Protein 2KHC (pdb70)

Radius of gyration: 19.24 Å; Cα contacts (8 Å, |Δi|>4): 254; chains: 1; bounding box: 59×30×37 Å

Sequence (118 aa):
AAGLPQFGSASALSTSPLASVALSAAAAAAAGKQIEGPEGCNLFIYHLPQEFTDTDLASTFLPFGNVISAKVFIDKQTSLSKCFGFVSFDNPDSAQVAIKAMNGFQVGTKRLKVQLKKAAGLPQFGSASALSTSPLASVALSAAAAAAAGKQIEGPEGCNLFIYHLPQEFTDTDLASTFLPFGNVISAKVFIDKQTSLSKCFGFVSFDNPDSAQVAIKAMNGFQVGTKRLKVQLKKAAGLPQFGSASALSTSPLASVALSAAAAAAAGKQIEGPEGCNLFIYHLPQEFTDTDLASTFLPFGNVISAKVFIDKQTSLSKCFGFVSFDNPDSAQVAIKAMNGFQVGTKRLKVQLKKAAGLPQFGSASALSTSPLASVALSAAAAAAAGKQIEGPEGCNLFIYHLPQEFTDTDLASTFLPFGNVISAKVFIDKQTSLSKCFGFVSFDNPDSAQVAIKAMNGFQVGTKRLKVQLKKAAGLPQFGSASALSTSPLASVALSAAAAAAAGKQIEGPEGCNLFIYHLPQEFTDTDLASTFLPFGNVISAKVFIDKQTSLSKCFGFVSFDNPDSAQVAIKAMNGFQVGTKRLKVQLKKAAGLPQFGSASALSTSPLASVALSAAAAAAAGKQIEGPEGCNLFIYHLPQEFTDTDLASTFLPFGNVISAKVFIDKQTSLSKCFGFVSFDNPDSAQVAIKAMNGFQVGTKRLKVQLKKAAGLPQFGSASALSTSPLASVALSAAAAAAAGKQIEGPEGCNLFIYHLPQEFTDTDLASTFLPFGNVISAKVFIDKQTSLSKCFGFVSFDNPDSAQVAIKAMNGFQVGTKRLKVQLKKAAGLPQFGSASALSTSPLASVALSAAAAAAAGKQIEGPEGCNLFIYHLPQEFTDTDLASTFLPFGNVISAKVFIDKQTSLSKCFGFVSFDNPDSAQVAIKAMNGFQVGTKRLKVQLKKAAGLPQFGSASALSTSPLASVALSAAAAAAAGKQIEGPEGCNLFIYHLPQEFTDTDLASTFLPFGNVISAKVFIDKQTSLSKCFGFVSFDNPDSAQVAIKAMNGFQVGTKRLKVQLKKAAGLPQFGSASALSTSPLASVALSAAAAAAAGKQIEGPEGCNLFIYHLPQEFTDTDLASTFLPFGNVISAKVFIDKQTSLSKCFGFVSFDNPDSAQVAIKAMNGFQVGTKRLKVQLKK

Solvent-accessible surface area: 8626 Å² total; per-residue (Å²): 153,113,61,171,109,174,178,82,100,110,101,105,180,114,127,76,139,168,62,119,124,104,182,105,109,104,99,101,111,89,53,31,51,104,128,134,20,98,146,24,4,24,2,76,0,98,57,0,16,88,144,1,56,2,59,69,0,0,60,77,5,77,98,0,25,66,14,6,1,43,88,25,114,81,32,160,138,103,97,76,67,104,6,26,0,82,7,25,0,3,56,85,84,49,0,25,82,10,0,107,83,65,48,7,31,132,57,86,126,71,154,2,90,31,95,58,90,136

InterPro domains:
  IPR000504 RNA recognition motif domain [PF00076] (358-424)
  IPR000504 RNA recognition motif domain [PF00076] (444-500)
  IPR000504 RNA recognition motif domain [PF00076] (726-796)
  IPR000504 RNA recognition motif domain [PS50102] (355-436)
  IPR000504 RNA recognition motif domain [PS50102] (442-523)
  IPR000504 RNA recognition motif domain [PS50102] (724-802)
  IPR000504 RNA recognition motif domain [SM00360] (356-432)
  IPR000504 RNA recognition motif domain [SM00360] (443-519)
  IPR000504 RNA recognition motif domain [SM00360] (725-798)
  IPR012677 Nucleotide-binding alpha-beta plait domain superfamily [G3DSA:3.30.70.330] (343-438)
  IPR012677 Nucleotide-binding alpha-beta plait domain superfamily [G3DSA:3.30.70.330] (439-532)
  IPR012677 Nucleotide-binding alpha-beta plait domain superfamily [G3DSA:3.30.70.330] (684-801)
  IPR034196 CELF1/2, RNA recognition motif 1 [cd12631] (354-435)
  IPR035979 RNA-binding domain superfamily [SSF54928] (349-432)
  IPR035979 RNA-binding domain superfamily [SSF54928] (440-805)

Organism: Drosophila melanogaster (NCBI:txid7227)

Structure (mmCIF, N/CA/C/O backbone):
data_2KHC
#
_entry.id   2KHC
#
loop_
_atom_site.group_PDB
_atom_site.id
_atom_site.type_symbol
_atom_site.label_atom_id
_atom_site.label_alt_id
_atom_site.label_comp_id
_atom_site.label_asym_id
_atom_site.label_entity_id
_atom_site.label_seq_id
_atom_site.pdbx_PDB_ins_code
_atom_site.Cartn_x
_atom_site.Cartn_y
_atom_site.Cartn_z
_atom_site.occupancy
_atom_site.B_iso_or_equiv
_atom_site.auth_seq_id
_atom_site.auth_comp_id
_atom_site.auth_asym_id
_atom_site.auth_atom_id
_atom_site.pdbx_PDB_model_num
ATOM 1 N N . ALA A 1 1 ? -38.699 -3.697 7.726 1.00 0.00 480 ALA A N 1
ATOM 2 C CA . ALA A 1 1 ? -38.181 -3.912 6.380 1.00 0.00 480 ALA A CA 1
ATOM 3 C C . ALA A 1 1 ? -37.959 -5.396 6.108 1.00 0.00 480 ALA A C 1
ATOM 4 O O . ALA A 1 1 ? -37.920 -6.208 7.033 1.00 0.00 480 ALA A O 1
ATOM 10 N N . ALA A 1 2 ? -37.814 -5.743 4.834 1.00 0.00 481 ALA A N 1
ATOM 11 C CA . ALA A 1 2 ? -37.596 -7.130 4.440 1.00 0.00 481 ALA A CA 1
ATOM 12 C C . ALA A 1 2 ? -36.326 -7.688 5.072 1.00 0.00 481 ALA A C 1
ATOM 13 O O . ALA A 1 2 ? -36.228 -8.885 5.340 1.00 0.00 481 ALA A O 1
ATOM 20 N N . GLY A 1 3 ? -35.354 -6.812 5.307 1.00 0.00 482 GLY A N 1
ATOM 21 C CA . GLY A 1 3 ? -34.102 -7.238 5.905 1.00 0.00 482 GLY A CA 1
ATOM 22 C C . GLY A 1 3 ? -33.045 -7.561 4.868 1.00 0.00 482 GLY A C 1
ATOM 23 O O . GLY A 1 3 ? -32.168 -8.393 5.104 1.00 0.00 482 GLY A O 1
ATOM 27 N N . LEU A 1 4 ? -33.127 -6.903 3.717 1.00 0.00 483 LEU A N 1
ATOM 28 C CA . LEU A 1 4 ? -32.171 -7.124 2.638 1.00 0.00 483 LEU A CA 1
ATOM 29 C C . LEU A 1 4 ? -31.474 -5.821 2.252 1.00 0.00 483 LEU A C 1
ATOM 30 O O . LEU A 1 4 ? -32.019 -5.017 1.496 1.00 0.00 483 LEU A O 1
ATOM 46 N N . PRO A 1 5 ? -30.259 -5.586 2.780 1.00 0.00 484 PRO A N 1
ATOM 47 C CA . PRO A 1 5 ? -29.491 -4.384 2.512 1.00 0.00 484 PRO A CA 1
ATOM 48 C C . PRO A 1 5 ? -28.436 -4.585 1.438 1.00 0.00 484 PRO A C 1
ATOM 49 O O . PRO A 1 5 ? -28.015 -5.709 1.167 1.00 0.00 484 PRO A O 1
ATOM 60 N N . GLN A 1 6 ? -27.999 -3.484 0.841 1.00 0.00 485 GLN A N 1
ATOM 61 C CA . GLN A 1 6 ? -26.978 -3.541 -0.189 1.00 0.00 485 GLN A CA 1
ATOM 62 C C . GLN A 1 6 ? -25.630 -3.077 0.353 1.00 0.00 485 GLN A C 1
ATOM 63 O O . GLN A 1 6 ? -25.501 -1.959 0.852 1.00 0.00 485 GLN A O 1
ATOM 77 N N . PHE A 1 7 ? -24.627 -3.944 0.251 1.00 0.00 486 PHE A N 1
ATOM 78 C CA . PHE A 1 7 ? -23.287 -3.623 0.731 1.00 0.00 486 PHE A CA 1
ATOM 79 C C . PHE A 1 7 ? -22.271 -3.704 -0.403 1.00 0.00 486 PHE A C 1
ATOM 80 O O . PHE A 1 7 ? -22.628 -3.955 -1.554 1.00 0.00 486 PHE A O 1
ATOM 97 N N . GLY A 1 8 ? -21.002 -3.488 -0.070 1.00 0.00 487 GLY A N 1
ATOM 98 C CA . GLY A 1 8 ? -19.953 -3.541 -1.072 1.00 0.00 487 GLY A CA 1
ATOM 99 C C . GLY A 1 8 ? -19.382 -2.172 -1.386 1.00 0.00 487 GLY A C 1
ATOM 100 O O . GLY A 1 8 ? -18.218 -2.050 -1.767 1.00 0.00 487 GLY A O 1
ATOM 104 N N . SER A 1 9 ? -20.202 -1.139 -1.224 1.00 0.00 488 SER A N 1
ATOM 105 C CA . SER A 1 9 ? -19.773 0.228 -1.493 1.00 0.00 488 SER A CA 1
ATOM 106 C C . SER A 1 9 ? -20.020 1.123 -0.283 1.00 0.00 488 SER A C 1
ATOM 107 O O . SER A 1 9 ? -21.016 0.969 0.423 1.00 0.00 488 SER A O 1
ATOM 115 N N . ALA A 1 10 ? -19.105 2.059 -0.048 1.00 0.00 489 ALA A N 1
ATOM 116 C CA . ALA A 1 10 ? -19.224 2.978 1.077 1.00 0.00 489 ALA A CA 1
ATOM 117 C C . ALA A 1 10 ? -20.228 4.086 0.777 1.00 0.00 489 ALA A C 1
ATOM 118 O O . ALA A 1 10 ? -20.080 4.825 -0.196 1.00 0.00 489 ALA A O 1
ATOM 125 N N . SER A 1 11 ? -21.249 4.195 1.621 1.00 0.00 490 SER A N 1
ATOM 126 C CA . SER A 1 11 ? -22.278 5.214 1.447 1.00 0.00 490 SER A CA 1
ATOM 127 C C . SER A 1 11 ? -21.934 6.475 2.234 1.00 0.00 490 SER A C 1
ATOM 128 O O . SER A 1 11 ? -21.066 6.456 3.107 1.00 0.00 490 SER A O 1
ATOM 136 N N . ALA A 1 12 ? -22.619 7.568 1.919 1.00 0.00 491 ALA A N 1
ATOM 137 C CA . ALA A 1 12 ? -22.386 8.838 2.596 1.00 0.00 491 ALA A CA 1
ATOM 138 C C . ALA A 1 12 ? -23.059 8.862 3.964 1.00 0.00 491 ALA A C 1
ATOM 139 O O . ALA A 1 12 ? -24.165 8.349 4.132 1.00 0.00 491 ALA A O 1
ATOM 146 N N . LEU A 1 13 ? -22.384 9.462 4.939 1.00 0.00 492 LEU A N 1
ATOM 147 C CA . LEU A 1 13 ? -22.916 9.553 6.294 1.00 0.00 492 LEU A CA 1
ATOM 148 C C . LEU A 1 13 ? -23.377 10.973 6.603 1.00 0.00 492 LEU A C 1
ATOM 149 O O . LEU A 1 13 ? -22.560 11.875 6.790 1.00 0.00 492 LEU A O 1
ATOM 165 N N . SER A 1 14 ? -24.691 11.165 6.656 1.00 0.00 493 SER A N 1
ATOM 166 C CA . SER A 1 14 ? -25.261 12.477 6.943 1.00 0.00 493 SER A CA 1
ATOM 167 C C . SER A 1 14 ? -25.271 12.749 8.444 1.00 0.00 493 SER A C 1
ATOM 168 O O . SER A 1 14 ? -25.090 11.837 9.251 1.00 0.00 493 SER A O 1
ATOM 176 N N . THR A 1 15 ? -25.486 14.008 8.811 1.00 0.00 494 THR A N 1
ATOM 177 C CA . THR A 1 15 ? -25.521 14.400 10.216 1.00 0.00 494 THR A CA 1
ATOM 178 C C . THR A 1 15 ? -26.947 14.349 10.756 1.00 0.00 494 THR A C 1
ATOM 179 O O . THR A 1 15 ? -27.912 14.384 9.993 1.00 0.00 494 THR A O 1
ATOM 190 N N . SER A 1 16 ? -27.072 14.265 12.077 1.00 0.00 495 SER A N 1
ATOM 191 C CA . SER A 1 16 ? -28.381 14.208 12.718 1.00 0.00 495 SER A CA 1
ATOM 192 C C . SER A 1 16 ? -28.450 15.164 13.907 1.00 0.00 495 SER A C 1
ATOM 193 O O . SER A 1 16 ? -27.430 15.483 14.518 1.00 0.00 495 SER A O 1
ATOM 201 N N . PRO A 1 17 ? -29.662 15.635 14.251 1.00 0.00 496 PRO A N 1
ATOM 202 C CA . PRO A 1 17 ? -29.863 16.559 15.373 1.00 0.00 496 PRO A CA 1
ATOM 203 C C . PRO A 1 17 ? -29.329 16.003 16.690 1.00 0.00 496 PRO A C 1
ATOM 204 O O . PRO A 1 17 ? -29.078 16.753 17.634 1.00 0.00 496 PRO A O 1
ATOM 215 N N . LEU A 1 18 ? -29.160 14.684 16.751 1.00 0.00 497 LEU A N 1
ATOM 216 C CA . LEU A 1 18 ? -28.658 14.026 17.955 1.00 0.00 497 LEU A CA 1
ATOM 217 C C . LEU A 1 18 ? -27.424 14.741 18.502 1.00 0.00 497 LEU A C 1
ATOM 218 O O . LEU A 1 18 ? -27.233 14.829 19.715 1.00 0.00 497 LEU A O 1
ATOM 234 N N . ALA A 1 19 ? -26.592 15.250 17.599 1.00 0.00 498 ALA A N 1
ATOM 235 C CA . ALA A 1 19 ? -25.378 15.957 17.992 1.00 0.00 498 ALA A CA 1
ATOM 236 C C . ALA A 1 19 ? -24.475 15.070 18.842 1.00 0.00 498 ALA A C 1
ATOM 237 O O . ALA A 1 19 ? -24.848 13.955 19.207 1.00 0.00 498 ALA A O 1
ATOM 244 N N . SER A 1 20 ? -23.284 15.573 19.154 1.00 0.00 499 SER A N 1
ATOM 245 C CA . SER A 1 20 ? -22.326 14.827 19.962 1.00 0.00 499 SER A CA 1
ATOM 246 C C . SER A 1 20 ? -21.972 13.499 19.298 1.00 0.00 499 SER A C 1
ATOM 247 O O . SER A 1 20 ? -22.576 12.467 19.592 1.00 0.00 499 SER A O 1
ATOM 255 N N . VAL A 1 21 ? -20.991 13.534 18.402 1.00 0.00 500 VAL A N 1
ATOM 256 C CA . VAL A 1 21 ? -20.557 12.334 17.697 1.00 0.00 500 VAL A CA 1
ATOM 257 C C . VAL A 1 21 ? -19.106 11.999 18.023 1.00 0.00 500 VAL A C 1
ATOM 258 O O . VAL A 1 21 ? -18.238 12.872 18.007 1.00 0.00 500 VAL A O 1
ATOM 271 N N . ALA A 1 22 ? -18.849 10.729 18.317 1.00 0.00 501 ALA A N 1
ATOM 272 C CA . ALA A 1 22 ? -17.502 10.278 18.646 1.00 0.00 501 ALA A CA 1
ATOM 273 C C . ALA A 1 22 ? -16.628 10.203 17.399 1.00 0.00 501 ALA A C 1
ATOM 274 O O . ALA A 1 22 ? -16.967 9.521 16.432 1.00 0.00 501 ALA A O 1
ATOM 281 N N . LEU A 1 23 ? -15.503 10.909 17.428 1.00 0.00 502 LEU A N 1
ATOM 282 C CA . LEU A 1 23 ? -14.580 10.922 16.298 1.00 0.00 502 LEU A CA 1
ATOM 283 C C . LEU A 1 23 ? -13.397 9.992 16.551 1.00 0.00 502 LEU A C 1
ATOM 284 O O . LEU A 1 23 ? -12.773 10.039 17.610 1.00 0.00 502 LEU A O 1
ATOM 300 N N . SER A 1 24 ? -13.095 9.148 15.570 1.00 0.00 503 SER A N 1
ATOM 301 C CA . SER A 1 24 ? -11.987 8.207 15.685 1.00 0.00 503 SER A CA 1
ATOM 302 C C . SER A 1 24 ? -11.126 8.224 14.427 1.00 0.00 503 SER A C 1
ATOM 303 O O . SER A 1 24 ? -11.628 8.430 13.322 1.00 0.00 503 SER A O 1
ATOM 311 N N . ALA A 1 25 ? -9.827 8.005 14.601 1.00 0.00 504 ALA A N 1
ATOM 312 C CA . ALA A 1 25 ? -8.896 7.994 13.479 1.00 0.00 504 ALA A CA 1
ATOM 313 C C . ALA A 1 25 ? -8.782 6.600 12.874 1.00 0.00 504 ALA A C 1
ATOM 314 O O . ALA A 1 25 ? -8.685 5.606 13.594 1.00 0.00 504 ALA A O 1
ATOM 321 N N . ALA A 1 26 ? -8.794 6.533 11.546 1.00 0.00 505 ALA A N 1
ATOM 322 C CA . ALA A 1 26 ? -8.691 5.260 10.843 1.00 0.00 505 ALA A CA 1
ATOM 323 C C . ALA A 1 26 ? -7.507 5.258 9.883 1.00 0.00 505 ALA A C 1
ATOM 324 O O . ALA A 1 26 ? -7.181 6.281 9.281 1.00 0.00 505 ALA A O 1
ATOM 331 N N . ALA A 1 27 ? -6.866 4.102 9.744 1.00 0.00 506 ALA A N 1
ATOM 332 C CA . ALA A 1 27 ? -5.718 3.966 8.856 1.00 0.00 506 ALA A CA 1
ATOM 333 C C . ALA A 1 27 ? -6.087 3.191 7.595 1.00 0.00 506 ALA A C 1
ATOM 334 O O . ALA A 1 27 ? -6.010 1.963 7.565 1.00 0.00 506 ALA A O 1
ATOM 341 N N . ALA A 1 28 ? -6.488 3.917 6.557 1.00 0.00 507 ALA A N 1
ATOM 342 C CA . ALA A 1 28 ? -6.870 3.297 5.293 1.00 0.00 507 ALA A CA 1
ATOM 343 C C . ALA A 1 28 ? -5.710 2.507 4.697 1.00 0.00 507 ALA A C 1
ATOM 344 O O . ALA A 1 28 ? -4.544 2.838 4.914 1.00 0.00 507 ALA A O 1
ATOM 351 N N . ALA A 1 29 ? -6.037 1.462 3.944 1.00 0.00 508 ALA A N 1
ATOM 352 C CA . ALA A 1 29 ? -5.023 0.625 3.315 1.00 0.00 508 ALA A CA 1
ATOM 353 C C . ALA A 1 29 ? -5.074 0.750 1.796 1.00 0.00 508 ALA A C 1
ATOM 354 O O . ALA A 1 29 ? -5.756 -0.023 1.123 1.00 0.00 508 ALA A O 1
ATOM 361 N N . ALA A 1 30 ? -4.350 1.728 1.263 1.00 0.00 509 ALA A N 1
ATOM 362 C CA . ALA A 1 30 ? -4.313 1.954 -0.176 1.00 0.00 509 ALA A CA 1
ATOM 363 C C . ALA A 1 30 ? -2.978 1.515 -0.766 1.00 0.00 509 ALA A C 1
ATOM 364 O O . ALA A 1 30 ? -1.917 1.817 -0.220 1.00 0.00 509 ALA A O 1
ATOM 371 N N . ALA A 1 31 ? -3.038 0.802 -1.886 1.00 0.00 510 ALA A N 1
ATOM 372 C CA . ALA A 1 31 ? -1.833 0.322 -2.550 1.00 0.00 510 ALA A CA 1
ATOM 373 C C . ALA A 1 31 ? -1.443 1.238 -3.706 1.00 0.00 510 ALA A C 1
ATOM 374 O O . ALA A 1 31 ? -2.222 1.437 -4.639 1.00 0.00 510 ALA A O 1
ATOM 381 N N . GLY A 1 32 ? -0.239 1.803 -3.627 1.00 0.00 511 GLY A N 1
ATOM 382 C CA . GLY A 1 32 ? 0.246 2.704 -4.657 1.00 0.00 511 GLY A CA 1
ATOM 383 C C . GLY A 1 32 ? -0.178 2.351 -6.080 1.00 0.00 511 GLY A C 1
ATOM 384 O O . GLY A 1 32 ? -0.319 3.246 -6.913 1.00 0.00 511 GLY A O 1
ATOM 388 N N . LYS A 1 33 ? -0.358 1.062 -6.387 1.00 0.00 512 LYS A N 1
ATOM 389 C CA . LYS A 1 33 ? -0.731 0.672 -7.752 1.00 0.00 512 LYS A CA 1
ATOM 390 C C . LYS A 1 33 ? -1.711 -0.510 -7.818 1.00 0.00 512 LYS A C 1
ATOM 391 O O . LYS A 1 33 ? -2.367 -0.865 -6.839 1.00 0.00 512 LYS A O 1
ATOM 410 N N . GLN A 1 34 ? -1.804 -1.076 -9.027 1.00 0.00 513 GLN A N 1
ATOM 411 C CA . GLN A 1 34 ? -2.694 -2.192 -9.354 1.00 0.00 513 GLN A CA 1
ATOM 412 C C . GLN A 1 34 ? -2.742 -3.287 -8.281 1.00 0.00 513 GLN A C 1
ATOM 413 O O . GLN A 1 34 ? -1.891 -3.358 -7.396 1.00 0.00 513 GLN A O 1
ATOM 427 N N . ILE A 1 35 ? -3.772 -4.139 -8.395 1.00 0.00 514 ILE A N 1
ATOM 428 C CA . ILE A 1 35 ? -3.999 -5.257 -7.476 1.00 0.00 514 ILE A CA 1
ATOM 429 C C . ILE A 1 35 ? -2.851 -6.268 -7.523 1.00 0.00 514 ILE A C 1
ATOM 430 O O . ILE A 1 35 ? -1.964 -6.178 -8.373 1.00 0.00 514 ILE A O 1
ATOM 446 N N . GLU A 1 36 ? -2.857 -7.208 -6.576 1.00 0.00 515 GLU A N 1
ATOM 447 C CA . GLU A 1 36 ? -1.802 -8.217 -6.467 1.00 0.00 515 GLU A CA 1
ATOM 448 C C . GLU A 1 36 ? -1.743 -9.178 -7.653 1.00 0.00 515 GLU A C 1
ATOM 449 O O . GLU A 1 36 ? -2.726 -9.390 -8.364 1.00 0.00 515 GLU A O 1
ATOM 461 N N . GLY A 1 37 ? -0.555 -9.760 -7.834 1.00 0.00 516 GLY A N 1
ATOM 462 C CA . GLY A 1 37 ? -0.308 -10.713 -8.905 1.00 0.00 516 GLY A CA 1
ATOM 463 C C . GLY A 1 37 ? 0.655 -11.811 -8.468 1.00 0.00 516 GLY A C 1
ATOM 464 O O . GLY A 1 37 ? 0.954 -11.932 -7.280 1.00 0.00 516 GLY A O 1
ATOM 468 N N . PRO A 1 38 ? 1.169 -12.627 -9.409 1.00 0.00 517 PRO A N 1
ATOM 469 C CA . PRO A 1 38 ? 2.116 -13.712 -9.092 1.00 0.00 517 PRO A CA 1
ATOM 470 C C . PRO A 1 38 ? 3.421 -13.190 -8.484 1.00 0.00 517 PRO A C 1
ATOM 471 O O . PRO A 1 38 ? 4.151 -12.431 -9.117 1.00 0.00 517 PRO A O 1
ATOM 482 N N . GLU A 1 39 ? 3.695 -13.601 -7.249 1.00 0.00 518 GLU A N 1
ATOM 483 C CA . GLU A 1 39 ? 4.897 -13.177 -6.525 1.00 0.00 518 GLU A CA 1
ATOM 484 C C . GLU A 1 39 ? 6.175 -13.803 -7.085 1.00 0.00 518 GLU A C 1
ATOM 485 O O . GLU A 1 39 ? 6.129 -14.709 -7.917 1.00 0.00 518 GLU A O 1
ATOM 497 N N . GLY A 1 40 ? 7.319 -13.301 -6.609 1.00 0.00 519 GLY A N 1
ATOM 498 C CA . GLY A 1 40 ? 8.612 -13.803 -7.052 1.00 0.00 519 GLY A CA 1
ATOM 499 C C . GLY A 1 40 ? 9.553 -12.697 -7.515 1.00 0.00 519 GLY A C 1
ATOM 500 O O . GLY A 1 40 ? 10.729 -12.940 -7.776 1.00 0.00 519 GLY A O 1
ATOM 504 N N . CYS A 1 41 ? 9.018 -11.492 -7.650 1.00 0.00 520 CYS A N 1
ATOM 505 C CA . CYS A 1 41 ? 9.746 -10.330 -8.106 1.00 0.00 520 CYS A CA 1
ATOM 506 C C . CYS A 1 41 ? 9.622 -9.239 -7.055 1.00 0.00 520 CYS A C 1
ATOM 507 O O . CYS A 1 41 ? 9.386 -8.074 -7.389 1.00 0.00 520 CYS A O 1
ATOM 515 N N . ASN A 1 42 ? 9.524 -9.584 -5.771 1.00 0.00 521 ASN A N 1
ATOM 516 C CA . ASN A 1 42 ? 9.182 -8.553 -4.797 1.00 0.00 521 ASN A CA 1
ATOM 517 C C . ASN A 1 42 ? 10.395 -7.990 -4.117 1.00 0.00 521 ASN A C 1
ATOM 518 O O . ASN A 1 42 ? 11.469 -8.579 -4.128 1.00 0.00 521 ASN A O 1
ATOM 529 N N . LEU A 1 43 ? 10.225 -6.778 -3.620 1.00 0.00 522 LEU A N 1
ATOM 530 C CA . LEU A 1 43 ? 11.299 -6.038 -3.029 1.00 0.00 522 LEU A CA 1
ATOM 531 C C . LEU A 1 43 ? 10.843 -5.347 -1.746 1.00 0.00 522 LEU A C 1
ATOM 532 O O . LEU A 1 43 ? 9.745 -4.798 -1.673 1.00 0.00 522 LEU A O 1
ATOM 548 N N . PHE A 1 44 ? 11.714 -5.359 -0.755 1.00 0.00 523 PHE A N 1
ATOM 549 C CA . PHE A 1 44 ? 11.460 -4.720 0.520 1.00 0.00 523 PHE A CA 1
ATOM 550 C C . PHE A 1 44 ? 12.556 -3.716 0.718 1.00 0.00 523 PHE A C 1
ATOM 551 O O . PHE A 1 44 ? 13.736 -4.081 0.738 1.00 0.00 523 PHE A O 1
ATOM 568 N N . ILE A 1 45 ? 12.207 -2.452 0.807 1.00 0.00 524 ILE A N 1
ATOM 569 C CA . ILE A 1 45 ? 13.228 -1.437 0.941 1.00 0.00 524 ILE A CA 1
ATOM 570 C C . ILE A 1 45 ? 13.045 -0.665 2.201 1.00 0.00 524 ILE A C 1
ATOM 571 O O . ILE A 1 45 ? 11.914 -0.437 2.597 1.00 0.00 524 ILE A O 1
ATOM 587 N N . TYR A 1 46 ? 14.105 -0.186 2.814 1.00 0.00 525 TYR A N 1
ATOM 588 C CA . TYR A 1 46 ? 13.893 0.639 3.993 1.00 0.00 525 TYR A CA 1
ATOM 589 C C . TYR A 1 46 ? 14.926 1.737 4.145 1.00 0.00 525 TYR A C 1
ATOM 590 O O . TYR A 1 46 ? 16.014 1.518 4.662 1.00 0.00 525 TYR A O 1
ATOM 608 N N . HIS A 1 47 ? 14.635 2.947 3.697 1.00 0.00 526 HIS A N 1
ATOM 609 C CA . HIS A 1 47 ? 15.533 4.032 4.023 1.00 0.00 526 HIS A CA 1
ATOM 610 C C . HIS A 1 47 ? 14.909 5.304 4.617 1.00 0.00 526 HIS A C 1
ATOM 611 O O . HIS A 1 47 ? 15.445 5.992 5.483 1.00 0.00 526 HIS A O 1
ATOM 626 N N . LEU A 1 48 ? 13.736 5.667 4.090 1.00 0.00 527 LEU A N 1
ATOM 627 C CA . LEU A 1 48 ? 13.169 6.981 4.431 1.00 0.00 527 LEU A CA 1
ATOM 628 C C . LEU A 1 48 ? 11.879 7.063 5.196 1.00 0.00 527 LEU A C 1
ATOM 629 O O . LEU A 1 48 ? 11.049 6.179 5.154 1.00 0.00 527 LEU A O 1
ATOM 645 N N . PRO A 1 49 ? 11.704 8.238 5.847 1.00 0.00 528 PRO A N 1
ATOM 646 C CA . PRO A 1 49 ? 10.516 8.607 6.609 1.00 0.00 528 PRO A CA 1
ATOM 647 C C . PRO A 1 49 ? 9.208 8.296 5.903 1.00 0.00 528 PRO A C 1
ATOM 648 O O . PRO A 1 49 ? 9.170 7.872 4.749 1.00 0.00 528 PRO A O 1
ATOM 659 N N . GLN A 1 50 ? 8.145 8.530 6.646 1.00 0.00 529 GLN A N 1
ATOM 660 C CA . GLN A 1 50 ? 6.776 8.311 6.198 1.00 0.00 529 GLN A CA 1
ATOM 661 C C . GLN A 1 50 ? 6.482 8.923 4.828 1.00 0.00 529 GLN A C 1
ATOM 662 O O . GLN A 1 50 ? 5.536 8.514 4.156 1.00 0.00 529 GLN A O 1
ATOM 676 N N . GLU A 1 51 ? 7.261 9.920 4.427 1.00 0.00 530 GLU A N 1
ATOM 677 C CA . GLU A 1 51 ? 7.032 10.587 3.156 1.00 0.00 530 GLU A CA 1
ATOM 678 C C . GLU A 1 51 ? 7.334 9.663 1.987 1.00 0.00 530 GLU A C 1
ATOM 679 O O . GLU A 1 51 ? 6.990 9.963 0.844 1.00 0.00 530 GLU A O 1
ATOM 691 N N . PHE A 1 52 ? 7.979 8.540 2.272 1.00 0.00 531 PHE A N 1
ATOM 692 C CA . PHE A 1 52 ? 8.319 7.591 1.233 1.00 0.00 531 PHE A CA 1
ATOM 693 C C . PHE A 1 52 ? 7.071 6.849 0.749 1.00 0.00 531 PHE A C 1
ATOM 694 O O . PHE A 1 52 ? 6.455 6.101 1.508 1.00 0.00 531 PHE A O 1
ATOM 711 N N . THR A 1 53 ? 6.700 7.057 -0.516 1.00 0.00 532 THR A N 1
ATOM 712 C CA . THR A 1 53 ? 5.523 6.395 -1.080 1.00 0.00 532 THR A CA 1
ATOM 713 C C . THR A 1 53 ? 5.923 5.238 -1.968 1.00 0.00 532 THR A C 1
ATOM 714 O O . THR A 1 53 ? 6.978 5.244 -2.602 1.00 0.00 532 THR A O 1
ATOM 725 N N . ASP A 1 54 ? 5.054 4.247 -1.997 1.00 0.00 533 ASP A N 1
ATOM 726 C CA . ASP A 1 54 ? 5.259 3.056 -2.788 1.00 0.00 533 ASP A CA 1
ATOM 727 C C . ASP A 1 54 ? 5.105 3.320 -4.279 1.00 0.00 533 ASP A C 1
ATOM 728 O O . ASP A 1 54 ? 5.652 2.592 -5.110 1.00 0.00 533 ASP A O 1
ATOM 737 N N . THR A 1 55 ? 4.314 4.325 -4.622 1.00 0.00 534 THR A N 1
ATOM 738 C CA . THR A 1 55 ? 4.058 4.623 -6.024 1.00 0.00 534 THR A CA 1
ATOM 739 C C . THR A 1 55 ? 5.307 5.078 -6.772 1.00 0.00 534 THR A C 1
ATOM 740 O O . THR A 1 55 ? 5.430 4.819 -7.970 1.00 0.00 534 THR A O 1
ATOM 751 N N . ASP A 1 56 ? 6.237 5.737 -6.100 1.00 0.00 535 ASP A N 1
ATOM 752 C CA . ASP A 1 56 ? 7.461 6.191 -6.764 1.00 0.00 535 ASP A CA 1
ATOM 753 C C . ASP A 1 56 ? 8.318 5.008 -7.201 1.00 0.00 535 ASP A C 1
ATOM 754 O O . ASP A 1 56 ? 8.801 4.956 -8.339 1.00 0.00 535 ASP A O 1
ATOM 763 N N . LEU A 1 57 ? 8.503 4.059 -6.299 1.00 0.00 536 LEU A N 1
ATOM 764 C CA . LEU A 1 57 ? 9.309 2.879 -6.592 1.00 0.00 536 LEU A CA 1
ATOM 765 C C . LEU A 1 57 ? 8.685 2.041 -7.721 1.00 0.00 536 LEU A C 1
ATOM 766 O O . LEU A 1 57 ? 9.365 1.679 -8.686 1.00 0.00 536 LEU A O 1
ATOM 782 N N . ALA A 1 58 ? 7.385 1.758 -7.606 1.00 0.00 537 ALA A N 1
ATOM 783 C CA . ALA A 1 58 ? 6.669 0.990 -8.623 1.00 0.00 537 ALA A CA 1
ATOM 784 C C . ALA A 1 58 ? 6.854 1.605 -10.009 1.00 0.00 537 ALA A C 1
ATOM 785 O O . ALA A 1 58 ? 7.201 0.916 -10.963 1.00 0.00 537 ALA A O 1
ATOM 792 N N . SER A 1 59 ? 6.626 2.897 -10.121 1.00 0.00 538 SER A N 1
ATOM 793 C CA . SER A 1 59 ? 6.757 3.610 -11.385 1.00 0.00 538 SER A CA 1
ATOM 794 C C . SER A 1 59 ? 8.151 3.450 -12.001 1.00 0.00 538 SER A C 1
ATOM 795 O O . SER A 1 59 ? 8.283 3.233 -13.205 1.00 0.00 538 SER A O 1
ATOM 803 N N . THR A 1 60 ? 9.184 3.593 -11.177 1.00 0.00 539 THR A N 1
ATOM 804 C CA . THR A 1 60 ? 10.567 3.502 -11.649 1.00 0.00 539 THR A CA 1
ATOM 805 C C . THR A 1 60 ? 10.882 2.127 -12.279 1.00 0.00 539 THR A C 1
ATOM 806 O O . THR A 1 60 ? 11.288 2.040 -13.438 1.00 0.00 539 THR A O 1
ATOM 817 N N . PHE A 1 61 ? 10.666 1.072 -11.507 1.00 0.00 540 PHE A N 1
ATOM 818 C CA . PHE A 1 61 ? 10.883 -0.321 -11.937 1.00 0.00 540 PHE A CA 1
ATOM 819 C C . PHE A 1 61 ? 9.801 -0.862 -12.881 1.00 0.00 540 PHE A C 1
ATOM 820 O O . PHE A 1 61 ? 9.789 -2.055 -13.174 1.00 0.00 540 PHE A O 1
ATOM 837 N N . LEU A 1 62 ? 8.784 -0.054 -13.174 1.00 0.00 541 LEU A N 1
ATOM 838 C CA . LEU A 1 62 ? 7.563 -0.503 -13.854 1.00 0.00 541 LEU A CA 1
ATOM 839 C C . LEU A 1 62 ? 7.758 -1.577 -14.920 1.00 0.00 541 LEU A C 1
ATOM 840 O O . LEU A 1 62 ? 6.880 -2.439 -14.987 1.00 0.00 541 LEU A O 1
ATOM 856 N N . PRO A 1 63 ? 8.855 -1.686 -15.713 1.00 0.00 542 PRO A N 1
ATOM 857 C CA . PRO A 1 63 ? 8.961 -2.856 -16.603 1.00 0.00 542 PRO A CA 1
ATOM 858 C C . PRO A 1 63 ? 8.396 -4.070 -15.822 1.00 0.00 542 PRO A C 1
ATOM 859 O O . PRO A 1 63 ? 7.736 -4.953 -16.368 1.00 0.00 542 PRO A O 1
ATOM 870 N N . PHE A 1 64 ? 8.594 -3.965 -14.494 1.00 0.00 543 PHE A N 1
ATOM 871 C CA . PHE A 1 64 ? 8.080 -4.854 -13.443 1.00 0.00 543 PHE A CA 1
ATOM 872 C C . PHE A 1 64 ? 6.547 -5.071 -13.537 1.00 0.00 543 PHE A C 1
ATOM 873 O O . PHE A 1 64 ? 5.808 -4.699 -12.636 1.00 0.00 543 PHE A O 1
ATOM 890 N N . GLY A 1 65 ? 6.080 -5.586 -14.673 1.00 0.00 544 GLY A N 1
ATOM 891 C CA . GLY A 1 65 ? 4.664 -5.764 -14.967 1.00 0.00 544 GLY A CA 1
ATOM 892 C C . GLY A 1 65 ? 3.715 -5.644 -13.791 1.00 0.00 544 GLY A C 1
ATOM 893 O O . GLY A 1 65 ? 3.656 -4.578 -13.186 1.00 0.00 544 GLY A O 1
ATOM 897 N N . ASN A 1 66 ? 2.865 -6.632 -13.537 1.00 0.00 545 ASN A N 1
ATOM 898 C CA . ASN A 1 66 ? 1.837 -6.461 -12.504 1.00 0.00 545 ASN A CA 1
ATOM 899 C C . ASN A 1 66 ? 2.410 -5.751 -11.288 1.00 0.00 545 ASN A C 1
ATOM 900 O O . ASN A 1 66 ? 3.252 -6.289 -10.574 1.00 0.00 545 ASN A O 1
ATOM 911 N N . VAL A 1 67 ? 2.000 -4.497 -11.114 1.00 0.00 546 VAL A N 1
ATOM 912 C CA . VAL A 1 67 ? 2.530 -3.666 -10.045 1.00 0.00 546 VAL A CA 1
ATOM 913 C C . VAL A 1 67 ? 1.595 -3.498 -8.845 1.00 0.00 546 VAL A C 1
ATOM 914 O O . VAL A 1 67 ? 0.550 -2.856 -8.935 1.00 0.00 546 VAL A O 1
ATOM 927 N N . ILE A 1 68 ? 2.007 -4.056 -7.709 1.00 0.00 547 ILE A N 1
ATOM 928 C CA . ILE A 1 68 ? 1.238 -3.941 -6.463 1.00 0.00 547 ILE A CA 1
ATOM 929 C C . ILE A 1 68 ? 2.074 -3.211 -5.428 1.00 0.00 547 ILE A C 1
ATOM 930 O O . ILE A 1 68 ? 3.014 -3.797 -4.912 1.00 0.00 547 ILE A O 1
ATOM 946 N N . SER A 1 69 ? 1.802 -1.950 -5.128 1.00 0.00 548 SER A N 1
ATOM 947 C CA . SER A 1 69 ? 2.653 -1.246 -4.163 1.00 0.00 548 SER A CA 1
ATOM 948 C C . SER A 1 69 ? 1.935 -0.834 -2.875 1.00 0.00 548 SER A C 1
ATOM 949 O O . SER A 1 69 ? 0.770 -0.440 -2.882 1.00 0.00 548 SER A O 1
ATOM 957 N N . ALA A 1 70 ? 2.683 -0.927 -1.768 1.00 0.00 549 ALA A N 1
ATOM 958 C CA . ALA A 1 70 ? 2.206 -0.570 -0.429 1.00 0.00 549 ALA A CA 1
ATOM 959 C C . ALA A 1 70 ? 3.289 0.239 0.301 1.00 0.00 549 ALA A C 1
ATOM 960 O O . ALA A 1 70 ? 4.457 0.207 -0.107 1.00 0.00 549 ALA A O 1
ATOM 967 N N . LYS A 1 71 ? 2.957 0.953 1.381 1.00 0.00 550 LYS A N 1
ATOM 968 C CA . LYS A 1 71 ? 3.983 1.751 2.093 1.00 0.00 550 LYS A CA 1
ATOM 969 C C . LYS A 1 71 ? 3.938 1.611 3.626 1.00 0.00 550 LYS A C 1
ATOM 970 O O . LYS A 1 71 ? 2.881 1.388 4.215 1.00 0.00 550 LYS A O 1
ATOM 989 N N . VAL A 1 72 ? 5.121 1.751 4.254 1.00 0.00 551 VAL A N 1
ATOM 990 C CA . VAL A 1 72 ? 5.280 1.654 5.716 1.00 0.00 551 VAL A CA 1
ATOM 991 C C . VAL A 1 72 ? 6.036 2.871 6.301 1.00 0.00 551 VAL A C 1
ATOM 992 O O . VAL A 1 72 ? 7.276 2.949 6.263 1.00 0.00 551 VAL A O 1
ATOM 1005 N N . PHE A 1 73 ? 5.244 3.804 6.847 1.00 0.00 552 PHE A N 1
ATOM 1006 C CA . PHE A 1 73 ? 5.749 5.043 7.456 1.00 0.00 552 PHE A CA 1
ATOM 1007 C C . PHE A 1 73 ? 6.101 4.859 8.934 1.00 0.00 552 PHE A C 1
ATOM 1008 O O . PHE A 1 73 ? 5.327 4.282 9.698 1.00 0.00 552 PHE A O 1
ATOM 1025 N N . ILE A 1 74 ? 7.275 5.360 9.332 1.00 0.00 553 ILE A N 1
ATOM 1026 C CA . ILE A 1 74 ? 7.724 5.254 10.721 1.00 0.00 553 ILE A CA 1
ATOM 1027 C C . ILE A 1 74 ? 8.178 6.599 11.307 1.00 0.00 553 ILE A C 1
ATOM 1028 O O . ILE A 1 74 ? 9.070 7.259 10.773 1.00 0.00 553 ILE A O 1
ATOM 1044 N N . ASP A 1 75 ? 7.573 6.965 12.430 1.00 0.00 554 ASP A N 1
ATOM 1045 C CA . ASP A 1 75 ? 7.892 8.190 13.166 1.00 0.00 554 ASP A CA 1
ATOM 1046 C C . ASP A 1 75 ? 7.483 7.979 14.618 1.00 0.00 554 ASP A C 1
ATOM 1047 O O . ASP A 1 75 ? 6.349 7.568 14.867 1.00 0.00 554 ASP A O 1
ATOM 1056 N N . LYS A 1 76 ? 8.377 8.210 15.591 1.00 0.00 555 LYS A N 1
ATOM 1057 C CA . LYS A 1 76 ? 7.986 7.965 16.977 1.00 0.00 555 LYS A CA 1
ATOM 1058 C C . LYS A 1 76 ? 6.686 8.678 17.272 1.00 0.00 555 LYS A C 1
ATOM 1059 O O . LYS A 1 76 ? 5.636 8.036 17.334 1.00 0.00 555 LYS A O 1
ATOM 1078 N N . GLN A 1 77 ? 6.713 10.001 17.350 1.00 0.00 556 GLN A N 1
ATOM 1079 C CA . GLN A 1 77 ? 5.463 10.714 17.513 1.00 0.00 556 GLN A CA 1
ATOM 1080 C C . GLN A 1 77 ? 5.075 11.399 16.210 1.00 0.00 556 GLN A C 1
ATOM 1081 O O . GLN A 1 77 ? 4.210 10.931 15.470 1.00 0.00 556 GLN A O 1
ATOM 1095 N N . THR A 1 78 ? 5.777 12.493 15.926 1.00 0.00 557 THR A N 1
ATOM 1096 C CA . THR A 1 78 ? 5.592 13.254 14.706 1.00 0.00 557 THR A CA 1
ATOM 1097 C C . THR A 1 78 ? 6.921 13.690 14.093 1.00 0.00 557 THR A C 1
ATOM 1098 O O . THR A 1 78 ? 6.991 14.058 12.920 1.00 0.00 557 THR A O 1
ATOM 1109 N N . SER A 1 79 ? 7.933 13.806 14.962 1.00 0.00 558 SER A N 1
ATOM 1110 C CA . SER A 1 79 ? 9.214 14.387 14.574 1.00 0.00 558 SER A CA 1
ATOM 1111 C C . SER A 1 79 ? 10.314 13.436 14.135 1.00 0.00 558 SER A C 1
ATOM 1112 O O . SER A 1 79 ? 11.442 13.887 13.926 1.00 0.00 558 SER A O 1
ATOM 1120 N N . LEU A 1 80 ? 10.049 12.158 13.994 1.00 0.00 559 LEU A N 1
ATOM 1121 C CA . LEU A 1 80 ? 11.114 11.262 13.583 1.00 0.00 559 LEU A CA 1
ATOM 1122 C C . LEU A 1 80 ? 10.919 10.811 12.149 1.00 0.00 559 LEU A C 1
ATOM 1123 O O . LEU A 1 80 ? 9.891 10.224 11.809 1.00 0.00 559 LEU A O 1
ATOM 1139 N N . SER A 1 81 ? 11.904 11.101 11.294 1.00 0.00 560 SER A N 1
ATOM 1140 C CA . SER A 1 81 ? 11.789 10.722 9.897 1.00 0.00 560 SER A CA 1
ATOM 1141 C C . SER A 1 81 ? 12.772 9.621 9.501 1.00 0.00 560 SER A C 1
ATOM 1142 O O . SER A 1 81 ? 13.877 9.884 9.025 1.00 0.00 560 SER A O 1
ATOM 1150 N N . LYS A 1 82 ? 12.305 8.392 9.640 1.00 0.00 561 LYS A N 1
ATOM 1151 C CA . LYS A 1 82 ? 13.038 7.195 9.248 1.00 0.00 561 LYS A CA 1
ATOM 1152 C C . LYS A 1 82 ? 12.009 6.192 8.761 1.00 0.00 561 LYS A C 1
ATOM 1153 O O . LYS A 1 82 ? 11.043 5.956 9.484 1.00 0.00 561 LYS A O 1
ATOM 1172 N N . CYS A 1 83 ? 12.143 5.584 7.583 1.00 0.00 562 CYS A N 1
ATOM 1173 C CA . CYS A 1 83 ? 11.067 4.624 7.220 1.00 0.00 562 CYS A CA 1
ATOM 1174 C C . CYS A 1 83 ? 11.332 3.766 5.992 1.00 0.00 562 CYS A C 1
ATOM 1175 O O . CYS A 1 83 ? 12.346 3.908 5.292 1.00 0.00 562 CYS A O 1
ATOM 1183 N N . PHE A 1 84 ? 10.405 2.835 5.749 1.00 0.00 563 PHE A N 1
ATOM 1184 C CA . PHE A 1 84 ? 10.556 1.940 4.648 1.00 0.00 563 PHE A CA 1
ATOM 1185 C C . PHE A 1 84 ? 9.273 1.770 3.868 1.00 0.00 563 PHE A C 1
ATOM 1186 O O . PHE A 1 84 ? 8.170 2.047 4.340 1.00 0.00 563 PHE A O 1
ATOM 1203 N N . GLY A 1 85 ? 9.440 1.282 2.680 1.00 0.00 564 GLY A N 1
ATOM 1204 C CA . GLY A 1 85 ? 8.335 1.007 1.803 1.00 0.00 564 GLY A CA 1
ATOM 1205 C C . GLY A 1 85 ? 8.351 -0.440 1.345 1.00 0.00 564 GLY A C 1
ATOM 1206 O O . GLY A 1 85 ? 9.409 -1.079 1.294 1.00 0.00 564 GLY A O 1
ATOM 1210 N N . PHE A 1 86 ? 7.185 -0.943 0.975 1.00 0.00 565 PHE A N 1
ATOM 1211 C CA . PHE A 1 86 ? 7.068 -2.302 0.483 1.00 0.00 565 PHE A CA 1
ATOM 1212 C C . PHE A 1 86 ? 6.619 -2.268 -0.951 1.00 0.00 565 PHE A C 1
ATOM 1213 O O . PHE A 1 86 ? 5.761 -1.460 -1.327 1.00 0.00 565 PHE A O 1
ATOM 1230 N N . VAL A 1 87 ? 7.135 -3.173 -1.742 1.00 0.00 566 VAL A N 1
ATOM 1231 C CA . VAL A 1 87 ? 6.720 -3.260 -3.114 1.00 0.00 566 VAL A CA 1
ATOM 1232 C C . VAL A 1 87 ? 6.607 -4.708 -3.525 1.00 0.00 566 VAL A C 1
ATOM 1233 O O . VAL A 1 87 ? 7.335 -5.572 -3.017 1.00 0.00 566 VAL A O 1
ATOM 1246 N N . SER A 1 88 ? 5.695 -4.979 -4.419 1.00 0.00 567 SER A N 1
ATOM 1247 C CA . SER A 1 88 ? 5.450 -6.333 -4.870 1.00 0.00 567 SER A CA 1
ATOM 1248 C C . SER A 1 88 ? 5.362 -6.433 -6.391 1.00 0.00 567 SER A C 1
ATOM 1249 O O . SER A 1 88 ? 4.389 -5.979 -6.999 1.00 0.00 567 SER A O 1
ATOM 1257 N N . PHE A 1 89 ? 6.380 -7.038 -6.999 1.00 0.00 568 PHE A N 1
ATOM 1258 C CA . PHE A 1 89 ? 6.418 -7.217 -8.441 1.00 0.00 568 PHE A CA 1
ATOM 1259 C C . PHE A 1 89 ? 6.015 -8.634 -8.843 1.00 0.00 568 PHE A C 1
ATOM 1260 O O . PHE A 1 89 ? 6.572 -9.648 -8.366 1.00 0.00 568 PHE A O 1
ATOM 1277 N N . ASP A 1 90 ? 5.066 -8.656 -9.771 1.00 0.00 569 ASP A N 1
ATOM 1278 C CA . ASP A 1 90 ? 4.555 -9.869 -10.357 1.00 0.00 569 ASP A CA 1
ATOM 1279 C C . ASP A 1 90 ? 4.734 -9.810 -11.883 1.00 0.00 569 ASP A C 1
ATOM 1280 O O . ASP A 1 90 ? 3.837 -9.378 -12.640 1.00 0.00 569 ASP A O 1
ATOM 1289 N N . ASN A 1 91 ? 5.906 -10.245 -12.316 1.00 0.00 570 ASN A N 1
ATOM 1290 C CA . ASN A 1 91 ? 6.252 -10.285 -13.724 1.00 0.00 570 ASN A CA 1
ATOM 1291 C C . ASN A 1 91 ? 7.407 -11.254 -13.944 1.00 0.00 570 ASN A C 1
ATOM 1292 O O . ASN A 1 91 ? 7.923 -11.835 -12.991 1.00 0.00 570 ASN A O 1
ATOM 1303 N N . PRO A 1 92 ? 7.896 -11.373 -15.186 1.00 0.00 571 PRO A N 1
ATOM 1304 C CA . PRO A 1 92 ? 9.064 -12.190 -15.485 1.00 0.00 571 PRO A CA 1
ATOM 1305 C C . PRO A 1 92 ? 10.265 -11.646 -14.713 1.00 0.00 571 PRO A C 1
ATOM 1306 O O . PRO A 1 92 ? 10.146 -10.652 -13.996 1.00 0.00 571 PRO A O 1
ATOM 1317 N N . ASP A 1 93 ? 11.411 -12.287 -14.853 1.00 0.00 572 ASP A N 1
ATOM 1318 C CA . ASP A 1 93 ? 12.623 -11.862 -14.166 1.00 0.00 572 ASP A CA 1
ATOM 1319 C C . ASP A 1 93 ? 12.866 -10.365 -14.364 1.00 0.00 572 ASP A C 1
ATOM 1320 O O . ASP A 1 93 ? 13.583 -9.740 -13.583 1.00 0.00 572 ASP A O 1
ATOM 1329 N N . SER A 1 94 ? 12.276 -9.789 -15.412 1.00 0.00 573 SER A N 1
ATOM 1330 C CA . SER A 1 94 ? 12.450 -8.367 -15.691 1.00 0.00 573 SER A CA 1
ATOM 1331 C C . SER A 1 94 ? 12.179 -7.532 -14.437 1.00 0.00 573 SER A C 1
ATOM 1332 O O . SER A 1 94 ? 12.964 -6.640 -14.107 1.00 0.00 573 SER A O 1
ATOM 1340 N N . ALA A 1 95 ? 11.113 -7.837 -13.698 1.00 0.00 574 ALA A N 1
ATOM 1341 C CA . ALA A 1 95 ? 10.823 -7.126 -12.470 1.00 0.00 574 ALA A CA 1
ATOM 1342 C C . ALA A 1 95 ? 11.952 -7.372 -11.481 1.00 0.00 574 ALA A C 1
ATOM 1343 O O . ALA A 1 95 ? 12.380 -6.469 -10.749 1.00 0.00 574 ALA A O 1
ATOM 1350 N N . GLN A 1 96 ? 12.455 -8.607 -11.482 1.00 0.00 575 GLN A N 1
ATOM 1351 C CA . GLN A 1 96 ? 13.549 -8.966 -10.599 1.00 0.00 575 GLN A CA 1
ATOM 1352 C C . GLN A 1 96 ? 14.746 -8.060 -10.866 1.00 0.00 575 GLN A C 1
ATOM 1353 O O . GLN A 1 96 ? 15.368 -7.528 -9.941 1.00 0.00 575 GLN A O 1
ATOM 1367 N N . VAL A 1 97 ? 15.044 -7.875 -12.147 1.00 0.00 576 VAL A N 1
ATOM 1368 C CA . VAL A 1 97 ? 16.142 -7.020 -12.567 1.00 0.00 576 VAL A CA 1
ATOM 1369 C C . VAL A 1 97 ? 15.928 -5.601 -12.059 1.00 0.00 576 VAL A C 1
ATOM 1370 O O . VAL A 1 97 ? 16.886 -4.898 -11.729 1.00 0.00 576 VAL A O 1
ATOM 1383 N N . ALA A 1 98 ? 14.674 -5.191 -11.982 1.00 0.00 577 ALA A N 1
ATOM 1384 C CA . ALA A 1 98 ? 14.323 -3.867 -11.502 1.00 0.00 577 ALA A CA 1
ATOM 1385 C C . ALA A 1 98 ? 14.726 -3.690 -10.039 1.00 0.00 577 ALA A C 1
ATOM 1386 O O . ALA A 1 98 ? 15.145 -2.611 -9.620 1.00 0.00 577 ALA A O 1
ATOM 1393 N N . ILE A 1 99 ? 14.556 -4.757 -9.267 1.00 0.00 578 ILE A N 1
ATOM 1394 C CA . ILE A 1 99 ? 14.856 -4.744 -7.832 1.00 0.00 578 ILE A CA 1
ATOM 1395 C C . ILE A 1 99 ? 16.350 -4.756 -7.494 1.00 0.00 578 ILE A C 1
ATOM 1396 O O . ILE A 1 99 ? 16.795 -4.002 -6.629 1.00 0.00 578 ILE A O 1
ATOM 1412 N N . LYS A 1 100 ? 17.108 -5.644 -8.121 1.00 0.00 579 LYS A N 1
ATOM 1413 C CA . LYS A 1 100 ? 18.530 -5.769 -7.807 1.00 0.00 579 LYS A CA 1
ATOM 1414 C C . LYS A 1 100 ? 19.326 -4.596 -8.343 1.00 0.00 579 LYS A C 1
ATOM 1415 O O . LYS A 1 100 ? 20.216 -4.069 -7.675 1.00 0.00 579 LYS A O 1
ATOM 1434 N N . ALA A 1 101 ? 19.023 -4.225 -9.567 1.00 0.00 580 ALA A N 1
ATOM 1435 C CA . ALA A 1 101 ? 19.716 -3.157 -10.237 1.00 0.00 580 ALA A CA 1
ATOM 1436 C C . ALA A 1 101 ? 19.322 -1.768 -9.753 1.00 0.00 580 ALA A C 1
ATOM 1437 O O . ALA A 1 101 ? 20.024 -0.801 -10.048 1.00 0.00 580 ALA A O 1
ATOM 1444 N N . MET A 1 102 ? 18.173 -1.630 -9.085 1.00 0.00 581 MET A N 1
ATOM 1445 C CA . MET A 1 102 ? 17.739 -0.292 -8.696 1.00 0.00 581 MET A CA 1
ATOM 1446 C C . MET A 1 102 ? 17.292 -0.091 -7.243 1.00 0.00 581 MET A C 1
ATOM 1447 O O . MET A 1 102 ? 16.338 -0.701 -6.760 1.00 0.00 581 MET A O 1
ATOM 1461 N N . ASN A 1 103 ? 17.940 0.901 -6.628 1.00 0.00 582 ASN A N 1
ATOM 1462 C CA . ASN A 1 103 ? 17.618 1.405 -5.299 1.00 0.00 582 ASN A CA 1
ATOM 1463 C C . ASN A 1 103 ? 16.222 1.998 -5.409 1.00 0.00 582 ASN A C 1
ATOM 1464 O O . ASN A 1 103 ? 15.740 2.162 -6.527 1.00 0.00 582 ASN A O 1
ATOM 1475 N N . GLY A 1 104 ? 15.510 2.249 -4.320 1.00 0.00 583 GLY A N 1
ATOM 1476 C CA . GLY A 1 104 ? 14.153 2.718 -4.523 1.00 0.00 583 GLY A CA 1
ATOM 1477 C C . GLY A 1 104 ? 13.838 4.079 -3.970 1.00 0.00 583 GLY A C 1
ATOM 1478 O O . GLY A 1 104 ? 12.904 4.707 -4.473 1.00 0.00 583 GLY A O 1
ATOM 1482 N N . PHE A 1 105 ? 14.596 4.617 -3.024 1.00 0.00 584 PHE A N 1
ATOM 1483 C CA . PHE A 1 105 ? 14.265 5.986 -2.620 1.00 0.00 584 PHE A CA 1
ATOM 1484 C C . PHE A 1 105 ? 15.447 6.942 -2.502 1.00 0.00 584 PHE A C 1
ATOM 1485 O O . PHE A 1 105 ? 16.254 6.867 -1.575 1.00 0.00 584 PHE A O 1
ATOM 1502 N N . GLN A 1 106 ? 15.457 7.898 -3.415 1.00 0.00 585 GLN A N 1
ATOM 1503 C CA . GLN A 1 106 ? 16.415 8.983 -3.453 1.00 0.00 585 GLN A CA 1
ATOM 1504 C C . GLN A 1 106 ? 15.806 10.246 -2.880 1.00 0.00 585 GLN A C 1
ATOM 1505 O O . GLN A 1 106 ? 14.766 10.718 -3.340 1.00 0.00 585 GLN A O 1
ATOM 1519 N N . VAL A 1 107 ? 16.491 10.814 -1.947 1.00 0.00 586 VAL A N 1
ATOM 1520 C CA . VAL A 1 107 ? 16.102 12.067 -1.348 1.00 0.00 586 VAL A CA 1
ATOM 1521 C C . VAL A 1 107 ? 17.299 12.990 -1.508 1.00 0.00 586 VAL A C 1
ATOM 1522 O O . VAL A 1 107 ? 18.416 12.469 -1.687 1.00 0.00 586 VAL A O 1
ATOM 1535 N N . GLY A 1 108 ? 17.131 14.309 -1.501 1.00 0.00 587 GLY A N 1
ATOM 1536 C CA . GLY A 1 108 ? 18.304 15.146 -1.745 1.00 0.00 587 GLY A CA 1
ATOM 1537 C C . GLY A 1 108 ? 19.552 14.626 -1.045 1.00 0.00 587 GLY A C 1
ATOM 1538 O O . GLY A 1 108 ? 20.618 14.608 -1.663 1.00 0.00 587 GLY A O 1
ATOM 1542 N N . THR A 1 109 ? 19.414 14.000 0.127 1.00 0.00 588 THR A N 1
ATOM 1543 C CA . THR A 1 109 ? 20.555 13.277 0.675 1.00 0.00 588 THR A CA 1
ATOM 1544 C C . THR A 1 109 ? 20.037 12.078 1.453 1.00 0.00 588 THR A C 1
ATOM 1545 O O . THR A 1 109 ? 19.953 12.105 2.681 1.00 0.00 588 THR A O 1
ATOM 1556 N N . LYS A 1 110 ? 19.727 11.022 0.732 1.00 0.00 589 LYS A N 1
ATOM 1557 C CA . LYS A 1 110 ? 19.258 9.796 1.317 1.00 0.00 589 LYS A CA 1
ATOM 1558 C C . LYS A 1 110 ? 19.276 8.723 0.251 1.00 0.00 589 LYS A C 1
ATOM 1559 O O . LYS A 1 110 ? 18.948 9.041 -0.903 1.00 0.00 589 LYS A O 1
ATOM 1578 N N . ARG A 1 111 ? 19.514 7.486 0.573 1.00 0.00 590 ARG A N 1
ATOM 1579 C CA . ARG A 1 111 ? 19.403 6.465 -0.444 1.00 0.00 590 ARG A CA 1
ATOM 1580 C C . ARG A 1 111 ? 18.773 5.237 0.162 1.00 0.00 590 ARG A C 1
ATOM 1581 O O . ARG A 1 111 ? 19.190 4.799 1.221 1.00 0.00 590 ARG A O 1
ATOM 1602 N N . LEU A 1 112 ? 17.722 4.728 -0.469 1.00 0.00 591 LEU A N 1
ATOM 1603 C CA . LEU A 1 112 ? 16.986 3.610 0.093 1.00 0.00 591 LEU A CA 1
ATOM 1604 C C . LEU A 1 112 ? 17.653 2.260 -0.095 1.00 0.00 591 LEU A C 1
ATOM 1605 O O . LEU A 1 112 ? 18.257 1.995 -1.134 1.00 0.00 591 LEU A O 1
ATOM 1621 N N . LYS A 1 113 ? 17.539 1.387 0.933 1.00 0.00 592 LYS A N 1
ATOM 1622 C CA . LYS A 1 113 ? 18.150 0.069 0.826 1.00 0.00 592 LYS A CA 1
ATOM 1623 C C . LYS A 1 113 ? 17.217 -0.895 0.111 1.00 0.00 592 LYS A C 1
ATOM 1624 O O . LYS A 1 113 ? 16.165 -1.240 0.663 1.00 0.00 592 LYS A O 1
ATOM 1643 N N . VAL A 1 114 ? 17.572 -1.321 -1.101 1.00 0.00 593 VAL A N 1
ATOM 1644 C CA . VAL A 1 114 ? 16.736 -2.226 -1.838 1.00 0.00 593 VAL A CA 1
ATOM 1645 C C . VAL A 1 114 ? 17.181 -3.671 -1.642 1.00 0.00 593 VAL A C 1
ATOM 1646 O O . VAL A 1 114 ? 18.194 -4.112 -2.185 1.00 0.00 593 VAL A O 1
ATOM 1659 N N . GLN A 1 115 ? 16.394 -4.395 -0.865 1.00 0.00 594 GLN A N 1
ATOM 1660 C CA . GLN A 1 115 ? 16.640 -5.792 -0.569 1.00 0.00 594 GLN A CA 1
ATOM 1661 C C . GLN A 1 115 ? 15.747 -6.641 -1.471 1.00 0.00 594 GLN A C 1
ATOM 1662 O O . GLN A 1 115 ? 14.524 -6.531 -1.423 1.00 0.00 594 GLN A O 1
ATOM 1676 N N . LEU A 1 116 ? 16.358 -7.428 -2.338 1.00 0.00 595 LEU A N 1
ATOM 1677 C CA . LEU A 1 116 ? 15.616 -8.229 -3.310 1.00 0.00 595 LEU A CA 1
ATOM 1678 C C . LEU A 1 116 ? 15.174 -9.602 -2.777 1.00 0.00 595 LEU A C 1
ATOM 1679 O O . LEU A 1 116 ? 15.901 -10.251 -2.025 1.00 0.00 595 LEU A O 1
ATOM 1695 N N . LYS A 1 117 ? 13.969 -10.041 -3.196 1.00 0.00 596 LYS A N 1
ATOM 1696 C CA . LYS A 1 117 ? 13.422 -11.330 -2.790 1.00 0.00 596 LYS A CA 1
ATOM 1697 C C . LYS A 1 117 ? 12.507 -11.904 -3.884 1.00 0.00 596 LYS A C 1
ATOM 1698 O O . LYS A 1 117 ? 11.425 -11.367 -4.178 1.00 0.00 596 LYS A O 1
ATOM 1717 N N . LYS A 1 118 ? 12.965 -12.998 -4.485 1.00 0.00 597 LYS A N 1
ATOM 1718 C CA . LYS A 1 118 ? 12.222 -13.663 -5.546 1.00 0.00 597 LYS A CA 1
ATOM 1719 C C . LYS A 1 118 ? 11.764 -15.051 -5.103 1.00 0.00 597 LYS A C 1
ATOM 1738 N N . ALA A 1 1 ? -19.096 7.781 -1.784 1.00 0.00 480 ALA A N 2
ATOM 1739 C CA . ALA A 1 1 ? -17.682 7.913 -2.116 1.00 0.00 480 ALA A CA 2
ATOM 1740 C C . ALA A 1 1 ? -17.353 7.188 -3.416 1.00 0.00 480 ALA A C 2
ATOM 1741 O O . ALA A 1 1 ? -17.118 5.979 -3.421 1.00 0.00 480 ALA A O 2
ATOM 1747 N N . ALA A 1 2 ? -17.338 7.932 -4.516 1.00 0.00 481 ALA A N 2
ATOM 1748 C CA . ALA A 1 2 ? -17.037 7.361 -5.822 1.00 0.00 481 ALA A CA 2
ATOM 1749 C C . ALA A 1 2 ? -15.536 7.368 -6.092 1.00 0.00 481 ALA A C 2
ATOM 1750 O O . ALA A 1 2 ? -15.019 6.506 -6.801 1.00 0.00 481 ALA A O 2
ATOM 1757 N N . GLY A 1 3 ? -14.842 8.348 -5.521 1.00 0.00 482 GLY A N 2
ATOM 1758 C CA . GLY A 1 3 ? -13.407 8.451 -5.711 1.00 0.00 482 GLY A CA 2
ATOM 1759 C C . GLY A 1 3 ? -13.011 9.677 -6.512 1.00 0.00 482 GLY A C 2
ATOM 1760 O O . GLY A 1 3 ? -11.926 9.724 -7.091 1.00 0.00 482 GLY A O 2
ATOM 1764 N N . LEU A 1 4 ? -13.894 10.671 -6.547 1.00 0.00 483 LEU A N 2
ATOM 1765 C CA . LEU A 1 4 ? -13.630 11.903 -7.284 1.00 0.00 483 LEU A CA 2
ATOM 1766 C C . LEU A 1 4 ? -14.011 13.125 -6.452 1.00 0.00 483 LEU A C 2
ATOM 1767 O O . LEU A 1 4 ? -15.190 13.463 -6.338 1.00 0.00 483 LEU A O 2
ATOM 1783 N N . PRO A 1 5 ? -13.020 13.802 -5.844 1.00 0.00 484 PRO A N 2
ATOM 1784 C CA . PRO A 1 5 ? -13.246 14.971 -5.013 1.00 0.00 484 PRO A CA 2
ATOM 1785 C C . PRO A 1 5 ? -13.012 16.276 -5.753 1.00 0.00 484 PRO A C 2
ATOM 1786 O O . PRO A 1 5 ? -12.310 16.315 -6.763 1.00 0.00 484 PRO A O 2
ATOM 1797 N N . GLN A 1 6 ? -13.591 17.349 -5.231 1.00 0.00 485 GLN A N 2
ATOM 1798 C CA . GLN A 1 6 ? -13.428 18.660 -5.832 1.00 0.00 485 GLN A CA 2
ATOM 1799 C C . GLN A 1 6 ? -12.458 19.516 -5.022 1.00 0.00 485 GLN A C 2
ATOM 1800 O O . GLN A 1 6 ? -12.029 19.126 -3.936 1.00 0.00 485 GLN A O 2
ATOM 1814 N N . PHE A 1 7 ? -12.118 20.683 -5.558 1.00 0.00 486 PHE A N 2
ATOM 1815 C CA . PHE A 1 7 ? -11.200 21.594 -4.885 1.00 0.00 486 PHE A CA 2
ATOM 1816 C C . PHE A 1 7 ? -11.948 22.501 -3.913 1.00 0.00 486 PHE A C 2
ATOM 1817 O O . PHE A 1 7 ? -13.092 22.881 -4.160 1.00 0.00 486 PHE A O 2
ATOM 1834 N N . GLY A 1 8 ? -11.293 22.844 -2.810 1.00 0.00 487 GLY A N 2
ATOM 1835 C CA . GLY A 1 8 ? -11.911 23.703 -1.818 1.00 0.00 487 GLY A CA 2
ATOM 1836 C C . GLY A 1 8 ? -11.694 23.205 -0.402 1.00 0.00 487 GLY A C 2
ATOM 1837 O O . GLY A 1 8 ? -11.618 23.997 0.537 1.00 0.00 487 GLY A O 2
ATOM 1841 N N . SER A 1 9 ? -11.592 21.889 -0.248 1.00 0.00 488 SER A N 2
ATOM 1842 C CA . SER A 1 9 ? -11.382 21.285 1.062 1.00 0.00 488 SER A CA 2
ATOM 1843 C C . SER A 1 9 ? -10.149 20.387 1.057 1.00 0.00 488 SER A C 2
ATOM 1844 O O . SER A 1 9 ? -9.729 19.899 0.007 1.00 0.00 488 SER A O 2
ATOM 1852 N N . ALA A 1 10 ? -9.574 20.175 2.236 1.00 0.00 489 ALA A N 2
ATOM 1853 C CA . ALA A 1 10 ? -8.389 19.336 2.366 1.00 0.00 489 ALA A CA 2
ATOM 1854 C C . ALA A 1 10 ? -8.761 17.923 2.803 1.00 0.00 489 ALA A C 2
ATOM 1855 O O . ALA A 1 10 ? -9.905 17.659 3.173 1.00 0.00 489 ALA A O 2
ATOM 1862 N N . SER A 1 11 ? -7.789 17.018 2.756 1.00 0.00 490 SER A N 2
ATOM 1863 C CA . SER A 1 11 ? -8.015 15.632 3.148 1.00 0.00 490 SER A CA 2
ATOM 1864 C C . SER A 1 11 ? -8.371 15.536 4.627 1.00 0.00 490 SER A C 2
ATOM 1865 O O . SER A 1 11 ? -7.522 15.741 5.495 1.00 0.00 490 SER A O 2
ATOM 1873 N N . ALA A 1 12 ? -9.632 15.222 4.908 1.00 0.00 491 ALA A N 2
ATOM 1874 C CA . ALA A 1 12 ? -10.101 15.098 6.283 1.00 0.00 491 ALA A CA 2
ATOM 1875 C C . ALA A 1 12 ? -9.883 13.685 6.812 1.00 0.00 491 ALA A C 2
ATOM 1876 O O . ALA A 1 12 ? -9.968 12.712 6.064 1.00 0.00 491 ALA A O 2
ATOM 1883 N N . LEU A 1 13 ? -9.603 13.580 8.107 1.00 0.00 492 LEU A N 2
ATOM 1884 C CA . LEU A 1 13 ? -9.373 12.286 8.737 1.00 0.00 492 LEU A CA 2
ATOM 1885 C C . LEU A 1 13 ? -10.544 11.903 9.638 1.00 0.00 492 LEU A C 2
ATOM 1886 O O . LEU A 1 13 ? -10.973 12.689 10.481 1.00 0.00 492 LEU A O 2
ATOM 1902 N N . SER A 1 14 ? -11.056 10.691 9.452 1.00 0.00 493 SER A N 2
ATOM 1903 C CA . SER A 1 14 ? -12.178 10.204 10.246 1.00 0.00 493 SER A CA 2
ATOM 1904 C C . SER A 1 14 ? -11.694 9.288 11.366 1.00 0.00 493 SER A C 2
ATOM 1905 O O . SER A 1 14 ? -10.982 8.314 11.120 1.00 0.00 493 SER A O 2
ATOM 1913 N N . THR A 1 15 ? -12.084 9.607 12.595 1.00 0.00 494 THR A N 2
ATOM 1914 C CA . THR A 1 15 ? -11.691 8.812 13.753 1.00 0.00 494 THR A CA 2
ATOM 1915 C C . THR A 1 15 ? -12.557 7.562 13.875 1.00 0.00 494 THR A C 2
ATOM 1916 O O . THR A 1 15 ? -13.768 7.610 13.654 1.00 0.00 494 THR A O 2
ATOM 1927 N N . SER A 1 16 ? -11.931 6.445 14.226 1.00 0.00 495 SER A N 2
ATOM 1928 C CA . SER A 1 16 ? -12.645 5.182 14.378 1.00 0.00 495 SER A CA 2
ATOM 1929 C C . SER A 1 16 ? -12.618 4.713 15.831 1.00 0.00 495 SER A C 2
ATOM 1930 O O . SER A 1 16 ? -11.633 4.919 16.540 1.00 0.00 495 SER A O 2
ATOM 1938 N N . PRO A 1 17 ? -13.705 4.072 16.297 1.00 0.00 496 PRO A N 2
ATOM 1939 C CA . PRO A 1 17 ? -13.797 3.574 17.673 1.00 0.00 496 PRO A CA 2
ATOM 1940 C C . PRO A 1 17 ? -12.617 2.682 18.046 1.00 0.00 496 PRO A C 2
ATOM 1941 O O . PRO A 1 17 ? -11.904 2.185 17.175 1.00 0.00 496 PRO A O 2
ATOM 1952 N N . LEU A 1 18 ? -12.420 2.483 19.345 1.00 0.00 497 LEU A N 2
ATOM 1953 C CA . LEU A 1 18 ? -11.326 1.651 19.833 1.00 0.00 497 LEU A CA 2
ATOM 1954 C C . LEU A 1 18 ? -11.793 0.214 20.049 1.00 0.00 497 LEU A C 2
ATOM 1955 O O . LEU A 1 18 ? -12.453 -0.092 21.041 1.00 0.00 497 LEU A O 2
ATOM 1971 N N . ALA A 1 19 ? -11.444 -0.662 19.112 1.00 0.00 498 ALA A N 2
ATOM 1972 C CA . ALA A 1 19 ? -11.827 -2.067 19.200 1.00 0.00 498 ALA A CA 2
ATO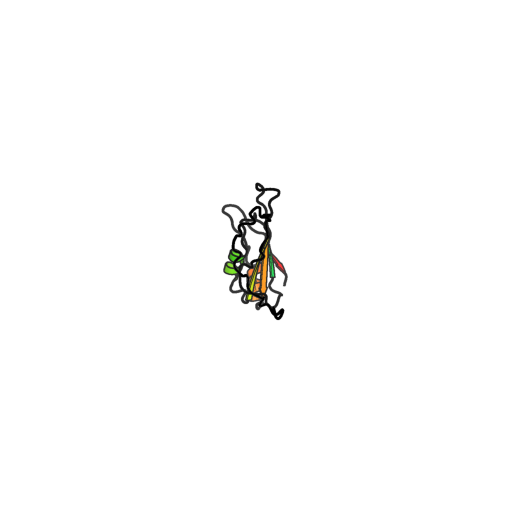M 1973 C C . ALA A 1 19 ? -10.769 -2.880 19.940 1.00 0.00 498 ALA A C 2
ATOM 1974 O O . ALA A 1 19 ? -9.572 -2.624 19.808 1.00 0.00 498 ALA A O 2
ATOM 1981 N N . SER A 1 20 ? -11.220 -3.861 20.715 1.00 0.00 499 SER A N 2
ATOM 1982 C CA . SER A 1 20 ? -10.312 -4.713 21.475 1.00 0.00 499 SER A CA 2
ATOM 1983 C C . SER A 1 20 ? -10.341 -6.144 20.947 1.00 0.00 499 SER A C 2
ATOM 1984 O O . SER A 1 20 ? -9.329 -6.666 20.483 1.00 0.00 499 SER A O 2
ATOM 1992 N N . VAL A 1 21 ? -11.511 -6.771 21.020 1.00 0.00 500 VAL A N 2
ATOM 1993 C CA . VAL A 1 21 ? -11.675 -8.141 20.549 1.00 0.00 500 VAL A CA 2
ATOM 1994 C C . VAL A 1 21 ? -12.761 -8.229 19.483 1.00 0.00 500 VAL A C 2
ATOM 1995 O O . VAL A 1 21 ? -13.951 -8.132 19.785 1.00 0.00 500 VAL A O 2
ATOM 2008 N N . ALA A 1 22 ? -12.344 -8.413 18.234 1.00 0.00 501 ALA A N 2
ATOM 2009 C CA . ALA A 1 22 ? -13.282 -8.512 17.123 1.00 0.00 501 ALA A CA 2
ATOM 2010 C C . ALA A 1 22 ? -14.096 -9.800 17.204 1.00 0.00 501 ALA A C 2
ATOM 2011 O O . ALA A 1 22 ? -13.540 -10.889 17.343 1.00 0.00 501 ALA A O 2
ATOM 2018 N N . LEU A 1 23 ? -15.415 -9.665 17.116 1.00 0.00 502 LEU A N 2
ATOM 2019 C CA . LEU A 1 23 ? -16.306 -10.818 17.178 1.00 0.00 502 LEU A CA 2
ATOM 2020 C C . LEU A 1 23 ? -16.943 -11.087 15.818 1.00 0.00 502 LEU A C 2
ATOM 2021 O O . LEU A 1 23 ? -17.963 -10.494 15.471 1.00 0.00 502 LEU A O 2
ATOM 2037 N N . SER A 1 24 ? -16.332 -11.986 15.053 1.00 0.00 503 SER A N 2
ATOM 2038 C CA . SER A 1 24 ? -16.838 -12.335 13.730 1.00 0.00 503 SER A CA 2
ATOM 2039 C C . SER A 1 24 ? -16.921 -11.104 12.833 1.00 0.00 503 SER A C 2
ATOM 2040 O O . SER A 1 24 ? -17.778 -11.022 11.953 1.00 0.00 503 SER A O 2
ATOM 2048 N N . ALA A 1 25 ? -16.027 -10.147 13.063 1.00 0.00 504 ALA A N 2
ATOM 2049 C CA . ALA A 1 25 ? -16.001 -8.922 12.274 1.00 0.00 504 ALA A CA 2
ATOM 2050 C C . ALA A 1 25 ? -15.011 -9.030 11.120 1.00 0.00 504 ALA A C 2
ATOM 2051 O O . ALA A 1 25 ? -13.958 -9.656 11.248 1.00 0.00 504 ALA A O 2
ATOM 2058 N N . ALA A 1 26 ? -15.354 -8.419 9.991 1.00 0.00 505 ALA A N 2
ATOM 2059 C CA . ALA A 1 26 ? -14.497 -8.447 8.813 1.00 0.00 505 ALA A CA 2
ATOM 2060 C C . ALA A 1 26 ? -14.147 -7.036 8.353 1.00 0.00 505 ALA A C 2
ATOM 2061 O O . ALA A 1 26 ? -15.029 -6.231 8.058 1.00 0.00 505 ALA A O 2
ATOM 2068 N N . ALA A 1 27 ? -12.852 -6.744 8.292 1.00 0.00 506 ALA A N 2
ATOM 2069 C CA . ALA A 1 27 ? -12.383 -5.430 7.866 1.00 0.00 506 ALA A CA 2
ATOM 2070 C C . ALA A 1 27 ? -11.835 -5.480 6.444 1.00 0.00 506 ALA A C 2
ATOM 2071 O O . ALA A 1 27 ? -11.064 -6.373 6.095 1.00 0.00 506 ALA A O 2
ATOM 2078 N N . ALA A 1 28 ? -12.240 -4.514 5.625 1.00 0.00 507 ALA A N 2
ATOM 2079 C CA . ALA A 1 28 ? -11.791 -4.448 4.240 1.00 0.00 507 ALA A CA 2
ATOM 2080 C C . ALA A 1 28 ? -10.449 -3.732 4.128 1.00 0.00 507 ALA A C 2
ATOM 2081 O O . ALA A 1 28 ? -10.228 -2.703 4.767 1.00 0.00 507 ALA A O 2
ATOM 2088 N N . ALA A 1 29 ? -9.556 -4.284 3.313 1.00 0.00 508 ALA A N 2
ATOM 2089 C CA . ALA A 1 29 ? -8.235 -3.699 3.115 1.00 0.00 508 ALA A CA 2
ATOM 2090 C C . ALA A 1 29 ? -8.114 -3.079 1.728 1.00 0.00 508 ALA A C 2
ATOM 2091 O O . ALA A 1 29 ? -8.941 -3.329 0.851 1.00 0.00 508 ALA A O 2
ATOM 2098 N N . ALA A 1 30 ? -7.080 -2.267 1.534 1.00 0.00 509 ALA A N 2
ATOM 2099 C CA . ALA A 1 30 ? -6.855 -1.611 0.252 1.00 0.00 509 ALA A CA 2
ATOM 2100 C C . ALA A 1 30 ? -5.413 -1.787 -0.215 1.00 0.00 509 ALA A C 2
ATOM 2101 O O . ALA A 1 30 ? -4.472 -1.549 0.542 1.00 0.00 509 ALA A O 2
ATOM 2108 N N . ALA A 1 31 ? -5.250 -2.201 -1.467 1.00 0.00 510 ALA A N 2
ATOM 2109 C CA . ALA A 1 31 ? -3.926 -2.406 -2.042 1.00 0.00 510 ALA A CA 2
ATOM 2110 C C . ALA A 1 31 ? -3.724 -1.520 -3.267 1.00 0.00 510 ALA A C 2
ATOM 2111 O O . ALA A 1 31 ? -4.577 -1.469 -4.153 1.00 0.00 510 ALA A O 2
ATOM 2118 N N . GLY A 1 32 ? -2.595 -0.816 -3.309 1.00 0.00 511 GLY A N 2
ATOM 2119 C CA . GLY A 1 32 ? -2.305 0.064 -4.422 1.00 0.00 511 GLY A CA 2
ATOM 2120 C C . GLY A 1 32 ? -2.567 -0.562 -5.780 1.00 0.00 511 GLY A C 2
ATOM 2121 O O . GLY A 1 32 ? -2.997 0.123 -6.707 1.00 0.00 511 GLY A O 2
ATOM 2125 N N . LYS A 1 33 ? -2.290 -1.856 -5.907 1.00 0.00 512 LYS A N 2
ATOM 2126 C CA . LYS A 1 33 ? -2.476 -2.551 -7.176 1.00 0.00 512 LYS A CA 2
ATOM 2127 C C . LYS A 1 33 ? -3.056 -3.948 -6.992 1.00 0.00 512 LYS A C 2
ATOM 2128 O O . LYS A 1 33 ? -3.623 -4.275 -5.949 1.00 0.00 512 LYS A O 2
ATOM 2147 N N . GLN A 1 34 ? -2.938 -4.749 -8.048 1.00 0.00 513 GLN A N 2
ATOM 2148 C CA . GLN A 1 34 ? -3.467 -6.100 -8.080 1.00 0.00 513 GLN A CA 2
ATOM 2149 C C . GLN A 1 34 ? -3.232 -6.866 -6.770 1.00 0.00 513 GLN A C 2
ATOM 2150 O O . GLN A 1 34 ? -2.452 -6.447 -5.920 1.00 0.00 513 GLN A O 2
ATOM 2164 N N . ILE A 1 35 ? -3.942 -7.986 -6.621 1.00 0.00 514 ILE A N 2
ATOM 2165 C CA . ILE A 1 35 ? -3.853 -8.824 -5.426 1.00 0.00 514 ILE A CA 2
ATOM 2166 C C . ILE A 1 35 ? -2.493 -9.523 -5.310 1.00 0.00 514 ILE A C 2
ATOM 2167 O O . ILE A 1 35 ? -1.703 -9.533 -6.253 1.00 0.00 514 ILE A O 2
ATOM 2183 N N . GLU A 1 36 ? -2.231 -10.098 -4.134 1.00 0.00 515 GLU A N 2
ATOM 2184 C CA . GLU A 1 36 ? -0.972 -10.794 -3.862 1.00 0.00 515 GLU A CA 2
ATOM 2185 C C . GLU A 1 36 ? -0.739 -11.965 -4.815 1.00 0.00 515 GLU A C 2
ATOM 2186 O O . GLU A 1 36 ? -1.680 -12.535 -5.368 1.00 0.00 515 GLU A O 2
ATOM 2198 N N . GLY A 1 37 ? 0.534 -12.319 -4.982 1.00 0.00 516 GLY A N 2
ATOM 2199 C CA . GLY A 1 37 ? 0.913 -13.425 -5.846 1.00 0.00 516 GLY A CA 2
ATOM 2200 C C . GLY A 1 37 ? 2.111 -14.186 -5.297 1.00 0.00 516 GLY A C 2
ATOM 2201 O O . GLY A 1 37 ? 2.510 -13.965 -4.153 1.00 0.00 516 GLY A O 2
ATOM 2205 N N . PRO A 1 38 ? 2.722 -15.084 -6.091 1.00 0.00 517 PRO A N 2
ATOM 2206 C CA . PRO A 1 38 ? 3.895 -15.858 -5.659 1.00 0.00 517 PRO A CA 2
ATOM 2207 C C . PRO A 1 38 ? 4.997 -14.965 -5.093 1.00 0.00 517 PRO A C 2
ATOM 2208 O O . PRO A 1 38 ? 5.585 -14.154 -5.806 1.00 0.00 517 PRO A O 2
ATOM 2219 N N . GLU A 1 39 ? 5.255 -15.115 -3.801 1.00 0.00 518 GLU A N 2
ATOM 2220 C CA . GLU A 1 39 ? 6.267 -14.319 -3.109 1.00 0.00 518 GLU A CA 2
ATOM 2221 C C . GLU A 1 39 ? 7.685 -14.667 -3.548 1.00 0.00 518 GLU A C 2
ATOM 2222 O O . GLU A 1 39 ? 7.913 -15.653 -4.248 1.00 0.00 518 GLU A O 2
ATOM 2234 N N . GLY A 1 40 ? 8.636 -13.836 -3.121 1.00 0.00 519 GLY A N 2
ATOM 2235 C CA . GLY A 1 40 ? 10.031 -14.045 -3.463 1.00 0.00 519 GLY A CA 2
ATOM 2236 C C . GLY A 1 40 ? 10.681 -12.804 -4.057 1.00 0.00 519 GLY A C 2
ATOM 2237 O O . GLY A 1 40 ? 11.893 -12.761 -4.251 1.00 0.00 519 GLY A O 2
ATOM 2241 N N . CYS A 1 41 ? 9.866 -11.806 -4.370 1.00 0.00 520 CYS A N 2
ATOM 2242 C CA . CYS A 1 41 ? 10.297 -10.571 -4.957 1.00 0.00 520 CYS A CA 2
ATOM 2243 C C . CYS A 1 41 ? 9.822 -9.456 -4.053 1.00 0.00 520 CYS A C 2
ATOM 2244 O O . CYS A 1 41 ? 9.302 -8.452 -4.531 1.00 0.00 520 CYS A O 2
ATOM 2252 N N . ASN A 1 42 ? 9.751 -9.680 -2.739 1.00 0.00 521 ASN A N 2
ATOM 2253 C CA . ASN A 1 42 ? 9.094 -8.697 -1.889 1.00 0.00 521 ASN A CA 2
ATOM 2254 C C . ASN A 1 42 ? 10.088 -7.742 -1.290 1.00 0.00 521 ASN A C 2
ATOM 2255 O O . ASN A 1 42 ? 11.184 -8.098 -0.868 1.00 0.00 521 ASN A O 2
ATOM 2266 N N . LEU A 1 43 ? 9.695 -6.493 -1.389 1.00 0.00 522 LEU A N 2
ATOM 2267 C CA . LEU A 1 43 ? 10.486 -5.360 -1.004 1.00 0.00 522 LEU A CA 2
ATOM 2268 C C . LEU A 1 43 ? 9.838 -4.521 0.077 1.00 0.00 522 LEU A C 2
ATOM 2269 O O . LEU A 1 43 ? 8.624 -4.286 0.076 1.00 0.00 522 LEU A O 2
ATOM 2285 N N . PHE A 1 44 ? 10.686 -4.011 0.945 1.00 0.00 523 PHE A N 2
ATOM 2286 C CA . PHE A 1 44 ? 10.278 -3.124 1.996 1.00 0.00 523 PHE A CA 2
ATOM 2287 C C . PHE A 1 44 ? 11.125 -1.905 1.814 1.00 0.00 523 PHE A C 2
ATOM 2288 O O . PHE A 1 44 ? 12.359 -1.981 1.862 1.00 0.00 523 PHE A O 2
ATOM 2305 N N . ILE A 1 45 ? 10.498 -0.795 1.530 1.00 0.00 524 ILE A N 2
ATOM 2306 C CA . ILE A 1 45 ? 11.252 0.405 1.275 1.00 0.00 524 ILE A CA 2
ATOM 2307 C C . ILE A 1 45 ? 10.859 1.463 2.241 1.00 0.00 524 ILE A C 2
ATOM 2308 O O . ILE A 1 45 ? 9.695 1.518 2.598 1.00 0.00 524 ILE A O 2
ATOM 2324 N N . TYR A 1 46 ? 11.737 2.364 2.628 1.00 0.00 525 TYR A N 2
ATOM 2325 C CA . TYR A 1 46 ? 11.248 3.415 3.487 1.00 0.00 525 TYR A CA 2
ATOM 2326 C C . TYR A 1 46 ? 11.896 4.762 3.227 1.00 0.00 525 TYR A C 2
ATOM 2327 O O . TYR A 1 46 ? 12.933 5.112 3.776 1.00 0.00 525 TYR A O 2
ATOM 2345 N N . HIS A 1 47 ? 11.241 5.569 2.412 1.00 0.00 526 HIS A N 2
ATOM 2346 C CA . HIS A 1 47 ? 11.605 6.955 2.296 1.00 0.00 526 HIS A CA 2
ATOM 2347 C C . HIS A 1 47 ? 10.405 7.896 2.449 1.00 0.00 526 HIS A C 2
ATOM 2348 O O . HIS A 1 47 ? 10.439 9.027 2.965 1.00 0.00 526 HIS A O 2
ATOM 2363 N N . LEU A 1 48 ? 9.303 7.383 1.881 1.00 0.00 527 LEU A N 2
ATOM 2364 C CA . LEU A 1 48 ? 8.085 8.171 1.676 1.00 0.00 527 LEU A CA 2
ATOM 2365 C C . LEU A 1 48 ? 7.222 8.571 2.836 1.00 0.00 527 LEU A C 2
ATOM 2366 O O . LEU A 1 48 ? 6.985 7.836 3.763 1.00 0.00 527 LEU A O 2
ATOM 2382 N N . PRO A 1 49 ? 6.694 9.804 2.707 1.00 0.00 528 PRO A N 2
ATOM 2383 C CA . PRO A 1 49 ? 5.795 10.419 3.667 1.00 0.00 528 PRO A CA 2
ATOM 2384 C C . PRO A 1 49 ? 4.379 9.891 3.545 1.00 0.00 528 PRO A C 2
ATOM 2385 O O . PRO A 1 49 ? 4.060 9.108 2.650 1.00 0.00 528 PRO A O 2
ATOM 2396 N N . GLN A 1 50 ? 3.545 10.324 4.463 1.00 0.00 529 GLN A N 2
ATOM 2397 C CA . GLN A 1 50 ? 2.152 9.912 4.509 1.00 0.00 529 GLN A CA 2
ATOM 2398 C C . GLN A 1 50 ? 1.412 10.139 3.185 1.00 0.00 529 GLN A C 2
ATOM 2399 O O . GLN A 1 50 ? 0.377 9.520 2.938 1.00 0.00 529 GLN A O 2
ATOM 2413 N N . GLU A 1 51 ? 1.910 11.052 2.355 1.00 0.00 530 GLU A N 2
ATOM 2414 C CA . GLU A 1 51 ? 1.245 11.374 1.093 1.00 0.00 530 GLU A CA 2
ATOM 2415 C C . GLU A 1 51 ? 1.652 10.449 -0.052 1.00 0.00 530 GLU A C 2
ATOM 2416 O O . GLU A 1 51 ? 1.226 10.653 -1.188 1.00 0.00 530 GLU A O 2
ATOM 2428 N N . PHE A 1 52 ? 2.473 9.445 0.227 1.00 0.00 531 PHE A N 2
ATOM 2429 C CA . PHE A 1 52 ? 2.906 8.531 -0.824 1.00 0.00 531 PHE A CA 2
ATOM 2430 C C . PHE A 1 52 ? 2.027 7.281 -0.889 1.00 0.00 531 PHE A C 2
ATOM 2431 O O . PHE A 1 52 ? 1.713 6.678 0.137 1.00 0.00 531 PHE A O 2
ATOM 2448 N N . THR A 1 53 ? 1.645 6.896 -2.106 1.00 0.00 532 THR A N 2
ATOM 2449 C CA . THR A 1 53 ? 0.815 5.711 -2.315 1.00 0.00 532 THR A CA 2
ATOM 2450 C C . THR A 1 53 ? 1.652 4.560 -2.839 1.00 0.00 532 THR A C 2
ATOM 2451 O O . THR A 1 53 ? 2.656 4.758 -3.520 1.00 0.00 532 THR A O 2
ATOM 2462 N N . ASP A 1 54 ? 1.223 3.357 -2.512 1.00 0.00 533 ASP A N 2
ATOM 2463 C CA . ASP A 1 54 ? 1.912 2.153 -2.927 1.00 0.00 533 ASP A CA 2
ATOM 2464 C C . ASP A 1 54 ? 1.800 1.943 -4.429 1.00 0.00 533 ASP A C 2
ATOM 2465 O O . ASP A 1 54 ? 2.662 1.316 -5.053 1.00 0.00 533 ASP A O 2
ATOM 2474 N N . THR A 1 55 ? 0.733 2.473 -5.005 1.00 0.00 534 THR A N 2
ATOM 2475 C CA . THR A 1 55 ? 0.508 2.346 -6.431 1.00 0.00 534 THR A CA 2
ATOM 2476 C C . THR A 1 55 ? 1.697 2.883 -7.220 1.00 0.00 534 THR A C 2
ATOM 2477 O O . THR A 1 55 ? 1.972 2.406 -8.321 1.00 0.00 534 THR A O 2
ATOM 2488 N N . ASP A 1 56 ? 2.407 3.863 -6.677 1.00 0.00 535 ASP A N 2
ATOM 2489 C CA . ASP A 1 56 ? 3.567 4.433 -7.370 1.00 0.00 535 ASP A CA 2
ATOM 2490 C C . ASP A 1 56 ? 4.701 3.421 -7.520 1.00 0.00 535 ASP A C 2
ATOM 2491 O O . ASP A 1 56 ? 5.265 3.272 -8.614 1.00 0.00 535 ASP A O 2
ATOM 2500 N N . LEU A 1 57 ? 5.048 2.721 -6.440 1.00 0.00 536 LEU A N 2
ATOM 2501 C CA . LEU A 1 57 ? 6.128 1.746 -6.519 1.00 0.00 536 LEU A CA 2
ATOM 2502 C C . LEU A 1 57 ? 5.745 0.587 -7.411 1.00 0.00 536 LEU A C 2
ATOM 2503 O O . LEU A 1 57 ? 6.566 0.127 -8.195 1.00 0.00 536 LEU A O 2
ATOM 2519 N N . ALA A 1 58 ? 4.515 0.101 -7.313 1.00 0.00 537 ALA A N 2
ATOM 2520 C CA . ALA A 1 58 ? 4.112 -1.022 -8.152 1.00 0.00 537 ALA A CA 2
ATOM 2521 C C . ALA A 1 58 ? 4.199 -0.677 -9.647 1.00 0.00 537 ALA A C 2
ATOM 2522 O O . ALA A 1 58 ? 4.645 -1.484 -10.465 1.00 0.00 537 ALA A O 2
ATOM 2529 N N . SER A 1 59 ? 3.769 0.520 -10.005 1.00 0.00 538 SER A N 2
ATOM 2530 C CA . SER A 1 59 ? 3.771 0.982 -11.391 1.00 0.00 538 SER A CA 2
ATOM 2531 C C . SER A 1 59 ? 5.176 1.066 -11.986 1.00 0.00 538 SER A C 2
ATOM 2532 O O . SER A 1 59 ? 5.441 0.478 -13.035 1.00 0.00 538 SER A O 2
ATOM 2540 N N . THR A 1 60 ? 6.073 1.796 -11.330 1.00 0.00 539 THR A N 2
ATOM 2541 C CA . THR A 1 60 ? 7.445 1.939 -11.838 1.00 0.00 539 THR A CA 2
ATOM 2542 C C . THR A 1 60 ? 8.113 0.557 -11.973 1.00 0.00 539 THR A C 2
ATOM 2543 O O . THR A 1 60 ? 8.885 0.277 -12.891 1.00 0.00 539 THR A O 2
ATOM 2554 N N . PHE A 1 61 ? 7.787 -0.251 -10.998 1.00 0.00 540 PHE A N 2
ATOM 2555 C CA . PHE A 1 61 ? 8.245 -1.618 -10.778 1.00 0.00 540 PHE A CA 2
ATOM 2556 C C . PHE A 1 61 ? 7.625 -2.681 -11.714 1.00 0.00 540 PHE A C 2
ATOM 2557 O O . PHE A 1 61 ? 7.969 -3.854 -11.619 1.00 0.00 540 PHE A O 2
ATOM 2574 N N . LEU A 1 62 ? 6.594 -2.312 -12.464 1.00 0.00 541 LEU A N 2
ATOM 2575 C CA . LEU A 1 62 ? 5.775 -3.273 -13.219 1.00 0.00 541 LEU A CA 2
ATOM 2576 C C . LEU A 1 62 ? 6.522 -4.422 -13.915 1.00 0.00 541 LEU A C 2
ATOM 2577 O O . LEU A 1 62 ? 5.969 -5.522 -13.907 1.00 0.00 541 LEU A O 2
ATOM 2593 N N . PRO A 1 63 ? 7.755 -4.308 -14.465 1.00 0.00 542 PRO A N 2
ATOM 2594 C CA . PRO A 1 63 ? 8.412 -5.509 -15.026 1.00 0.00 542 PRO A CA 2
ATOM 2595 C C . PRO A 1 63 ? 8.089 -6.697 -14.095 1.00 0.00 542 PRO A C 2
ATOM 2596 O O . PRO A 1 63 ? 7.749 -7.801 -14.520 1.00 0.00 542 PRO A O 2
ATOM 2607 N N . PHE A 1 64 ? 8.104 -6.340 -12.813 1.00 0.00 543 PHE A N 2
ATOM 2608 C CA . PHE A 1 64 ? 7.730 -7.150 -11.656 1.00 0.00 543 PHE A CA 2
ATOM 2609 C C . PHE A 1 64 ? 6.324 -7.776 -11.784 1.00 0.00 543 PHE A C 2
ATOM 2610 O O . PHE A 1 64 ? 5.428 -7.446 -11.023 1.00 0.00 543 PHE A O 2
ATOM 2627 N N . GLY A 1 65 ? 6.109 -8.592 -12.808 1.00 0.00 544 GLY A N 2
ATOM 2628 C CA . GLY A 1 65 ? 4.810 -9.169 -13.108 1.00 0.00 544 GLY A CA 2
ATOM 2629 C C . GLY A 1 65 ? 3.766 -9.028 -12.013 1.00 0.00 544 GLY A C 2
ATOM 2630 O O . GLY A 1 65 ? 3.423 -7.899 -11.663 1.00 0.00 544 GLY A O 2
ATOM 2634 N N . ASN A 1 66 ? 3.153 -10.107 -11.554 1.00 0.00 545 ASN A N 2
ATOM 2635 C CA . ASN A 1 66 ? 2.053 -9.973 -10.595 1.00 0.00 545 ASN A CA 2
ATOM 2636 C C . ASN A 1 66 ? 2.381 -8.916 -9.550 1.00 0.00 545 ASN A C 2
ATOM 2637 O O . ASN A 1 66 ? 3.353 -9.035 -8.805 1.00 0.00 545 ASN A O 2
ATOM 2648 N N . VAL A 1 67 ? 1.599 -7.835 -9.565 1.00 0.00 546 VAL A N 2
ATOM 2649 C CA . VAL A 1 67 ? 1.846 -6.702 -8.684 1.00 0.00 546 VAL A CA 2
ATOM 2650 C C . VAL A 1 67 ? 0.838 -6.515 -7.572 1.00 0.00 546 VAL A C 2
ATOM 2651 O O . VAL A 1 67 ? -0.315 -6.160 -7.814 1.00 0.00 546 VAL A O 2
ATOM 2664 N N . ILE A 1 68 ? 1.302 -6.665 -6.340 1.00 0.00 547 ILE A N 2
ATOM 2665 C CA . ILE A 1 68 ? 0.439 -6.403 -5.196 1.00 0.00 547 ILE A CA 2
ATOM 2666 C C . ILE A 1 68 ? 1.050 -5.282 -4.381 1.00 0.00 547 ILE A C 2
ATOM 2667 O O . ILE A 1 68 ? 2.191 -5.404 -3.964 1.00 0.00 547 ILE A O 2
ATOM 2683 N N . SER A 1 69 ? 0.345 -4.184 -4.165 1.00 0.00 548 SER A N 2
ATOM 2684 C CA . SER A 1 69 ? 0.945 -3.088 -3.399 1.00 0.00 548 SER A CA 2
ATOM 2685 C C . SER A 1 69 ? 0.124 -2.635 -2.187 1.00 0.00 548 SER A C 2
ATOM 2686 O O . SER A 1 69 ? -1.107 -2.611 -2.206 1.00 0.00 548 SER A O 2
ATOM 2694 N N . ALA A 1 70 ? 0.863 -2.246 -1.144 1.00 0.00 549 ALA A N 2
ATOM 2695 C CA . ALA A 1 70 ? 0.318 -1.742 0.117 1.00 0.00 549 ALA A CA 2
ATOM 2696 C C . ALA A 1 70 ? 1.155 -0.534 0.556 1.00 0.00 549 ALA A C 2
ATOM 2697 O O . ALA A 1 70 ? 2.293 -0.383 0.093 1.00 0.00 549 ALA A O 2
ATOM 2704 N N . LYS A 1 71 ? 0.651 0.334 1.437 1.00 0.00 550 LYS A N 2
ATOM 2705 C CA . LYS A 1 71 ? 1.446 1.514 1.851 1.00 0.00 550 LYS A CA 2
ATOM 2706 C C . LYS A 1 71 ? 1.458 1.768 3.369 1.00 0.00 550 LYS A C 2
ATOM 2707 O O . LYS A 1 71 ? 0.502 1.457 4.079 1.00 0.00 550 LYS A O 2
ATOM 2726 N N . VAL A 1 72 ? 2.575 2.352 3.838 1.00 0.00 551 VAL A N 2
ATOM 2727 C CA . VAL A 1 72 ? 2.795 2.687 5.257 1.00 0.00 551 VAL A CA 2
ATOM 2728 C C . VAL A 1 72 ? 3.077 4.191 5.438 1.00 0.00 551 VAL A C 2
ATOM 2729 O O . VAL A 1 72 ? 4.218 4.671 5.261 1.00 0.00 551 VAL A O 2
ATOM 2742 N N . PHE A 1 73 ? 1.996 4.910 5.784 1.00 0.00 552 PHE A N 2
ATOM 2743 C CA . PHE A 1 73 ? 2.011 6.361 5.985 1.00 0.00 552 PHE A CA 2
ATOM 2744 C C . PHE A 1 73 ? 1.673 6.755 7.430 1.00 0.00 552 PHE A C 2
ATOM 2745 O O . PHE A 1 73 ? 0.616 6.391 7.948 1.00 0.00 552 PHE A O 2
ATOM 2762 N N . ILE A 1 74 ? 2.570 7.509 8.070 1.00 0.00 553 ILE A N 2
ATOM 2763 C CA . ILE A 1 74 ? 2.356 7.961 9.455 1.00 0.00 553 ILE A CA 2
ATOM 2764 C C . ILE A 1 74 ? 2.573 9.474 9.625 1.00 0.00 553 ILE A C 2
ATOM 2765 O O . ILE A 1 74 ? 3.512 10.022 9.060 1.00 0.00 553 ILE A O 2
ATOM 2781 N N . ASP A 1 75 ? 1.726 10.121 10.448 1.00 0.00 554 ASP A N 2
ATOM 2782 C CA . ASP A 1 75 ? 1.840 11.555 10.761 1.00 0.00 554 ASP A CA 2
ATOM 2783 C C . ASP A 1 75 ? 1.165 11.869 12.108 1.00 0.00 554 ASP A C 2
ATOM 2784 O O . ASP A 1 75 ? -0.007 12.250 12.118 1.00 0.00 554 ASP A O 2
ATOM 2793 N N . LYS A 1 76 ? 1.868 11.746 13.245 1.00 0.00 555 LYS A N 2
ATOM 2794 C CA . LYS A 1 76 ? 1.221 12.075 14.525 1.00 0.00 555 LYS A CA 2
ATOM 2795 C C . LYS A 1 76 ? 1.645 13.444 15.073 1.00 0.00 555 LYS A C 2
ATOM 2796 O O . LYS A 1 76 ? 0.873 14.403 15.038 1.00 0.00 555 LYS A O 2
ATOM 2815 N N . GLN A 1 77 ? 2.890 13.532 15.543 1.00 0.00 556 GLN A N 2
ATOM 2816 C CA . GLN A 1 77 ? 3.445 14.788 16.061 1.00 0.00 556 GLN A CA 2
ATOM 2817 C C . GLN A 1 77 ? 4.413 15.393 15.055 1.00 0.00 556 GLN A C 2
ATOM 2818 O O . GLN A 1 77 ? 4.156 16.429 14.442 1.00 0.00 556 GLN A O 2
ATOM 2832 N N . THR A 1 78 ? 5.519 14.675 14.882 1.00 0.00 557 THR A N 2
ATOM 2833 C CA . THR A 1 78 ? 6.571 15.028 13.941 1.00 0.00 557 THR A CA 2
ATOM 2834 C C . THR A 1 78 ? 6.723 13.870 12.961 1.00 0.00 557 THR A C 2
ATOM 2835 O O . THR A 1 78 ? 7.538 13.902 12.039 1.00 0.00 557 THR A O 2
ATOM 2846 N N . SER A 1 79 ? 5.882 12.859 13.182 1.00 0.00 558 SER A N 2
ATOM 2847 C CA . SER A 1 79 ? 5.813 11.663 12.367 1.00 0.00 558 SER A CA 2
ATOM 2848 C C . SER A 1 79 ? 5.197 11.975 11.008 1.00 0.00 558 SER A C 2
ATOM 2849 O O . SER A 1 79 ? 4.800 11.069 10.289 1.00 0.00 558 SER A O 2
ATOM 2857 N N . LEU A 1 80 ? 5.058 13.266 10.700 1.00 0.00 559 LEU A N 2
ATOM 2858 C CA . LEU A 1 80 ? 4.411 13.707 9.476 1.00 0.00 559 LEU A CA 2
ATOM 2859 C C . LEU A 1 80 ? 5.159 13.188 8.255 1.00 0.00 559 LEU A C 2
ATOM 2860 O O . LEU A 1 80 ? 5.697 12.087 8.316 1.00 0.00 559 LEU A O 2
ATOM 2876 N N . SER A 1 81 ? 5.095 13.874 7.109 1.00 0.00 560 SER A N 2
ATOM 2877 C CA . SER A 1 81 ? 5.685 13.293 5.906 1.00 0.00 560 SER A CA 2
ATOM 2878 C C . SER A 1 81 ? 7.114 12.775 6.108 1.00 0.00 560 SER A C 2
ATOM 2879 O O . SER A 1 81 ? 8.098 13.396 5.706 1.00 0.00 560 SER A O 2
ATOM 2887 N N . LYS A 1 82 ? 7.162 11.550 6.620 1.00 0.00 561 LYS A N 2
ATOM 2888 C CA . LYS A 1 82 ? 8.370 10.750 6.792 1.00 0.00 561 LYS A CA 2
ATOM 2889 C C . LYS A 1 82 ? 7.926 9.293 6.759 1.00 0.00 561 LYS A C 2
ATOM 2890 O O . LYS A 1 82 ? 7.280 8.883 7.725 1.00 0.00 561 LYS A O 2
ATOM 2909 N N . CYS A 1 83 ? 8.181 8.473 5.741 1.00 0.00 562 CYS A N 2
ATOM 2910 C CA . CYS A 1 83 ? 7.630 7.096 5.894 1.00 0.00 562 CYS A CA 2
ATOM 2911 C C . CYS A 1 83 ? 8.080 6.047 4.881 1.00 0.00 562 CYS A C 2
ATOM 2912 O O . CYS A 1 83 ? 9.052 6.228 4.136 1.00 0.00 562 CYS A O 2
ATOM 2920 N N . PHE A 1 84 ? 7.383 4.900 4.891 1.00 0.00 563 PHE A N 2
ATOM 2921 C CA . PHE A 1 84 ? 7.760 3.820 4.025 1.00 0.00 563 PHE A CA 2
ATOM 2922 C C . PHE A 1 84 ? 6.577 3.187 3.340 1.00 0.00 563 PHE A C 2
ATOM 2923 O O . PHE A 1 84 ? 5.437 3.273 3.794 1.00 0.00 563 PHE A O 2
ATOM 2940 N N . GLY A 1 85 ? 6.876 2.510 2.273 1.00 0.00 564 GLY A N 2
ATOM 2941 C CA . GLY A 1 85 ? 5.880 1.780 1.528 1.00 0.00 564 GLY A CA 2
ATOM 2942 C C . GLY A 1 85 ? 6.239 0.306 1.454 1.00 0.00 564 GLY A C 2
ATOM 2943 O O . GLY A 1 85 ? 7.415 -0.069 1.539 1.00 0.00 564 GLY A O 2
ATOM 2947 N N . PHE A 1 86 ? 5.229 -0.524 1.243 1.00 0.00 565 PHE A N 2
ATOM 2948 C CA . PHE A 1 86 ? 5.435 -1.952 1.101 1.00 0.00 565 PHE A CA 2
ATOM 2949 C C . PHE A 1 86 ? 5.042 -2.337 -0.300 1.00 0.00 565 PHE A C 2
ATOM 2950 O O . PHE A 1 86 ? 3.953 -1.989 -0.762 1.00 0.00 565 PHE A O 2
ATOM 2967 N N . VAL A 1 87 ? 5.886 -3.082 -0.967 1.00 0.00 566 VAL A N 2
ATOM 2968 C CA . VAL A 1 87 ? 5.561 -3.530 -2.300 1.00 0.00 566 VAL A CA 2
ATOM 2969 C C . VAL A 1 87 ? 5.864 -5.000 -2.413 1.00 0.00 566 VAL A C 2
ATOM 2970 O O . VAL A 1 87 ? 7.005 -5.413 -2.291 1.00 0.00 566 VAL A O 2
ATOM 2983 N N . SER A 1 88 ? 4.845 -5.786 -2.635 1.00 0.00 567 SER A N 2
ATOM 2984 C CA . SER A 1 88 ? 4.996 -7.225 -2.749 1.00 0.00 567 SER A CA 2
ATOM 2985 C C . SER A 1 88 ? 4.996 -7.630 -4.216 1.00 0.00 567 SER A C 2
ATOM 2986 O O . SER A 1 88 ? 3.986 -7.530 -4.922 1.00 0.00 567 SER A O 2
ATOM 2994 N N . PHE A 1 89 ? 6.174 -8.050 -4.659 1.00 0.00 568 PHE A N 2
ATOM 2995 C CA . PHE A 1 89 ? 6.405 -8.446 -6.026 1.00 0.00 568 PHE A CA 2
ATOM 2996 C C . PHE A 1 89 ? 6.433 -9.973 -6.208 1.00 0.00 568 PHE A C 2
ATOM 2997 O O . PHE A 1 89 ? 7.221 -10.705 -5.575 1.00 0.00 568 PHE A O 2
ATOM 3014 N N . ASP A 1 90 ? 5.556 -10.414 -7.117 1.00 0.00 569 ASP A N 2
ATOM 3015 C CA . ASP A 1 90 ? 5.431 -11.814 -7.489 1.00 0.00 569 ASP A CA 2
ATOM 3016 C C . ASP A 1 90 ? 5.632 -11.975 -9.010 1.00 0.00 569 ASP A C 2
ATOM 3017 O O . ASP A 1 90 ? 4.677 -11.946 -9.810 1.00 0.00 569 ASP A O 2
ATOM 3026 N N . ASN A 1 91 ? 6.885 -12.148 -9.393 1.00 0.00 570 ASN A N 2
ATOM 3027 C CA . ASN A 1 91 ? 7.252 -12.328 -10.787 1.00 0.00 570 ASN A CA 2
ATOM 3028 C C . ASN A 1 91 ? 8.601 -13.033 -10.865 1.00 0.00 570 ASN A C 2
ATOM 3029 O O . ASN A 1 91 ? 9.336 -13.054 -9.882 1.00 0.00 570 ASN A O 2
ATOM 3040 N N . PRO A 1 92 ? 8.979 -13.580 -12.030 1.00 0.00 571 PRO A N 2
ATOM 3041 C CA . PRO A 1 92 ? 10.284 -14.221 -12.206 1.00 0.00 571 PRO A CA 2
ATOM 3042 C C . PRO A 1 92 ? 11.404 -13.384 -11.572 1.00 0.00 571 PRO A C 2
ATOM 3043 O O . PRO A 1 92 ? 11.160 -12.293 -11.059 1.00 0.00 571 PRO A O 2
ATOM 3054 N N . ASP A 1 93 ? 12.629 -13.887 -11.604 1.00 0.00 572 ASP A N 2
ATOM 3055 C CA . ASP A 1 93 ? 13.759 -13.174 -11.024 1.00 0.00 572 ASP A CA 2
ATOM 3056 C C . ASP A 1 93 ? 13.805 -11.737 -11.534 1.00 0.00 572 ASP A C 2
ATOM 3057 O O . ASP A 1 93 ? 14.348 -10.853 -10.872 1.00 0.00 572 ASP A O 2
ATOM 3066 N N . SER A 1 94 ? 13.213 -11.499 -12.702 1.00 0.00 573 SER A N 2
ATOM 3067 C CA . SER A 1 94 ? 13.176 -10.158 -13.270 1.00 0.00 573 SER A CA 2
ATOM 3068 C C . SER A 1 94 ? 12.622 -9.171 -12.244 1.00 0.00 573 SER A C 2
ATOM 3069 O O . SER A 1 94 ? 13.073 -8.022 -12.156 1.00 0.00 573 SER A O 2
ATOM 3077 N N . ALA A 1 95 ? 11.670 -9.627 -11.434 1.00 0.00 574 ALA A N 2
ATOM 3078 C CA . ALA A 1 95 ? 11.095 -8.792 -10.397 1.00 0.00 574 ALA A CA 2
ATOM 3079 C C . ALA A 1 95 ? 12.163 -8.476 -9.371 1.00 0.00 574 ALA A C 2
ATOM 3080 O O . ALA A 1 95 ? 12.308 -7.330 -8.928 1.00 0.00 574 ALA A O 2
ATOM 3087 N N . GLN A 1 96 ? 12.938 -9.496 -9.010 1.00 0.00 575 GLN A N 2
ATOM 3088 C CA . GLN A 1 96 ? 14.011 -9.300 -8.055 1.00 0.00 575 GLN A CA 2
ATOM 3089 C C . GLN A 1 96 ? 14.906 -8.166 -8.541 1.00 0.00 575 GLN A C 2
ATOM 3090 O O . GLN A 1 96 ? 15.285 -7.272 -7.781 1.00 0.00 575 GLN A O 2
ATOM 3104 N N . VAL A 1 97 ? 15.203 -8.210 -9.837 1.00 0.00 576 VAL A N 2
ATOM 3105 C CA . VAL A 1 97 ? 16.019 -7.199 -10.484 1.00 0.00 576 VAL A CA 2
ATOM 3106 C C . VAL A 1 97 ? 15.428 -5.813 -10.264 1.00 0.00 576 VAL A C 2
ATOM 3107 O O . VAL A 1 97 ? 16.163 -4.851 -10.033 1.00 0.00 576 VAL A O 2
ATOM 3120 N N . ALA A 1 98 ? 14.103 -5.708 -10.322 1.00 0.00 577 ALA A N 2
ATOM 3121 C CA . ALA A 1 98 ? 13.440 -4.435 -10.115 1.00 0.00 577 ALA A CA 2
ATOM 3122 C C . ALA A 1 98 ? 13.660 -3.923 -8.694 1.00 0.00 577 ALA A C 2
ATOM 3123 O O . ALA A 1 98 ? 13.697 -2.720 -8.460 1.00 0.00 577 ALA A O 2
ATOM 3130 N N . ILE A 1 99 ? 13.770 -4.843 -7.742 1.00 0.00 578 ILE A N 2
ATOM 3131 C CA . ILE A 1 99 ? 13.945 -4.468 -6.338 1.00 0.00 578 ILE A CA 2
ATOM 3132 C C . ILE A 1 99 ? 15.338 -3.948 -5.994 1.00 0.00 578 ILE A C 2
ATOM 3133 O O . ILE A 1 99 ? 15.470 -2.931 -5.313 1.00 0.00 578 ILE A O 2
ATOM 3149 N N . LYS A 1 100 ? 16.371 -4.658 -6.415 1.00 0.00 579 LYS A N 2
ATOM 3150 C CA . LYS A 1 100 ? 17.734 -4.262 -6.084 1.00 0.00 579 LYS A CA 2
ATOM 3151 C C . LYS A 1 100 ? 18.159 -3.034 -6.866 1.00 0.00 579 LYS A C 2
ATOM 3152 O O . LYS A 1 100 ? 18.744 -2.100 -6.318 1.00 0.00 579 LYS A O 2
ATOM 3171 N N . ALA A 1 101 ? 17.891 -3.064 -8.156 1.00 0.00 580 ALA A N 2
ATOM 3172 C CA . ALA A 1 101 ? 18.265 -1.991 -9.045 1.00 0.00 580 ALA A CA 2
ATOM 3173 C C . ALA A 1 101 ? 17.383 -0.749 -8.934 1.00 0.00 580 ALA A C 2
ATOM 3174 O O . ALA A 1 101 ? 17.770 0.316 -9.417 1.00 0.00 580 ALA A O 2
ATOM 3181 N N . MET A 1 102 ? 16.179 -0.872 -8.372 1.00 0.00 581 MET A N 2
ATOM 3182 C CA . MET A 1 102 ? 15.282 0.285 -8.323 1.00 0.00 581 MET A CA 2
ATOM 3183 C C . MET A 1 102 ? 14.899 0.785 -6.930 1.00 0.00 581 MET A C 2
ATOM 3184 O O . MET A 1 102 ? 14.276 0.084 -6.133 1.00 0.00 581 MET A O 2
ATOM 3198 N N . ASN A 1 103 ? 15.181 2.070 -6.734 1.00 0.00 582 ASN A N 2
ATOM 3199 C CA . ASN A 1 103 ? 14.794 2.820 -5.554 1.00 0.00 582 ASN A CA 2
ATOM 3200 C C . ASN A 1 103 ? 13.331 3.176 -5.775 1.00 0.00 582 ASN A C 2
ATOM 3201 O O . ASN A 1 103 ? 12.865 3.073 -6.907 1.00 0.00 582 ASN A O 2
ATOM 3212 N N . GLY A 1 104 ? 12.563 3.515 -4.751 1.00 0.00 583 GLY A N 2
ATOM 3213 C CA . GLY A 1 104 ? 11.159 3.748 -5.023 1.00 0.00 583 GLY A CA 2
ATOM 3214 C C . GLY A 1 104 ? 10.629 5.120 -4.674 1.00 0.00 583 GLY A C 2
ATOM 3215 O O . GLY A 1 104 ? 9.467 5.395 -4.980 1.00 0.00 583 GLY A O 2
ATOM 3219 N N . PHE A 1 105 ? 11.432 6.028 -4.112 1.00 0.00 584 PHE A N 2
ATOM 3220 C CA . PHE A 1 105 ? 10.869 7.375 -3.879 1.00 0.00 584 PHE A CA 2
ATOM 3221 C C . PHE A 1 105 ? 11.753 8.513 -4.396 1.00 0.00 584 PHE A C 2
ATOM 3222 O O . PHE A 1 105 ? 12.809 8.815 -3.842 1.00 0.00 584 PHE A O 2
ATOM 3239 N N . GLN A 1 106 ? 11.251 9.163 -5.449 1.00 0.00 585 GLN A N 2
ATOM 3240 C CA . GLN A 1 106 ? 11.891 10.311 -6.080 1.00 0.00 585 GLN A CA 2
ATOM 3241 C C . GLN A 1 106 ? 11.267 11.660 -5.670 1.00 0.00 585 GLN A C 2
ATOM 3242 O O . GLN A 1 106 ? 10.172 12.002 -6.116 1.00 0.00 585 GLN A O 2
ATOM 3256 N N . VAL A 1 107 ? 11.999 12.444 -4.903 1.00 0.00 586 VAL A N 2
ATOM 3257 C CA . VAL A 1 107 ? 11.576 13.798 -4.506 1.00 0.00 586 VAL A CA 2
ATOM 3258 C C . VAL A 1 107 ? 12.696 14.749 -4.900 1.00 0.00 586 VAL A C 2
ATOM 3259 O O . VAL A 1 107 ? 13.845 14.275 -4.995 1.00 0.00 586 VAL A O 2
ATOM 3272 N N . GLY A 1 108 ? 12.443 16.048 -5.135 1.00 0.00 587 GLY A N 2
ATOM 3273 C CA . GLY A 1 108 ? 13.562 16.889 -5.558 1.00 0.00 587 GLY A CA 2
ATOM 3274 C C . GLY A 1 108 ? 14.826 16.606 -4.766 1.00 0.00 587 GLY A C 2
ATOM 3275 O O . GLY A 1 108 ? 15.900 16.505 -5.359 1.00 0.00 587 GLY A O 2
ATOM 3279 N N . THR A 1 109 ? 14.692 16.257 -3.487 1.00 0.00 588 THR A N 2
ATOM 3280 C CA . THR A 1 109 ? 15.843 15.737 -2.768 1.00 0.00 588 THR A CA 2
ATOM 3281 C C . THR A 1 109 ? 15.342 14.740 -1.739 1.00 0.00 588 THR A C 2
ATOM 3282 O O . THR A 1 109 ? 15.211 15.063 -0.557 1.00 0.00 588 THR A O 2
ATOM 3293 N N . LYS A 1 110 ? 15.095 13.529 -2.183 1.00 0.00 589 LYS A N 2
ATOM 3294 C CA . LYS A 1 110 ? 14.645 12.474 -1.307 1.00 0.00 589 LYS A CA 2
ATOM 3295 C C . LYS A 1 110 ? 14.747 11.140 -2.014 1.00 0.00 589 LYS A C 2
ATOM 3296 O O . LYS A 1 110 ? 14.001 10.941 -2.987 1.00 0.00 589 LYS A O 2
ATOM 3315 N N . ARG A 1 111 ? 15.575 10.219 -1.582 1.00 0.00 590 ARG A N 2
ATOM 3316 C CA . ARG A 1 111 ? 15.602 8.943 -2.257 1.00 0.00 590 ARG A CA 2
ATOM 3317 C C . ARG A 1 111 ? 15.206 7.831 -1.311 1.00 0.00 590 ARG A C 2
ATOM 3318 O O . ARG A 1 111 ? 15.607 7.810 -0.150 1.00 0.00 590 ARG A O 2
ATOM 3339 N N . LEU A 1 112 ? 14.364 6.939 -1.808 1.00 0.00 591 LEU A N 2
ATOM 3340 C CA . LEU A 1 112 ? 13.832 5.857 -1.003 1.00 0.00 591 LEU A CA 2
ATOM 3341 C C . LEU A 1 112 ? 14.796 4.730 -0.843 1.00 0.00 591 LEU A C 2
ATOM 3342 O O . LEU A 1 112 ? 15.435 4.307 -1.808 1.00 0.00 591 LEU A O 2
ATOM 3358 N N . LYS A 1 113 ? 14.907 4.219 0.384 1.00 0.00 592 LYS A N 2
ATOM 3359 C CA . LYS A 1 113 ? 15.832 3.110 0.567 1.00 0.00 592 LYS A CA 2
ATOM 3360 C C . LYS A 1 113 ? 15.138 1.788 0.256 1.00 0.00 592 LYS A C 2
ATOM 3361 O O . LYS A 1 113 ? 14.261 1.352 1.013 1.00 0.00 592 LYS A O 2
ATOM 3380 N N . VAL A 1 114 ? 15.496 1.181 -0.878 1.00 0.00 593 VAL A N 2
ATOM 3381 C CA . VAL A 1 114 ? 14.901 -0.049 -1.318 1.00 0.00 593 VAL A CA 2
ATOM 3382 C C . VAL A 1 114 ? 15.648 -1.260 -0.762 1.00 0.00 593 VAL A C 2
ATOM 3383 O O . VAL A 1 114 ? 16.765 -1.570 -1.176 1.00 0.00 593 VAL A O 2
ATOM 3396 N N . GLN A 1 115 ? 15.010 -1.932 0.186 1.00 0.00 594 GLN A N 2
ATOM 3397 C CA . GLN A 1 115 ? 15.573 -3.109 0.826 1.00 0.00 594 GLN A CA 2
ATOM 3398 C C . GLN A 1 115 ? 14.904 -4.360 0.256 1.00 0.00 594 GLN A C 2
ATOM 3399 O O . GLN A 1 115 ? 13.748 -4.650 0.567 1.00 0.00 594 GLN A O 2
ATOM 3413 N N . LEU A 1 116 ? 15.615 -5.060 -0.620 1.00 0.00 595 LEU A N 2
ATOM 3414 C CA . LEU A 1 116 ? 15.077 -6.240 -1.300 1.00 0.00 595 LEU A CA 2
ATOM 3415 C C . LEU A 1 116 ? 15.176 -7.537 -0.483 1.00 0.00 595 LEU A C 2
ATOM 3416 O O . LEU A 1 116 ? 16.134 -7.751 0.258 1.00 0.00 595 LEU A O 2
ATOM 3432 N N . LYS A 1 117 ? 14.163 -8.405 -0.649 1.00 0.00 596 LYS A N 2
ATOM 3433 C CA . LYS A 1 117 ? 14.105 -9.690 0.040 1.00 0.00 596 LYS A CA 2
ATOM 3434 C C . LYS A 1 117 ? 13.357 -10.741 -0.808 1.00 0.00 596 LYS A C 2
ATOM 3435 O O . LYS A 1 117 ? 12.172 -10.591 -1.153 1.00 0.00 596 LYS A O 2
ATOM 3454 N N . LYS A 1 118 ? 14.084 -11.803 -1.149 1.00 0.00 597 LYS A N 2
ATOM 3455 C CA . LYS A 1 118 ? 13.540 -12.886 -1.957 1.00 0.00 597 LYS A CA 2
ATOM 3456 C C . LYS A 1 118 ? 13.281 -14.133 -1.107 1.00 0.00 597 LYS A C 2
ATOM 3475 N N . ALA A 1 1 ? -46.710 29.755 24.894 1.00 0.00 480 ALA A N 3
ATOM 3476 C CA . ALA A 1 1 ? -45.314 29.353 25.012 1.00 0.00 480 ALA A CA 3
ATOM 3477 C C . ALA A 1 1 ? -44.623 30.100 26.148 1.00 0.00 480 ALA A C 3
ATOM 3478 O O . ALA A 1 1 ? -44.330 31.290 26.033 1.00 0.00 480 ALA A O 3
ATOM 3484 N N . ALA A 1 2 ? -44.367 29.394 27.244 1.00 0.00 481 ALA A N 3
ATOM 3485 C CA . ALA A 1 2 ? -43.710 29.992 28.401 1.00 0.00 481 ALA A CA 3
ATOM 3486 C C . ALA A 1 2 ? -42.535 29.140 28.867 1.00 0.00 481 ALA A C 3
ATOM 3487 O O . ALA A 1 2 ? -42.235 29.077 30.059 1.00 0.00 481 ALA A O 3
ATOM 3494 N N . GLY A 1 3 ? -41.871 28.486 27.919 1.00 0.00 482 GLY A N 3
ATOM 3495 C CA . GLY A 1 3 ? -40.736 27.646 28.253 1.00 0.00 482 GLY A CA 3
ATOM 3496 C C . GLY A 1 3 ? -40.978 26.184 27.931 1.00 0.00 482 GLY A C 3
ATOM 3497 O O . GLY A 1 3 ? -40.485 25.299 28.629 1.00 0.00 482 GLY A O 3
ATOM 3501 N N . LEU A 1 4 ? -41.741 25.932 26.872 1.00 0.00 483 LEU A N 3
ATOM 3502 C CA . LEU A 1 4 ? -42.048 24.567 26.461 1.00 0.00 483 LEU A CA 3
ATOM 3503 C C . LEU A 1 4 ? -41.795 24.381 24.965 1.00 0.00 483 LEU A C 3
ATOM 3504 O O . LEU A 1 4 ? -42.106 25.263 24.164 1.00 0.00 483 LEU A O 3
ATOM 3520 N N . PRO A 1 5 ? -41.217 23.233 24.564 1.00 0.00 484 PRO A N 3
ATOM 3521 C CA . PRO A 1 5 ? -40.911 22.942 23.174 1.00 0.00 484 PRO A CA 3
ATOM 3522 C C . PRO A 1 5 ? -41.956 22.064 22.510 1.00 0.00 484 PRO A C 3
ATOM 3523 O O . PRO A 1 5 ? -42.703 21.350 23.179 1.00 0.00 484 PRO A O 3
ATOM 3534 N N . GLN A 1 6 ? -41.989 22.105 21.185 1.00 0.00 485 GLN A N 3
ATOM 3535 C CA . GLN A 1 6 ? -42.927 21.294 20.430 1.00 0.00 485 GLN A CA 3
ATOM 3536 C C . GLN A 1 6 ? -42.222 20.103 19.787 1.00 0.00 485 GLN A C 3
ATOM 3537 O O . GLN A 1 6 ? -41.278 20.270 19.015 1.00 0.00 485 GLN A O 3
ATOM 3551 N N . PHE A 1 7 ? -42.688 18.901 20.110 1.00 0.00 486 PHE A N 3
ATOM 3552 C CA . PHE A 1 7 ? -42.103 17.682 19.565 1.00 0.00 486 PHE A CA 3
ATOM 3553 C C . PHE A 1 7 ? -42.378 17.569 18.069 1.00 0.00 486 PHE A C 3
ATOM 3554 O O . PHE A 1 7 ? -43.377 18.087 17.571 1.00 0.00 486 PHE A O 3
ATOM 3571 N N . GLY A 1 8 ? -41.485 16.888 17.358 1.00 0.00 487 GLY A N 3
ATOM 3572 C CA . GLY A 1 8 ? -41.650 16.718 15.926 1.00 0.00 487 GLY A CA 3
ATOM 3573 C C . GLY A 1 8 ? -40.390 17.054 15.153 1.00 0.00 487 GLY A C 3
ATOM 3574 O O . GLY A 1 8 ? -40.128 16.476 14.098 1.00 0.00 487 GLY A O 3
ATOM 3578 N N . SER A 1 9 ? -39.607 17.990 15.680 1.00 0.00 488 SER A N 3
ATOM 3579 C CA . SER A 1 9 ? -38.366 18.401 15.032 1.00 0.00 488 SER A CA 3
ATOM 3580 C C . SER A 1 9 ? -37.166 17.702 15.662 1.00 0.00 488 SER A C 3
ATOM 3581 O O . SER A 1 9 ? -37.032 17.657 16.885 1.00 0.00 488 SER A O 3
ATOM 3589 N N . ALA A 1 10 ? -36.295 17.158 14.819 1.00 0.00 489 ALA A N 3
ATOM 3590 C CA . ALA A 1 10 ? -35.106 16.460 15.293 1.00 0.00 489 ALA A CA 3
ATOM 3591 C C . ALA A 1 10 ? -34.069 17.444 15.826 1.00 0.00 489 ALA A C 3
ATOM 3592 O O . ALA A 1 10 ? -33.784 18.462 15.196 1.00 0.00 489 ALA A O 3
ATOM 3599 N N . SER A 1 11 ? -33.507 17.131 16.988 1.00 0.00 490 SER A N 3
ATOM 3600 C CA . SER A 1 11 ? -32.501 17.987 17.606 1.00 0.00 490 SER A CA 3
ATOM 3601 C C . SER A 1 11 ? -31.094 17.503 17.270 1.00 0.00 490 SER A C 3
ATOM 3602 O O . SER A 1 11 ? -30.916 16.601 16.450 1.00 0.00 490 SER A O 3
ATOM 3610 N N . ALA A 1 12 ? -30.097 18.108 17.907 1.00 0.00 491 ALA A N 3
ATOM 3611 C CA . ALA A 1 12 ? -28.706 17.738 17.676 1.00 0.00 491 ALA A CA 3
ATOM 3612 C C . ALA A 1 12 ? -28.395 16.368 18.269 1.00 0.00 491 ALA A C 3
ATOM 3613 O O . ALA A 1 12 ? -28.666 16.114 19.443 1.00 0.00 491 ALA A O 3
ATOM 3620 N N . LEU A 1 13 ? -27.826 15.489 17.451 1.00 0.00 492 LEU A N 3
ATOM 3621 C CA . LEU A 1 13 ? -27.478 14.146 17.896 1.00 0.00 492 LEU A CA 3
ATOM 3622 C C . LEU A 1 13 ? -25.966 13.939 17.867 1.00 0.00 492 LEU A C 3
ATOM 3623 O O . LEU A 1 13 ? -25.298 14.304 16.900 1.00 0.00 492 LEU A O 3
ATOM 3639 N N . SER A 1 14 ? -25.434 13.352 18.934 1.00 0.00 493 SER A N 3
ATOM 3640 C CA . SER A 1 14 ? -24.001 13.097 19.030 1.00 0.00 493 SER A CA 3
ATOM 3641 C C . SER A 1 14 ? -23.599 11.913 18.157 1.00 0.00 493 SER A C 3
ATOM 3642 O O . SER A 1 14 ? -24.068 10.792 18.358 1.00 0.00 493 SER A O 3
ATOM 3650 N N . THR A 1 15 ? -22.727 12.169 17.187 1.00 0.00 494 THR A N 3
ATOM 3651 C CA . THR A 1 15 ? -22.261 11.124 16.282 1.00 0.00 494 THR A CA 3
ATOM 3652 C C . THR A 1 15 ? -20.852 10.674 16.652 1.00 0.00 494 THR A C 3
ATOM 3653 O O . THR A 1 15 ? -20.103 11.408 17.297 1.00 0.00 494 THR A O 3
ATOM 3664 N N . SER A 1 16 ? -20.496 9.462 16.238 1.00 0.00 495 SER A N 3
ATOM 3665 C CA . SER A 1 16 ? -19.175 8.913 16.525 1.00 0.00 495 SER A CA 3
ATOM 3666 C C . SER A 1 16 ? -18.265 9.016 15.302 1.00 0.00 495 SER A C 3
ATOM 3667 O O . SER A 1 16 ? -18.726 8.905 14.166 1.00 0.00 495 SER A O 3
ATOM 3675 N N . PRO A 1 17 ? -16.956 9.233 15.520 1.00 0.00 496 PRO A N 3
ATOM 3676 C CA . PRO A 1 17 ? -15.985 9.351 14.427 1.00 0.00 496 PRO A CA 3
ATOM 3677 C C . PRO A 1 17 ? -15.863 8.064 13.618 1.00 0.00 496 PRO A C 3
ATOM 3678 O O . PRO A 1 17 ? -16.054 8.064 12.402 1.00 0.00 496 PRO A O 3
ATOM 3689 N N . LEU A 1 18 ? -15.545 6.968 14.301 1.00 0.00 497 LEU A N 3
ATOM 3690 C CA . LEU A 1 18 ? -15.399 5.673 13.645 1.00 0.00 497 LEU A CA 3
ATOM 3691 C C . LEU A 1 18 ? -15.033 4.590 14.656 1.00 0.00 497 LEU A C 3
ATOM 3692 O O . LEU A 1 18 ? -15.011 4.836 15.863 1.00 0.00 497 LEU A O 3
ATOM 3708 N N . ALA A 1 19 ? -14.744 3.393 14.156 1.00 0.00 498 ALA A N 3
ATOM 3709 C CA . ALA A 1 19 ? -14.379 2.274 15.014 1.00 0.00 498 ALA A CA 3
ATOM 3710 C C . ALA A 1 19 ? -13.277 1.432 14.379 1.00 0.00 498 ALA A C 3
ATOM 3711 O O . ALA A 1 19 ? -13.406 0.981 13.241 1.00 0.00 498 ALA A O 3
ATOM 3718 N N . SER A 1 20 ? -12.195 1.226 15.122 1.00 0.00 499 SER A N 3
ATOM 3719 C CA . SER A 1 20 ? -11.070 0.439 14.631 1.00 0.00 499 SER A CA 3
ATOM 3720 C C . SER A 1 20 ? -11.489 -1.005 14.367 1.00 0.00 499 SER A C 3
ATOM 3721 O O . SER A 1 20 ? -11.931 -1.709 15.274 1.00 0.00 499 SER A O 3
ATOM 3729 N N . VAL A 1 21 ? -11.346 -1.438 13.119 1.00 0.00 500 VAL A N 3
ATOM 3730 C CA . VAL A 1 21 ? -11.708 -2.797 12.735 1.00 0.00 500 VAL A CA 3
ATOM 3731 C C . VAL A 1 21 ? -10.654 -3.408 11.817 1.00 0.00 500 VAL A C 3
ATOM 3732 O O . VAL A 1 21 ? -10.187 -2.765 10.877 1.00 0.00 500 VAL A O 3
ATOM 3745 N N . ALA A 1 22 ? -10.284 -4.653 12.097 1.00 0.00 501 ALA A N 3
ATOM 3746 C CA . ALA A 1 22 ? -9.285 -5.352 11.296 1.00 0.00 501 ALA A CA 3
ATOM 3747 C C . ALA A 1 22 ? -9.914 -5.974 10.054 1.00 0.00 501 ALA A C 3
ATOM 3748 O O . ALA A 1 22 ? -11.120 -6.217 10.012 1.00 0.00 501 ALA A O 3
ATOM 3755 N N . LEU A 1 23 ? -9.088 -6.232 9.046 1.00 0.00 502 LEU A N 3
ATOM 3756 C CA . LEU A 1 23 ? -9.564 -6.826 7.802 1.00 0.00 502 LEU A CA 3
ATOM 3757 C C . LEU A 1 23 ? -9.536 -8.349 7.883 1.00 0.00 502 LEU A C 3
ATOM 3758 O O . LEU A 1 23 ? -8.698 -8.930 8.573 1.00 0.00 502 LEU A O 3
ATOM 3774 N N . SER A 1 24 ? -10.459 -8.991 7.171 1.00 0.00 503 SER A N 3
ATOM 3775 C CA . SER A 1 24 ? -10.540 -10.447 7.161 1.00 0.00 503 SER A CA 3
ATOM 3776 C C . SER A 1 24 ? -10.359 -10.992 5.749 1.00 0.00 503 SER A C 3
ATOM 3777 O O . SER A 1 24 ? -9.599 -11.937 5.531 1.00 0.00 503 SER A O 3
ATOM 3785 N N . ALA A 1 25 ? -11.059 -10.392 4.793 1.00 0.00 504 ALA A N 3
ATOM 3786 C CA . ALA A 1 25 ? -10.975 -10.816 3.402 1.00 0.00 504 ALA A CA 3
ATOM 3787 C C . ALA A 1 25 ? -9.763 -10.198 2.712 1.00 0.00 504 ALA A C 3
ATOM 3788 O O . ALA A 1 25 ? -9.544 -8.989 2.788 1.00 0.00 504 ALA A O 3
ATOM 3795 N N . ALA A 1 26 ? -8.981 -11.035 2.038 1.00 0.00 505 ALA A N 3
ATOM 3796 C CA . ALA A 1 26 ? -7.792 -10.570 1.335 1.00 0.00 505 ALA A CA 3
ATOM 3797 C C . ALA A 1 26 ? -8.138 -10.093 -0.072 1.00 0.00 505 ALA A C 3
ATOM 3798 O O . ALA A 1 26 ? -8.524 -10.888 -0.930 1.00 0.00 505 ALA A O 3
ATOM 3805 N N . ALA A 1 27 ? -7.996 -8.793 -0.302 1.00 0.00 506 ALA A N 3
ATOM 3806 C CA . ALA A 1 27 ? -8.293 -8.210 -1.605 1.00 0.00 506 ALA A CA 3
ATOM 3807 C C . ALA A 1 27 ? -7.175 -8.494 -2.601 1.00 0.00 506 ALA A C 3
ATOM 3808 O O . ALA A 1 27 ? -5.994 -8.365 -2.278 1.00 0.00 506 ALA A O 3
ATOM 3815 N N . ALA A 1 28 ? -7.555 -8.883 -3.814 1.00 0.00 507 ALA A N 3
ATOM 3816 C CA . ALA A 1 28 ? -6.583 -9.186 -4.858 1.00 0.00 507 ALA A CA 3
ATOM 3817 C C . ALA A 1 28 ? -5.816 -7.936 -5.274 1.00 0.00 507 ALA A C 3
ATOM 3818 O O . ALA A 1 28 ? -6.304 -7.129 -6.065 1.00 0.00 507 ALA A O 3
ATOM 3825 N N . ALA A 1 29 ? -4.610 -7.781 -4.734 1.00 0.00 508 ALA A N 3
ATOM 3826 C CA . ALA A 1 29 ? -3.775 -6.629 -5.049 1.00 0.00 508 ALA A CA 3
ATOM 3827 C C . ALA A 1 29 ? -3.464 -6.567 -6.540 1.00 0.00 508 ALA A C 3
ATOM 3828 O O . ALA A 1 29 ? -3.607 -7.559 -7.255 1.00 0.00 508 ALA A O 3
ATOM 3835 N N . ALA A 1 30 ? -3.037 -5.397 -7.002 1.00 0.00 509 ALA A N 3
ATOM 3836 C CA . ALA A 1 30 ? -2.704 -5.206 -8.409 1.00 0.00 509 ALA A CA 3
ATOM 3837 C C . ALA A 1 30 ? -1.196 -5.260 -8.629 1.00 0.00 509 ALA A C 3
ATOM 3838 O O . ALA A 1 30 ? -0.435 -4.578 -7.943 1.00 0.00 509 ALA A O 3
ATOM 3845 N N . ALA A 1 31 ? -0.771 -6.075 -9.588 1.00 0.00 510 ALA A N 3
ATOM 3846 C CA . ALA A 1 31 ? 0.646 -6.219 -9.897 1.00 0.00 510 ALA A CA 3
ATOM 3847 C C . ALA A 1 31 ? 1.184 -4.975 -10.596 1.00 0.00 510 ALA A C 3
ATOM 3848 O O . ALA A 1 31 ? 1.106 -4.857 -11.818 1.00 0.00 510 ALA A O 3
ATOM 3855 N N . GLY A 1 32 ? 1.721 -4.046 -9.804 1.00 0.00 511 GLY A N 3
ATOM 3856 C CA . GLY A 1 32 ? 2.264 -2.809 -10.334 1.00 0.00 511 GLY A CA 3
ATOM 3857 C C . GLY A 1 32 ? 2.883 -2.918 -11.720 1.00 0.00 511 GLY A C 3
ATOM 3858 O O . GLY A 1 32 ? 2.781 -1.979 -12.509 1.00 0.00 511 GLY A O 3
ATOM 3862 N N . LYS A 1 33 ? 3.549 -4.035 -12.020 1.00 0.00 512 LYS A N 3
ATOM 3863 C CA . LYS A 1 33 ? 4.197 -4.178 -13.322 1.00 0.00 512 LYS A CA 3
ATOM 3864 C C . LYS A 1 33 ? 4.131 -5.602 -13.893 1.00 0.00 512 LYS A C 3
ATOM 3865 O O . LYS A 1 33 ? 3.316 -6.421 -13.470 1.00 0.00 512 LYS A O 3
ATOM 3884 N N . GLN A 1 34 ? 4.969 -5.846 -14.909 1.00 0.00 513 GLN A N 3
ATOM 3885 C CA . GLN A 1 34 ? 5.022 -7.119 -15.636 1.00 0.00 513 GLN A CA 3
ATOM 3886 C C . GLN A 1 34 ? 4.946 -8.373 -14.752 1.00 0.00 513 GLN A C 3
ATOM 3887 O O . GLN A 1 34 ? 4.715 -8.298 -13.548 1.00 0.00 513 GLN A O 3
ATOM 3901 N N . ILE A 1 35 ? 5.111 -9.534 -15.407 1.00 0.00 514 ILE A N 3
ATOM 3902 C CA . ILE A 1 35 ? 5.035 -10.847 -14.761 1.00 0.00 514 ILE A CA 3
ATOM 3903 C C . ILE A 1 35 ? 6.213 -11.142 -13.827 1.00 0.00 514 ILE A C 3
ATOM 3904 O O . ILE A 1 35 ? 7.082 -10.298 -13.615 1.00 0.00 514 ILE A O 3
ATOM 3920 N N . GLU A 1 36 ? 6.205 -12.355 -13.253 1.00 0.00 515 GLU A N 3
ATOM 3921 C CA . GLU A 1 36 ? 7.241 -12.787 -12.307 1.00 0.00 515 GLU A CA 3
ATOM 3922 C C . GLU A 1 36 ? 8.385 -13.554 -12.975 1.00 0.00 515 GLU A C 3
ATOM 3923 O O . GLU A 1 36 ? 8.229 -14.137 -14.047 1.00 0.00 515 GLU A O 3
ATOM 3935 N N . GLY A 1 37 ? 9.536 -13.549 -12.299 1.00 0.00 516 GLY A N 3
ATOM 3936 C CA . GLY A 1 37 ? 10.724 -14.241 -12.780 1.00 0.00 516 GLY A CA 3
ATOM 3937 C C . GLY A 1 37 ? 11.541 -14.829 -11.633 1.00 0.00 516 GLY A C 3
ATOM 3938 O O . GLY A 1 37 ? 11.065 -14.876 -10.498 1.00 0.00 516 GLY A O 3
ATOM 3942 N N . PRO A 1 38 ? 12.782 -15.284 -11.894 1.00 0.00 517 PRO A N 3
ATOM 3943 C CA . PRO A 1 38 ? 13.661 -15.862 -10.858 1.00 0.00 517 PRO A CA 3
ATOM 3944 C C . PRO A 1 38 ? 13.981 -14.872 -9.733 1.00 0.00 517 PRO A C 3
ATOM 3945 O O . PRO A 1 38 ? 14.499 -13.785 -9.971 1.00 0.00 517 PRO A O 3
ATOM 3956 N N . GLU A 1 39 ? 13.655 -15.273 -8.511 1.00 0.00 518 GLU A N 3
ATOM 3957 C CA . GLU A 1 39 ? 13.869 -14.457 -7.310 1.00 0.00 518 GLU A CA 3
ATOM 3958 C C . GLU A 1 39 ? 15.342 -14.156 -7.030 1.00 0.00 518 GLU A C 3
ATOM 3959 O O . GLU A 1 39 ? 16.239 -14.714 -7.663 1.00 0.00 518 GLU A O 3
ATOM 3971 N N . GLY A 1 40 ? 15.569 -13.262 -6.061 1.00 0.00 519 GLY A N 3
ATOM 3972 C CA . GLY A 1 40 ? 16.919 -12.876 -5.678 1.00 0.00 519 GLY A CA 3
ATOM 3973 C C . GLY A 1 40 ? 17.125 -11.365 -5.631 1.00 0.00 519 GLY A C 3
ATOM 3974 O O . GLY A 1 40 ? 17.868 -10.866 -4.801 1.00 0.00 519 GLY A O 3
ATOM 3978 N N . CYS A 1 41 ? 16.439 -10.647 -6.499 1.00 0.00 520 CYS A N 3
ATOM 3979 C CA . CYS A 1 41 ? 16.485 -9.196 -6.586 1.00 0.00 520 CYS A CA 3
ATOM 3980 C C . CYS A 1 41 ? 15.386 -8.626 -5.724 1.00 0.00 520 CYS A C 3
ATOM 3981 O O . CYS A 1 41 ? 14.663 -7.719 -6.176 1.00 0.00 520 CYS A O 3
ATOM 3989 N N . ASN A 1 42 ? 15.061 -9.271 -4.604 1.00 0.00 521 ASN A N 3
ATOM 3990 C CA . ASN A 1 42 ? 13.866 -8.867 -3.885 1.00 0.00 521 ASN A CA 3
ATOM 3991 C C . ASN A 1 42 ? 14.189 -7.922 -2.767 1.00 0.00 521 ASN A C 3
ATOM 3992 O O . ASN A 1 42 ? 15.094 -8.123 -1.960 1.00 0.00 521 ASN A O 3
ATOM 4003 N N . LEU A 1 43 ? 13.468 -6.828 -2.817 1.00 0.00 522 LEU A N 3
ATOM 4004 C CA . LEU A 1 43 ? 13.623 -5.720 -1.930 1.00 0.00 522 LEU A CA 3
ATOM 4005 C C . LEU A 1 43 ? 12.342 -5.418 -1.182 1.00 0.00 522 LEU A C 3
ATOM 4006 O O . LEU A 1 43 ? 11.229 -5.651 -1.671 1.00 0.00 522 LEU A O 3
ATOM 4022 N N . PHE A 1 44 ? 12.526 -4.848 -0.016 1.00 0.00 523 PHE A N 3
ATOM 4023 C CA . PHE A 1 44 ? 11.451 -4.433 0.836 1.00 0.00 523 PHE A CA 3
ATOM 4024 C C . PHE A 1 44 ? 11.799 -3.043 1.292 1.00 0.00 523 PHE A C 3
ATOM 4025 O O . PHE A 1 44 ? 12.883 -2.817 1.846 1.00 0.00 523 PHE A O 3
ATOM 4042 N N . ILE A 1 45 ? 10.935 -2.091 1.015 1.00 0.00 524 ILE A N 3
ATOM 4043 C CA . ILE A 1 45 ? 11.242 -0.725 1.377 1.00 0.00 524 ILE A CA 3
ATOM 4044 C C . ILE A 1 45 ? 10.163 -0.117 2.240 1.00 0.00 524 ILE A C 3
ATOM 4045 O O . ILE A 1 45 ? 8.991 -0.335 1.967 1.00 0.00 524 ILE A O 3
ATOM 4061 N N . TYR A 1 46 ? 10.503 0.687 3.244 1.00 0.00 525 TYR A N 3
ATOM 4062 C CA . TYR A 1 46 ? 9.430 1.307 4.010 1.00 0.00 525 TYR A CA 3
ATOM 4063 C C . TYR A 1 46 ? 9.539 2.819 4.018 1.00 0.00 525 TYR A C 3
ATOM 4064 O O . TYR A 1 46 ? 10.128 3.394 4.948 1.00 0.00 525 TYR A O 3
ATOM 4082 N N . HIS A 1 47 ? 8.930 3.524 3.064 1.00 0.00 526 HIS A N 3
ATOM 4083 C CA . HIS A 1 47 ? 8.795 4.953 3.254 1.00 0.00 526 HIS A CA 3
ATOM 4084 C C . HIS A 1 47 ? 7.420 5.522 2.941 1.00 0.00 526 HIS A C 3
ATOM 4085 O O . HIS A 1 47 ? 6.865 6.440 3.567 1.00 0.00 526 HIS A O 3
ATOM 4100 N N . LEU A 1 48 ? 6.885 4.947 1.868 1.00 0.00 527 LEU A N 3
ATOM 4101 C CA . LEU A 1 48 ? 5.666 5.456 1.233 1.00 0.00 527 LEU A CA 3
ATOM 4102 C C . LEU A 1 48 ? 4.364 5.263 1.920 1.00 0.00 527 LEU A C 3
ATOM 4103 O O . LEU A 1 48 ? 4.079 4.212 2.421 1.00 0.00 527 LEU A O 3
ATOM 4119 N N . PRO A 1 49 ? 3.510 6.309 1.838 1.00 0.00 528 PRO A N 3
ATOM 4120 C CA . PRO A 1 49 ? 2.166 6.285 2.370 1.00 0.00 528 PRO A CA 3
ATOM 4121 C C . PRO A 1 49 ? 1.263 5.464 1.464 1.00 0.00 528 PRO A C 3
ATOM 4122 O O . PRO A 1 49 ? 1.676 5.014 0.396 1.00 0.00 528 PRO A O 3
ATOM 4133 N N . GLN A 1 50 ? 0.045 5.263 1.905 1.00 0.00 529 GLN A N 3
ATOM 4134 C CA . GLN A 1 50 ? -0.933 4.475 1.151 1.00 0.00 529 GLN A CA 3
ATOM 4135 C C . GLN A 1 50 ? -1.057 4.894 -0.318 1.00 0.00 529 GLN A C 3
ATOM 4136 O O . GLN A 1 50 ? -1.552 4.121 -1.139 1.00 0.00 529 GLN A O 3
ATOM 4150 N N . GLU A 1 51 ? -0.678 6.124 -0.643 1.00 0.00 530 GLU A N 3
ATOM 4151 C CA . GLU A 1 51 ? -0.836 6.620 -2.003 1.00 0.00 530 GLU A CA 3
ATOM 4152 C C . GLU A 1 51 ? 0.331 6.263 -2.923 1.00 0.00 530 GLU A C 3
ATOM 4153 O O . GLU A 1 51 ? 0.421 6.787 -4.034 1.00 0.00 530 GLU A O 3
ATOM 4165 N N . PHE A 1 52 ? 1.220 5.382 -2.484 1.00 0.00 531 PHE A N 3
ATOM 4166 C CA . PHE A 1 52 ? 2.355 5.002 -3.318 1.00 0.00 531 PHE A CA 3
ATOM 4167 C C . PHE A 1 52 ? 2.043 3.756 -4.146 1.00 0.00 531 PHE A C 3
ATOM 4168 O O . PHE A 1 52 ? 1.408 2.819 -3.661 1.00 0.00 531 PHE A O 3
ATOM 4185 N N . THR A 1 53 ? 2.498 3.752 -5.398 1.00 0.00 532 THR A N 3
ATOM 4186 C CA . THR A 1 53 ? 2.274 2.620 -6.296 1.00 0.00 532 THR A CA 3
ATOM 4187 C C . THR A 1 53 ? 3.561 1.857 -6.541 1.00 0.00 532 THR A C 3
ATOM 4188 O O . THR A 1 53 ? 4.657 2.413 -6.502 1.00 0.00 532 THR A O 3
ATOM 4199 N N . ASP A 1 54 ? 3.401 0.573 -6.800 1.00 0.00 533 ASP A N 3
ATOM 4200 C CA . ASP A 1 54 ? 4.523 -0.315 -7.062 1.00 0.00 533 ASP A CA 3
ATOM 4201 C C . ASP A 1 54 ? 5.248 0.084 -8.335 1.00 0.00 533 ASP A C 3
ATOM 4202 O O . ASP A 1 54 ? 6.438 -0.191 -8.509 1.00 0.00 533 ASP A O 3
ATOM 4211 N N . THR A 1 55 ? 4.516 0.707 -9.238 1.00 0.00 534 THR A N 3
ATOM 4212 C CA . THR A 1 55 ? 5.073 1.114 -10.511 1.00 0.00 534 THR A CA 3
ATOM 4213 C C . THR A 1 55 ? 6.267 2.053 -10.362 1.00 0.00 534 THR A C 3
ATOM 4214 O O . THR A 1 55 ? 7.144 2.058 -11.225 1.00 0.00 534 THR A O 3
ATOM 4225 N N . ASP A 1 56 ? 6.326 2.857 -9.310 1.00 0.00 535 ASP A N 3
ATOM 4226 C CA . ASP A 1 56 ? 7.448 3.794 -9.143 1.00 0.00 535 ASP A CA 3
ATOM 4227 C C . ASP A 1 56 ? 8.796 3.106 -8.868 1.00 0.00 535 ASP A C 3
ATOM 4228 O O . ASP A 1 56 ? 9.804 3.430 -9.518 1.00 0.00 535 ASP A O 3
ATOM 4237 N N . LEU A 1 57 ? 8.845 2.163 -7.931 1.00 0.00 536 LEU A N 3
ATOM 4238 C CA . LEU A 1 57 ? 10.117 1.492 -7.635 1.00 0.00 536 LEU A CA 3
ATOM 4239 C C . LEU A 1 57 ? 10.488 0.523 -8.747 1.00 0.00 536 LEU A C 3
ATOM 4240 O O . LEU A 1 57 ? 11.667 0.366 -9.091 1.00 0.00 536 LEU A O 3
ATOM 4256 N N . ALA A 1 58 ? 9.476 -0.122 -9.313 1.00 0.00 537 ALA A N 3
ATOM 4257 C CA . ALA A 1 58 ? 9.699 -1.075 -10.378 1.00 0.00 537 ALA A CA 3
ATOM 4258 C C . ALA A 1 58 ? 10.305 -0.399 -11.598 1.00 0.00 537 ALA A C 3
ATOM 4259 O O . ALA A 1 58 ? 11.165 -0.969 -12.275 1.00 0.00 537 ALA A O 3
ATOM 4266 N N . SER A 1 59 ? 9.891 0.818 -11.870 1.00 0.00 538 SER A N 3
ATOM 4267 C CA . SER A 1 59 ? 10.393 1.574 -13.004 1.00 0.00 538 SER A CA 3
ATOM 4268 C C . SER A 1 59 ? 11.802 2.103 -12.767 1.00 0.00 538 SER A C 3
ATOM 4269 O O . SER A 1 59 ? 12.602 2.166 -13.701 1.00 0.00 538 SER A O 3
ATOM 4277 N N . THR A 1 60 ? 12.108 2.518 -11.537 1.00 0.00 539 THR A N 3
ATOM 4278 C CA . THR A 1 60 ? 13.433 3.071 -11.265 1.00 0.00 539 THR A CA 3
ATOM 4279 C C . THR A 1 60 ? 14.540 1.997 -11.359 1.00 0.00 539 THR A C 3
ATOM 4280 O O . THR A 1 60 ? 15.459 2.130 -12.166 1.00 0.00 539 THR A O 3
ATOM 4291 N N . PHE A 1 61 ? 14.431 0.922 -10.577 1.00 0.00 540 PHE A N 3
ATOM 4292 C CA . PHE A 1 61 ? 15.411 -0.185 -10.636 1.00 0.00 540 PHE A CA 3
ATOM 4293 C C . PHE A 1 61 ? 15.200 -1.113 -11.836 1.00 0.00 540 PHE A C 3
ATOM 4294 O O . PHE A 1 61 ? 15.917 -2.097 -11.995 1.00 0.00 540 PHE A O 3
ATOM 4311 N N . LEU A 1 62 ? 14.118 -0.885 -12.572 1.00 0.00 541 LEU A N 3
ATOM 4312 C CA . LEU A 1 62 ? 13.643 -1.767 -13.642 1.00 0.00 541 LEU A CA 3
ATOM 4313 C C . LEU A 1 62 ? 14.729 -2.370 -14.507 1.00 0.00 541 LEU A C 3
ATOM 4314 O O . LEU A 1 62 ? 14.591 -3.526 -14.906 1.00 0.00 541 LEU A O 3
ATOM 4330 N N . PRO A 1 63 ? 15.825 -1.695 -14.810 1.00 0.00 542 PRO A N 3
ATOM 4331 C CA . PRO A 1 63 ? 16.857 -2.333 -15.606 1.00 0.00 542 PRO A CA 3
ATOM 4332 C C . PRO A 1 63 ? 17.277 -3.706 -15.027 1.00 0.00 542 PRO A C 3
ATOM 4333 O O . PRO A 1 63 ? 17.959 -4.469 -15.710 1.00 0.00 542 PRO A O 3
ATOM 4344 N N . PHE A 1 64 ? 16.954 -3.996 -13.737 1.00 0.00 543 PHE A N 3
ATOM 4345 C CA . PHE A 1 64 ? 17.430 -5.253 -13.130 1.00 0.00 543 PHE A CA 3
ATOM 4346 C C . PHE A 1 64 ? 16.877 -6.588 -13.676 1.00 0.00 543 PHE A C 3
ATOM 4347 O O . PHE A 1 64 ? 17.642 -7.332 -14.268 1.00 0.00 543 PHE A O 3
ATOM 4364 N N . GLY A 1 65 ? 15.579 -6.861 -13.545 1.00 0.00 544 GLY A N 3
ATOM 4365 C CA . GLY A 1 65 ? 14.965 -8.069 -14.083 1.00 0.00 544 GLY A CA 3
ATOM 4366 C C . GLY A 1 65 ? 13.701 -7.832 -14.847 1.00 0.00 544 GLY A C 3
ATOM 4367 O O . GLY A 1 65 ? 13.382 -6.725 -15.279 1.00 0.00 544 GLY A O 3
ATOM 4371 N N . ASN A 1 66 ? 12.883 -8.882 -14.750 1.00 0.00 545 ASN A N 3
ATOM 4372 C CA . ASN A 1 66 ? 11.515 -8.839 -15.155 1.00 0.00 545 ASN A CA 3
ATOM 4373 C C . ASN A 1 66 ? 10.891 -8.332 -13.862 1.00 0.00 545 ASN A C 3
ATOM 4374 O O . ASN A 1 66 ? 11.217 -8.850 -12.776 1.00 0.00 545 ASN A O 3
ATOM 4385 N N . VAL A 1 67 ? 10.152 -7.246 -13.933 1.00 0.00 546 VAL A N 3
ATOM 4386 C CA . VAL A 1 67 ? 9.665 -6.605 -12.712 1.00 0.00 546 VAL A CA 3
ATOM 4387 C C . VAL A 1 67 ? 8.217 -6.896 -12.334 1.00 0.00 546 VAL A C 3
ATOM 4388 O O . VAL A 1 67 ? 7.278 -6.614 -13.078 1.00 0.00 546 VAL A O 3
ATOM 4401 N N . ILE A 1 68 ? 8.073 -7.394 -11.112 1.00 0.00 547 ILE A N 3
ATOM 4402 C CA . ILE A 1 68 ? 6.785 -7.661 -10.509 1.00 0.00 547 ILE A CA 3
ATOM 4403 C C . ILE A 1 68 ? 6.662 -6.823 -9.241 1.00 0.00 547 ILE A C 3
ATOM 4404 O O . ILE A 1 68 ? 7.039 -7.284 -8.153 1.00 0.00 547 ILE A O 3
ATOM 4420 N N . SER A 1 69 ? 6.209 -5.584 -9.357 1.00 0.00 548 SER A N 3
ATOM 4421 C CA . SER A 1 69 ? 6.126 -4.722 -8.181 1.00 0.00 548 SER A CA 3
ATOM 4422 C C . SER A 1 69 ? 4.709 -4.646 -7.609 1.00 0.00 548 SER A C 3
ATOM 4423 O O . SER A 1 69 ? 3.735 -4.420 -8.326 1.00 0.00 548 SER A O 3
ATOM 4431 N N . ALA A 1 70 ? 4.632 -4.828 -6.288 1.00 0.00 549 ALA A N 3
ATOM 4432 C CA . ALA A 1 70 ? 3.381 -4.780 -5.537 1.00 0.00 549 ALA A CA 3
ATOM 4433 C C . ALA A 1 70 ? 3.450 -3.651 -4.503 1.00 0.00 549 ALA A C 3
ATOM 4434 O O . ALA A 1 70 ? 4.531 -3.090 -4.273 1.00 0.00 549 ALA A O 3
ATOM 4441 N N . LYS A 1 71 ? 2.339 -3.309 -3.853 1.00 0.00 550 LYS A N 3
ATOM 4442 C CA . LYS A 1 71 ? 2.367 -2.222 -2.856 1.00 0.00 550 LYS A CA 3
ATOM 4443 C C . LYS A 1 71 ? 1.645 -2.571 -1.546 1.00 0.00 550 LYS A C 3
ATOM 4444 O O . LYS A 1 71 ? 0.646 -3.290 -1.536 1.00 0.00 550 LYS A O 3
ATOM 4463 N N . VAL A 1 72 ? 2.177 -2.025 -0.443 1.00 0.00 551 VAL A N 3
ATOM 4464 C CA . VAL A 1 72 ? 1.633 -2.223 0.909 1.00 0.00 551 VAL A CA 3
ATOM 4465 C C . VAL A 1 72 ? 1.289 -0.869 1.565 1.00 0.00 551 VAL A C 3
ATOM 4466 O O . VAL A 1 72 ? 2.170 -0.108 2.011 1.00 0.00 551 VAL A O 3
ATOM 4479 N N . PHE A 1 73 ? -0.019 -0.591 1.583 1.00 0.00 552 PHE A N 3
ATOM 4480 C CA . PHE A 1 73 ? -0.566 0.652 2.124 1.00 0.00 552 PHE A CA 3
ATOM 4481 C C . PHE A 1 73 ? -1.165 0.490 3.525 1.00 0.00 552 PHE A C 3
ATOM 4482 O O . PHE A 1 73 ? -1.747 -0.540 3.867 1.00 0.00 552 PHE A O 3
ATOM 4499 N N . ILE A 1 74 ? -1.014 1.552 4.309 1.00 0.00 553 ILE A N 3
ATOM 4500 C CA . ILE A 1 74 ? -1.515 1.639 5.682 1.00 0.00 553 ILE A CA 3
ATOM 4501 C C . ILE A 1 74 ? -2.603 2.714 5.759 1.00 0.00 553 ILE A C 3
ATOM 4502 O O . ILE A 1 74 ? -2.838 3.421 4.780 1.00 0.00 553 ILE A O 3
ATOM 4518 N N . ASP A 1 75 ? -3.288 2.835 6.900 1.00 0.00 554 ASP A N 3
ATOM 4519 C CA . ASP A 1 75 ? -4.356 3.824 7.021 1.00 0.00 554 ASP A CA 3
ATOM 4520 C C . ASP A 1 75 ? -3.820 5.148 7.560 1.00 0.00 554 ASP A C 3
ATOM 4521 O O . ASP A 1 75 ? -3.790 5.395 8.766 1.00 0.00 554 ASP A O 3
ATOM 4530 N N . LYS A 1 76 ? -3.401 5.987 6.620 1.00 0.00 555 LYS A N 3
ATOM 4531 C CA . LYS A 1 76 ? -2.852 7.312 6.893 1.00 0.00 555 LYS A CA 3
ATOM 4532 C C . LYS A 1 76 ? -3.891 8.408 6.692 1.00 0.00 555 LYS A C 3
ATOM 4533 O O . LYS A 1 76 ? -3.566 9.593 6.755 1.00 0.00 555 LYS A O 3
ATOM 4552 N N . GLN A 1 77 ? -5.119 8.009 6.382 1.00 0.00 556 GLN A N 3
ATOM 4553 C CA . GLN A 1 77 ? -6.188 8.962 6.091 1.00 0.00 556 GLN A CA 3
ATOM 4554 C C . GLN A 1 77 ? -6.089 10.163 7.002 1.00 0.00 556 GLN A C 3
ATOM 4555 O O . GLN A 1 77 ? -5.774 11.270 6.564 1.00 0.00 556 GLN A O 3
ATOM 4569 N N . THR A 1 78 ? -6.311 9.929 8.273 1.00 0.00 557 THR A N 3
ATOM 4570 C CA . THR A 1 78 ? -6.198 10.968 9.257 1.00 0.00 557 THR A CA 3
ATOM 4571 C C . THR A 1 78 ? -5.294 10.507 10.383 1.00 0.00 557 THR A C 3
ATOM 4572 O O . THR A 1 78 ? -5.157 11.206 11.388 1.00 0.00 557 THR A O 3
ATOM 4583 N N . SER A 1 79 ? -4.716 9.297 10.264 1.00 0.00 558 SER A N 3
ATOM 4584 C CA . SER A 1 79 ? -3.908 8.810 11.361 1.00 0.00 558 SER A CA 3
ATOM 4585 C C . SER A 1 79 ? -2.406 9.086 11.227 1.00 0.00 558 SER A C 3
ATOM 4586 O O . SER A 1 79 ? -1.846 9.855 12.009 1.00 0.00 558 SER A O 3
ATOM 4594 N N . LEU A 1 80 ? -1.757 8.477 10.242 1.00 0.00 559 LEU A N 3
ATOM 4595 C CA . LEU A 1 80 ? -0.321 8.690 10.030 1.00 0.00 559 LEU A CA 3
ATOM 4596 C C . LEU A 1 80 ? 0.070 8.392 8.591 1.00 0.00 559 LEU A C 3
ATOM 4597 O O . LEU A 1 80 ? -0.283 7.327 8.087 1.00 0.00 559 LEU A O 3
ATOM 4613 N N . SER A 1 81 ? 0.830 9.264 7.926 1.00 0.00 560 SER A N 3
ATOM 4614 C CA . SER A 1 81 ? 1.234 8.934 6.562 1.00 0.00 560 SER A CA 3
ATOM 4615 C C . SER A 1 81 ? 2.631 8.328 6.550 1.00 0.00 560 SER A C 3
ATOM 4616 O O . SER A 1 81 ? 3.634 9.018 6.370 1.00 0.00 560 SER A O 3
ATOM 4624 N N . LYS A 1 82 ? 2.655 7.010 6.697 1.00 0.00 561 LYS A N 3
ATOM 4625 C CA . LYS A 1 82 ? 3.880 6.223 6.664 1.00 0.00 561 LYS A CA 3
ATOM 4626 C C . LYS A 1 82 ? 3.582 4.855 6.073 1.00 0.00 561 LYS A C 3
ATOM 4627 O O . LYS A 1 82 ? 2.846 4.088 6.696 1.00 0.00 561 LYS A O 3
ATOM 4646 N N . CYS A 1 83 ? 4.126 4.501 4.914 1.00 0.00 562 CYS A N 3
ATOM 4647 C CA . CYS A 1 83 ? 3.813 3.147 4.387 1.00 0.00 562 CYS A CA 3
ATOM 4648 C C . CYS A 1 83 ? 4.986 2.496 3.634 1.00 0.00 562 CYS A C 3
ATOM 4649 O O . CYS A 1 83 ? 6.074 3.080 3.522 1.00 0.00 562 CYS A O 3
ATOM 4657 N N . PHE A 1 84 ? 4.799 1.259 3.159 1.00 0.00 563 PHE A N 3
ATOM 4658 C CA . PHE A 1 84 ? 5.889 0.573 2.509 1.00 0.00 563 PHE A CA 3
ATOM 4659 C C . PHE A 1 84 ? 5.463 -0.115 1.235 1.00 0.00 563 PHE A C 3
ATOM 4660 O O . PHE A 1 84 ? 4.304 -0.479 1.055 1.00 0.00 563 PHE A O 3
ATOM 4677 N N . GLY A 1 85 ? 6.423 -0.315 0.375 1.00 0.00 564 GLY A N 3
ATOM 4678 C CA . GLY A 1 85 ? 6.187 -1.010 -0.873 1.00 0.00 564 GLY A CA 3
ATOM 4679 C C . GLY A 1 85 ? 7.011 -2.289 -0.967 1.00 0.00 564 GLY A C 3
ATOM 4680 O O . GLY A 1 85 ? 8.063 -2.419 -0.328 1.00 0.00 564 GLY A O 3
ATOM 4684 N N . PHE A 1 86 ? 6.555 -3.211 -1.809 1.00 0.00 565 PHE A N 3
ATOM 4685 C CA . PHE A 1 86 ? 7.264 -4.462 -2.037 1.00 0.00 565 PHE A CA 3
ATOM 4686 C C . PHE A 1 86 ? 7.726 -4.475 -3.470 1.00 0.00 565 PHE A C 3
ATOM 4687 O O . PHE A 1 86 ? 6.990 -4.047 -4.370 1.00 0.00 565 PHE A O 3
ATOM 4704 N N . VAL A 1 87 ? 8.914 -4.974 -3.709 1.00 0.00 566 VAL A N 3
ATOM 4705 C CA . VAL A 1 87 ? 9.421 -5.026 -5.061 1.00 0.00 566 VAL A CA 3
ATOM 4706 C C . VAL A 1 87 ? 10.109 -6.346 -5.338 1.00 0.00 566 VAL A C 3
ATOM 4707 O O . VAL A 1 87 ? 11.154 -6.624 -4.774 1.00 0.00 566 VAL A O 3
ATOM 4720 N N . SER A 1 88 ? 9.546 -7.157 -6.205 1.00 0.00 567 SER A N 3
ATOM 4721 C CA . SER A 1 88 ? 10.154 -8.439 -6.531 1.00 0.00 567 SER A CA 3
ATOM 4722 C C . SER A 1 88 ? 10.753 -8.398 -7.930 1.00 0.00 567 SER A C 3
ATOM 4723 O O . SER A 1 88 ? 10.027 -8.382 -8.918 1.00 0.00 567 SER A O 3
ATOM 4731 N N . PHE A 1 89 ? 12.076 -8.360 -8.023 1.00 0.00 568 PHE A N 3
ATOM 4732 C CA . PHE A 1 89 ? 12.737 -8.303 -9.301 1.00 0.00 568 PHE A CA 3
ATOM 4733 C C . PHE A 1 89 ? 13.590 -9.536 -9.535 1.00 0.00 568 PHE A C 3
ATOM 4734 O O . PHE A 1 89 ? 14.210 -10.107 -8.616 1.00 0.00 568 PHE A O 3
ATOM 4751 N N . ASP A 1 90 ? 13.495 -10.009 -10.767 1.00 0.00 569 ASP A N 3
ATOM 4752 C CA . ASP A 1 90 ? 14.136 -11.252 -11.132 1.00 0.00 569 ASP A CA 3
ATOM 4753 C C . ASP A 1 90 ? 15.137 -11.177 -12.293 1.00 0.00 569 ASP A C 3
ATOM 4754 O O . ASP A 1 90 ? 14.730 -11.316 -13.463 1.00 0.00 569 ASP A O 3
ATOM 4763 N N . ASN A 1 91 ? 16.414 -10.963 -11.984 1.00 0.00 570 ASN A N 3
ATOM 4764 C CA . ASN A 1 91 ? 17.479 -10.932 -12.981 1.00 0.00 570 ASN A CA 3
ATOM 4765 C C . ASN A 1 91 ? 18.823 -11.198 -12.289 1.00 0.00 570 ASN A C 3
ATOM 4766 O O . ASN A 1 91 ? 18.843 -11.526 -11.103 1.00 0.00 570 ASN A O 3
ATOM 4777 N N . PRO A 1 92 ? 19.973 -11.030 -12.981 1.00 0.00 571 PRO A N 3
ATOM 4778 C CA . PRO A 1 92 ? 21.279 -11.226 -12.355 1.00 0.00 571 PRO A CA 3
ATOM 4779 C C . PRO A 1 92 ? 21.543 -10.177 -11.276 1.00 0.00 571 PRO A C 3
ATOM 4780 O O . PRO A 1 92 ? 20.716 -9.297 -11.035 1.00 0.00 571 PRO A O 3
ATOM 4791 N N . ASP A 1 93 ? 22.690 -10.290 -10.618 1.00 0.00 572 ASP A N 3
ATOM 4792 C CA . ASP A 1 93 ? 23.078 -9.381 -9.548 1.00 0.00 572 ASP A CA 3
ATOM 4793 C C . ASP A 1 93 ? 22.931 -7.923 -9.967 1.00 0.00 572 ASP A C 3
ATOM 4794 O O . ASP A 1 93 ? 22.814 -7.044 -9.117 1.00 0.00 572 ASP A O 3
ATOM 4803 N N . SER A 1 94 ? 22.931 -7.659 -11.272 1.00 0.00 573 SER A N 3
ATOM 4804 C CA . SER A 1 94 ? 22.789 -6.290 -11.753 1.00 0.00 573 SER A CA 3
ATOM 4805 C C . SER A 1 94 ? 21.580 -5.644 -11.080 1.00 0.00 573 SER A C 3
ATOM 4806 O O . SER A 1 94 ? 21.594 -4.449 -10.768 1.00 0.00 573 SER A O 3
ATOM 4814 N N . ALA A 1 95 ? 20.558 -6.449 -10.799 1.00 0.00 574 ALA A N 3
ATOM 4815 C CA . ALA A 1 95 ? 19.384 -5.985 -10.113 1.00 0.00 574 ALA A CA 3
ATOM 4816 C C . ALA A 1 95 ? 19.764 -5.537 -8.726 1.00 0.00 574 ALA A C 3
ATOM 4817 O O . ALA A 1 95 ? 19.302 -4.506 -8.241 1.00 0.00 574 ALA A O 3
ATOM 4824 N N . GLN A 1 96 ? 20.626 -6.321 -8.092 1.00 0.00 575 GLN A N 3
ATOM 4825 C CA . GLN A 1 96 ? 21.082 -6.004 -6.756 1.00 0.00 575 GLN A CA 3
ATOM 4826 C C . GLN A 1 96 ? 21.592 -4.579 -6.708 1.00 0.00 575 GLN A C 3
ATOM 4827 O O . GLN A 1 96 ? 21.180 -3.792 -5.863 1.00 0.00 575 GLN A O 3
ATOM 4841 N N . VAL A 1 97 ? 22.480 -4.254 -7.631 1.00 0.00 576 VAL A N 3
ATOM 4842 C CA . VAL A 1 97 ? 23.050 -2.917 -7.706 1.00 0.00 576 VAL A CA 3
ATOM 4843 C C . VAL A 1 97 ? 21.968 -1.858 -7.883 1.00 0.00 576 VAL A C 3
ATOM 4844 O O . VAL A 1 97 ? 22.020 -0.800 -7.252 1.00 0.00 576 VAL A O 3
ATOM 4857 N N . ALA A 1 98 ? 20.991 -2.134 -8.732 1.00 0.00 577 ALA A N 3
ATOM 4858 C CA . ALA A 1 98 ? 19.904 -1.196 -8.984 1.00 0.00 577 ALA A CA 3
ATOM 4859 C C . ALA A 1 98 ? 19.191 -0.765 -7.702 1.00 0.00 577 ALA A C 3
ATOM 4860 O O . ALA A 1 98 ? 18.905 0.415 -7.502 1.00 0.00 577 ALA A O 3
ATOM 4867 N N . ILE A 1 99 ? 18.858 -1.740 -6.874 1.00 0.00 578 ILE A N 3
ATOM 4868 C CA . ILE A 1 99 ? 18.115 -1.503 -5.638 1.00 0.00 578 ILE A CA 3
ATOM 4869 C C . ILE A 1 99 ? 18.913 -0.883 -4.483 1.00 0.00 578 ILE A C 3
ATOM 4870 O O . ILE A 1 99 ? 18.466 0.095 -3.884 1.00 0.00 578 ILE A O 3
ATOM 4886 N N . LYS A 1 100 ? 20.049 -1.468 -4.130 1.00 0.00 579 LYS A N 3
ATOM 4887 C CA . LYS A 1 100 ? 20.829 -0.973 -3.001 1.00 0.00 579 LYS A CA 3
ATOM 4888 C C . LYS A 1 100 ? 21.427 0.387 -3.289 1.00 0.00 579 LYS A C 3
ATOM 4889 O O . LYS A 1 100 ? 21.701 1.163 -2.373 1.00 0.00 579 LYS A O 3
ATOM 4908 N N . ALA A 1 101 ? 21.650 0.666 -4.557 1.00 0.00 580 ALA A N 3
ATOM 4909 C CA . ALA A 1 101 ? 22.236 1.917 -4.954 1.00 0.00 580 ALA A CA 3
ATOM 4910 C C . ALA A 1 101 ? 21.252 3.074 -4.860 1.00 0.00 580 ALA A C 3
ATOM 4911 O O . ALA A 1 101 ? 21.665 4.233 -4.827 1.00 0.00 580 ALA A O 3
ATOM 4918 N N . MET A 1 102 ? 19.949 2.780 -4.867 1.00 0.00 581 MET A N 3
ATOM 4919 C CA . MET A 1 102 ? 18.970 3.860 -4.836 1.00 0.00 581 MET A CA 3
ATOM 4920 C C . MET A 1 102 ? 17.815 3.693 -3.840 1.00 0.00 581 MET A C 3
ATOM 4921 O O . MET A 1 102 ? 17.114 2.683 -3.824 1.00 0.00 581 MET A O 3
ATOM 4935 N N . ASN A 1 103 ? 17.575 4.776 -3.100 1.00 0.00 582 ASN A N 3
ATOM 4936 C CA . ASN A 1 103 ? 16.448 4.897 -2.188 1.00 0.00 582 ASN A CA 3
ATOM 4937 C C . ASN A 1 103 ? 15.208 4.853 -3.066 1.00 0.00 582 ASN A C 3
ATOM 4938 O O . ASN A 1 103 ? 15.339 5.010 -4.279 1.00 0.00 582 ASN A O 3
ATOM 4949 N N . GLY A 1 104 ? 14.025 4.573 -2.538 1.00 0.00 583 GLY A N 3
ATOM 4950 C CA . GLY A 1 104 ? 12.907 4.449 -3.450 1.00 0.00 583 GLY A CA 3
ATOM 4951 C C . GLY A 1 104 ? 11.760 5.406 -3.227 1.00 0.00 583 GLY A C 3
ATOM 4952 O O . GLY A 1 104 ? 10.833 5.411 -4.041 1.00 0.00 583 GLY A O 3
ATOM 4956 N N . PHE A 1 105 ? 11.802 6.277 -2.216 1.00 0.00 584 PHE A N 3
ATOM 4957 C CA . PHE A 1 105 ? 10.697 7.245 -2.116 1.00 0.00 584 PHE A CA 3
ATOM 4958 C C . PHE A 1 105 ? 11.166 8.692 -1.961 1.00 0.00 584 PHE A C 3
ATOM 4959 O O . PHE A 1 105 ? 11.684 9.094 -0.923 1.00 0.00 584 PHE A O 3
ATOM 4976 N N . GLN A 1 106 ? 10.925 9.465 -3.022 1.00 0.00 585 GLN A N 3
ATOM 4977 C CA . GLN A 1 106 ? 11.249 10.885 -3.079 1.00 0.00 585 GLN A CA 3
ATOM 4978 C C . GLN A 1 106 ? 10.037 11.805 -2.840 1.00 0.00 585 GLN A C 3
ATOM 4979 O O . GLN A 1 106 ? 9.183 11.957 -3.714 1.00 0.00 585 GLN A O 3
ATOM 4993 N N . VAL A 1 107 ? 10.021 12.472 -1.702 1.00 0.00 586 VAL A N 3
ATOM 4994 C CA . VAL A 1 107 ? 8.986 13.463 -1.364 1.00 0.00 586 VAL A CA 3
ATOM 4995 C C . VAL A 1 107 ? 9.712 14.748 -0.997 1.00 0.00 586 VAL A C 3
ATOM 4996 O O . VAL A 1 107 ? 10.887 14.647 -0.593 1.00 0.00 586 VAL A O 3
ATOM 5009 N N . GLY A 1 108 ? 9.101 15.937 -1.110 1.00 0.00 587 GLY A N 3
ATOM 5010 C CA . GLY A 1 108 ? 9.882 17.130 -0.785 1.00 0.00 587 GLY A CA 3
ATOM 5011 C C . GLY A 1 108 ? 10.725 16.941 0.463 1.00 0.00 587 GLY A C 3
ATOM 5012 O O . GLY A 1 108 ? 11.894 17.331 0.466 1.00 0.00 587 GLY A O 3
ATOM 5016 N N . THR A 1 109 ? 10.239 16.166 1.432 1.00 0.00 588 THR A N 3
ATOM 5017 C CA . THR A 1 109 ? 11.108 15.759 2.524 1.00 0.00 588 THR A CA 3
ATOM 5018 C C . THR A 1 109 ? 10.669 14.380 2.982 1.00 0.00 588 THR A C 3
ATOM 5019 O O . THR A 1 109 ? 9.946 14.244 3.968 1.00 0.00 588 THR A O 3
ATOM 5030 N N . LYS A 1 110 ? 11.121 13.366 2.278 1.00 0.00 589 LYS A N 3
ATOM 5031 C CA . LYS A 1 110 ? 10.793 12.005 2.623 1.00 0.00 589 LYS A CA 3
ATOM 5032 C C . LYS A 1 110 ? 11.684 11.041 1.867 1.00 0.00 589 LYS A C 3
ATOM 5033 O O . LYS A 1 110 ? 11.552 10.978 0.633 1.00 0.00 589 LYS A O 3
ATOM 5052 N N . ARG A 1 111 ? 12.527 10.270 2.514 1.00 0.00 590 ARG A N 3
ATOM 5053 C CA . ARG A 1 111 ? 13.313 9.317 1.768 1.00 0.00 590 ARG A CA 3
ATOM 5054 C C . ARG A 1 111 ? 13.020 7.914 2.255 1.00 0.00 590 ARG A C 3
ATOM 5055 O O . ARG A 1 111 ? 12.901 7.669 3.454 1.00 0.00 590 ARG A O 3
ATOM 5076 N N . LEU A 1 112 ? 12.845 7.009 1.309 1.00 0.00 591 LEU A N 3
ATOM 5077 C CA . LEU A 1 112 ? 12.478 5.641 1.624 1.00 0.00 591 LEU A CA 3
ATOM 5078 C C . LEU A 1 112 ? 13.631 4.800 2.061 1.00 0.00 591 LEU A C 3
ATOM 5079 O O . LEU A 1 112 ? 14.718 4.870 1.485 1.00 0.00 591 LEU A O 3
ATOM 5095 N N . LYS A 1 113 ? 13.394 3.964 3.077 1.00 0.00 592 LYS A N 3
ATOM 5096 C CA . LYS A 1 113 ? 14.488 3.105 3.501 1.00 0.00 592 LYS A CA 3
ATOM 5097 C C . LYS A 1 113 ? 14.504 1.824 2.673 1.00 0.00 592 LYS A C 3
ATOM 5098 O O . LYS A 1 113 ? 13.628 0.963 2.833 1.00 0.00 592 LYS A O 3
ATOM 5117 N N . VAL A 1 114 ? 15.474 1.721 1.765 1.00 0.00 593 VAL A N 3
ATOM 5118 C CA . VAL A 1 114 ? 15.596 0.583 0.885 1.00 0.00 593 VAL A CA 3
ATOM 5119 C C . VAL A 1 114 ? 16.452 -0.531 1.490 1.00 0.00 593 VAL A C 3
ATOM 5120 O O . VAL A 1 114 ? 17.665 -0.393 1.648 1.00 0.00 593 VAL A O 3
ATOM 5133 N N . GLN A 1 115 ? 15.796 -1.643 1.804 1.00 0.00 594 GLN A N 3
ATOM 5134 C CA . GLN A 1 115 ? 16.453 -2.819 2.372 1.00 0.00 594 GLN A CA 3
ATOM 5135 C C . GLN A 1 115 ? 16.491 -3.915 1.307 1.00 0.00 594 GLN A C 3
ATOM 5136 O O . GLN A 1 115 ? 15.461 -4.512 0.996 1.00 0.00 594 GLN A O 3
ATOM 5150 N N . LEU A 1 116 ? 17.654 -4.132 0.700 1.00 0.00 595 LEU A N 3
ATOM 5151 C CA . LEU A 1 116 ? 17.782 -5.099 -0.398 1.00 0.00 595 LEU A CA 3
ATOM 5152 C C . LEU A 1 116 ? 18.245 -6.496 0.027 1.00 0.00 595 LEU A C 3
ATOM 5153 O O . LEU A 1 116 ? 18.996 -6.659 0.990 1.00 0.00 595 LEU A O 3
ATOM 5169 N N . LYS A 1 117 ? 17.789 -7.502 -0.737 1.00 0.00 596 LYS A N 3
ATOM 5170 C CA . LYS A 1 117 ? 18.135 -8.896 -0.506 1.00 0.00 596 LYS A CA 3
ATOM 5171 C C . LYS A 1 117 ? 18.300 -9.645 -1.846 1.00 0.00 596 LYS A C 3
ATOM 5172 O O . LYS A 1 117 ? 17.334 -9.908 -2.595 1.00 0.00 596 LYS A O 3
ATOM 5191 N N . LYS A 1 118 ? 19.573 -9.951 -2.121 1.00 0.00 597 LYS A N 3
ATOM 5192 C CA . LYS A 1 118 ? 19.994 -10.642 -3.330 1.00 0.00 597 LYS A CA 3
ATOM 5193 C C . LYS A 1 118 ? 19.826 -12.154 -3.180 1.00 0.00 597 LYS A C 3
ATOM 5212 N N . ALA A 1 1 ? -23.136 -13.781 8.387 1.00 0.00 480 ALA A N 4
ATOM 5213 C CA . ALA A 1 1 ? -21.695 -14.002 8.362 1.00 0.00 480 ALA A CA 4
ATOM 5214 C C . ALA A 1 1 ? -21.279 -15.026 9.412 1.00 0.00 480 ALA A C 4
ATOM 5215 O O . ALA A 1 1 ? -21.284 -14.739 10.609 1.00 0.00 480 ALA A O 4
ATOM 5221 N N . ALA A 1 2 ? -20.919 -16.221 8.956 1.00 0.00 481 ALA A N 4
ATOM 5222 C CA . ALA A 1 2 ? -20.501 -17.289 9.856 1.00 0.00 481 ALA A CA 4
ATOM 5223 C C . ALA A 1 2 ? -18.981 -17.367 9.947 1.00 0.00 481 ALA A C 4
ATOM 5224 O O . ALA A 1 2 ? -18.406 -18.455 9.969 1.00 0.00 481 ALA A O 4
ATOM 5231 N N . GLY A 1 3 ? -18.335 -16.206 9.998 1.00 0.00 482 GLY A N 4
ATOM 5232 C CA . GLY A 1 3 ? -16.887 -16.168 10.086 1.00 0.00 482 GLY A CA 4
ATOM 5233 C C . GLY A 1 3 ? -16.230 -15.801 8.769 1.00 0.00 482 GLY A C 4
ATOM 5234 O O . GLY A 1 3 ? -15.067 -15.398 8.741 1.00 0.00 482 GLY A O 4
ATOM 5238 N N . LEU A 1 4 ? -16.973 -15.941 7.674 1.00 0.00 483 LEU A N 4
ATOM 5239 C CA . LEU A 1 4 ? -16.452 -15.621 6.350 1.00 0.00 483 LEU A CA 4
ATOM 5240 C C . LEU A 1 4 ? -17.174 -14.413 5.756 1.00 0.00 483 LEU A C 4
ATOM 5241 O O . LEU A 1 4 ? -18.254 -14.546 5.182 1.00 0.00 483 LEU A O 4
ATOM 5257 N N . PRO A 1 5 ? -16.590 -13.209 5.899 1.00 0.00 484 PRO A N 4
ATOM 5258 C CA . PRO A 1 5 ? -17.171 -11.976 5.398 1.00 0.00 484 PRO A CA 4
ATOM 5259 C C . PRO A 1 5 ? -16.583 -11.548 4.064 1.00 0.00 484 PRO A C 4
ATOM 5260 O O . PRO A 1 5 ? -15.478 -11.950 3.702 1.00 0.00 484 PRO A O 4
ATOM 5271 N N . GLN A 1 6 ? -17.321 -10.713 3.345 1.00 0.00 485 GLN A N 4
ATOM 5272 C CA . GLN A 1 6 ? -16.859 -10.214 2.063 1.00 0.00 485 GLN A CA 4
ATOM 5273 C C . GLN A 1 6 ? -16.387 -8.768 2.178 1.00 0.00 485 GLN A C 4
ATOM 5274 O O . GLN A 1 6 ? -16.977 -7.968 2.904 1.00 0.00 485 GLN A O 4
ATOM 5288 N N . PHE A 1 7 ? -15.321 -8.440 1.455 1.00 0.00 486 PHE A N 4
ATOM 5289 C CA . PHE A 1 7 ? -14.769 -7.090 1.476 1.00 0.00 486 PHE A CA 4
ATOM 5290 C C . PHE A 1 7 ? -14.931 -6.417 0.116 1.00 0.00 486 PHE A C 4
ATOM 5291 O O . PHE A 1 7 ? -15.370 -7.042 -0.849 1.00 0.00 486 PHE A O 4
ATOM 5308 N N . GLY A 1 8 ? -14.574 -5.138 0.049 1.00 0.00 487 GLY A N 4
ATOM 5309 C CA . GLY A 1 8 ? -14.688 -4.401 -1.196 1.00 0.00 487 GLY A CA 4
ATOM 5310 C C . GLY A 1 8 ? -15.745 -3.317 -1.134 1.00 0.00 487 GLY A C 4
ATOM 5311 O O . GLY A 1 8 ? -16.360 -2.981 -2.147 1.00 0.00 487 GLY A O 4
ATOM 5315 N N . SER A 1 9 ? -15.959 -2.769 0.058 1.00 0.00 488 SER A N 4
ATOM 5316 C CA . SER A 1 9 ? -16.951 -1.717 0.248 1.00 0.00 488 SER A CA 4
ATOM 5317 C C . SER A 1 9 ? -16.396 -0.363 -0.184 1.00 0.00 488 SER A C 4
ATOM 5318 O O . SER A 1 9 ? -15.685 0.298 0.572 1.00 0.00 488 SER A O 4
ATOM 5326 N N . ALA A 1 10 ? -16.728 0.044 -1.405 1.00 0.00 489 ALA A N 4
ATOM 5327 C CA . ALA A 1 10 ? -16.265 1.318 -1.939 1.00 0.00 489 ALA A CA 4
ATOM 5328 C C . ALA A 1 10 ? -17.126 2.470 -1.432 1.00 0.00 489 ALA A C 4
ATOM 5329 O O . ALA A 1 10 ? -18.300 2.287 -1.111 1.00 0.00 489 ALA A O 4
ATOM 5336 N N . SER A 1 11 ? -16.535 3.658 -1.363 1.00 0.00 490 SER A N 4
ATOM 5337 C CA . SER A 1 11 ? -17.249 4.842 -0.896 1.00 0.00 490 SER A CA 4
ATOM 5338 C C . SER A 1 11 ? -17.797 5.644 -2.070 1.00 0.00 490 SER A C 4
ATOM 5339 O O . SER A 1 11 ? -17.095 5.886 -3.053 1.00 0.00 490 SER A O 4
ATOM 5347 N N . ALA A 1 12 ? -19.056 6.056 -1.962 1.00 0.00 491 ALA A N 4
ATOM 5348 C CA . ALA A 1 12 ? -19.700 6.832 -3.016 1.00 0.00 491 ALA A CA 4
ATOM 5349 C C . ALA A 1 12 ? -19.449 8.325 -2.829 1.00 0.00 491 ALA A C 4
ATOM 5350 O O . ALA A 1 12 ? -19.520 8.841 -1.713 1.00 0.00 491 ALA A O 4
ATOM 5357 N N . LEU A 1 13 ? -19.156 9.013 -3.927 1.00 0.00 492 LEU A N 4
ATOM 5358 C CA . LEU A 1 13 ? -18.895 10.447 -3.886 1.00 0.00 492 LEU A CA 4
ATOM 5359 C C . LEU A 1 13 ? -19.989 11.219 -4.616 1.00 0.00 492 LEU A C 4
ATOM 5360 O O . LEU A 1 13 ? -20.193 11.041 -5.816 1.00 0.00 492 LEU A O 4
ATOM 5376 N N . SER A 1 14 ? -20.689 12.079 -3.883 1.00 0.00 493 SER A N 4
ATOM 5377 C CA . SER A 1 14 ? -21.762 12.880 -4.460 1.00 0.00 493 SER A CA 4
ATOM 5378 C C . SER A 1 14 ? -21.236 14.228 -4.941 1.00 0.00 493 SER A C 4
ATOM 5379 O O . SER A 1 14 ? -20.147 14.653 -4.558 1.00 0.00 493 SER A O 4
ATOM 5387 N N . THR A 1 15 ? -22.018 14.896 -5.784 1.00 0.00 494 THR A N 4
ATOM 5388 C CA . THR A 1 15 ? -21.631 16.197 -6.318 1.00 0.00 494 THR A CA 4
ATOM 5389 C C . THR A 1 15 ? -21.858 17.297 -5.287 1.00 0.00 494 THR A C 4
ATOM 5390 O O . THR A 1 15 ? -22.926 17.383 -4.680 1.00 0.00 494 THR A O 4
ATOM 5401 N N . SER A 1 16 ? -20.847 18.138 -5.093 1.00 0.00 495 SER A N 4
ATOM 5402 C CA . SER A 1 16 ? -20.937 19.234 -4.135 1.00 0.00 495 SER A CA 4
ATOM 5403 C C . SER A 1 16 ? -20.539 20.559 -4.786 1.00 0.00 495 SER A C 4
ATOM 5404 O O . SER A 1 16 ? -19.575 20.617 -5.550 1.00 0.00 495 SER A O 4
ATOM 5412 N N . PRO A 1 17 ? -21.274 21.646 -4.490 1.00 0.00 496 PRO A N 4
ATOM 5413 C CA . PRO A 1 17 ? -20.985 22.969 -5.054 1.00 0.00 496 PRO A CA 4
ATOM 5414 C C . PRO A 1 17 ? -19.540 23.395 -4.818 1.00 0.00 496 PRO A C 4
ATOM 5415 O O . PRO A 1 17 ? -18.762 22.670 -4.199 1.00 0.00 496 PRO A O 4
ATOM 5426 N N . LEU A 1 18 ? -19.189 24.577 -5.314 1.00 0.00 497 LEU A N 4
ATOM 5427 C CA . LEU A 1 18 ? -17.838 25.101 -5.156 1.00 0.00 497 LEU A CA 4
ATOM 5428 C C . LEU A 1 18 ? -17.760 26.054 -3.968 1.00 0.00 497 LEU A C 4
ATOM 5429 O O . LEU A 1 18 ? -16.729 26.149 -3.302 1.00 0.00 497 LEU A O 4
ATOM 5445 N N . ALA A 1 19 ? -18.857 26.757 -3.709 1.00 0.00 498 ALA A N 4
ATOM 5446 C CA . ALA A 1 19 ? -18.915 27.702 -2.601 1.00 0.00 498 ALA A CA 4
ATOM 5447 C C . ALA A 1 19 ? -18.844 26.980 -1.260 1.00 0.00 498 ALA A C 4
ATOM 5448 O O . ALA A 1 19 ? -19.792 26.309 -0.854 1.00 0.00 498 ALA A O 4
ATOM 5455 N N . SER A 1 20 ? -17.713 27.123 -0.576 1.00 0.00 499 SER A N 4
ATOM 5456 C CA . SER A 1 20 ? -17.518 26.484 0.720 1.00 0.00 499 SER A CA 4
ATOM 5457 C C . SER A 1 20 ? -17.625 24.967 0.600 1.00 0.00 499 SER A C 4
ATOM 5458 O O . SER A 1 20 ? -18.722 24.419 0.492 1.00 0.00 499 SER A O 4
ATOM 5466 N N . VAL A 1 21 ? -16.478 24.295 0.619 1.00 0.00 500 VAL A N 4
ATOM 5467 C CA . VAL A 1 21 ? -16.444 22.842 0.513 1.00 0.00 500 VAL A CA 4
ATOM 5468 C C . VAL A 1 21 ? -16.119 22.201 1.858 1.00 0.00 500 VAL A C 4
ATOM 5469 O O . VAL A 1 21 ? -15.093 22.501 2.469 1.00 0.00 500 VAL A O 4
ATOM 5482 N N . ALA A 1 22 ? -17.000 21.316 2.315 1.00 0.00 501 ALA A N 4
ATOM 5483 C CA . ALA A 1 22 ? -16.807 20.633 3.587 1.00 0.00 501 ALA A CA 4
ATOM 5484 C C . ALA A 1 22 ? -15.929 19.398 3.420 1.00 0.00 501 ALA A C 4
ATOM 5485 O O . ALA A 1 22 ? -16.019 18.691 2.416 1.00 0.00 501 ALA A O 4
ATOM 5492 N N . LEU A 1 23 ? -15.079 19.143 4.410 1.00 0.00 502 LEU A N 4
ATOM 5493 C CA . LEU A 1 23 ? -14.184 17.993 4.372 1.00 0.00 502 LEU A CA 4
ATOM 5494 C C . LEU A 1 23 ? -14.650 16.908 5.339 1.00 0.00 502 LEU A C 4
ATOM 5495 O O . LEU A 1 23 ? -15.059 17.199 6.462 1.00 0.00 502 LEU A O 4
ATOM 5511 N N . SER A 1 24 ? -14.583 15.658 4.893 1.00 0.00 503 SER A N 4
ATOM 5512 C CA . SER A 1 24 ? -14.998 14.529 5.718 1.00 0.00 503 SER A CA 4
ATOM 5513 C C . SER A 1 24 ? -14.083 13.329 5.496 1.00 0.00 503 SER A C 4
ATOM 5514 O O . SER A 1 24 ? -13.582 12.732 6.447 1.00 0.00 503 SER A O 4
ATOM 5522 N N . ALA A 1 25 ? -13.870 12.982 4.230 1.00 0.00 504 ALA A N 4
ATOM 5523 C CA . ALA A 1 25 ? -13.015 11.854 3.881 1.00 0.00 504 ALA A CA 4
ATOM 5524 C C . ALA A 1 25 ? -11.589 12.315 3.597 1.00 0.00 504 ALA A C 4
ATOM 5525 O O . ALA A 1 25 ? -11.370 13.249 2.826 1.00 0.00 504 ALA A O 4
ATOM 5532 N N . ALA A 1 26 ? -10.623 11.652 4.223 1.00 0.00 505 ALA A N 4
ATOM 5533 C CA . ALA A 1 26 ? -9.218 11.993 4.037 1.00 0.00 505 ALA A CA 4
ATOM 5534 C C . ALA A 1 26 ? -8.435 10.811 3.478 1.00 0.00 505 ALA A C 4
ATOM 5535 O O . ALA A 1 26 ? -8.562 9.685 3.961 1.00 0.00 505 ALA A O 4
ATOM 5542 N N . ALA A 1 27 ? -7.624 11.072 2.458 1.00 0.00 506 ALA A N 4
ATOM 5543 C CA . ALA A 1 27 ? -6.820 10.029 1.833 1.00 0.00 506 ALA A CA 4
ATOM 5544 C C . ALA A 1 27 ? -5.888 9.375 2.847 1.00 0.00 506 ALA A C 4
ATOM 5545 O O . ALA A 1 27 ? -4.790 9.867 3.105 1.00 0.00 506 ALA A O 4
ATOM 5552 N N . ALA A 1 28 ? -6.334 8.263 3.421 1.00 0.00 507 ALA A N 4
ATOM 5553 C CA . ALA A 1 28 ? -5.542 7.542 4.408 1.00 0.00 507 ALA A CA 4
ATOM 5554 C C . ALA A 1 28 ? -4.650 6.498 3.744 1.00 0.00 507 ALA A C 4
ATOM 5555 O O . ALA A 1 28 ? -4.950 6.013 2.653 1.00 0.00 507 ALA A O 4
ATOM 5562 N N . ALA A 1 29 ? -3.552 6.157 4.411 1.00 0.00 508 ALA A N 4
ATOM 5563 C CA . ALA A 1 29 ? -2.614 5.170 3.890 1.00 0.00 508 ALA A CA 4
ATOM 5564 C C . ALA A 1 29 ? -3.293 3.814 3.712 1.00 0.00 508 ALA A C 4
ATOM 5565 O O . ALA A 1 29 ? -3.856 3.266 4.659 1.00 0.00 508 ALA A O 4
ATOM 5572 N N . ALA A 1 30 ? -3.241 3.277 2.495 1.00 0.00 509 ALA A N 4
ATOM 5573 C CA . ALA A 1 30 ? -3.861 1.987 2.211 1.00 0.00 509 ALA A CA 4
ATOM 5574 C C . ALA A 1 30 ? -2.872 0.839 2.388 1.00 0.00 509 ALA A C 4
ATOM 5575 O O . ALA A 1 30 ? -2.288 0.348 1.423 1.00 0.00 509 ALA A O 4
ATOM 5582 N N . ALA A 1 31 ? -2.711 0.400 3.628 1.00 0.00 510 ALA A N 4
ATOM 5583 C CA . ALA A 1 31 ? -1.817 -0.705 3.961 1.00 0.00 510 ALA A CA 4
ATOM 5584 C C . ALA A 1 31 ? -2.049 -1.906 3.050 1.00 0.00 510 ALA A C 4
ATOM 5585 O O . ALA A 1 31 ? -2.890 -1.858 2.155 1.00 0.00 510 ALA A O 4
ATOM 5592 N N . GLY A 1 32 ? -1.293 -2.982 3.299 1.00 0.00 511 GLY A N 4
ATOM 5593 C CA . GLY A 1 32 ? -1.397 -4.218 2.511 1.00 0.00 511 GLY A CA 4
ATOM 5594 C C . GLY A 1 32 ? -2.592 -4.261 1.571 1.00 0.00 511 GLY A C 4
ATOM 5595 O O . GLY A 1 32 ? -3.611 -4.891 1.852 1.00 0.00 511 GLY A O 4
ATOM 5599 N N . LYS A 1 33 ? -2.449 -3.529 0.467 1.00 0.00 512 LYS A N 4
ATOM 5600 C CA . LYS A 1 33 ? -3.487 -3.382 -0.549 1.00 0.00 512 LYS A CA 4
ATOM 5601 C C . LYS A 1 33 ? -3.932 -4.732 -1.136 1.00 0.00 512 LYS A C 4
ATOM 5602 O O . LYS A 1 33 ? -3.749 -5.780 -0.516 1.00 0.00 512 LYS A O 4
ATOM 5621 N N . GLN A 1 34 ? -4.591 -4.678 -2.296 1.00 0.00 513 GLN A N 4
ATOM 5622 C CA . GLN A 1 34 ? -5.164 -5.860 -2.951 1.00 0.00 513 GLN A CA 4
ATOM 5623 C C . GLN A 1 34 ? -4.286 -7.113 -2.853 1.00 0.00 513 GLN A C 4
ATOM 5624 O O . GLN A 1 34 ? -3.075 -7.042 -2.650 1.00 0.00 513 GLN A O 4
ATOM 5638 N N . ILE A 1 35 ? -4.957 -8.265 -2.980 1.00 0.00 514 ILE A N 4
ATOM 5639 C CA . ILE A 1 35 ? -4.335 -9.583 -2.897 1.00 0.00 514 ILE A CA 4
ATOM 5640 C C . ILE A 1 35 ? -3.091 -9.709 -3.769 1.00 0.00 514 ILE A C 4
ATOM 5641 O O . ILE A 1 35 ? -2.625 -8.733 -4.357 1.00 0.00 514 ILE A O 4
ATOM 5657 N N . GLU A 1 36 ? -2.540 -10.924 -3.820 1.00 0.00 515 GLU A N 4
ATOM 5658 C CA . GLU A 1 36 ? -1.328 -11.183 -4.587 1.00 0.00 515 GLU A CA 4
ATOM 5659 C C . GLU A 1 36 ? -1.578 -11.997 -5.855 1.00 0.00 515 GLU A C 4
ATOM 5660 O O . GLU A 1 36 ? -2.602 -12.661 -6.007 1.00 0.00 515 GLU A O 4
ATOM 5672 N N . GLY A 1 37 ? -0.597 -11.931 -6.752 1.00 0.00 516 GLY A N 4
ATOM 5673 C CA . GLY A 1 37 ? -0.642 -12.645 -8.015 1.00 0.00 516 GLY A CA 4
ATOM 5674 C C . GLY A 1 37 ? 0.742 -13.129 -8.413 1.00 0.00 516 GLY A C 4
ATOM 5675 O O . GLY A 1 37 ? 1.663 -13.089 -7.598 1.00 0.00 516 GLY A O 4
ATOM 5679 N N . PRO A 1 38 ? 0.938 -13.591 -9.659 1.00 0.00 517 PRO A N 4
ATOM 5680 C CA . PRO A 1 38 ? 2.249 -14.063 -10.123 1.00 0.00 517 PRO A CA 4
ATOM 5681 C C . PRO A 1 38 ? 3.379 -13.123 -9.696 1.00 0.00 517 PRO A C 4
ATOM 5682 O O . PRO A 1 38 ? 3.360 -11.933 -10.008 1.00 0.00 517 PRO A O 4
ATOM 5693 N N . GLU A 1 39 ? 4.345 -13.663 -8.959 1.00 0.00 518 GLU A N 4
ATOM 5694 C CA . GLU A 1 39 ? 5.471 -12.873 -8.462 1.00 0.00 518 GLU A CA 4
ATOM 5695 C C . GLU A 1 39 ? 6.563 -12.699 -9.508 1.00 0.00 518 GLU A C 4
ATOM 5696 O O . GLU A 1 39 ? 6.559 -13.355 -10.550 1.00 0.00 518 GLU A O 4
ATOM 5708 N N . GLY A 1 40 ? 7.508 -11.810 -9.207 1.00 0.00 519 GLY A N 4
ATOM 5709 C CA . GLY A 1 40 ? 8.613 -11.555 -10.112 1.00 0.00 519 GLY A CA 4
ATOM 5710 C C . GLY A 1 40 ? 8.796 -10.080 -10.436 1.00 0.00 519 GLY A C 4
ATOM 5711 O O . GLY A 1 40 ? 9.612 -9.725 -11.282 1.00 0.00 519 GLY A O 4
ATOM 5715 N N . CYS A 1 41 ? 8.005 -9.223 -9.797 1.00 0.00 520 CYS A N 4
ATOM 5716 C CA . CYS A 1 41 ? 8.022 -7.807 -10.014 1.00 0.00 520 CYS A CA 4
ATOM 5717 C C . CYS A 1 41 ? 8.269 -7.131 -8.688 1.00 0.00 520 CYS A C 4
ATOM 5718 O O . CYS A 1 41 ? 7.585 -6.166 -8.358 1.00 0.00 520 CYS A O 4
ATOM 5726 N N . ASN A 1 42 ? 9.040 -7.742 -7.787 1.00 0.00 521 ASN A N 4
ATOM 5727 C CA . ASN A 1 42 ? 9.086 -7.215 -6.432 1.00 0.00 521 ASN A CA 4
ATOM 5728 C C . ASN A 1 42 ? 10.285 -6.354 -6.167 1.00 0.00 521 ASN A C 4
ATOM 5729 O O . ASN A 1 42 ? 11.309 -6.446 -6.826 1.00 0.00 521 ASN A O 4
ATOM 5740 N N . LEU A 1 43 ? 10.084 -5.460 -5.225 1.00 0.00 522 LEU A N 4
ATOM 5741 C CA . LEU A 1 43 ? 11.048 -4.479 -4.836 1.00 0.00 522 LEU A CA 4
ATOM 5742 C C . LEU A 1 43 ? 11.167 -4.426 -3.318 1.00 0.00 522 LEU A C 4
ATOM 5743 O O . LEU A 1 43 ? 10.169 -4.461 -2.592 1.00 0.00 522 LEU A O 4
ATOM 5759 N N . PHE A 1 44 ? 12.399 -4.308 -2.861 1.00 0.00 523 PHE A N 4
ATOM 5760 C CA . PHE A 1 44 ? 12.700 -4.209 -1.454 1.00 0.00 523 PHE A CA 4
ATOM 5761 C C . PHE A 1 44 ? 13.434 -2.919 -1.276 1.00 0.00 523 PHE A C 4
ATOM 5762 O O . PHE A 1 44 ? 14.486 -2.710 -1.887 1.00 0.00 523 PHE A O 4
ATOM 5779 N N . ILE A 1 45 ? 12.877 -2.020 -0.508 1.00 0.00 524 ILE A N 4
ATOM 5780 C CA . ILE A 1 45 ? 13.513 -0.737 -0.350 1.00 0.00 524 ILE A CA 4
ATOM 5781 C C . ILE A 1 45 ? 13.838 -0.486 1.076 1.00 0.00 524 ILE A C 4
ATOM 5782 O O . ILE A 1 45 ? 13.108 -0.949 1.938 1.00 0.00 524 ILE A O 4
ATOM 5798 N N . TYR A 1 46 ? 14.840 0.306 1.369 1.00 0.00 525 TYR A N 4
ATOM 5799 C CA . TYR A 1 46 ? 15.046 0.617 2.766 1.00 0.00 525 TYR A CA 4
ATOM 5800 C C . TYR A 1 46 ? 15.564 2.020 2.985 1.00 0.00 525 TYR A C 4
ATOM 5801 O O . TYR A 1 46 ? 16.764 2.276 2.999 1.00 0.00 525 TYR A O 4
ATOM 5819 N N . HIS A 1 47 ? 14.664 2.947 3.217 1.00 0.00 526 HIS A N 4
ATOM 5820 C CA . HIS A 1 47 ? 15.064 4.243 3.689 1.00 0.00 526 HIS A CA 4
ATOM 5821 C C . HIS A 1 47 ? 14.264 4.727 4.891 1.00 0.00 526 HIS A C 4
ATOM 5822 O O . HIS A 1 47 ? 14.715 5.413 5.818 1.00 0.00 526 HIS A O 4
ATOM 5837 N N . LEU A 1 48 ? 12.982 4.366 4.813 1.00 0.00 527 LEU A N 4
ATOM 5838 C CA . LEU A 1 48 ? 11.959 4.877 5.729 1.00 0.00 527 LEU A CA 4
ATOM 5839 C C . LEU A 1 48 ? 11.974 4.425 7.152 1.00 0.00 527 LEU A C 4
ATOM 5840 O O . LEU A 1 48 ? 12.456 3.377 7.480 1.00 0.00 527 LEU A O 4
ATOM 5856 N N . PRO A 1 49 ? 11.384 5.279 8.012 1.00 0.00 528 PRO A N 4
ATOM 5857 C CA . PRO A 1 49 ? 11.255 5.038 9.431 1.00 0.00 528 PRO A CA 4
ATOM 5858 C C . PRO A 1 49 ? 10.003 4.236 9.738 1.00 0.00 528 PRO A C 4
ATOM 5859 O O . PRO A 1 49 ? 9.190 3.959 8.856 1.00 0.00 528 PRO A O 4
ATOM 5870 N N . GLN A 1 50 ? 9.870 3.858 10.986 1.00 0.00 529 GLN A N 4
ATOM 5871 C CA . GLN A 1 50 ? 8.735 3.067 11.446 1.00 0.00 529 GLN A CA 4
ATOM 5872 C C . GLN A 1 50 ? 7.378 3.663 11.048 1.00 0.00 529 GLN A C 4
ATOM 5873 O O . GLN A 1 50 ? 6.370 2.957 11.045 1.00 0.00 529 GLN A O 4
ATOM 5887 N N . GLU A 1 51 ? 7.335 4.965 10.776 1.00 0.00 530 GLU A N 4
ATOM 5888 C CA . GLU A 1 51 ? 6.075 5.632 10.454 1.00 0.00 530 GLU A CA 4
ATOM 5889 C C . GLU A 1 51 ? 5.690 5.546 8.977 1.00 0.00 530 GLU A C 4
ATOM 5890 O O . GLU A 1 51 ? 4.582 5.933 8.609 1.00 0.00 530 GLU A O 4
ATOM 5902 N N . PHE A 1 52 ? 6.585 5.058 8.125 1.00 0.00 531 PHE A N 4
ATOM 5903 C CA . PHE A 1 52 ? 6.268 4.969 6.702 1.00 0.00 531 PHE A CA 4
ATOM 5904 C C . PHE A 1 52 ? 5.402 3.748 6.398 1.00 0.00 531 PHE A C 4
ATOM 5905 O O . PHE A 1 52 ? 5.745 2.624 6.763 1.00 0.00 531 PHE A O 4
ATOM 5922 N N . THR A 1 53 ? 4.282 3.979 5.715 1.00 0.00 532 THR A N 4
ATOM 5923 C CA . THR A 1 53 ? 3.368 2.901 5.347 1.00 0.00 532 THR A CA 4
ATOM 5924 C C . THR A 1 53 ? 3.772 2.286 4.022 1.00 0.00 532 THR A C 4
ATOM 5925 O O . THR A 1 53 ? 4.354 2.946 3.161 1.00 0.00 532 THR A O 4
ATOM 5936 N N . ASP A 1 54 ? 3.454 1.013 3.870 1.00 0.00 533 ASP A N 4
ATOM 5937 C CA . ASP A 1 54 ? 3.769 0.284 2.662 1.00 0.00 533 ASP A CA 4
ATOM 5938 C C . ASP A 1 54 ? 2.928 0.771 1.495 1.00 0.00 533 ASP A C 4
ATOM 5939 O O . ASP A 1 54 ? 3.318 0.637 0.335 1.00 0.00 533 ASP A O 4
ATOM 5948 N N . THR A 1 55 ? 1.756 1.296 1.807 1.00 0.00 534 THR A N 4
ATOM 5949 C CA . THR A 1 55 ? 0.832 1.760 0.786 1.00 0.00 534 THR A CA 4
ATOM 5950 C C . THR A 1 55 ? 1.432 2.801 -0.151 1.00 0.00 534 THR A C 4
ATOM 5951 O O . THR A 1 55 ? 1.030 2.871 -1.309 1.00 0.00 534 THR A O 4
ATOM 5962 N N . ASP A 1 56 ? 2.362 3.618 0.308 1.00 0.00 535 ASP A N 4
ATOM 5963 C CA . ASP A 1 56 ? 2.947 4.642 -0.565 1.00 0.00 535 ASP A CA 4
ATOM 5964 C C . ASP A 1 56 ? 3.689 4.021 -1.751 1.00 0.00 535 ASP A C 4
ATOM 5965 O O . ASP A 1 56 ? 3.486 4.422 -2.909 1.00 0.00 535 ASP A O 4
ATOM 5974 N N . LEU A 1 57 ? 4.531 3.038 -1.478 1.00 0.00 536 LEU A N 4
ATOM 5975 C CA . LEU A 1 57 ? 5.281 2.385 -2.543 1.00 0.00 536 LEU A CA 4
ATOM 5976 C C . LEU A 1 57 ? 4.351 1.544 -3.428 1.00 0.00 536 LEU A C 4
ATOM 5977 O O . LEU A 1 57 ? 4.396 1.634 -4.656 1.00 0.00 536 LEU A O 4
ATOM 5993 N N . ALA A 1 58 ? 3.503 0.737 -2.791 1.00 0.00 537 ALA A N 4
ATOM 5994 C CA . ALA A 1 58 ? 2.565 -0.125 -3.507 1.00 0.00 537 ALA A CA 4
ATOM 5995 C C . ALA A 1 58 ? 1.748 0.650 -4.533 1.00 0.00 537 ALA A C 4
ATOM 5996 O O . ALA A 1 58 ? 1.491 0.168 -5.638 1.00 0.00 537 ALA A O 4
ATOM 6003 N N . SER A 1 59 ? 1.352 1.848 -4.178 1.00 0.00 538 SER A N 4
ATOM 6004 C CA . SER A 1 59 ? 0.566 2.712 -5.038 1.00 0.00 538 SER A CA 4
ATOM 6005 C C . SER A 1 59 ? 1.392 3.220 -6.209 1.00 0.00 538 SER A C 4
ATOM 6006 O O . SER A 1 59 ? 0.945 3.193 -7.355 1.00 0.00 538 SER A O 4
ATOM 6014 N N . THR A 1 60 ? 2.597 3.698 -5.915 1.00 0.00 539 THR A N 4
ATOM 6015 C CA . THR A 1 60 ? 3.470 4.225 -6.955 1.00 0.00 539 THR A CA 4
ATOM 6016 C C . THR A 1 60 ? 3.651 3.215 -8.106 1.00 0.00 539 THR A C 4
ATOM 6017 O O . THR A 1 60 ? 3.377 3.534 -9.263 1.00 0.00 539 THR A O 4
ATOM 6028 N N . PHE A 1 61 ? 4.090 1.997 -7.782 1.00 0.00 540 PHE A N 4
ATOM 6029 C CA . PHE A 1 61 ? 4.278 0.940 -8.794 1.00 0.00 540 PHE A CA 4
ATOM 6030 C C . PHE A 1 61 ? 2.968 0.321 -9.266 1.00 0.00 540 PHE A C 4
ATOM 6031 O O . PHE A 1 61 ? 2.974 -0.503 -10.172 1.00 0.00 540 PHE A O 4
ATOM 6048 N N . LEU A 1 62 ? 1.875 0.588 -8.574 1.00 0.00 541 LEU A N 4
ATOM 6049 C CA . LEU A 1 62 ? 0.624 -0.117 -8.827 1.00 0.00 541 LEU A CA 4
ATOM 6050 C C . LEU A 1 62 ? 0.345 -0.331 -10.304 1.00 0.00 541 LEU A C 4
ATOM 6051 O O . LEU A 1 62 ? -0.181 -1.387 -10.660 1.00 0.00 541 LEU A O 4
ATOM 6067 N N . PRO A 1 63 ? 0.708 0.578 -11.207 1.00 0.00 542 PRO A N 4
ATOM 6068 C CA . PRO A 1 63 ? 0.487 0.318 -12.618 1.00 0.00 542 PRO A CA 4
ATOM 6069 C C . PRO A 1 63 ? 1.012 -1.072 -13.045 1.00 0.00 542 PRO A C 4
ATOM 6070 O O . PRO A 1 63 ? 0.507 -1.635 -14.017 1.00 0.00 542 PRO A O 4
ATOM 6081 N N . PHE A 1 64 ? 2.067 -1.615 -12.376 1.00 0.00 543 PHE A N 4
ATOM 6082 C CA . PHE A 1 64 ? 2.618 -2.911 -12.832 1.00 0.00 543 PHE A CA 4
ATOM 6083 C C . PHE A 1 64 ? 1.646 -4.101 -12.819 1.00 0.00 543 PHE A C 4
ATOM 6084 O O . PHE A 1 64 ? 1.350 -4.672 -13.866 1.00 0.00 543 PHE A O 4
ATOM 6101 N N . GLY A 1 65 ? 1.158 -4.445 -11.657 1.00 0.00 544 GLY A N 4
ATOM 6102 C CA . GLY A 1 65 ? 0.234 -5.546 -11.472 1.00 0.00 544 GLY A CA 4
ATOM 6103 C C . GLY A 1 65 ? -0.897 -5.234 -10.569 1.00 0.00 544 GLY A C 4
ATOM 6104 O O . GLY A 1 65 ? -1.415 -4.122 -10.465 1.00 0.00 544 GLY A O 4
ATOM 6108 N N . ASN A 1 66 ? -1.065 -6.271 -9.740 1.00 0.00 545 ASN A N 4
ATOM 6109 C CA . ASN A 1 66 ? -1.902 -6.256 -8.584 1.00 0.00 545 ASN A CA 4
ATOM 6110 C C . ASN A 1 66 ? -0.895 -6.015 -7.449 1.00 0.00 545 ASN A C 4
ATOM 6111 O O . ASN A 1 66 ? 0.190 -6.639 -7.425 1.00 0.00 545 ASN A O 4
ATOM 6122 N N . VAL A 1 67 ? -1.203 -5.051 -6.581 1.00 0.00 546 VAL A N 4
ATOM 6123 C CA . VAL A 1 67 ? -0.283 -4.654 -5.515 1.00 0.00 546 VAL A CA 4
ATOM 6124 C C . VAL A 1 67 ? -0.480 -5.394 -4.202 1.00 0.00 546 VAL A C 4
ATOM 6125 O O . VAL A 1 67 ? -1.563 -5.409 -3.620 1.00 0.00 546 VAL A O 4
ATOM 6138 N N . ILE A 1 68 ? 0.623 -5.956 -3.733 1.00 0.00 547 ILE A N 4
ATOM 6139 C CA . ILE A 1 68 ? 0.684 -6.666 -2.463 1.00 0.00 547 ILE A CA 4
ATOM 6140 C C . ILE A 1 68 ? 1.687 -5.963 -1.569 1.00 0.00 547 ILE A C 4
ATOM 6141 O O . ILE A 1 68 ? 2.880 -6.277 -1.624 1.00 0.00 547 ILE A O 4
ATOM 6157 N N . SER A 1 69 ? 1.264 -4.972 -0.808 1.00 0.00 548 SER A N 4
ATOM 6158 C CA . SER A 1 69 ? 2.224 -4.220 0.001 1.00 0.00 548 SER A CA 4
ATOM 6159 C C . SER A 1 69 ? 2.262 -4.625 1.474 1.00 0.00 548 SER A C 4
ATOM 6160 O O . SER A 1 69 ? 1.277 -5.068 2.060 1.00 0.00 548 SER A O 4
ATOM 6168 N N . ALA A 1 70 ? 3.450 -4.441 2.047 1.00 0.00 549 ALA A N 4
ATOM 6169 C CA . ALA A 1 70 ? 3.738 -4.735 3.444 1.00 0.00 549 ALA A CA 4
ATOM 6170 C C . ALA A 1 70 ? 4.782 -3.736 3.947 1.00 0.00 549 ALA A C 4
ATOM 6171 O O . ALA A 1 70 ? 5.476 -3.114 3.131 1.00 0.00 549 ALA A O 4
ATOM 6178 N N . LYS A 1 71 ? 4.931 -3.560 5.258 1.00 0.00 550 LYS A N 4
ATOM 6179 C CA . LYS A 1 71 ? 5.921 -2.592 5.772 1.00 0.00 550 LYS A CA 4
ATOM 6180 C C . LYS A 1 71 ? 6.798 -3.164 6.891 1.00 0.00 550 LYS A C 4
ATOM 6181 O O . LYS A 1 71 ? 6.363 -4.010 7.673 1.00 0.00 550 LYS A O 4
ATOM 6200 N N . VAL A 1 72 ? 8.046 -2.681 6.951 1.00 0.00 551 VAL A N 4
ATOM 6201 C CA . VAL A 1 72 ? 9.024 -3.113 7.959 1.00 0.00 551 VAL A CA 4
ATOM 6202 C C . VAL A 1 72 ? 9.636 -1.905 8.698 1.00 0.00 551 VAL A C 4
ATOM 6203 O O . VAL A 1 72 ? 10.481 -1.166 8.163 1.00 0.00 551 VAL A O 4
ATOM 6216 N N . PHE A 1 73 ? 9.179 -1.737 9.945 1.00 0.00 552 PHE A N 4
ATOM 6217 C CA . PHE A 1 73 ? 9.617 -0.639 10.810 1.00 0.00 552 PHE A CA 4
ATOM 6218 C C . PHE A 1 73 ? 10.895 -0.990 11.564 1.00 0.00 552 PHE A C 4
ATOM 6219 O O . PHE A 1 73 ? 10.982 -2.012 12.245 1.00 0.00 552 PHE A O 4
ATOM 6236 N N . ILE A 1 74 ? 11.882 -0.115 11.418 1.00 0.00 553 ILE A N 4
ATOM 6237 C CA . ILE A 1 74 ? 13.182 -0.274 12.055 1.00 0.00 553 ILE A CA 4
ATOM 6238 C C . ILE A 1 74 ? 13.590 0.990 12.808 1.00 0.00 553 ILE A C 4
ATOM 6239 O O . ILE A 1 74 ? 13.412 2.108 12.326 1.00 0.00 553 ILE A O 4
ATOM 6255 N N . ASP A 1 75 ? 14.148 0.786 13.985 1.00 0.00 554 ASP A N 4
ATOM 6256 C CA . ASP A 1 75 ? 14.615 1.863 14.843 1.00 0.00 554 ASP A CA 4
ATOM 6257 C C . ASP A 1 75 ? 15.675 1.313 15.778 1.00 0.00 554 ASP A C 4
ATOM 6258 O O . ASP A 1 75 ? 15.566 0.161 16.202 1.00 0.00 554 ASP A O 4
ATOM 6267 N N . LYS A 1 76 ? 16.687 2.106 16.127 1.00 0.00 555 LYS A N 4
ATOM 6268 C CA . LYS A 1 76 ? 17.703 1.604 17.046 1.00 0.00 555 LYS A CA 4
ATOM 6269 C C . LYS A 1 76 ? 16.983 0.962 18.222 1.00 0.00 555 LYS A C 4
ATOM 6270 O O . LYS A 1 76 ? 17.029 -0.258 18.383 1.00 0.00 555 LYS A O 4
ATOM 6289 N N . GLN A 1 77 ? 16.244 1.755 18.992 1.00 0.00 556 GLN A N 4
ATOM 6290 C CA . GLN A 1 77 ? 15.458 1.169 20.063 1.00 0.00 556 GLN A CA 4
ATOM 6291 C C . GLN A 1 77 ? 14.005 1.063 19.627 1.00 0.00 556 GLN A C 4
ATOM 6292 O O . GLN A 1 77 ? 13.551 -0.011 19.231 1.00 0.00 556 GLN A O 4
ATOM 6306 N N . THR A 1 78 ? 13.305 2.189 19.601 1.00 0.00 557 THR A N 4
ATOM 6307 C CA . THR A 1 78 ? 11.949 2.216 19.096 1.00 0.00 557 THR A CA 4
ATOM 6308 C C . THR A 1 78 ? 11.746 3.439 18.213 1.00 0.00 557 THR A C 4
ATOM 6309 O O . THR A 1 78 ? 11.078 3.405 17.182 1.00 0.00 557 THR A O 4
ATOM 6320 N N . SER A 1 79 ? 12.310 4.538 18.713 1.00 0.00 558 SER A N 4
ATOM 6321 C CA . SER A 1 79 ? 12.208 5.858 18.081 1.00 0.00 558 SER A CA 4
ATOM 6322 C C . SER A 1 79 ? 13.428 6.283 17.287 1.00 0.00 558 SER A C 4
ATOM 6323 O O . SER A 1 79 ? 13.549 7.449 16.913 1.00 0.00 558 SER A O 4
ATOM 6331 N N . LEU A 1 80 ? 14.372 5.396 17.130 1.00 0.00 559 LEU A N 4
ATOM 6332 C CA . LEU A 1 80 ? 15.625 5.751 16.501 1.00 0.00 559 LEU A CA 4
ATOM 6333 C C . LEU A 1 80 ? 15.718 5.515 14.982 1.00 0.00 559 LEU A C 4
ATOM 6334 O O . LEU A 1 80 ? 14.742 5.702 14.258 1.00 0.00 559 LEU A O 4
ATOM 6350 N N . SER A 1 81 ? 16.940 5.236 14.516 1.00 0.00 560 SER A N 4
ATOM 6351 C CA . SER A 1 81 ? 17.277 5.109 13.089 1.00 0.00 560 SER A CA 4
ATOM 6352 C C . SER A 1 81 ? 16.131 4.705 12.153 1.00 0.00 560 SER A C 4
ATOM 6353 O O . SER A 1 81 ? 15.081 4.205 12.559 1.00 0.00 560 SER A O 4
ATOM 6361 N N . LYS A 1 82 ? 16.392 4.989 10.871 1.00 0.00 561 LYS A N 4
ATOM 6362 C CA . LYS A 1 82 ? 15.477 4.763 9.749 1.00 0.00 561 LYS A CA 4
ATOM 6363 C C . LYS A 1 82 ? 14.999 3.322 9.628 1.00 0.00 561 LYS A C 4
ATOM 6364 O O . LYS A 1 82 ? 15.215 2.502 10.520 1.00 0.00 561 LYS A O 4
ATOM 6383 N N . CYS A 1 83 ? 14.336 3.028 8.500 1.00 0.00 562 CYS A N 4
ATOM 6384 C CA . CYS A 1 83 ? 13.815 1.660 8.261 1.00 0.00 562 CYS A CA 4
ATOM 6385 C C . CYS A 1 83 ? 13.501 1.352 6.785 1.00 0.00 562 CYS A C 4
ATOM 6386 O O . CYS A 1 83 ? 13.878 2.102 5.869 1.00 0.00 562 CYS A O 4
ATOM 6394 N N . PHE A 1 84 ? 12.826 0.219 6.543 1.00 0.00 563 PHE A N 4
ATOM 6395 C CA . PHE A 1 84 ? 12.539 -0.161 5.185 1.00 0.00 563 PHE A CA 4
ATOM 6396 C C . PHE A 1 84 ? 11.119 -0.652 4.996 1.00 0.00 563 PHE A C 4
ATOM 6397 O O . PHE A 1 84 ? 10.429 -1.060 5.931 1.00 0.00 563 PHE A O 4
ATOM 6414 N N . GLY A 1 85 ? 10.715 -0.637 3.760 1.00 0.00 564 GLY A N 4
ATOM 6415 C CA . GLY A 1 85 ? 9.410 -1.116 3.375 1.00 0.00 564 GLY A CA 4
ATOM 6416 C C . GLY A 1 85 ? 9.516 -2.195 2.313 1.00 0.00 564 GLY A C 4
ATOM 6417 O O . GLY A 1 85 ? 10.491 -2.251 1.553 1.00 0.00 564 GLY A O 4
ATOM 6421 N N . PHE A 1 86 ? 8.489 -3.023 2.235 1.00 0.00 565 PHE A N 4
ATOM 6422 C CA . PHE A 1 86 ? 8.434 -4.078 1.244 1.00 0.00 565 PHE A CA 4
ATOM 6423 C C . PHE A 1 86 ? 7.284 -3.798 0.310 1.00 0.00 565 PHE A C 4
ATOM 6424 O O . PHE A 1 86 ? 6.164 -3.547 0.761 1.00 0.00 565 PHE A O 4
ATOM 6441 N N . VAL A 1 87 ? 7.524 -3.882 -0.977 1.00 0.00 566 VAL A N 4
ATOM 6442 C CA . VAL A 1 87 ? 6.452 -3.678 -1.929 1.00 0.00 566 VAL A CA 4
ATOM 6443 C C . VAL A 1 87 ? 6.549 -4.743 -2.994 1.00 0.00 566 VAL A C 4
ATOM 6444 O O . VAL A 1 87 ? 7.502 -4.779 -3.755 1.00 0.00 566 VAL A O 4
ATOM 6457 N N . SER A 1 88 ? 5.588 -5.639 -3.006 1.00 0.00 567 SER A N 4
ATOM 6458 C CA . SER A 1 88 ? 5.584 -6.765 -3.932 1.00 0.00 567 SER A CA 4
ATOM 6459 C C . SER A 1 88 ? 4.627 -6.563 -5.106 1.00 0.00 567 SER A C 4
ATOM 6460 O O . SER A 1 88 ? 3.416 -6.494 -4.918 1.00 0.00 567 SER A O 4
ATOM 6468 N N . PHE A 1 89 ? 5.172 -6.469 -6.316 1.00 0.00 568 PHE A N 4
ATOM 6469 C CA . PHE A 1 89 ? 4.391 -6.282 -7.505 1.00 0.00 568 PHE A CA 4
ATOM 6470 C C . PHE A 1 89 ? 4.253 -7.590 -8.270 1.00 0.00 568 PHE A C 4
ATOM 6471 O O . PHE A 1 89 ? 5.250 -8.296 -8.553 1.00 0.00 568 PHE A O 4
ATOM 6488 N N . ASP A 1 90 ? 2.988 -7.911 -8.596 1.00 0.00 569 ASP A N 4
ATOM 6489 C CA . ASP A 1 90 ? 2.727 -9.137 -9.331 1.00 0.00 569 ASP A CA 4
ATOM 6490 C C . ASP A 1 90 ? 2.113 -8.840 -10.698 1.00 0.00 569 ASP A C 4
ATOM 6491 O O . ASP A 1 90 ? 0.879 -8.711 -10.829 1.00 0.00 569 ASP A O 4
ATOM 6500 N N . ASN A 1 91 ? 2.993 -8.658 -11.689 1.00 0.00 570 ASN A N 4
ATOM 6501 C CA . ASN A 1 91 ? 2.616 -8.337 -13.051 1.00 0.00 570 ASN A CA 4
ATOM 6502 C C . ASN A 1 91 ? 3.757 -8.703 -14.012 1.00 0.00 570 ASN A C 4
ATOM 6503 O O . ASN A 1 91 ? 4.744 -9.311 -13.603 1.00 0.00 570 ASN A O 4
ATOM 6514 N N . PRO A 1 92 ? 3.676 -8.261 -15.286 1.00 0.00 571 PRO A N 4
ATOM 6515 C CA . PRO A 1 92 ? 4.739 -8.452 -16.270 1.00 0.00 571 PRO A CA 4
ATOM 6516 C C . PRO A 1 92 ? 5.924 -7.517 -15.961 1.00 0.00 571 PRO A C 4
ATOM 6517 O O . PRO A 1 92 ? 5.878 -6.742 -15.007 1.00 0.00 571 PRO A O 4
ATOM 6528 N N . ASP A 1 93 ? 6.977 -7.608 -16.763 1.00 0.00 572 ASP A N 4
ATOM 6529 C CA . ASP A 1 93 ? 8.188 -6.808 -16.599 1.00 0.00 572 ASP A CA 4
ATOM 6530 C C . ASP A 1 93 ? 7.889 -5.323 -16.435 1.00 0.00 572 ASP A C 4
ATOM 6531 O O . ASP A 1 93 ? 8.732 -4.577 -15.944 1.00 0.00 572 ASP A O 4
ATOM 6540 N N . SER A 1 94 ? 6.713 -4.876 -16.865 1.00 0.00 573 SER A N 4
ATOM 6541 C CA . SER A 1 94 ? 6.368 -3.462 -16.759 1.00 0.00 573 SER A CA 4
ATOM 6542 C C . SER A 1 94 ? 6.646 -2.958 -15.343 1.00 0.00 573 SER A C 4
ATOM 6543 O O . SER A 1 94 ? 7.032 -1.798 -15.147 1.00 0.00 573 SER A O 4
ATOM 6551 N N . ALA A 1 95 ? 6.522 -3.839 -14.353 1.00 0.00 574 ALA A N 4
ATOM 6552 C CA . ALA A 1 95 ? 6.829 -3.479 -12.990 1.00 0.00 574 ALA A CA 4
ATOM 6553 C C . ALA A 1 95 ? 8.297 -3.210 -12.882 1.00 0.00 574 ALA A C 4
ATOM 6554 O O . ALA A 1 95 ? 8.714 -2.328 -12.147 1.00 0.00 574 ALA A O 4
ATOM 6561 N N . GLN A 1 96 ? 9.093 -3.970 -13.629 1.00 0.00 575 GLN A N 4
ATOM 6562 C CA . GLN A 1 96 ? 10.530 -3.766 -13.598 1.00 0.00 575 GLN A CA 4
ATOM 6563 C C . GLN A 1 96 ? 10.807 -2.289 -13.835 1.00 0.00 575 GLN A C 4
ATOM 6564 O O . GLN A 1 96 ? 11.609 -1.665 -13.136 1.00 0.00 575 GLN A O 4
ATOM 6578 N N . VAL A 1 97 ? 10.086 -1.739 -14.808 1.00 0.00 576 VAL A N 4
ATOM 6579 C CA . VAL A 1 97 ? 10.190 -0.329 -15.145 1.00 0.00 576 VAL A CA 4
ATOM 6580 C C . VAL A 1 97 ? 9.770 0.546 -13.966 1.00 0.00 576 VAL A C 4
ATOM 6581 O O . VAL A 1 97 ? 10.433 1.537 -13.656 1.00 0.00 576 VAL A O 4
ATOM 6594 N N . ALA A 1 98 ? 8.678 0.178 -13.305 1.00 0.00 577 ALA A N 4
ATOM 6595 C CA . ALA A 1 98 ? 8.175 0.930 -12.155 1.00 0.00 577 ALA A CA 4
ATOM 6596 C C . ALA A 1 98 ? 9.254 1.147 -11.079 1.00 0.00 577 ALA A C 4
ATOM 6597 O O . ALA A 1 98 ? 9.340 2.210 -10.466 1.00 0.00 577 ALA A O 4
ATOM 6604 N N . ILE A 1 99 ? 10.021 0.093 -10.830 1.00 0.00 578 ILE A N 4
ATOM 6605 C CA . ILE A 1 99 ? 11.059 0.059 -9.802 1.00 0.00 578 ILE A CA 4
ATOM 6606 C C . ILE A 1 99 ? 12.344 0.814 -10.139 1.00 0.00 578 ILE A C 4
ATOM 6607 O O . ILE A 1 99 ? 12.788 1.655 -9.357 1.00 0.00 578 ILE A O 4
ATOM 6623 N N . LYS A 1 100 ? 12.971 0.492 -11.266 1.00 0.00 579 LYS A N 4
ATOM 6624 C CA . LYS A 1 100 ? 14.232 1.144 -11.613 1.00 0.00 579 LYS A CA 4
ATOM 6625 C C . LYS A 1 100 ? 14.012 2.620 -11.871 1.00 0.00 579 LYS A C 4
ATOM 6626 O O . LYS A 1 100 ? 14.923 3.433 -11.724 1.00 0.00 579 LYS A O 4
ATOM 6645 N N . ALA A 1 101 ? 12.804 2.952 -12.285 1.00 0.00 580 ALA A N 4
ATOM 6646 C CA . ALA A 1 101 ? 12.462 4.312 -12.600 1.00 0.00 580 ALA A CA 4
ATOM 6647 C C . ALA A 1 101 ? 12.268 5.188 -11.368 1.00 0.00 580 ALA A C 4
ATOM 6648 O O . ALA A 1 101 ? 12.588 6.378 -11.409 1.00 0.00 580 ALA A O 4
ATOM 6655 N N . MET A 1 102 ? 11.683 4.647 -10.293 1.00 0.00 581 MET A N 4
ATOM 6656 C CA . MET A 1 102 ? 11.414 5.487 -9.130 1.00 0.00 581 MET A CA 4
ATOM 6657 C C . MET A 1 102 ? 11.798 4.926 -7.754 1.00 0.00 581 MET A C 4
ATOM 6658 O O . MET A 1 102 ? 11.263 3.917 -7.294 1.00 0.00 581 MET A O 4
ATOM 6672 N N . ASN A 1 103 ? 12.620 5.716 -7.061 1.00 0.00 582 ASN A N 4
ATOM 6673 C CA . ASN A 1 103 ? 12.994 5.490 -5.674 1.00 0.00 582 ASN A CA 4
ATOM 6674 C C . ASN A 1 103 ? 11.701 5.644 -4.885 1.00 0.00 582 ASN A C 4
ATOM 6675 O O . ASN A 1 103 ? 10.724 6.130 -5.447 1.00 0.00 582 ASN A O 4
ATOM 6686 N N . GLY A 1 104 ? 11.609 5.179 -3.649 1.00 0.00 583 GLY A N 4
ATOM 6687 C CA . GLY A 1 104 ? 10.314 5.266 -3.005 1.00 0.00 583 GLY A CA 4
ATOM 6688 C C . GLY A 1 104 ? 10.238 6.098 -1.740 1.00 0.00 583 GLY A C 4
ATOM 6689 O O . GLY A 1 104 ? 9.122 6.333 -1.274 1.00 0.00 583 GLY A O 4
ATOM 6693 N N . PHE A 1 105 ? 11.341 6.636 -1.195 1.00 0.00 584 PHE A N 4
ATOM 6694 C CA . PHE A 1 105 ? 11.132 7.515 -0.026 1.00 0.00 584 PHE A CA 4
ATOM 6695 C C . PHE A 1 105 ? 11.837 8.870 -0.128 1.00 0.00 584 PHE A C 4
ATOM 6696 O O . PHE A 1 105 ? 13.057 8.982 -0.008 1.00 0.00 584 PHE A O 4
ATOM 6713 N N . GLN A 1 106 ? 11.003 9.898 -0.296 1.00 0.00 585 GLN A N 4
ATOM 6714 C CA . GLN A 1 106 ? 11.412 11.296 -0.364 1.00 0.00 585 GLN A CA 4
ATOM 6715 C C . GLN A 1 106 ? 11.156 12.084 0.936 1.00 0.00 585 GLN A C 4
ATOM 6716 O O . GLN A 1 106 ? 10.010 12.376 1.278 1.00 0.00 585 GLN A O 4
ATOM 6730 N N . VAL A 1 107 ? 12.221 12.482 1.600 1.00 0.00 586 VAL A N 4
ATOM 6731 C CA . VAL A 1 107 ? 12.155 13.316 2.812 1.00 0.00 586 VAL A CA 4
ATOM 6732 C C . VAL A 1 107 ? 13.009 14.546 2.547 1.00 0.00 586 VAL A C 4
ATOM 6733 O O . VAL A 1 107 ? 13.901 14.453 1.680 1.00 0.00 586 VAL A O 4
ATOM 6746 N N . GLY A 1 108 ? 12.788 15.691 3.215 1.00 0.00 587 GLY A N 4
ATOM 6747 C CA . GLY A 1 108 ? 13.604 16.852 2.861 1.00 0.00 587 GLY A CA 4
ATOM 6748 C C . GLY A 1 108 ? 15.064 16.493 2.648 1.00 0.00 587 GLY A C 4
ATOM 6749 O O . GLY A 1 108 ? 15.662 16.958 1.677 1.00 0.00 587 GLY A O 4
ATOM 6753 N N . THR A 1 109 ? 15.580 15.515 3.389 1.00 0.00 588 THR A N 4
ATOM 6754 C CA . THR A 1 109 ? 16.885 14.976 3.041 1.00 0.00 588 THR A CA 4
ATOM 6755 C C . THR A 1 109 ? 16.902 13.506 3.422 1.00 0.00 588 THR A C 4
ATOM 6756 O O . THR A 1 109 ? 17.430 13.130 4.468 1.00 0.00 588 THR A O 4
ATOM 6767 N N . LYS A 1 110 ? 16.352 12.683 2.558 1.00 0.00 589 LYS A N 4
ATOM 6768 C CA . LYS A 1 110 ? 16.328 11.260 2.776 1.00 0.00 589 LYS A CA 4
ATOM 6769 C C . LYS A 1 110 ? 15.928 10.553 1.501 1.00 0.00 589 LYS A C 4
ATOM 6770 O O . LYS A 1 110 ? 14.750 10.663 1.127 1.00 0.00 589 LYS A O 4
ATOM 6789 N N . ARG A 1 111 ? 16.788 9.821 0.844 1.00 0.00 590 ARG A N 4
ATOM 6790 C CA . ARG A 1 111 ? 16.338 9.125 -0.336 1.00 0.00 590 ARG A CA 4
ATOM 6791 C C . ARG A 1 111 ? 16.393 7.635 -0.100 1.00 0.00 590 ARG A C 4
ATOM 6792 O O . ARG A 1 111 ? 17.382 7.112 0.408 1.00 0.00 590 ARG A O 4
ATOM 6813 N N . LEU A 1 112 ? 15.300 6.964 -0.417 1.00 0.00 591 LEU A N 4
ATOM 6814 C CA . LEU A 1 112 ? 15.194 5.547 -0.167 1.00 0.00 591 LEU A CA 4
ATOM 6815 C C . LEU A 1 112 ? 15.890 4.716 -1.188 1.00 0.00 591 LEU A C 4
ATOM 6816 O O . LEU A 1 112 ? 15.905 5.040 -2.376 1.00 0.00 591 LEU A O 4
ATOM 6832 N N . LYS A 1 113 ? 16.481 3.621 -0.715 1.00 0.00 592 LYS A N 4
ATOM 6833 C CA . LYS A 1 113 ? 17.179 2.761 -1.646 1.00 0.00 592 LYS A CA 4
ATOM 6834 C C . LYS A 1 113 ? 16.236 1.772 -2.293 1.00 0.00 592 LYS A C 4
ATOM 6835 O O . LYS A 1 113 ? 15.744 0.860 -1.614 1.00 0.00 592 LYS A O 4
ATOM 6854 N N . VAL A 1 114 ? 15.970 1.944 -3.583 1.00 0.00 593 VAL A N 4
ATOM 6855 C CA . VAL A 1 114 ? 15.091 1.057 -4.275 1.00 0.00 593 VAL A CA 4
ATOM 6856 C C . VAL A 1 114 ? 15.874 -0.078 -4.931 1.00 0.00 593 VAL A C 4
ATOM 6857 O O . VAL A 1 114 ? 16.534 0.106 -5.954 1.00 0.00 593 VAL A O 4
ATOM 6870 N N . GLN A 1 115 ? 15.780 -1.257 -4.331 1.00 0.00 594 GLN A N 4
ATOM 6871 C CA . GLN A 1 115 ? 16.448 -2.447 -4.827 1.00 0.00 594 GLN A CA 4
ATOM 6872 C C . GLN A 1 115 ? 15.449 -3.252 -5.653 1.00 0.00 594 GLN A C 4
ATOM 6873 O O . GLN A 1 115 ? 14.320 -3.491 -5.213 1.00 0.00 594 GLN A O 4
ATOM 6887 N N . LEU A 1 116 ? 15.837 -3.609 -6.865 1.00 0.00 595 LEU A N 4
ATOM 6888 C CA . LEU A 1 116 ? 14.947 -4.313 -7.784 1.00 0.00 595 LEU A CA 4
ATOM 6889 C C . LEU A 1 116 ? 15.189 -5.834 -7.839 1.00 0.00 595 LEU A C 4
ATOM 6890 O O . LEU A 1 116 ? 16.333 -6.289 -7.840 1.00 0.00 595 LEU A O 4
ATOM 6906 N N . LYS A 1 117 ? 14.090 -6.616 -7.900 1.00 0.00 596 LYS A N 4
ATOM 6907 C CA . LYS A 1 117 ? 14.159 -8.068 -7.974 1.00 0.00 596 LYS A CA 4
ATOM 6908 C C . LYS A 1 117 ? 13.003 -8.585 -8.834 1.00 0.00 596 LYS A C 4
ATOM 6909 O O . LYS A 1 117 ? 11.885 -8.849 -8.347 1.00 0.00 596 LYS A O 4
ATOM 6928 N N . LYS A 1 118 ? 13.281 -8.687 -10.129 1.00 0.00 597 LYS A N 4
ATOM 6929 C CA . LYS A 1 118 ? 12.294 -9.133 -11.098 1.00 0.00 597 LYS A CA 4
ATOM 6930 C C . LYS A 1 118 ? 12.450 -10.618 -11.463 1.00 0.00 597 LYS A C 4
ATOM 6949 N N . ALA A 1 1 ? -10.041 4.966 -6.619 1.00 0.00 480 ALA A N 5
ATOM 6950 C CA . ALA A 1 1 ? -9.837 5.429 -7.986 1.00 0.00 480 ALA A CA 5
ATOM 6951 C C . ALA A 1 1 ? -8.447 6.028 -8.161 1.00 0.00 480 ALA A C 5
ATOM 6952 O O . ALA A 1 1 ? -8.059 6.944 -7.435 1.00 0.00 480 ALA A O 5
ATOM 6958 N N . ALA A 1 2 ? -7.700 5.506 -9.128 1.00 0.00 481 ALA A N 5
ATOM 6959 C CA . ALA A 1 2 ? -6.351 5.990 -9.398 1.00 0.00 481 ALA A CA 5
ATOM 6960 C C . ALA A 1 2 ? -6.311 6.823 -10.674 1.00 0.00 481 ALA A C 5
ATOM 6961 O O . ALA A 1 2 ? -5.339 6.774 -11.428 1.00 0.00 481 ALA A O 5
ATOM 6968 N N . GLY A 1 3 ? -7.372 7.587 -10.911 1.00 0.00 482 GLY A N 5
ATOM 6969 C CA . GLY A 1 3 ? -7.436 8.420 -12.098 1.00 0.00 482 GLY A CA 5
ATOM 6970 C C . GLY A 1 3 ? -8.402 7.884 -13.138 1.00 0.00 482 GLY A C 5
ATOM 6971 O O . GLY A 1 3 ? -8.843 8.620 -14.020 1.00 0.00 482 GLY A O 5
ATOM 6975 N N . LEU A 1 4 ? -8.733 6.600 -13.037 1.00 0.00 483 LEU A N 5
ATOM 6976 C CA . LEU A 1 4 ? -9.652 5.970 -13.979 1.00 0.00 483 LEU A CA 5
ATOM 6977 C C . LEU A 1 4 ? -10.957 5.578 -13.289 1.00 0.00 483 LEU A C 5
ATOM 6978 O O . LEU A 1 4 ? -11.037 4.530 -12.647 1.00 0.00 483 LEU A O 5
ATOM 6994 N N . PRO A 1 5 ? -11.997 6.424 -13.399 1.00 0.00 484 PRO A N 5
ATOM 6995 C CA . PRO A 1 5 ? -13.289 6.182 -12.783 1.00 0.00 484 PRO A CA 5
ATOM 6996 C C . PRO A 1 5 ? -14.305 5.598 -13.750 1.00 0.00 484 PRO A C 5
ATOM 6997 O O . PRO A 1 5 ? -14.213 5.797 -14.961 1.00 0.00 484 PRO A O 5
ATOM 7008 N N . GLN A 1 6 ? -15.286 4.893 -13.204 1.00 0.00 485 GLN A N 5
ATOM 7009 C CA . GLN A 1 6 ? -16.331 4.302 -14.020 1.00 0.00 485 GLN A CA 5
ATOM 7010 C C . GLN A 1 6 ? -17.632 5.091 -13.897 1.00 0.00 485 GLN A C 5
ATOM 7011 O O . GLN A 1 6 ? -17.740 6.006 -13.081 1.00 0.00 485 GLN A O 5
ATOM 7025 N N . PHE A 1 7 ? -18.616 4.728 -14.713 1.00 0.00 486 PHE A N 5
ATOM 7026 C CA . PHE A 1 7 ? -19.911 5.400 -14.695 1.00 0.00 486 PHE A CA 5
ATOM 7027 C C . PHE A 1 7 ? -20.830 4.781 -13.646 1.00 0.00 486 PHE A C 5
ATOM 7028 O O . PHE A 1 7 ? -21.314 3.662 -13.815 1.00 0.00 486 PHE A O 5
ATOM 7045 N N . GLY A 1 8 ? -21.064 5.516 -12.564 1.00 0.00 487 GLY A N 5
ATOM 7046 C CA . GLY A 1 8 ? -21.923 5.022 -11.505 1.00 0.00 487 GLY A CA 5
ATOM 7047 C C . GLY A 1 8 ? -21.150 4.661 -10.251 1.00 0.00 487 GLY A C 5
ATOM 7048 O O . GLY A 1 8 ? -21.565 3.791 -9.487 1.00 0.00 487 GLY A O 5
ATOM 7052 N N . SER A 1 9 ? -20.023 5.333 -10.040 1.00 0.00 488 SER A N 5
ATOM 7053 C CA . SER A 1 9 ? -19.190 5.081 -8.871 1.00 0.00 488 SER A CA 5
ATOM 7054 C C . SER A 1 9 ? -19.210 6.273 -7.921 1.00 0.00 488 SER A C 5
ATOM 7055 O O . SER A 1 9 ? -19.683 7.353 -8.273 1.00 0.00 488 SER A O 5
ATOM 7063 N N . ALA A 1 10 ? -18.694 6.070 -6.713 1.00 0.00 489 ALA A N 5
ATOM 7064 C CA . ALA A 1 10 ? -18.654 7.128 -5.711 1.00 0.00 489 ALA A CA 5
ATOM 7065 C C . ALA A 1 10 ? -17.325 7.875 -5.755 1.00 0.00 489 ALA A C 5
ATOM 7066 O O . ALA A 1 10 ? -16.300 7.315 -6.143 1.00 0.00 489 ALA A O 5
ATOM 7073 N N . SER A 1 11 ? -17.351 9.143 -5.356 1.00 0.00 490 SER A N 5
ATOM 7074 C CA . SER A 1 11 ? -16.148 9.967 -5.350 1.00 0.00 490 SER A CA 5
ATOM 7075 C C . SER A 1 11 ? -15.231 9.583 -4.193 1.00 0.00 490 SER A C 5
ATOM 7076 O O . SER A 1 11 ? -15.650 8.903 -3.255 1.00 0.00 490 SER A O 5
ATOM 7084 N N . ALA A 1 12 ? -13.979 10.023 -4.265 1.00 0.00 491 ALA A N 5
ATOM 7085 C CA . ALA A 1 12 ? -13.004 9.724 -3.224 1.00 0.00 491 ALA A CA 5
ATOM 7086 C C . ALA A 1 12 ? -13.094 10.733 -2.082 1.00 0.00 491 ALA A C 5
ATOM 7087 O O . ALA A 1 12 ? -12.822 11.919 -2.266 1.00 0.00 491 ALA A O 5
ATOM 7094 N N . LEU A 1 13 ? -13.479 10.252 -0.904 1.00 0.00 492 LEU A N 5
ATOM 7095 C CA . LEU A 1 13 ? -13.606 11.111 0.267 1.00 0.00 492 LEU A CA 5
ATOM 7096 C C . LEU A 1 13 ? -12.550 10.761 1.313 1.00 0.00 492 LEU A C 5
ATOM 7097 O O . LEU A 1 13 ? -12.504 9.636 1.811 1.00 0.00 492 LEU A O 5
ATOM 7113 N N . SER A 1 14 ? -11.705 11.733 1.640 1.00 0.00 493 SER A N 5
ATOM 7114 C CA . SER A 1 14 ? -10.650 11.528 2.626 1.00 0.00 493 SER A CA 5
ATOM 7115 C C . SER A 1 14 ? -11.119 11.939 4.019 1.00 0.00 493 SER A C 5
ATOM 7116 O O . SER A 1 14 ? -11.648 13.034 4.208 1.00 0.00 493 SER A O 5
ATOM 7124 N N . THR A 1 15 ? -10.919 11.053 4.989 1.00 0.00 494 THR A N 5
ATOM 7125 C CA . THR A 1 15 ? -11.320 11.324 6.365 1.00 0.00 494 THR A CA 5
ATOM 7126 C C . THR A 1 15 ? -10.174 11.949 7.152 1.00 0.00 494 THR A C 5
ATOM 7127 O O . THR A 1 15 ? -9.018 11.894 6.734 1.00 0.00 494 THR A O 5
ATOM 7138 N N . SER A 1 16 ? -10.501 12.543 8.296 1.00 0.00 495 SER A N 5
ATOM 7139 C CA . SER A 1 16 ? -9.498 13.178 9.142 1.00 0.00 495 SER A CA 5
ATOM 7140 C C . SER A 1 16 ? -9.469 12.536 10.528 1.00 0.00 495 SER A C 5
ATOM 7141 O O .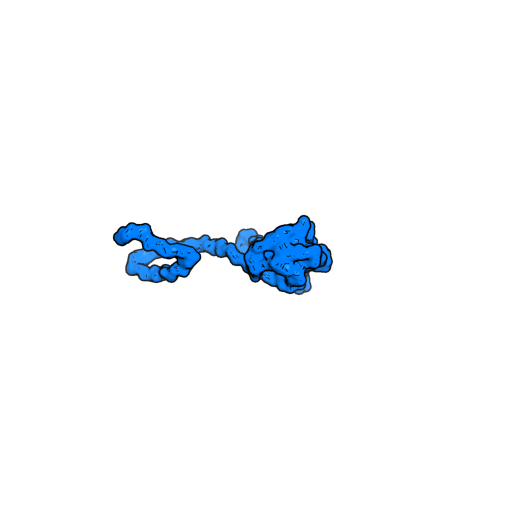 SER A 1 16 ? -10.504 12.119 11.048 1.00 0.00 495 SER A O 5
ATOM 7149 N N . PRO A 1 17 ? -8.277 12.447 11.147 1.00 0.00 496 PRO A N 5
ATOM 7150 C CA . PRO A 1 17 ? -8.123 11.852 12.478 1.00 0.00 496 PRO A CA 5
ATOM 7151 C C . PRO A 1 17 ? -9.057 12.483 13.505 1.00 0.00 496 PRO A C 5
ATOM 7152 O O . PRO A 1 17 ? -9.379 13.668 13.422 1.00 0.00 496 PRO A O 5
ATOM 7163 N N . LEU A 1 18 ? -9.491 11.683 14.474 1.00 0.00 497 LEU A N 5
ATOM 7164 C CA . LEU A 1 18 ? -10.388 12.163 15.518 1.00 0.00 497 LEU A CA 5
ATOM 7165 C C . LEU A 1 18 ? -9.605 12.569 16.763 1.00 0.00 497 LEU A C 5
ATOM 7166 O O . LEU A 1 18 ? -9.837 13.634 17.334 1.00 0.00 497 LEU A O 5
ATOM 7182 N N . ALA A 1 19 ? -8.678 11.712 17.177 1.00 0.00 498 ALA A N 5
ATOM 7183 C CA . ALA A 1 19 ? -7.860 11.981 18.354 1.00 0.00 498 ALA A CA 5
ATOM 7184 C C . ALA A 1 19 ? -8.726 12.154 19.597 1.00 0.00 498 ALA A C 5
ATOM 7185 O O . ALA A 1 19 ? -8.383 12.911 20.505 1.00 0.00 498 ALA A O 5
ATOM 7192 N N . SER A 1 20 ? -9.850 11.444 19.633 1.00 0.00 499 SER A N 5
ATOM 7193 C CA . SER A 1 20 ? -10.765 11.519 20.765 1.00 0.00 499 SER A CA 5
ATOM 7194 C C . SER A 1 20 ? -10.316 10.591 21.889 1.00 0.00 499 SER A C 5
ATOM 7195 O O . SER A 1 20 ? -10.239 10.997 23.049 1.00 0.00 499 SER A O 5
ATOM 7203 N N . VAL A 1 21 ? -10.020 9.344 21.538 1.00 0.00 500 VAL A N 5
ATOM 7204 C CA . VAL A 1 21 ? -9.578 8.359 22.517 1.00 0.00 500 VAL A CA 5
ATOM 7205 C C . VAL A 1 21 ? -8.059 8.220 22.510 1.00 0.00 500 VAL A C 5
ATOM 7206 O O . VAL A 1 21 ? -7.414 8.394 21.476 1.00 0.00 500 VAL A O 5
ATOM 7219 N N . ALA A 1 22 ? -7.494 7.904 23.671 1.00 0.00 501 ALA A N 5
ATOM 7220 C CA . ALA A 1 22 ? -6.052 7.742 23.800 1.00 0.00 501 ALA A CA 5
ATOM 7221 C C . ALA A 1 22 ? -5.541 6.633 22.886 1.00 0.00 501 ALA A C 5
ATOM 7222 O O . ALA A 1 22 ? -6.303 5.762 22.466 1.00 0.00 501 ALA A O 5
ATOM 7229 N N . LEU A 1 23 ? -4.247 6.672 22.582 1.00 0.00 502 LEU A N 5
ATOM 7230 C CA . LEU A 1 23 ? -3.635 5.670 21.718 1.00 0.00 502 LEU A CA 5
ATOM 7231 C C . LEU A 1 23 ? -3.787 4.273 22.311 1.00 0.00 502 LEU A C 5
ATOM 7232 O O . LEU A 1 23 ? -3.265 3.984 23.387 1.00 0.00 502 LEU A O 5
ATOM 7248 N N . SER A 1 24 ? -4.506 3.410 21.601 1.00 0.00 503 SER A N 5
ATOM 7249 C CA . SER A 1 24 ? -4.727 2.042 22.056 1.00 0.00 503 SER A CA 5
ATOM 7250 C C . SER A 1 24 ? -4.414 1.042 20.948 1.00 0.00 503 SER A C 5
ATOM 7251 O O . SER A 1 24 ? -3.985 1.422 19.858 1.00 0.00 503 SER A O 5
ATOM 7259 N N . ALA A 1 25 ? -4.631 -0.237 21.234 1.00 0.00 504 ALA A N 5
ATOM 7260 C CA . ALA A 1 25 ? -4.372 -1.292 20.262 1.00 0.00 504 ALA A CA 5
ATOM 7261 C C . ALA A 1 25 ? -5.419 -1.286 19.153 1.00 0.00 504 ALA A C 5
ATOM 7262 O O . ALA A 1 25 ? -6.616 -1.396 19.415 1.00 0.00 504 ALA A O 5
ATOM 7269 N N . ALA A 1 26 ? -4.960 -1.156 17.913 1.00 0.00 505 ALA A N 5
ATOM 7270 C CA . ALA A 1 26 ? -5.857 -1.136 16.763 1.00 0.00 505 ALA A CA 5
ATOM 7271 C C . ALA A 1 26 ? -5.624 -2.345 15.863 1.00 0.00 505 ALA A C 5
ATOM 7272 O O . ALA A 1 26 ? -4.528 -2.904 15.829 1.00 0.00 505 ALA A O 5
ATOM 7279 N N . ALA A 1 27 ? -6.663 -2.744 15.138 1.00 0.00 506 ALA A N 5
ATOM 7280 C CA . ALA A 1 27 ? -6.572 -3.887 14.237 1.00 0.00 506 ALA A CA 5
ATOM 7281 C C . ALA A 1 27 ? -5.547 -3.638 13.136 1.00 0.00 506 ALA A C 5
ATOM 7282 O O . ALA A 1 27 ? -5.177 -2.496 12.867 1.00 0.00 506 ALA A O 5
ATOM 7289 N N . ALA A 1 28 ? -5.093 -4.714 12.502 1.00 0.00 507 ALA A N 5
ATOM 7290 C CA . ALA A 1 28 ? -4.112 -4.613 11.430 1.00 0.00 507 ALA A CA 5
ATOM 7291 C C . ALA A 1 28 ? -4.727 -3.995 10.179 1.00 0.00 507 ALA A C 5
ATOM 7292 O O . ALA A 1 28 ? -5.946 -3.986 10.013 1.00 0.00 507 ALA A O 5
ATOM 7299 N N . ALA A 1 29 ? -3.874 -3.477 9.300 1.00 0.00 508 ALA A N 5
ATOM 7300 C CA . ALA A 1 29 ? -4.334 -2.857 8.064 1.00 0.00 508 ALA A CA 5
ATOM 7301 C C . ALA A 1 29 ? -4.442 -3.883 6.941 1.00 0.00 508 ALA A C 5
ATOM 7302 O O . ALA A 1 29 ? -3.921 -4.993 7.050 1.00 0.00 508 ALA A O 5
ATOM 7309 N N . ALA A 1 30 ? -5.122 -3.505 5.864 1.00 0.00 509 ALA A N 5
ATOM 7310 C CA . ALA A 1 30 ? -5.299 -4.392 4.722 1.00 0.00 509 ALA A CA 5
ATOM 7311 C C . ALA A 1 30 ? -4.144 -4.255 3.735 1.00 0.00 509 ALA A C 5
ATOM 7312 O O . ALA A 1 30 ? -3.343 -3.324 3.828 1.00 0.00 509 ALA A O 5
ATOM 7319 N N . ALA A 1 31 ? -4.064 -5.187 2.791 1.00 0.00 510 ALA A N 5
ATOM 7320 C CA . ALA A 1 31 ? -3.007 -5.170 1.786 1.00 0.00 510 ALA A CA 5
ATOM 7321 C C . ALA A 1 31 ? -3.365 -4.244 0.630 1.00 0.00 510 ALA A C 5
ATOM 7322 O O . ALA A 1 31 ? -4.383 -4.433 -0.038 1.00 0.00 510 ALA A O 5
ATOM 7329 N N . GLY A 1 32 ? -2.525 -3.235 0.404 1.00 0.00 511 GLY A N 5
ATOM 7330 C CA . GLY A 1 32 ? -2.760 -2.279 -0.664 1.00 0.00 511 GLY A CA 5
ATOM 7331 C C . GLY A 1 32 ? -3.295 -2.894 -1.950 1.00 0.00 511 GLY A C 5
ATOM 7332 O O . GLY A 1 32 ? -4.046 -2.246 -2.679 1.00 0.00 511 GLY A O 5
ATOM 7336 N N . LYS A 1 33 ? -2.896 -4.129 -2.254 1.00 0.00 512 LYS A N 5
ATOM 7337 C CA . LYS A 1 33 ? -3.340 -4.777 -3.487 1.00 0.00 512 LYS A CA 5
ATOM 7338 C C . LYS A 1 33 ? -3.587 -6.282 -3.319 1.00 0.00 512 LYS A C 5
ATOM 7339 O O . LYS A 1 33 ? -3.750 -6.779 -2.204 1.00 0.00 512 LYS A O 5
ATOM 7358 N N . GLN A 1 34 ? -3.665 -6.982 -4.454 1.00 0.00 513 GLN A N 5
ATOM 7359 C CA . GLN A 1 34 ? -3.953 -8.415 -4.491 1.00 0.00 513 GLN A CA 5
ATOM 7360 C C . GLN A 1 34 ? -3.227 -9.213 -3.400 1.00 0.00 513 GLN A C 5
ATOM 7361 O O . GLN A 1 34 ? -2.266 -8.744 -2.795 1.00 0.00 513 GLN A O 5
ATOM 7375 N N . ILE A 1 35 ? -3.731 -10.430 -3.161 1.00 0.00 514 ILE A N 5
ATOM 7376 C CA . ILE A 1 35 ? -3.193 -11.336 -2.153 1.00 0.00 514 ILE A CA 5
ATOM 7377 C C . ILE A 1 35 ? -1.781 -11.812 -2.490 1.00 0.00 514 ILE A C 5
ATOM 7378 O O . ILE A 1 35 ? -1.232 -11.472 -3.533 1.00 0.00 514 ILE A O 5
ATOM 7394 N N . GLU A 1 36 ? -1.201 -12.595 -1.576 1.00 0.00 515 GLU A N 5
ATOM 7395 C CA . GLU A 1 36 ? 0.158 -13.119 -1.730 1.00 0.00 515 GLU A CA 5
ATOM 7396 C C . GLU A 1 36 ? 0.293 -14.116 -2.884 1.00 0.00 515 GLU A C 5
ATOM 7397 O O . GLU A 1 36 ? -0.620 -14.889 -3.173 1.00 0.00 515 GLU A O 5
ATOM 7409 N N . GLY A 1 37 ? 1.464 -14.086 -3.524 1.00 0.00 516 GLY A N 5
ATOM 7410 C CA . GLY A 1 37 ? 1.757 -14.981 -4.635 1.00 0.00 516 GLY A CA 5
ATOM 7411 C C . GLY A 1 37 ? 3.223 -15.407 -4.652 1.00 0.00 516 GLY A C 5
ATOM 7412 O O . GLY A 1 37 ? 3.947 -15.169 -3.685 1.00 0.00 516 GLY A O 5
ATOM 7416 N N . PRO A 1 38 ? 3.692 -16.039 -5.746 1.00 0.00 517 PRO A N 5
ATOM 7417 C CA . PRO A 1 38 ? 5.091 -16.490 -5.873 1.00 0.00 517 PRO A CA 5
ATOM 7418 C C . PRO A 1 38 ? 6.102 -15.358 -5.680 1.00 0.00 517 PRO A C 5
ATOM 7419 O O . PRO A 1 38 ? 6.164 -14.420 -6.473 1.00 0.00 517 PRO A O 5
ATOM 7430 N N . GLU A 1 39 ? 6.886 -15.465 -4.613 1.00 0.00 518 GLU A N 5
ATOM 7431 C CA . GLU A 1 39 ? 7.902 -14.467 -4.271 1.00 0.00 518 GLU A CA 5
ATOM 7432 C C . GLU A 1 39 ? 9.140 -14.558 -5.159 1.00 0.00 518 GLU A C 5
ATOM 7433 O O . GLU A 1 39 ? 9.298 -15.498 -5.939 1.00 0.00 518 GLU A O 5
ATOM 7445 N N . GLY A 1 40 ? 10.021 -13.563 -5.024 1.00 0.00 519 GLY A N 5
ATOM 7446 C CA . GLY A 1 40 ? 11.246 -13.526 -5.806 1.00 0.00 519 GLY A CA 5
ATOM 7447 C C . GLY A 1 40 ? 11.477 -12.191 -6.505 1.00 0.00 519 GLY A C 5
ATOM 7448 O O . GLY A 1 40 ? 12.540 -11.955 -7.067 1.00 0.00 519 GLY A O 5
ATOM 7452 N N . CYS A 1 41 ? 10.467 -11.337 -6.491 1.00 0.00 520 CYS A N 5
ATOM 7453 C CA . CYS A 1 41 ? 10.499 -10.029 -7.114 1.00 0.00 520 CYS A CA 5
ATOM 7454 C C . CYS A 1 41 ? 10.151 -8.994 -6.055 1.00 0.00 520 CYS A C 5
ATOM 7455 O O . CYS A 1 41 ? 9.365 -8.078 -6.308 1.00 0.00 520 CYS A O 5
ATOM 7463 N N . ASN A 1 42 ? 10.501 -9.230 -4.791 1.00 0.00 521 ASN A N 5
ATOM 7464 C CA . ASN A 1 42 ? 9.977 -8.357 -3.733 1.00 0.00 521 ASN A CA 5
ATOM 7465 C C . ASN A 1 42 ? 10.967 -7.320 -3.302 1.00 0.00 521 ASN A C 5
ATOM 7466 O O . ASN A 1 42 ? 12.171 -7.512 -3.398 1.00 0.00 521 ASN A O 5
ATOM 7477 N N . LEU A 1 43 ? 10.442 -6.179 -2.888 1.00 0.00 522 LEU A N 5
ATOM 7478 C CA . LEU A 1 43 ? 11.253 -5.060 -2.506 1.00 0.00 522 LEU A CA 5
ATOM 7479 C C . LEU A 1 43 ? 10.854 -4.503 -1.149 1.00 0.00 522 LEU A C 5
ATOM 7480 O O . LEU A 1 43 ? 9.705 -4.612 -0.712 1.00 0.00 522 LEU A O 5
ATOM 7496 N N . PHE A 1 44 ? 11.817 -3.850 -0.538 1.00 0.00 523 PHE A N 5
ATOM 7497 C CA . PHE A 1 44 ? 11.645 -3.183 0.722 1.00 0.00 523 PHE A CA 5
ATOM 7498 C C . PHE A 1 44 ? 12.042 -1.756 0.477 1.00 0.00 523 PHE A C 5
ATOM 7499 O O . PHE A 1 44 ? 13.188 -1.483 0.090 1.00 0.00 523 PHE A O 5
ATOM 7516 N N . ILE A 1 45 ? 11.114 -0.835 0.638 1.00 0.00 524 ILE A N 5
ATOM 7517 C CA . ILE A 1 45 ? 11.436 0.548 0.369 1.00 0.00 524 ILE A CA 5
ATOM 7518 C C . ILE A 1 45 ? 11.261 1.352 1.606 1.00 0.00 524 ILE A C 5
ATOM 7519 O O . ILE A 1 45 ? 10.336 1.080 2.353 1.00 0.00 524 ILE A O 5
ATOM 7535 N N . TYR A 1 46 ? 12.058 2.368 1.842 1.00 0.00 525 TYR A N 5
ATOM 7536 C CA . TYR A 1 46 ? 11.795 3.154 3.025 1.00 0.00 525 TYR A CA 5
ATOM 7537 C C . TYR A 1 46 ? 12.097 4.626 2.853 1.00 0.00 525 TYR A C 5
ATOM 7538 O O . TYR A 1 46 ? 13.223 5.078 3.037 1.00 0.00 525 TYR A O 5
ATOM 7556 N N . HIS A 1 47 ? 11.092 5.422 2.528 1.00 0.00 526 HIS A N 5
ATOM 7557 C CA . HIS A 1 47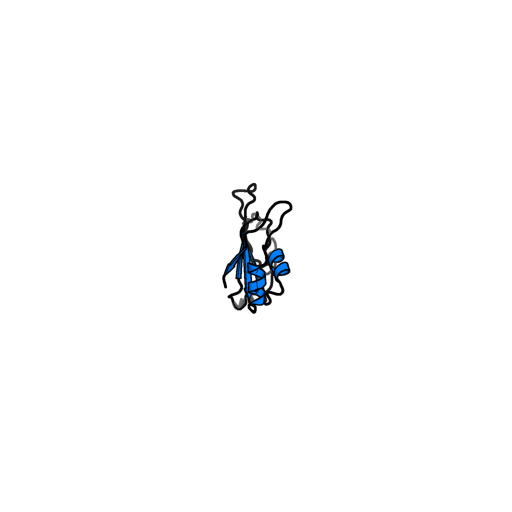 ? 11.282 6.845 2.596 1.00 0.00 526 HIS A CA 5
ATOM 7558 C C . HIS A 1 47 ? 10.193 7.591 3.363 1.00 0.00 526 HIS A C 5
ATOM 7559 O O . HIS A 1 47 ? 10.379 8.589 4.072 1.00 0.00 526 HIS A O 5
ATOM 7574 N N . LEU A 1 48 ? 8.978 7.090 3.160 1.00 0.00 527 LEU A N 5
ATOM 7575 C CA . LEU A 1 48 ? 7.788 7.794 3.630 1.00 0.00 527 LEU A CA 5
ATOM 7576 C C . LEU A 1 48 ? 7.188 7.487 4.956 1.00 0.00 527 LEU A C 5
ATOM 7577 O O . LEU A 1 48 ? 7.007 6.342 5.322 1.00 0.00 527 LEU A O 5
ATOM 7593 N N . PRO A 1 49 ? 6.737 8.576 5.622 1.00 0.00 528 PRO A N 5
ATOM 7594 C CA . PRO A 1 49 ? 6.022 8.501 6.876 1.00 0.00 528 PRO A CA 5
ATOM 7595 C C . PRO A 1 49 ? 4.771 7.648 6.739 1.00 0.00 528 PRO A C 5
ATOM 7596 O O . PRO A 1 49 ? 4.412 7.195 5.652 1.00 0.00 528 PRO A O 5
ATOM 7607 N N . GLN A 1 50 ? 4.144 7.431 7.861 1.00 0.00 529 GLN A N 5
ATOM 7608 C CA . GLN A 1 50 ? 2.929 6.615 7.957 1.00 0.00 529 GLN A CA 5
ATOM 7609 C C . GLN A 1 50 ? 1.835 6.995 6.942 1.00 0.00 529 GLN A C 5
ATOM 7610 O O . GLN A 1 50 ? 0.936 6.197 6.680 1.00 0.00 529 GLN A O 5
ATOM 7624 N N . GLU A 1 51 ? 1.872 8.217 6.415 1.00 0.00 530 GLU A N 5
ATOM 7625 C CA . GLU A 1 51 ? 0.840 8.684 5.490 1.00 0.00 530 GLU A CA 5
ATOM 7626 C C . GLU A 1 51 ? 0.981 8.111 4.089 1.00 0.00 530 GLU A C 5
ATOM 7627 O O . GLU A 1 51 ? 0.126 8.352 3.236 1.00 0.00 530 GLU A O 5
ATOM 7639 N N . PHE A 1 52 ? 2.049 7.376 3.831 1.00 0.00 531 PHE A N 5
ATOM 7640 C CA . PHE A 1 52 ? 2.251 6.818 2.508 1.00 0.00 531 PHE A CA 5
ATOM 7641 C C . PHE A 1 52 ? 1.727 5.383 2.399 1.00 0.00 531 PHE A C 5
ATOM 7642 O O . PHE A 1 52 ? 1.988 4.547 3.264 1.00 0.00 531 PHE A O 5
ATOM 7659 N N . THR A 1 53 ? 0.991 5.108 1.319 1.00 0.00 532 THR A N 5
ATOM 7660 C CA . THR A 1 53 ? 0.436 3.775 1.086 1.00 0.00 532 THR A CA 5
ATOM 7661 C C . THR A 1 53 ? 1.271 3.011 0.076 1.00 0.00 532 THR A C 5
ATOM 7662 O O . THR A 1 53 ? 1.886 3.591 -0.819 1.00 0.00 532 THR A O 5
ATOM 7673 N N . ASP A 1 54 ? 1.277 1.701 0.237 1.00 0.00 533 ASP A N 5
ATOM 7674 C CA . ASP A 1 54 ? 2.019 0.819 -0.640 1.00 0.00 533 ASP A CA 5
ATOM 7675 C C . ASP A 1 54 ? 1.393 0.735 -2.022 1.00 0.00 533 ASP A C 5
ATOM 7676 O O . ASP A 1 54 ? 2.062 0.422 -3.004 1.00 0.00 533 ASP A O 5
ATOM 7685 N N . THR A 1 55 ? 0.095 0.969 -2.089 1.00 0.00 534 THR A N 5
ATOM 7686 C CA . THR A 1 55 ? -0.611 0.868 -3.355 1.00 0.00 534 THR A CA 5
ATOM 7687 C C . THR A 1 55 ? 0.009 1.752 -4.429 1.00 0.00 534 THR A C 5
ATOM 7688 O O . THR A 1 55 ? -0.058 1.417 -5.611 1.00 0.00 534 THR A O 5
ATOM 7699 N N . ASP A 1 56 ? 0.619 2.865 -4.048 1.00 0.00 535 ASP A N 5
ATOM 7700 C CA . ASP A 1 56 ? 1.247 3.754 -5.030 1.00 0.00 535 ASP A CA 5
ATOM 7701 C C . ASP A 1 56 ? 2.470 3.107 -5.686 1.00 0.00 535 ASP A C 5
ATOM 7702 O O . ASP A 1 56 ? 2.615 3.137 -6.917 1.00 0.00 535 ASP A O 5
ATOM 7711 N N . LEU A 1 57 ? 3.349 2.515 -4.882 1.00 0.00 536 LEU A N 5
ATOM 7712 C CA . LEU A 1 57 ? 4.546 1.876 -5.429 1.00 0.00 536 LEU A CA 5
ATOM 7713 C C . LEU A 1 57 ? 4.159 0.712 -6.349 1.00 0.00 536 LEU A C 5
ATOM 7714 O O . LEU A 1 57 ? 4.662 0.595 -7.475 1.00 0.00 536 LEU A O 5
ATOM 7730 N N . ALA A 1 58 ? 3.243 -0.136 -5.869 1.00 0.00 537 ALA A N 5
ATOM 7731 C CA . ALA A 1 58 ? 2.770 -1.272 -6.650 1.00 0.00 537 ALA A CA 5
ATOM 7732 C C . ALA A 1 58 ? 2.278 -0.833 -8.027 1.00 0.00 537 ALA A C 5
ATOM 7733 O O . ALA A 1 58 ? 2.694 -1.375 -9.044 1.00 0.00 537 ALA A O 5
ATOM 7740 N N . SER A 1 59 ? 1.392 0.141 -8.062 1.00 0.00 538 SER A N 5
ATOM 7741 C CA . SER A 1 59 ? 0.830 0.648 -9.309 1.00 0.00 538 SER A CA 5
ATOM 7742 C C . SER A 1 59 ? 1.905 1.134 -10.284 1.00 0.00 538 SER A C 5
ATOM 7743 O O . SER A 1 59 ? 1.782 0.946 -11.494 1.00 0.00 538 SER A O 5
ATOM 7751 N N . THR A 1 60 ? 2.937 1.786 -9.763 1.00 0.00 539 THR A N 5
ATOM 7752 C CA . THR A 1 60 ? 4.002 2.327 -10.611 1.00 0.00 539 THR A CA 5
ATOM 7753 C C . THR A 1 60 ? 4.792 1.216 -11.343 1.00 0.00 539 THR A C 5
ATOM 7754 O O . THR A 1 60 ? 4.871 1.203 -12.571 1.00 0.00 539 THR A O 5
ATOM 7765 N N . PHE A 1 61 ? 5.342 0.287 -10.574 1.00 0.00 540 PHE A N 5
ATOM 7766 C CA . PHE A 1 61 ? 6.107 -0.865 -11.094 1.00 0.00 540 PHE A CA 5
ATOM 7767 C C . PHE A 1 61 ? 5.227 -1.968 -11.693 1.00 0.00 540 PHE A C 5
ATOM 7768 O O . PHE A 1 61 ? 5.726 -3.043 -12.018 1.00 0.00 540 PHE A O 5
ATOM 7785 N N . LEU A 1 62 ? 3.912 -1.788 -11.627 1.00 0.00 541 LEU A N 5
ATOM 7786 C CA . LEU A 1 62 ? 2.933 -2.836 -11.925 1.00 0.00 541 LEU A CA 5
ATOM 7787 C C . LEU A 1 62 ? 3.301 -3.792 -13.060 1.00 0.00 541 LEU A C 5
ATOM 7788 O O . LEU A 1 62 ? 2.949 -4.964 -12.910 1.00 0.00 541 LEU A O 5
ATOM 7804 N N . PRO A 1 63 ? 4.040 -3.458 -14.156 1.00 0.00 542 PRO A N 5
ATOM 7805 C CA . PRO A 1 63 ? 4.412 -4.530 -15.099 1.00 0.00 542 PRO A CA 5
ATOM 7806 C C . PRO A 1 63 ? 4.708 -5.789 -14.246 1.00 0.00 542 PRO A C 5
ATOM 7807 O O . PRO A 1 63 ? 4.409 -6.922 -14.619 1.00 0.00 542 PRO A O 5
ATOM 7818 N N . PHE A 1 64 ? 5.170 -5.474 -13.021 1.00 0.00 543 PHE A N 5
ATOM 7819 C CA . PHE A 1 64 ? 5.410 -6.384 -11.897 1.00 0.00 543 PHE A CA 5
ATOM 7820 C C . PHE A 1 64 ? 4.164 -7.256 -11.590 1.00 0.00 543 PHE A C 5
ATOM 7821 O O . PHE A 1 64 ? 3.569 -7.142 -10.528 1.00 0.00 543 PHE A O 5
ATOM 7838 N N . GLY A 1 65 ? 3.717 -8.036 -12.570 1.00 0.00 544 GLY A N 5
ATOM 7839 C CA . GLY A 1 65 ? 2.497 -8.827 -12.487 1.00 0.00 544 GLY A CA 5
ATOM 7840 C C . GLY A 1 65 ? 1.894 -8.983 -11.107 1.00 0.00 544 GLY A C 5
ATOM 7841 O O . GLY A 1 65 ? 1.515 -7.976 -10.511 1.00 0.00 544 GLY A O 5
ATOM 7845 N N . ASN A 1 66 ? 1.648 -10.199 -10.639 1.00 0.00 545 ASN A N 5
ATOM 7846 C CA . ASN A 1 66 ? 0.920 -10.356 -9.375 1.00 0.00 545 ASN A CA 5
ATOM 7847 C C . ASN A 1 66 ? 1.392 -9.333 -8.354 1.00 0.00 545 ASN A C 5
ATOM 7848 O O . ASN A 1 66 ? 2.568 -9.298 -7.990 1.00 0.00 545 ASN A O 5
ATOM 7859 N N . VAL A 1 67 ? 0.479 -8.447 -7.951 1.00 0.00 546 VAL A N 5
ATOM 7860 C CA . VAL A 1 67 ? 0.828 -7.368 -7.040 1.00 0.00 546 VAL A CA 5
ATOM 7861 C C . VAL A 1 67 ? 0.240 -7.522 -5.641 1.00 0.00 546 VAL A C 5
ATOM 7862 O O . VAL A 1 67 ? -0.969 -7.436 -5.440 1.00 0.00 546 VAL A O 5
ATOM 7875 N N . ILE A 1 68 ? 1.126 -7.717 -4.675 1.00 0.00 547 ILE A N 5
ATOM 7876 C CA . ILE A 1 68 ? 0.735 -7.848 -3.272 1.00 0.00 547 ILE A CA 5
ATOM 7877 C C . ILE A 1 68 ? 1.365 -6.724 -2.464 1.00 0.00 547 ILE A C 5
ATOM 7878 O O . ILE A 1 68 ? 2.573 -6.730 -2.278 1.00 0.00 547 ILE A O 5
ATOM 7894 N N . SER A 1 69 ? 0.599 -5.739 -2.016 1.00 0.00 548 SER A N 5
ATOM 7895 C CA . SER A 1 69 ? 1.208 -4.622 -1.282 1.00 0.00 548 SER A CA 5
ATOM 7896 C C . SER A 1 69 ? 0.774 -4.521 0.182 1.00 0.00 548 SER A C 5
ATOM 7897 O O . SER A 1 69 ? -0.352 -4.858 0.546 1.00 0.00 548 SER A O 5
ATOM 7905 N N . ALA A 1 70 ? 1.704 -4.019 1.003 1.00 0.00 549 ALA A N 5
ATOM 7906 C CA . ALA A 1 70 ? 1.486 -3.813 2.434 1.00 0.00 549 ALA A CA 5
ATOM 7907 C C . ALA A 1 70 ? 2.182 -2.518 2.869 1.00 0.00 549 ALA A C 5
ATOM 7908 O O . ALA A 1 70 ? 3.067 -2.031 2.154 1.00 0.00 549 ALA A O 5
ATOM 7915 N N . LYS A 1 71 ? 1.828 -1.942 4.021 1.00 0.00 550 LYS A N 5
ATOM 7916 C CA . LYS A 1 71 ? 2.474 -0.684 4.454 1.00 0.00 550 LYS A CA 5
ATOM 7917 C C . LYS A 1 71 ? 3.131 -0.763 5.844 1.00 0.00 550 LYS A C 5
ATOM 7918 O O . LYS A 1 71 ? 2.688 -1.505 6.721 1.00 0.00 550 LYS A O 5
ATOM 7937 N N . VAL A 1 72 ? 4.204 0.028 6.010 1.00 0.00 551 VAL A N 5
ATOM 7938 C CA . VAL A 1 72 ? 4.984 0.101 7.258 1.00 0.00 551 VAL A CA 5
ATOM 7939 C C . VAL A 1 72 ? 5.056 1.536 7.808 1.00 0.00 551 VAL A C 5
ATOM 7940 O O . VAL A 1 72 ? 5.889 2.362 7.383 1.00 0.00 551 VAL A O 5
ATOM 7953 N N . PHE A 1 73 ? 4.162 1.797 8.769 1.00 0.00 552 PHE A N 5
ATOM 7954 C CA . PHE A 1 73 ? 4.048 3.097 9.426 1.00 0.00 552 PHE A CA 5
ATOM 7955 C C . PHE A 1 73 ? 4.751 3.134 10.785 1.00 0.00 552 PHE A C 5
ATOM 7956 O O . PHE A 1 73 ? 4.781 2.149 11.524 1.00 0.00 552 PHE A O 5
ATOM 7973 N N . ILE A 1 74 ? 5.299 4.302 11.090 1.00 0.00 553 ILE A N 5
ATOM 7974 C CA . ILE A 1 74 ? 6.008 4.571 12.340 1.00 0.00 553 ILE A CA 5
ATOM 7975 C C . ILE A 1 74 ? 5.285 5.685 13.097 1.00 0.00 553 ILE A C 5
ATOM 7976 O O . ILE A 1 74 ? 4.340 6.273 12.569 1.00 0.00 553 ILE A O 5
ATOM 7992 N N . ASP A 1 75 ? 5.694 5.972 14.333 1.00 0.00 554 ASP A N 5
ATOM 7993 C CA . ASP A 1 75 ? 5.022 7.008 15.110 1.00 0.00 554 ASP A CA 5
ATOM 7994 C C . ASP A 1 75 ? 5.680 8.365 14.879 1.00 0.00 554 ASP A C 5
ATOM 7995 O O . ASP A 1 75 ? 6.602 8.773 15.586 1.00 0.00 554 ASP A O 5
ATOM 8004 N N . LYS A 1 76 ? 5.164 9.041 13.859 1.00 0.00 555 LYS A N 5
ATOM 8005 C CA . LYS A 1 76 ? 5.621 10.361 13.432 1.00 0.00 555 LYS A CA 5
ATOM 8006 C C . LYS A 1 76 ? 4.716 11.468 13.959 1.00 0.00 555 LYS A C 5
ATOM 8007 O O . LYS A 1 76 ? 4.878 12.632 13.593 1.00 0.00 555 LYS A O 5
ATOM 8026 N N . GLN A 1 77 ? 3.728 11.093 14.764 1.00 0.00 556 GLN A N 5
ATOM 8027 C CA . GLN A 1 77 ? 2.751 12.048 15.281 1.00 0.00 556 GLN A CA 5
ATOM 8028 C C . GLN A 1 77 ? 3.426 13.340 15.675 1.00 0.00 556 GLN A C 5
ATOM 8029 O O . GLN A 1 77 ? 3.234 14.378 15.041 1.00 0.00 556 GLN A O 5
ATOM 8043 N N . THR A 1 78 ? 4.249 13.261 16.696 1.00 0.00 557 THR A N 5
ATOM 8044 C CA . THR A 1 78 ? 4.994 14.401 17.152 1.00 0.00 557 THR A CA 5
ATOM 8045 C C . THR A 1 78 ? 6.463 14.044 17.253 1.00 0.00 557 THR A C 5
ATOM 8046 O O . THR A 1 78 ? 7.260 14.850 17.735 1.00 0.00 557 THR A O 5
ATOM 8057 N N . SER A 1 79 ? 6.835 12.812 16.864 1.00 0.00 558 SER A N 5
ATOM 8058 C CA . SER A 1 79 ? 8.221 12.430 17.022 1.00 0.00 558 SER A CA 5
ATOM 8059 C C . SER A 1 79 ? 9.093 12.641 15.778 1.00 0.00 558 SER A C 5
ATOM 8060 O O . SER A 1 79 ? 9.998 13.475 15.790 1.00 0.00 558 SER A O 5
ATOM 8068 N N . LEU A 1 80 ? 8.819 11.904 14.709 1.00 0.00 559 LEU A N 5
ATOM 8069 C CA . LEU A 1 80 ? 9.588 12.040 13.469 1.00 0.00 559 LEU A CA 5
ATOM 8070 C C . LEU A 1 80 ? 8.780 11.565 12.271 1.00 0.00 559 LEU A C 5
ATOM 8071 O O . LEU A 1 80 ? 8.199 10.484 12.335 1.00 0.00 559 LEU A O 5
ATOM 8087 N N . SER A 1 81 ? 8.765 12.302 11.159 1.00 0.00 560 SER A N 5
ATOM 8088 C CA . SER A 1 81 ? 8.028 11.802 10.005 1.00 0.00 560 SER A CA 5
ATOM 8089 C C . SER A 1 81 ? 8.977 11.167 8.995 1.00 0.00 560 SER A C 5
ATOM 8090 O O . SER A 1 81 ? 9.442 11.807 8.053 1.00 0.00 560 SER A O 5
ATOM 8098 N N . LYS A 1 82 ? 9.205 9.873 9.196 1.00 0.00 561 LYS A N 5
ATOM 8099 C CA . LYS A 1 82 ? 10.036 9.058 8.320 1.00 0.00 561 LYS A CA 5
ATOM 8100 C C . LYS A 1 82 ? 9.484 7.643 8.300 1.00 0.00 561 LYS A C 5
ATOM 8101 O O . LYS A 1 82 ? 9.422 7.020 9.360 1.00 0.00 561 LYS A O 5
ATOM 8120 N N . CYS A 1 83 ? 9.106 7.093 7.149 1.00 0.00 562 CYS A N 5
ATOM 8121 C CA . CYS A 1 83 ? 8.589 5.698 7.186 1.00 0.00 562 CYS A CA 5
ATOM 8122 C C . CYS A 1 83 ? 8.809 4.909 5.891 1.00 0.00 562 CYS A C 5
ATOM 8123 O O . CYS A 1 83 ? 9.365 5.415 4.904 1.00 0.00 562 CYS A O 5
ATOM 8131 N N . PHE A 1 84 ? 8.418 3.632 5.912 1.00 0.00 563 PHE A N 5
ATOM 8132 C CA . PHE A 1 84 ? 8.643 2.799 4.765 1.00 0.00 563 PHE A CA 5
ATOM 8133 C C . PHE A 1 84 ? 7.463 1.926 4.434 1.00 0.00 563 PHE A C 5
ATOM 8134 O O . PHE A 1 84 ? 6.593 1.658 5.260 1.00 0.00 563 PHE A O 5
ATOM 8151 N N . GLY A 1 85 ? 7.484 1.438 3.232 1.00 0.00 564 GLY A N 5
ATOM 8152 C CA . GLY A 1 85 ? 6.472 0.522 2.764 1.00 0.00 564 GLY A CA 5
ATOM 8153 C C . GLY A 1 85 ? 7.077 -0.819 2.371 1.00 0.00 564 GLY A C 5
ATOM 8154 O O . GLY A 1 85 ? 8.275 -0.918 2.070 1.00 0.00 564 GLY A O 5
ATOM 8158 N N . PHE A 1 86 ? 6.228 -1.835 2.318 1.00 0.00 565 PHE A N 5
ATOM 8159 C CA . PHE A 1 86 ? 6.647 -3.163 1.908 1.00 0.00 565 PHE A CA 5
ATOM 8160 C C . PHE A 1 86 ? 5.936 -3.492 0.634 1.00 0.00 565 PHE A C 5
ATOM 8161 O O . PHE A 1 86 ? 4.723 -3.300 0.526 1.00 0.00 565 PHE A O 5
ATOM 8178 N N . VAL A 1 87 ? 6.655 -4.023 -0.313 1.00 0.00 566 VAL A N 5
ATOM 8179 C CA . VAL A 1 87 ? 6.044 -4.401 -1.550 1.00 0.00 566 VAL A CA 5
ATOM 8180 C C . VAL A 1 87 ? 6.445 -5.813 -1.914 1.00 0.00 566 VAL A C 5
ATOM 8181 O O . VAL A 1 87 ? 7.574 -6.235 -1.639 1.00 0.00 566 VAL A O 5
ATOM 8194 N N . SER A 1 88 ? 5.538 -6.550 -2.502 1.00 0.00 567 SER A N 5
ATOM 8195 C CA . SER A 1 88 ? 5.799 -7.935 -2.861 1.00 0.00 567 SER A CA 5
ATOM 8196 C C . SER A 1 88 ? 5.391 -8.248 -4.298 1.00 0.00 567 SER A C 5
ATOM 8197 O O . SER A 1 88 ? 4.202 -8.314 -4.616 1.00 0.00 567 SER A O 5
ATOM 8205 N N . PHE A 1 89 ? 6.386 -8.440 -5.162 1.00 0.00 568 PHE A N 5
ATOM 8206 C CA . PHE A 1 89 ? 6.146 -8.752 -6.566 1.00 0.00 568 PHE A CA 5
ATOM 8207 C C . PHE A 1 89 ? 6.320 -10.235 -6.874 1.00 0.00 568 PHE A C 5
ATOM 8208 O O . PHE A 1 89 ? 7.351 -10.867 -6.557 1.00 0.00 568 PHE A O 5
ATOM 8225 N N . ASP A 1 90 ? 5.295 -10.738 -7.556 1.00 0.00 569 ASP A N 5
ATOM 8226 C CA . ASP A 1 90 ? 5.244 -12.100 -8.023 1.00 0.00 569 ASP A CA 5
ATOM 8227 C C . ASP A 1 90 ? 5.050 -12.104 -9.548 1.00 0.00 569 ASP A C 5
ATOM 8228 O O . ASP A 1 90 ? 3.917 -12.171 -10.073 1.00 0.00 569 ASP A O 5
ATOM 8237 N N . ASN A 1 91 ? 6.176 -12.030 -10.239 1.00 0.00 570 ASN A N 5
ATOM 8238 C CA . ASN A 1 91 ? 6.212 -12.046 -11.688 1.00 0.00 570 ASN A CA 5
ATOM 8239 C C . ASN A 1 91 ? 7.610 -12.431 -12.151 1.00 0.00 570 ASN A C 5
ATOM 8240 O O . ASN A 1 91 ? 8.497 -12.655 -11.331 1.00 0.00 570 ASN A O 5
ATOM 8251 N N . PRO A 1 92 ? 7.861 -12.426 -13.466 1.00 0.00 571 PRO A N 5
ATOM 8252 C CA . PRO A 1 92 ? 9.190 -12.674 -13.999 1.00 0.00 571 PRO A CA 5
ATOM 8253 C C . PRO A 1 92 ? 10.113 -11.533 -13.572 1.00 0.00 571 PRO A C 5
ATOM 8254 O O . PRO A 1 92 ? 9.672 -10.591 -12.913 1.00 0.00 571 PRO A O 5
ATOM 8265 N N . ASP A 1 93 ? 11.379 -11.607 -13.942 1.00 0.00 572 ASP A N 5
ATOM 8266 C CA . ASP A 1 93 ? 12.347 -10.577 -13.596 1.00 0.00 572 ASP A CA 5
ATOM 8267 C C . ASP A 1 93 ? 11.808 -9.191 -13.954 1.00 0.00 572 ASP A C 5
ATOM 8268 O O . ASP A 1 93 ? 12.265 -8.185 -13.415 1.00 0.00 572 ASP A O 5
ATOM 8277 N N . SER A 1 94 ? 10.839 -9.138 -14.868 1.00 0.00 573 SER A N 5
ATOM 8278 C CA . SER A 1 94 ? 10.262 -7.864 -15.282 1.00 0.00 573 SER A CA 5
ATOM 8279 C C . SER A 1 94 ? 9.859 -7.037 -14.061 1.00 0.00 573 SER A C 5
ATOM 8280 O O . SER A 1 94 ? 10.043 -5.815 -14.050 1.00 0.00 573 SER A O 5
ATOM 8288 N N . ALA A 1 95 ? 9.372 -7.686 -13.004 1.00 0.00 574 ALA A N 5
ATOM 8289 C CA . ALA A 1 95 ? 9.027 -6.985 -11.788 1.00 0.00 574 ALA A CA 5
ATOM 8290 C C . ALA A 1 95 ? 10.303 -6.446 -11.169 1.00 0.00 574 ALA A C 5
ATOM 8291 O O . ALA A 1 95 ? 10.361 -5.295 -10.719 1.00 0.00 574 ALA A O 5
ATOM 8298 N N . GLN A 1 96 ? 11.346 -7.278 -11.176 1.00 0.00 575 GLN A N 5
ATOM 8299 C CA . GLN A 1 96 ? 12.631 -6.867 -10.635 1.00 0.00 575 GLN A CA 5
ATOM 8300 C C . GLN A 1 96 ? 13.101 -5.596 -11.326 1.00 0.00 575 GLN A C 5
ATOM 8301 O O . GLN A 1 96 ? 13.535 -4.644 -10.682 1.00 0.00 575 GLN A O 5
ATOM 8315 N N . VAL A 1 97 ? 12.995 -5.589 -12.645 1.00 0.00 576 VAL A N 5
ATOM 8316 C CA . VAL A 1 97 ? 13.393 -4.437 -13.436 1.00 0.00 576 VAL A CA 5
ATOM 8317 C C . VAL A 1 97 ? 12.641 -3.184 -12.997 1.00 0.00 576 VAL A C 5
ATOM 8318 O O . VAL A 1 97 ? 13.222 -2.098 -12.929 1.00 0.00 576 VAL A O 5
ATOM 8331 N N . ALA A 1 98 ? 11.359 -3.333 -12.687 1.00 0.00 577 ALA A N 5
ATOM 8332 C CA . ALA A 1 98 ? 10.542 -2.216 -12.249 1.00 0.00 577 ALA A CA 5
ATOM 8333 C C . ALA A 1 98 ? 11.068 -1.622 -10.946 1.00 0.00 577 ALA A C 5
ATOM 8334 O O . ALA A 1 98 ? 10.972 -0.418 -10.712 1.00 0.00 577 ALA A O 5
ATOM 8341 N N . ILE A 1 99 ? 11.590 -2.490 -10.086 1.00 0.00 578 ILE A N 5
ATOM 8342 C CA . ILE A 1 99 ? 12.098 -2.072 -8.775 1.00 0.00 578 ILE A CA 5
ATOM 8343 C C . ILE A 1 99 ? 13.444 -1.337 -8.813 1.00 0.00 578 ILE A C 5
ATOM 8344 O O . ILE A 1 99 ? 13.572 -0.249 -8.256 1.00 0.00 578 ILE A O 5
ATOM 8360 N N . LYS A 1 100 ? 14.460 -1.942 -9.420 1.00 0.00 579 LYS A N 5
ATOM 8361 C CA . LYS A 1 100 ? 15.789 -1.332 -9.444 1.00 0.00 579 LYS A CA 5
ATOM 8362 C C . LYS A 1 100 ? 15.804 -0.076 -10.288 1.00 0.00 579 LYS A C 5
ATOM 8363 O O . LYS A 1 100 ? 16.501 0.890 -9.977 1.00 0.00 579 LYS A O 5
ATOM 8382 N N . ALA A 1 101 ? 15.060 -0.111 -11.371 1.00 0.00 580 ALA A N 5
ATOM 8383 C CA . ALA A 1 101 ? 15.005 1.000 -12.285 1.00 0.00 580 ALA A CA 5
ATOM 8384 C C . ALA A 1 101 ? 14.174 2.169 -11.766 1.00 0.00 580 ALA A C 5
ATOM 8385 O O . ALA A 1 101 ? 14.286 3.277 -12.290 1.00 0.00 580 ALA A O 5
ATOM 8392 N N . MET A 1 102 ? 13.296 1.930 -10.789 1.00 0.00 581 MET A N 5
ATOM 8393 C CA . MET A 1 102 ? 12.435 3.014 -10.320 1.00 0.00 581 MET A CA 5
ATOM 8394 C C . MET A 1 102 ? 12.325 3.184 -8.800 1.00 0.00 581 MET A C 5
ATOM 8395 O O . MET A 1 102 ? 11.841 2.308 -8.084 1.00 0.00 581 MET A O 5
ATOM 8409 N N . ASN A 1 103 ? 12.647 4.404 -8.368 1.00 0.00 582 ASN A N 5
ATOM 8410 C CA . ASN A 1 103 ? 12.468 4.852 -6.994 1.00 0.00 582 ASN A CA 5
ATOM 8411 C C . ASN A 1 103 ? 10.965 4.874 -6.782 1.00 0.00 582 ASN A C 5
ATOM 8412 O O . ASN A 1 103 ? 10.233 4.789 -7.764 1.00 0.00 582 ASN A O 5
ATOM 8423 N N . GLY A 1 104 ? 10.459 4.897 -5.561 1.00 0.00 583 GLY A N 5
ATOM 8424 C CA . GLY A 1 104 ? 9.017 4.805 -5.451 1.00 0.00 583 GLY A CA 5
ATOM 8425 C C . GLY A 1 104 ? 8.323 5.968 -4.787 1.00 0.00 583 GLY A C 5
ATOM 8426 O O . GLY A 1 104 ? 7.107 6.083 -4.948 1.00 0.00 583 GLY A O 5
ATOM 8430 N N . PHE A 1 105 ? 9.016 6.877 -4.098 1.00 0.00 584 PHE A N 5
ATOM 8431 C CA . PHE A 1 105 ? 8.252 8.011 -3.555 1.00 0.00 584 PHE A CA 5
ATOM 8432 C C . PHE A 1 105 ? 8.840 9.394 -3.828 1.00 0.00 584 PHE A C 5
ATOM 8433 O O . PHE A 1 105 ? 9.886 9.774 -3.302 1.00 0.00 584 PHE A O 5
ATOM 8450 N N . GLN A 1 106 ? 8.090 10.147 -4.637 1.00 0.00 585 GLN A N 5
ATOM 8451 C CA . GLN A 1 106 ? 8.409 11.518 -5.005 1.00 0.00 585 GLN A CA 5
ATOM 8452 C C . GLN A 1 106 ? 7.622 12.555 -4.176 1.00 0.00 585 GLN A C 5
ATOM 8453 O O . GLN A 1 106 ? 6.416 12.722 -4.358 1.00 0.00 585 GLN A O 5
ATOM 8467 N N . VAL A 1 107 ? 8.327 13.281 -3.328 1.00 0.00 586 VAL A N 5
ATOM 8468 C CA . VAL A 1 107 ? 7.747 14.365 -2.511 1.00 0.00 586 VAL A CA 5
ATOM 8469 C C . VAL A 1 107 ? 8.549 15.619 -2.820 1.00 0.00 586 VAL A C 5
ATOM 8470 O O . VAL A 1 107 ? 9.706 15.470 -3.265 1.00 0.00 586 VAL A O 5
ATOM 8483 N N . GLY A 1 108 ? 8.011 16.835 -2.636 1.00 0.00 587 GLY A N 5
ATOM 8484 C CA . GLY A 1 108 ? 8.812 17.995 -3.017 1.00 0.00 587 GLY A CA 5
ATOM 8485 C C . GLY A 1 108 ? 10.268 17.857 -2.611 1.00 0.00 587 GLY A C 5
ATOM 8486 O O . GLY A 1 108 ? 11.146 18.163 -3.420 1.00 0.00 587 GLY A O 5
ATOM 8490 N N . THR A 1 109 ? 10.552 17.201 -1.486 1.00 0.00 588 THR A N 5
ATOM 8491 C CA . THR A 1 109 ? 11.933 16.838 -1.217 1.00 0.00 588 THR A CA 5
ATOM 8492 C C . THR A 1 109 ? 11.931 15.546 -0.427 1.00 0.00 588 THR A C 5
ATOM 8493 O O . THR A 1 109 ? 12.088 15.553 0.793 1.00 0.00 588 THR A O 5
ATOM 8504 N N . LYS A 1 110 ? 11.788 14.442 -1.123 1.00 0.00 589 LYS A N 5
ATOM 8505 C CA . LYS A 1 110 ? 11.807 13.150 -0.493 1.00 0.00 589 LYS A CA 5
ATOM 8506 C C . LYS A 1 110 ? 11.920 12.058 -1.533 1.00 0.00 589 LYS A C 5
ATOM 8507 O O . LYS A 1 110 ? 10.941 11.849 -2.267 1.00 0.00 589 LYS A O 5
ATOM 8526 N N . ARG A 1 111 ? 13.010 11.339 -1.616 1.00 0.00 590 ARG A N 5
ATOM 8527 C CA . ARG A 1 111 ? 13.064 10.266 -2.581 1.00 0.00 590 ARG A CA 5
ATOM 8528 C C . ARG A 1 111 ? 13.133 8.948 -1.839 1.00 0.00 590 ARG A C 5
ATOM 8529 O O . ARG A 1 111 ? 13.910 8.795 -0.902 1.00 0.00 590 ARG A O 5
ATOM 8550 N N . LEU A 1 112 ? 12.267 8.022 -2.220 1.00 0.00 591 LEU A N 5
ATOM 8551 C CA . LEU A 1 112 ? 12.163 6.746 -1.528 1.00 0.00 591 LEU A CA 5
ATOM 8552 C C . LEU A 1 112 ? 13.254 5.786 -1.906 1.00 0.00 591 LEU A C 5
ATOM 8553 O O . LEU A 1 112 ? 13.597 5.656 -3.081 1.00 0.00 591 LEU A O 5
ATOM 8569 N N . LYS A 1 113 ? 13.822 5.104 -0.899 1.00 0.00 592 LYS A N 5
ATOM 8570 C CA . LYS A 1 113 ? 14.891 4.170 -1.216 1.00 0.00 592 LYS A CA 5
ATOM 8571 C C . LYS A 1 113 ? 14.334 2.811 -1.615 1.00 0.00 592 LYS A C 5
ATOM 8572 O O . LYS A 1 113 ? 13.832 2.077 -0.755 1.00 0.00 592 LYS A O 5
ATOM 8591 N N . VAL A 1 114 ? 14.412 2.472 -2.901 1.00 0.00 593 VAL A N 5
ATOM 8592 C CA . VAL A 1 114 ? 13.914 1.202 -3.374 1.00 0.00 593 VAL A CA 5
ATOM 8593 C C . VAL A 1 114 ? 15.035 0.163 -3.376 1.00 0.00 593 VAL A C 5
ATOM 8594 O O . VAL A 1 114 ? 15.919 0.180 -4.231 1.00 0.00 593 VAL A O 5
ATOM 8607 N N . GLN A 1 115 ? 14.979 -0.737 -2.404 1.00 0.00 594 GLN A N 5
ATOM 8608 C CA . GLN A 1 115 ? 15.966 -1.796 -2.265 1.00 0.00 594 GLN A CA 5
ATOM 8609 C C . GLN A 1 115 ? 15.370 -3.113 -2.769 1.00 0.00 594 GLN A C 5
ATOM 8610 O O . GLN A 1 115 ? 14.528 -3.715 -2.104 1.00 0.00 594 GLN A O 5
ATOM 8624 N N . LEU A 1 116 ? 15.766 -3.527 -3.963 1.00 0.00 595 LEU A N 5
ATOM 8625 C CA . LEU A 1 116 ? 15.219 -4.735 -4.586 1.00 0.00 595 LEU A CA 5
ATOM 8626 C C . LEU A 1 116 ? 15.868 -6.038 -4.090 1.00 0.00 595 LEU A C 5
ATOM 8627 O O . LEU A 1 116 ? 17.054 -6.074 -3.763 1.00 0.00 595 LEU A O 5
ATOM 8643 N N . LYS A 1 117 ? 15.056 -7.111 -4.055 1.00 0.00 596 LYS A N 5
ATOM 8644 C CA . LYS A 1 117 ? 15.501 -8.429 -3.625 1.00 0.00 596 LYS A CA 5
ATOM 8645 C C . LYS A 1 117 ? 14.704 -9.539 -4.338 1.00 0.00 596 LYS A C 5
ATOM 8646 O O . LYS A 1 117 ? 13.465 -9.634 -4.248 1.00 0.00 596 LYS A O 5
ATOM 8665 N N . LYS A 1 118 ? 15.450 -10.367 -5.063 1.00 0.00 597 LYS A N 5
ATOM 8666 C CA . LYS A 1 118 ? 14.872 -11.471 -5.816 1.00 0.00 597 LYS A CA 5
ATOM 8667 C C . LYS A 1 118 ? 15.336 -12.823 -5.267 1.00 0.00 597 LYS A C 5
ATOM 8686 N N . ALA A 1 1 ? -22.747 -8.626 29.387 1.00 0.00 480 ALA A N 6
ATOM 8687 C CA . ALA A 1 1 ? -22.155 -7.296 29.295 1.00 0.00 480 ALA A CA 6
ATOM 8688 C C . ALA A 1 1 ? -21.142 -7.070 30.412 1.00 0.00 480 ALA A C 6
ATOM 8689 O O . ALA A 1 1 ? -21.435 -7.299 31.586 1.00 0.00 480 ALA A O 6
ATOM 8695 N N . ALA A 1 2 ? -19.948 -6.619 30.039 1.00 0.00 481 ALA A N 6
ATOM 8696 C CA . ALA A 1 2 ? -18.891 -6.361 31.008 1.00 0.00 481 ALA A CA 6
ATOM 8697 C C . ALA A 1 2 ? -19.150 -5.065 31.770 1.00 0.00 481 ALA A C 6
ATOM 8698 O O . ALA A 1 2 ? -18.936 -4.991 32.979 1.00 0.00 481 ALA A O 6
ATOM 8705 N N . GLY A 1 3 ? -19.611 -4.046 31.052 1.00 0.00 482 GLY A N 6
ATOM 8706 C CA . GLY A 1 3 ? -19.892 -2.767 31.676 1.00 0.00 482 GLY A CA 6
ATOM 8707 C C . GLY A 1 3 ? -18.646 -1.919 31.851 1.00 0.00 482 GLY A C 6
ATOM 8708 O O . GLY A 1 3 ? -18.580 -1.080 32.749 1.00 0.00 482 GLY A O 6
ATOM 8712 N N . LEU A 1 4 ? -17.656 -2.138 30.991 1.00 0.00 483 LEU A N 6
ATOM 8713 C CA . LEU A 1 4 ? -16.407 -1.387 31.055 1.00 0.00 483 LEU A CA 6
ATOM 8714 C C . LEU A 1 4 ? -16.290 -0.428 29.871 1.00 0.00 483 LEU A C 6
ATOM 8715 O O . LEU A 1 4 ? -16.607 -0.793 28.738 1.00 0.00 483 LEU A O 6
ATOM 8731 N N . PRO A 1 5 ? -15.845 0.820 30.113 1.00 0.00 484 PRO A N 6
ATOM 8732 C CA . PRO A 1 5 ? -15.703 1.825 29.075 1.00 0.00 484 PRO A CA 6
ATOM 8733 C C . PRO A 1 5 ? -14.279 1.953 28.562 1.00 0.00 484 PRO A C 6
ATOM 8734 O O . PRO A 1 5 ? -13.325 1.578 29.243 1.00 0.00 484 PRO A O 6
ATOM 8745 N N . GLN A 1 6 ? -14.144 2.505 27.364 1.00 0.00 485 GLN A N 6
ATOM 8746 C CA . GLN A 1 6 ? -12.834 2.705 26.771 1.00 0.00 485 GLN A CA 6
ATOM 8747 C C . GLN A 1 6 ? -12.423 4.172 26.838 1.00 0.00 485 GLN A C 6
ATOM 8748 O O . GLN A 1 6 ? -13.125 5.046 26.330 1.00 0.00 485 GLN A O 6
ATOM 8762 N N . PHE A 1 7 ? -11.282 4.435 27.466 1.00 0.00 486 PHE A N 6
ATOM 8763 C CA . PHE A 1 7 ? -10.779 5.797 27.596 1.00 0.00 486 PHE A CA 6
ATOM 8764 C C . PHE A 1 7 ? -9.332 5.891 27.121 1.00 0.00 486 PHE A C 6
ATOM 8765 O O . PHE A 1 7 ? -8.507 5.034 27.437 1.00 0.00 486 PHE A O 6
ATOM 8782 N N . GLY A 1 8 ? -9.031 6.937 26.357 1.00 0.00 487 GLY A N 6
ATOM 8783 C CA . GLY A 1 8 ? -7.684 7.123 25.850 1.00 0.00 487 GLY A CA 6
ATOM 8784 C C . GLY A 1 8 ? -7.625 7.095 24.334 1.00 0.00 487 GLY A C 6
ATOM 8785 O O . GLY A 1 8 ? -6.714 7.665 23.732 1.00 0.00 487 GLY A O 6
ATOM 8789 N N . SER A 1 9 ? -8.595 6.431 23.715 1.00 0.00 488 SER A N 6
ATOM 8790 C CA . SER A 1 9 ? -8.647 6.331 22.262 1.00 0.00 488 SER A CA 6
ATOM 8791 C C . SER A 1 9 ? -8.712 7.716 21.622 1.00 0.00 488 SER A C 6
ATOM 8792 O O . SER A 1 9 ? -9.289 8.645 22.187 1.00 0.00 488 SER A O 6
ATOM 8800 N N . ALA A 1 10 ? -8.118 7.844 20.441 1.00 0.00 489 ALA A N 6
ATOM 8801 C CA . ALA A 1 10 ? -8.108 9.114 19.725 1.00 0.00 489 ALA A CA 6
ATOM 8802 C C . ALA A 1 10 ? -9.305 9.227 18.787 1.00 0.00 489 ALA A C 6
ATOM 8803 O O . ALA A 1 10 ? -9.842 8.220 18.326 1.00 0.00 489 ALA A O 6
ATOM 8810 N N . SER A 1 11 ? -9.718 10.458 18.509 1.00 0.00 490 SER A N 6
ATOM 8811 C CA . SER A 1 11 ? -10.852 10.704 17.625 1.00 0.00 490 SER A CA 6
ATOM 8812 C C . SER A 1 11 ? -10.449 11.600 16.458 1.00 0.00 490 SER A C 6
ATOM 8813 O O . SER A 1 11 ? -9.602 12.481 16.604 1.00 0.00 490 SER A O 6
ATOM 8821 N N . ALA A 1 12 ? -11.061 11.368 15.302 1.00 0.00 491 ALA A N 6
ATOM 8822 C CA . ALA A 1 12 ? -10.765 12.155 14.110 1.00 0.00 491 ALA A CA 6
ATOM 8823 C C . ALA A 1 12 ? -11.562 13.455 14.098 1.00 0.00 491 ALA A C 6
ATOM 8824 O O . ALA A 1 12 ? -12.785 13.446 14.247 1.00 0.00 491 ALA A O 6
ATOM 8831 N N . LEU A 1 13 ? -10.863 14.570 13.918 1.00 0.00 492 LEU A N 6
ATOM 8832 C CA . LEU A 1 13 ? -11.505 15.880 13.885 1.00 0.00 492 LEU A CA 6
ATOM 8833 C C . LEU A 1 13 ? -11.359 16.523 12.511 1.00 0.00 492 LEU A C 6
ATOM 8834 O O . LEU A 1 13 ? -10.247 16.733 12.028 1.00 0.00 492 LEU A O 6
ATOM 8850 N N . SER A 1 14 ? -12.490 16.833 11.886 1.00 0.00 493 SER A N 6
ATOM 8851 C CA . SER A 1 14 ? -12.489 17.453 10.566 1.00 0.00 493 SER A CA 6
ATOM 8852 C C . SER A 1 14 ? -12.323 18.965 10.675 1.00 0.00 493 SER A C 6
ATOM 8853 O O . SER A 1 14 ? -12.549 19.550 11.735 1.00 0.00 493 SER A O 6
ATOM 8861 N N . THR A 1 15 ? -11.927 19.593 9.573 1.00 0.00 494 THR A N 6
ATOM 8862 C CA . THR A 1 15 ? -11.731 21.038 9.546 1.00 0.00 494 THR A CA 6
ATOM 8863 C C . THR A 1 15 ? -12.861 21.726 8.785 1.00 0.00 494 THR A C 6
ATOM 8864 O O . THR A 1 15 ? -13.314 21.236 7.752 1.00 0.00 494 THR A O 6
ATOM 8875 N N . SER A 1 16 ? -13.309 22.864 9.304 1.00 0.00 495 SER A N 6
ATOM 8876 C CA . SER A 1 16 ? -14.386 23.619 8.674 1.00 0.00 495 SER A CA 6
ATOM 8877 C C . SER A 1 16 ? -13.824 24.701 7.752 1.00 0.00 495 SER A C 6
ATOM 8878 O O . SER A 1 16 ? -13.043 25.549 8.185 1.00 0.00 495 SER A O 6
ATOM 8886 N N . PRO A 1 17 ? -14.213 24.691 6.463 1.00 0.00 496 PRO A N 6
ATOM 8887 C CA . PRO A 1 17 ? -13.739 25.681 5.490 1.00 0.00 496 PRO A CA 6
ATOM 8888 C C . PRO A 1 17 ? -13.976 27.113 5.960 1.00 0.00 496 PRO A C 6
ATOM 8889 O O . PRO A 1 17 ? -14.815 27.362 6.824 1.00 0.00 496 PRO A O 6
ATOM 8900 N N . LEU A 1 18 ? -13.230 28.049 5.383 1.00 0.00 497 LEU A N 6
ATOM 8901 C CA . LEU A 1 18 ? -13.359 29.457 5.741 1.00 0.00 497 LEU A CA 6
ATOM 8902 C C . LEU A 1 18 ? -12.887 30.355 4.601 1.00 0.00 497 LEU A C 6
ATOM 8903 O O . LEU A 1 18 ? -12.421 31.470 4.829 1.00 0.00 497 LEU A O 6
ATOM 8919 N N . ALA A 1 19 ? -13.012 29.860 3.373 1.00 0.00 498 ALA A N 6
ATOM 8920 C CA . ALA A 1 19 ? -12.599 30.617 2.196 1.00 0.00 498 ALA A CA 6
ATOM 8921 C C . ALA A 1 19 ? -12.901 29.846 0.916 1.00 0.00 498 ALA A C 6
ATOM 8922 O O . ALA A 1 19 ? -13.468 30.392 -0.030 1.00 0.00 498 ALA A O 6
ATOM 8929 N N . SER A 1 20 ? -12.519 28.573 0.894 1.00 0.00 499 SER A N 6
ATOM 8930 C CA . SER A 1 20 ? -12.749 27.726 -0.269 1.00 0.00 499 SER A CA 6
ATOM 8931 C C . SER A 1 20 ? -13.560 26.491 0.110 1.00 0.00 499 SER A C 6
ATOM 8932 O O . SER A 1 20 ? -13.977 26.339 1.258 1.00 0.00 499 SER A O 6
ATOM 8940 N N . VAL A 1 21 ? -13.779 25.611 -0.862 1.00 0.00 500 VAL A N 6
ATOM 8941 C CA . VAL A 1 21 ? -14.540 24.389 -0.628 1.00 0.00 500 VAL A CA 6
ATOM 8942 C C . VAL A 1 21 ? -13.852 23.184 -1.259 1.00 0.00 500 VAL A C 6
ATOM 8943 O O . VAL A 1 21 ? -13.520 23.194 -2.444 1.00 0.00 500 VAL A O 6
ATOM 8956 N N . ALA A 1 22 ? -13.640 22.145 -0.457 1.00 0.00 501 ALA A N 6
ATOM 8957 C CA . ALA A 1 22 ? -12.991 20.931 -0.937 1.00 0.00 501 ALA A CA 6
ATOM 8958 C C . ALA A 1 22 ? -13.898 20.166 -1.895 1.00 0.00 501 ALA A C 6
ATOM 8959 O O . ALA A 1 22 ? -15.035 19.835 -1.558 1.00 0.00 501 ALA A O 6
ATOM 8966 N N . LEU A 1 23 ? -13.387 19.887 -3.089 1.00 0.00 502 LEU A N 6
ATOM 8967 C CA . LEU A 1 23 ? -14.151 19.160 -4.097 1.00 0.00 502 LEU A CA 6
ATOM 8968 C C . LEU A 1 23 ? -14.037 17.654 -3.884 1.00 0.00 502 LEU A C 6
ATOM 8969 O O . LEU A 1 23 ? -13.060 17.169 -3.313 1.00 0.00 502 LEU A O 6
ATOM 8985 N N . SER A 1 24 ? -15.041 16.919 -4.350 1.00 0.00 503 SER A N 6
ATOM 8986 C CA . SER A 1 24 ? -15.055 15.467 -4.213 1.00 0.00 503 SER A CA 6
ATOM 8987 C C . SER A 1 24 ? -14.275 14.806 -5.345 1.00 0.00 503 SER A C 6
ATOM 8988 O O . SER A 1 24 ? -14.774 14.675 -6.462 1.00 0.00 503 SER A O 6
ATOM 8996 N N . ALA A 1 25 ? -13.047 14.394 -5.048 1.00 0.00 504 ALA A N 6
ATOM 8997 C CA . ALA A 1 25 ? -12.196 13.748 -6.040 1.00 0.00 504 ALA A CA 6
ATOM 8998 C C . ALA A 1 25 ? -12.433 12.242 -6.071 1.00 0.00 504 ALA A C 6
ATOM 8999 O O . ALA A 1 25 ? -12.729 11.629 -5.045 1.00 0.00 504 ALA A O 6
ATOM 9006 N N . ALA A 1 26 ? -12.299 11.651 -7.254 1.00 0.00 505 ALA A N 6
ATOM 9007 C CA . ALA A 1 26 ? -12.497 10.216 -7.417 1.00 0.00 505 ALA A CA 6
ATOM 9008 C C . ALA A 1 26 ? -11.469 9.428 -6.612 1.00 0.00 505 ALA A C 6
ATOM 9009 O O . ALA A 1 26 ? -10.307 9.820 -6.518 1.00 0.00 505 ALA A O 6
ATOM 9016 N N . ALA A 1 27 ? -11.907 8.316 -6.031 1.00 0.00 506 ALA A N 6
ATOM 9017 C CA . ALA A 1 27 ? -11.024 7.475 -5.231 1.00 0.00 506 ALA A CA 6
ATOM 9018 C C . ALA A 1 27 ? -10.508 6.291 -6.040 1.00 0.00 506 ALA A C 6
ATOM 9019 O O . ALA A 1 27 ? -11.036 5.182 -5.945 1.00 0.00 506 ALA A O 6
ATOM 9026 N N . ALA A 1 28 ? -9.470 6.530 -6.836 1.00 0.00 507 ALA A N 6
ATOM 9027 C CA . ALA A 1 28 ? -8.881 5.479 -7.658 1.00 0.00 507 ALA A CA 6
ATOM 9028 C C . ALA A 1 28 ? -8.272 4.387 -6.787 1.00 0.00 507 ALA A C 6
ATOM 9029 O O . ALA A 1 28 ? -7.660 4.671 -5.757 1.00 0.00 507 ALA A O 6
ATOM 9036 N N . ALA A 1 29 ? -8.445 3.136 -7.202 1.00 0.00 508 ALA A N 6
ATOM 9037 C CA . ALA A 1 29 ? -7.914 2.005 -6.451 1.00 0.00 508 ALA A CA 6
ATOM 9038 C C . ALA A 1 29 ? -7.016 1.130 -7.321 1.00 0.00 508 ALA A C 6
ATOM 9039 O O . ALA A 1 29 ? -7.456 0.112 -7.855 1.00 0.00 508 ALA A O 6
ATOM 9046 N N . ALA A 1 30 ? -5.756 1.529 -7.452 1.00 0.00 509 ALA A N 6
ATOM 9047 C CA . ALA A 1 30 ? -4.795 0.774 -8.248 1.00 0.00 509 ALA A CA 6
ATOM 9048 C C . ALA A 1 30 ? -4.230 -0.389 -7.442 1.00 0.00 509 ALA A C 6
ATOM 9049 O O . ALA A 1 30 ? -3.923 -0.242 -6.259 1.00 0.00 509 ALA A O 6
ATOM 9056 N N . ALA A 1 31 ? -4.104 -1.549 -8.080 1.00 0.00 510 ALA A N 6
ATOM 9057 C CA . ALA A 1 31 ? -3.585 -2.730 -7.401 1.00 0.00 510 ALA A CA 6
ATOM 9058 C C . ALA A 1 31 ? -2.472 -3.407 -8.196 1.00 0.00 510 ALA A C 6
ATOM 9059 O O . ALA A 1 31 ? -2.349 -3.211 -9.401 1.00 0.00 510 ALA A O 6
ATOM 9066 N N . GLY A 1 32 ? -1.682 -4.213 -7.484 1.00 0.00 511 GLY A N 6
ATOM 9067 C CA . GLY A 1 32 ? -0.572 -4.958 -8.046 1.00 0.00 511 GLY A CA 6
ATOM 9068 C C . GLY A 1 32 ? -0.538 -5.086 -9.556 1.00 0.00 511 GLY A C 6
ATOM 9069 O O . GLY A 1 32 ? -0.756 -6.172 -10.093 1.00 0.00 511 GLY A O 6
ATOM 9073 N N . LYS A 1 33 ? -0.229 -3.994 -10.245 1.00 0.00 512 LYS A N 6
ATOM 9074 C CA . LYS A 1 33 ? -0.133 -4.040 -11.702 1.00 0.00 512 LYS A CA 6
ATOM 9075 C C . LYS A 1 33 ? 0.977 -5.026 -12.065 1.00 0.00 512 LYS A C 6
ATOM 9076 O O . LYS A 1 33 ? 2.150 -4.774 -11.786 1.00 0.00 512 LYS A O 6
ATOM 9095 N N . GLN A 1 34 ? 0.602 -6.179 -12.624 1.00 0.00 513 GLN A N 6
ATOM 9096 C CA . GLN A 1 34 ? 1.583 -7.216 -12.937 1.00 0.00 513 GLN A CA 6
ATOM 9097 C C . GLN A 1 34 ? 1.833 -7.422 -14.430 1.00 0.00 513 GLN A C 6
ATOM 9098 O O . GLN A 1 34 ? 0.908 -7.633 -15.214 1.00 0.00 513 GLN A O 6
ATOM 9112 N N . ILE A 1 35 ? 3.116 -7.407 -14.788 1.00 0.00 514 ILE A N 6
ATOM 9113 C CA . ILE A 1 35 ? 3.558 -7.638 -16.158 1.00 0.00 514 ILE A CA 6
ATOM 9114 C C . ILE A 1 35 ? 4.496 -8.846 -16.198 1.00 0.00 514 ILE A C 6
ATOM 9115 O O . ILE A 1 35 ? 5.554 -8.836 -15.569 1.00 0.00 514 ILE A O 6
ATOM 9131 N N . GLU A 1 36 ? 4.099 -9.889 -16.920 1.00 0.00 515 GLU A N 6
ATOM 9132 C CA . GLU A 1 36 ? 4.902 -11.111 -17.015 1.00 0.00 515 GLU A CA 6
ATOM 9133 C C . GLU A 1 36 ? 6.369 -10.809 -17.336 1.00 0.00 515 GLU A C 6
ATOM 9134 O O . GLU A 1 36 ? 6.705 -10.446 -18.464 1.00 0.00 515 GLU A O 6
ATOM 9146 N N . GLY A 1 37 ? 7.238 -10.967 -16.336 1.00 0.00 516 GLY A N 6
ATOM 9147 C CA . GLY A 1 37 ? 8.659 -10.712 -16.535 1.00 0.00 516 GLY A CA 6
ATOM 9148 C C . GLY A 1 37 ? 9.551 -11.660 -15.745 1.00 0.00 516 GLY A C 6
ATOM 9149 O O . GLY A 1 37 ? 9.069 -12.395 -14.883 1.00 0.00 516 GLY A O 6
ATOM 9153 N N . PRO A 1 38 ? 10.871 -11.658 -16.019 1.00 0.00 517 PRO A N 6
ATOM 9154 C CA . PRO A 1 38 ? 11.831 -12.517 -15.320 1.00 0.00 517 PRO A CA 6
ATOM 9155 C C . PRO A 1 38 ? 12.241 -11.946 -13.961 1.00 0.00 517 PRO A C 6
ATOM 9156 O O . PRO A 1 38 ? 12.546 -10.762 -13.842 1.00 0.00 517 PRO A O 6
ATOM 9167 N N . GLU A 1 39 ? 12.237 -12.798 -12.941 1.00 0.00 518 GLU A N 6
ATOM 9168 C CA . GLU A 1 39 ? 12.596 -12.389 -11.581 1.00 0.00 518 GLU A CA 6
ATOM 9169 C C . GLU A 1 39 ? 14.085 -12.087 -11.443 1.00 0.00 518 GLU A C 6
ATOM 9170 O O . GLU A 1 39 ? 14.878 -12.370 -12.342 1.00 0.00 518 GLU A O 6
ATOM 9182 N N . GLY A 1 40 ? 14.453 -11.513 -10.298 1.00 0.00 519 GLY A N 6
ATOM 9183 C CA . GLY A 1 40 ? 15.840 -11.179 -10.035 1.00 0.00 519 GLY A CA 6
ATOM 9184 C C . GLY A 1 40 ? 16.030 -9.736 -9.589 1.00 0.00 519 GLY A C 6
ATOM 9185 O O . GLY A 1 40 ? 17.133 -9.329 -9.223 1.00 0.00 519 GLY A O 6
ATOM 9189 N N . CYS A 1 41 ? 14.959 -8.960 -9.642 1.00 0.00 520 CYS A N 6
ATOM 9190 C CA . CYS A 1 41 ? 14.952 -7.572 -9.276 1.00 0.00 520 CYS A CA 6
ATOM 9191 C C . CYS A 1 41 ? 13.887 -7.393 -8.217 1.00 0.00 520 CYS A C 6
ATOM 9192 O O . CYS A 1 41 ? 13.124 -6.433 -8.268 1.00 0.00 520 CYS A O 6
ATOM 9200 N N . ASN A 1 42 ? 13.633 -8.405 -7.380 1.00 0.00 521 ASN A N 6
ATOM 9201 C CA . ASN A 1 42 ? 12.463 -8.329 -6.501 1.00 0.00 521 ASN A CA 6
ATOM 9202 C C . ASN A 1 42 ? 12.820 -7.823 -5.132 1.00 0.00 521 ASN A C 6
ATOM 9203 O O . ASN A 1 42 ? 13.865 -8.133 -4.570 1.00 0.00 521 ASN A O 6
ATOM 9214 N N . LEU A 1 43 ? 11.962 -6.932 -4.670 1.00 0.00 522 LEU A N 6
ATOM 9215 C CA . LEU A 1 43 ? 12.143 -6.218 -3.435 1.00 0.00 522 LEU A CA 6
ATOM 9216 C C . LEU A 1 43 ? 10.957 -6.328 -2.495 1.00 0.00 522 LEU A C 6
ATOM 9217 O O . LEU A 1 43 ? 9.790 -6.372 -2.905 1.00 0.00 522 LEU A O 6
ATOM 9233 N N . PHE A 1 44 ? 11.301 -6.310 -1.220 1.00 0.00 523 PHE A N 6
ATOM 9234 C CA . PHE A 1 44 ? 10.355 -6.348 -0.146 1.00 0.00 523 PHE A CA 6
ATOM 9235 C C . PHE A 1 44 ? 10.604 -5.103 0.649 1.00 0.00 523 PHE A C 6
ATOM 9236 O O . PHE A 1 44 ? 11.720 -4.878 1.142 1.00 0.00 523 PHE A O 6
ATOM 9253 N N . ILE A 1 45 ? 9.617 -4.248 0.723 1.00 0.00 524 ILE A N 6
ATOM 9254 C CA . ILE A 1 45 ? 9.809 -3.004 1.421 1.00 0.00 524 ILE A CA 6
ATOM 9255 C C . ILE A 1 45 ? 8.841 -2.886 2.538 1.00 0.00 524 ILE A C 6
ATOM 9256 O O . ILE A 1 45 ? 7.724 -3.360 2.406 1.00 0.00 524 ILE A O 6
ATOM 9272 N N . TYR A 1 46 ? 9.176 -2.199 3.599 1.00 0.00 525 TYR A N 6
ATOM 9273 C CA . TYR A 1 46 ? 8.160 -2.027 4.612 1.00 0.00 525 TYR A CA 6
ATOM 9274 C C . TYR A 1 46 ? 8.243 -0.684 5.310 1.00 0.00 525 TYR A C 6
ATOM 9275 O O . TYR A 1 46 ? 8.941 -0.506 6.303 1.00 0.00 525 TYR A O 6
ATOM 9293 N N . HIS A 1 47 ? 7.487 0.277 4.827 1.00 0.00 526 HIS A N 6
ATOM 9294 C CA . HIS A 1 47 ? 7.304 1.499 5.563 1.00 0.00 526 HIS A CA 6
ATOM 9295 C C . HIS A 1 47 ? 5.847 1.908 5.688 1.00 0.00 526 HIS A C 6
ATOM 9296 O O . HIS A 1 47 ? 5.343 2.467 6.671 1.00 0.00 526 HIS A O 6
ATOM 9311 N N . LEU A 1 48 ? 5.158 1.631 4.584 1.00 0.00 527 LEU A N 6
ATOM 9312 C CA . LEU A 1 48 ? 3.791 2.102 4.373 1.00 0.00 527 LEU A CA 6
ATOM 9313 C C . LEU A 1 48 ? 2.714 1.502 5.204 1.00 0.00 527 LEU A C 6
ATOM 9314 O O . LEU A 1 48 ? 2.737 0.348 5.518 1.00 0.00 527 LEU A O 6
ATOM 9330 N N . PRO A 1 49 ? 1.712 2.339 5.528 1.00 0.00 528 PRO A N 6
ATOM 9331 C CA . PRO A 1 49 ? 0.554 1.942 6.292 1.00 0.00 528 PRO A CA 6
ATOM 9332 C C . PRO A 1 49 ? -0.502 1.334 5.386 1.00 0.00 528 PRO A C 6
ATOM 9333 O O . PRO A 1 49 ? -0.355 1.310 4.164 1.00 0.00 528 PRO A O 6
ATOM 9344 N N . GLN A 1 50 ? -1.546 0.827 5.995 1.00 0.00 529 GLN A N 6
ATOM 9345 C CA . GLN A 1 50 ? -2.637 0.184 5.266 1.00 0.00 529 GLN A CA 6
ATOM 9346 C C . GLN A 1 50 ? -3.160 1.017 4.089 1.00 0.00 529 GLN A C 6
ATOM 9347 O O . GLN A 1 50 ? -3.807 0.477 3.191 1.00 0.00 529 GLN A O 6
ATOM 9361 N N . GLU A 1 51 ? -2.935 2.328 4.111 1.00 0.00 530 GLU A N 6
ATOM 9362 C CA . GLU A 1 51 ? -3.453 3.196 3.060 1.00 0.00 530 GLU A CA 6
ATOM 9363 C C . GLU A 1 51 ? -2.545 3.269 1.832 1.00 0.00 530 GLU A C 6
ATOM 9364 O O . GLU A 1 51 ? -2.859 3.982 0.878 1.00 0.00 530 GLU A O 6
ATOM 9376 N N . PHE A 1 52 ? -1.424 2.554 1.842 1.00 0.00 531 PHE A N 6
ATOM 9377 C CA . PHE A 1 52 ? -0.516 2.594 0.700 1.00 0.00 531 PHE A CA 6
ATOM 9378 C C . PHE A 1 52 ? -0.777 1.447 -0.274 1.00 0.00 531 PHE A C 6
ATOM 9379 O O . PHE A 1 52 ? -1.059 0.321 0.135 1.00 0.00 531 PHE A O 6
ATOM 9396 N N . THR A 1 53 ? -0.671 1.746 -1.568 1.00 0.00 532 THR A N 6
ATOM 9397 C CA . THR A 1 53 ? -0.882 0.745 -2.611 1.00 0.00 532 THR A CA 6
ATOM 9398 C C . THR A 1 53 ? 0.428 0.378 -3.289 1.00 0.00 532 THR A C 6
ATOM 9399 O O . THR A 1 53 ? 1.354 1.186 -3.355 1.00 0.00 532 THR A O 6
ATOM 9410 N N . ASP A 1 54 ? 0.495 -0.846 -3.795 1.00 0.00 533 ASP A N 6
ATOM 9411 C CA . ASP A 1 54 ? 1.685 -1.324 -4.472 1.00 0.00 533 ASP A CA 6
ATOM 9412 C C . ASP A 1 54 ? 1.925 -0.551 -5.760 1.00 0.00 533 ASP A C 6
ATOM 9413 O O . ASP A 1 54 ? 3.061 -0.417 -6.231 1.00 0.00 533 ASP A O 6
ATOM 9422 N N . THR A 1 55 ? 0.839 -0.046 -6.323 1.00 0.00 534 THR A N 6
ATOM 9423 C CA . THR A 1 55 ? 0.905 0.711 -7.555 1.00 0.00 534 THR A CA 6
ATOM 9424 C C . THR A 1 55 ? 1.853 1.896 -7.425 1.00 0.00 534 THR A C 6
ATOM 9425 O O . THR A 1 55 ? 2.463 2.307 -8.412 1.00 0.00 534 THR A O 6
ATOM 9436 N N . ASP A 1 56 ? 1.993 2.454 -6.227 1.00 0.00 535 ASP A N 6
ATOM 9437 C CA . ASP A 1 56 ? 2.892 3.595 -6.026 1.00 0.00 535 ASP A CA 6
ATOM 9438 C C . ASP A 1 56 ? 4.359 3.208 -6.210 1.00 0.00 535 ASP A C 6
ATOM 9439 O O . ASP A 1 56 ? 5.103 3.904 -6.913 1.00 0.00 535 ASP A O 6
ATOM 9448 N N . LEU A 1 57 ? 4.784 2.107 -5.593 1.00 0.00 536 LEU A N 6
ATOM 9449 C CA . LEU A 1 57 ? 6.172 1.689 -5.729 1.00 0.00 536 LEU A CA 6
ATOM 9450 C C . LEU A 1 57 ? 6.489 1.336 -7.163 1.00 0.00 536 LEU A C 6
ATOM 9451 O O . LEU A 1 57 ? 7.532 1.733 -7.670 1.00 0.00 536 LEU A O 6
ATOM 9467 N N . ALA A 1 58 ? 5.612 0.598 -7.835 1.00 0.00 537 ALA A N 6
ATOM 9468 C CA . ALA A 1 58 ? 5.883 0.224 -9.225 1.00 0.00 537 ALA A CA 6
ATOM 9469 C C . ALA A 1 58 ? 5.999 1.452 -10.144 1.00 0.00 537 ALA A C 6
ATOM 9470 O O . ALA A 1 58 ? 6.847 1.496 -11.037 1.00 0.00 537 ALA A O 6
ATOM 9477 N N . SER A 1 59 ? 5.155 2.445 -9.933 1.00 0.00 538 SER A N 6
ATOM 9478 C CA . SER A 1 59 ? 5.151 3.660 -10.743 1.00 0.00 538 SER A CA 6
ATOM 9479 C C . SER A 1 59 ? 6.468 4.424 -10.644 1.00 0.00 538 SER A C 6
ATOM 9480 O O . SER A 1 59 ? 7.093 4.727 -11.660 1.00 0.00 538 SER A O 6
ATOM 9488 N N . THR A 1 60 ? 6.892 4.733 -9.422 1.00 0.00 539 THR A N 6
ATOM 9489 C CA . THR A 1 60 ? 8.147 5.466 -9.219 1.00 0.00 539 THR A CA 6
ATOM 9490 C C . THR A 1 60 ? 9.330 4.678 -9.821 1.00 0.00 539 THR A C 6
ATOM 9491 O O . THR A 1 60 ? 10.291 5.225 -10.359 1.00 0.00 539 THR A O 6
ATOM 9502 N N . PHE A 1 61 ? 9.194 3.388 -9.657 1.00 0.00 540 PHE A N 6
ATOM 9503 C CA . PHE A 1 61 ? 10.112 2.325 -10.056 1.00 0.00 540 PHE A CA 6
ATOM 9504 C C . PHE A 1 61 ? 10.150 1.995 -11.565 1.00 0.00 540 PHE A C 6
ATOM 9505 O O . PHE A 1 61 ? 10.898 1.115 -11.976 1.00 0.00 540 PHE A O 6
ATOM 9522 N N . LEU A 1 62 ? 9.217 2.532 -12.338 1.00 0.00 541 LEU A N 6
ATOM 9523 C CA . LEU A 1 62 ? 9.000 2.101 -13.728 1.00 0.00 541 LEU A CA 6
ATOM 9524 C C . LEU A 1 62 ? 10.256 1.801 -14.564 1.00 0.00 541 LEU A C 6
ATOM 9525 O O . LEU A 1 62 ? 10.191 0.841 -15.334 1.00 0.00 541 LEU A O 6
ATOM 9541 N N . PRO A 1 63 ? 11.422 2.477 -14.452 1.00 0.00 542 PRO A N 6
ATOM 9542 C CA . PRO A 1 63 ? 12.593 2.041 -15.247 1.00 0.00 542 PRO A CA 6
ATOM 9543 C C . PRO A 1 63 ? 12.630 0.496 -15.236 1.00 0.00 542 PRO A C 6
ATOM 9544 O O . PRO A 1 63 ? 12.870 -0.171 -16.242 1.00 0.00 542 PRO A O 6
ATOM 9555 N N . PHE A 1 64 ? 12.273 -0.001 -14.055 1.00 0.00 543 PHE A N 6
ATOM 9556 C CA . PHE A 1 64 ? 12.090 -1.408 -13.693 1.00 0.00 543 PHE A CA 6
ATOM 9557 C C . PHE A 1 64 ? 11.135 -2.177 -14.633 1.00 0.00 543 PHE A C 6
ATOM 9558 O O . PHE A 1 64 ? 10.089 -2.641 -14.204 1.00 0.00 543 PHE A O 6
ATOM 9575 N N . GLY A 1 65 ? 11.450 -2.239 -15.916 1.00 0.00 544 GLY A N 6
ATOM 9576 C CA . GLY A 1 65 ? 10.591 -2.863 -16.911 1.00 0.00 544 GLY A CA 6
ATOM 9577 C C . GLY A 1 65 ? 9.464 -3.721 -16.354 1.00 0.00 544 GLY A C 6
ATOM 9578 O O . GLY A 1 65 ? 8.596 -3.185 -15.668 1.00 0.00 544 GLY A O 6
ATOM 9582 N N . ASN A 1 66 ? 9.355 -4.985 -16.740 1.00 0.00 545 ASN A N 6
ATOM 9583 C CA . ASN A 1 66 ? 8.186 -5.775 -16.333 1.00 0.00 545 ASN A CA 6
ATOM 9584 C C . ASN A 1 66 ? 7.815 -5.521 -14.877 1.00 0.00 545 ASN A C 6
ATOM 9585 O O . ASN A 1 66 ? 8.586 -5.810 -13.963 1.00 0.00 545 ASN A O 6
ATOM 9596 N N . VAL A 1 67 ? 6.638 -4.920 -14.679 1.00 0.00 546 VAL A N 6
ATOM 9597 C CA . VAL A 1 67 ? 6.176 -4.558 -13.344 1.00 0.00 546 VAL A CA 6
ATOM 9598 C C . VAL A 1 67 ? 5.106 -5.486 -12.784 1.00 0.00 546 VAL A C 6
ATOM 9599 O O . VAL A 1 67 ? 3.976 -5.521 -13.269 1.00 0.00 546 VAL A O 6
ATOM 9612 N N . ILE A 1 68 ? 5.471 -6.208 -11.726 1.00 0.00 547 ILE A N 6
ATOM 9613 C CA . ILE A 1 68 ? 4.535 -7.116 -11.047 1.00 0.00 547 ILE A CA 6
ATOM 9614 C C . ILE A 1 68 ? 4.346 -6.677 -9.605 1.00 0.00 547 ILE A C 6
ATOM 9615 O O . ILE A 1 68 ? 5.198 -6.965 -8.774 1.00 0.00 547 ILE A O 6
ATOM 9631 N N . SER A 1 69 ? 3.284 -5.945 -9.288 1.00 0.00 548 SER A N 6
ATOM 9632 C CA . SER A 1 69 ? 3.120 -5.457 -7.917 1.00 0.00 548 SER A CA 6
ATOM 9633 C C . SER A 1 69 ? 2.061 -6.183 -7.087 1.00 0.00 548 SER A C 6
ATOM 9634 O O . SER A 1 69 ? 1.139 -6.807 -7.604 1.00 0.00 548 SER A O 6
ATOM 9642 N N . ALA A 1 70 ? 2.244 -6.057 -5.770 1.00 0.00 549 ALA A N 6
ATOM 9643 C CA . ALA A 1 70 ? 1.367 -6.624 -4.748 1.00 0.00 549 ALA A CA 6
ATOM 9644 C C . ALA A 1 70 ? 1.409 -5.706 -3.525 1.00 0.00 549 ALA A C 6
ATOM 9645 O O . ALA A 1 70 ? 2.392 -4.970 -3.354 1.00 0.00 549 ALA A O 6
ATOM 9652 N N . LYS A 1 71 ? 0.411 -5.732 -2.644 1.00 0.00 550 LYS A N 6
ATOM 9653 C CA . LYS A 1 71 ? 0.444 -4.847 -1.457 1.00 0.00 550 LYS A CA 6
ATOM 9654 C C . LYS A 1 71 ? 0.127 -5.569 -0.137 1.00 0.00 550 LYS A C 6
ATOM 9655 O O . LYS A 1 71 ? -0.709 -6.471 -0.090 1.00 0.00 550 LYS A O 6
ATOM 9674 N N . VAL A 1 72 ? 0.814 -5.144 0.937 1.00 0.00 551 VAL A N 6
ATOM 9675 C CA . VAL A 1 72 ? 0.643 -5.711 2.285 1.00 0.00 551 VAL A CA 6
ATOM 9676 C C . VAL A 1 72 ? 0.276 -4.621 3.306 1.00 0.00 551 VAL A C 6
ATOM 9677 O O . VAL A 1 72 ? 1.143 -3.886 3.809 1.00 0.00 551 VAL A O 6
ATOM 9690 N N . PHE A 1 73 ? -1.026 -4.539 3.602 1.00 0.00 552 PHE A N 6
ATOM 9691 C CA . PHE A 1 73 ? -1.559 -3.548 4.540 1.00 0.00 552 PHE A CA 6
ATOM 9692 C C . PHE A 1 73 ? -1.484 -4.035 5.985 1.00 0.00 552 PHE A C 6
ATOM 9693 O O . PHE A 1 73 ? -2.018 -5.086 6.339 1.00 0.00 552 PHE A O 6
ATOM 9710 N N . ILE A 1 74 ? -0.817 -3.235 6.809 1.00 0.00 553 ILE A N 6
ATOM 9711 C CA . ILE A 1 74 ? -0.647 -3.521 8.230 1.00 0.00 553 ILE A CA 6
ATOM 9712 C C . ILE A 1 74 ? -1.052 -2.318 9.078 1.00 0.00 553 ILE A C 6
ATOM 9713 O O . ILE A 1 74 ? -0.679 -1.182 8.790 1.00 0.00 553 ILE A O 6
ATOM 9729 N N . ASP A 1 75 ? -1.812 -2.589 10.120 1.00 0.00 554 ASP A N 6
ATOM 9730 C CA . ASP A 1 75 ? -2.287 -1.571 11.040 1.00 0.00 554 ASP A CA 6
ATOM 9731 C C . ASP A 1 75 ? -2.600 -2.224 12.372 1.00 0.00 554 ASP A C 6
ATOM 9732 O O . ASP A 1 75 ? -3.049 -3.371 12.399 1.00 0.00 554 ASP A O 6
ATOM 9741 N N . LYS A 1 76 ? -2.394 -1.517 13.479 1.00 0.00 555 LYS A N 6
ATOM 9742 C CA . LYS A 1 76 ? -2.708 -2.102 14.776 1.00 0.00 555 LYS A CA 6
ATOM 9743 C C . LYS A 1 76 ? -4.120 -2.655 14.728 1.00 0.00 555 LYS A C 6
ATOM 9744 O O . LYS A 1 76 ? -4.312 -3.871 14.788 1.00 0.00 555 LYS A O 6
ATOM 9763 N N . GLN A 1 77 ? -5.111 -1.781 14.554 1.00 0.00 556 GLN A N 6
ATOM 9764 C CA . GLN A 1 77 ? -6.472 -2.270 14.427 1.00 0.00 556 GLN A CA 6
ATOM 9765 C C . GLN A 1 77 ? -6.875 -2.301 12.964 1.00 0.00 556 GLN A C 6
ATOM 9766 O O . GLN A 1 77 ? -6.864 -3.362 12.339 1.00 0.00 556 GLN A O 6
ATOM 9780 N N . THR A 1 78 ? -7.134 -1.137 12.386 1.00 0.00 557 THR A N 6
ATOM 9781 C CA . THR A 1 78 ? -7.419 -1.062 10.972 1.00 0.00 557 THR A CA 6
ATOM 9782 C C . THR A 1 78 ? -6.671 0.107 10.355 1.00 0.00 557 THR A C 6
ATOM 9783 O O . THR A 1 78 ? -6.149 0.039 9.247 1.00 0.00 557 THR A O 6
ATOM 9794 N N . SER A 1 79 ? -6.695 1.201 11.110 1.00 0.00 558 SER A N 6
ATOM 9795 C CA . SER A 1 79 ? -6.083 2.467 10.702 1.00 0.00 558 SER A CA 6
ATOM 9796 C C . SER A 1 79 ? -4.732 2.768 11.342 1.00 0.00 558 SER A C 6
ATOM 9797 O O . SER A 1 79 ? -4.094 3.769 11.017 1.00 0.00 558 SER A O 6
ATOM 9805 N N . LEU A 1 80 ? -4.365 1.979 12.320 1.00 0.00 559 LEU A N 6
ATOM 9806 C CA . LEU A 1 80 ? -3.166 2.232 13.101 1.00 0.00 559 LEU A CA 6
ATOM 9807 C C . LEU A 1 80 ? -1.827 2.036 12.365 1.00 0.00 559 LEU A C 6
ATOM 9808 O O . LEU A 1 80 ? -1.714 2.331 11.175 1.00 0.00 559 LEU A O 6
ATOM 9824 N N . SER A 1 81 ? -0.799 1.662 13.131 1.00 0.00 560 SER A N 6
ATOM 9825 C CA . SER A 1 81 ? 0.590 1.548 12.664 1.00 0.00 560 SER A CA 6
ATOM 9826 C C . SER A 1 81 ? 0.792 1.267 11.169 1.00 0.00 560 SER A C 6
ATOM 9827 O O . SER A 1 81 ? -0.105 0.845 10.440 1.00 0.00 560 SER A O 6
ATOM 9835 N N . LYS A 1 82 ? 2.032 1.567 10.763 1.00 0.00 561 LYS A N 6
ATOM 9836 C CA . LYS A 1 82 ? 2.532 1.451 9.389 1.00 0.00 561 LYS A CA 6
ATOM 9837 C C . LYS A 1 82 ? 2.376 0.060 8.787 1.00 0.00 561 LYS A C 6
ATOM 9838 O O . LYS A 1 82 ? 1.712 -0.809 9.351 1.00 0.00 561 LYS A O 6
ATOM 9857 N N . CYS A 1 83 ? 3.010 -0.134 7.620 1.00 0.00 562 CYS A N 6
ATOM 9858 C CA . CYS A 1 83 ? 2.944 -1.443 6.922 1.00 0.00 562 CYS A CA 6
ATOM 9859 C C . CYS A 1 83 ? 3.976 -1.604 5.784 1.00 0.00 562 CYS A C 6
ATOM 9860 O O . CYS A 1 83 ? 4.928 -0.815 5.650 1.00 0.00 562 CYS A O 6
ATOM 9868 N N . PHE A 1 84 ? 3.808 -2.658 4.971 1.00 0.00 563 PHE A N 6
ATOM 9869 C CA . PHE A 1 84 ? 4.754 -2.910 3.917 1.00 0.00 563 PHE A CA 6
ATOM 9870 C C . PHE A 1 84 ? 4.096 -3.266 2.602 1.00 0.00 563 PHE A C 6
ATOM 9871 O O . PHE A 1 84 ? 2.975 -3.770 2.540 1.00 0.00 563 PHE A O 6
ATOM 9888 N N . GLY A 1 85 ? 4.840 -3.049 1.558 1.00 0.00 564 GLY A N 6
ATOM 9889 C CA . GLY A 1 85 ? 4.406 -3.393 0.227 1.00 0.00 564 GLY A CA 6
ATOM 9890 C C . GLY A 1 85 ? 5.381 -4.356 -0.421 1.00 0.00 564 GLY A C 6
ATOM 9891 O O . GLY A 1 85 ? 6.558 -4.419 -0.047 1.00 0.00 564 GLY A O 6
ATOM 9895 N N . PHE A 1 86 ? 4.905 -5.068 -1.426 1.00 0.00 565 PHE A N 6
ATOM 9896 C CA . PHE A 1 86 ? 5.744 -5.986 -2.167 1.00 0.00 565 PHE A CA 6
ATOM 9897 C C . PHE A 1 86 ? 5.836 -5.479 -3.583 1.00 0.00 565 PHE A C 6
ATOM 9898 O O . PHE A 1 86 ? 4.810 -5.255 -4.228 1.00 0.00 565 PHE A O 6
ATOM 9915 N N . VAL A 1 87 ? 7.035 -5.329 -4.091 1.00 0.00 566 VAL A N 6
ATOM 9916 C CA . VAL A 1 87 ? 7.182 -4.888 -5.459 1.00 0.00 566 VAL A CA 6
ATOM 9917 C C . VAL A 1 87 ? 8.172 -5.785 -6.151 1.00 0.00 566 VAL A C 6
ATOM 9918 O O . VAL A 1 87 ? 9.349 -5.810 -5.812 1.00 0.00 566 VAL A O 6
ATOM 9931 N N . SER A 1 88 ? 7.677 -6.542 -7.098 1.00 0.00 567 SER A N 6
ATOM 9932 C CA . SER A 1 88 ? 8.484 -7.500 -7.836 1.00 0.00 567 SER A CA 6
ATOM 9933 C C . SER A 1 88 ? 8.880 -6.929 -9.185 1.00 0.00 567 SER A C 6
ATOM 9934 O O . SER A 1 88 ? 8.041 -6.643 -10.039 1.00 0.00 567 SER A O 6
ATOM 9942 N N . PHE A 1 89 ? 10.176 -6.742 -9.339 1.00 0.00 568 PHE A N 6
ATOM 9943 C CA . PHE A 1 89 ? 10.753 -6.176 -10.534 1.00 0.00 568 PHE A CA 6
ATOM 9944 C C . PHE A 1 89 ? 11.448 -7.230 -11.413 1.00 0.00 568 PHE A C 6
ATOM 9945 O O . PHE A 1 89 ? 12.326 -7.994 -10.966 1.00 0.00 568 PHE A O 6
ATOM 9962 N N . ASP A 1 90 ? 11.024 -7.232 -12.684 1.00 0.00 569 ASP A N 6
ATOM 9963 C CA . ASP A 1 90 ? 11.555 -8.126 -13.700 1.00 0.00 569 ASP A CA 6
ATOM 9964 C C . ASP A 1 90 ? 12.116 -7.336 -14.901 1.00 0.00 569 ASP A C 6
ATOM 9965 O O . ASP A 1 90 ? 11.410 -7.043 -15.891 1.00 0.00 569 ASP A O 6
ATOM 9974 N N . ASN A 1 91 ? 13.395 -7.012 -14.795 1.00 0.00 570 ASN A N 6
ATOM 9975 C CA . ASN A 1 91 ? 14.112 -6.298 -15.838 1.00 0.00 570 ASN A CA 6
ATOM 9976 C C . ASN A 1 91 ? 15.611 -6.549 -15.684 1.00 0.00 570 ASN A C 6
ATOM 9977 O O . ASN A 1 91 ? 16.026 -7.250 -14.764 1.00 0.00 570 ASN A O 6
ATOM 9988 N N . PRO A 1 92 ? 16.460 -5.936 -16.527 1.00 0.00 571 PRO A N 6
ATOM 9989 C CA . PRO A 1 92 ? 17.902 -6.071 -16.384 1.00 0.00 571 PRO A CA 6
ATOM 9990 C C . PRO A 1 92 ? 18.334 -5.451 -15.063 1.00 0.00 571 PRO A C 6
ATOM 9991 O O . PRO A 1 92 ? 17.497 -4.936 -14.320 1.00 0.00 571 PRO A O 6
ATOM 10002 N N . ASP A 1 93 ? 19.618 -5.504 -14.751 1.00 0.00 572 ASP A N 6
ATOM 10003 C CA . ASP A 1 93 ? 20.117 -4.950 -13.497 1.00 0.00 572 ASP A CA 6
ATOM 10004 C C . ASP A 1 93 ? 19.595 -3.526 -13.294 1.00 0.00 572 ASP A C 6
ATOM 10005 O O . ASP A 1 93 ? 19.508 -3.047 -12.164 1.00 0.00 572 ASP A O 6
ATOM 10014 N N . SER A 1 94 ? 19.227 -2.859 -14.389 1.00 0.00 573 SER A N 6
ATOM 10015 C CA . SER A 1 94 ? 18.694 -1.504 -14.308 1.00 0.00 573 SER A CA 6
ATOM 10016 C C . SER A 1 94 ? 17.542 -1.444 -13.301 1.00 0.00 573 SER A C 6
ATOM 10017 O O . SER A 1 94 ? 17.476 -0.531 -12.470 1.00 0.00 573 SER A O 6
ATOM 10025 N N . ALA A 1 95 ? 16.654 -2.437 -13.330 1.00 0.00 574 ALA A N 6
ATOM 10026 C CA . ALA A 1 95 ? 15.557 -2.483 -12.381 1.00 0.00 574 ALA A CA 6
ATOM 10027 C C . ALA A 1 95 ? 16.132 -2.626 -10.987 1.00 0.00 574 ALA A C 6
ATOM 10028 O O . ALA A 1 95 ? 15.735 -1.925 -10.046 1.00 0.00 574 ALA A O 6
ATOM 10035 N N . GLN A 1 96 ? 17.113 -3.518 -10.862 1.00 0.00 575 GLN A N 6
ATOM 10036 C CA . GLN A 1 96 ? 17.776 -3.722 -9.592 1.00 0.00 575 GLN A CA 6
ATOM 10037 C C . GLN A 1 96 ? 18.248 -2.375 -9.062 1.00 0.00 575 GLN A C 6
ATOM 10038 O O . GLN A 1 96 ? 18.080 -2.055 -7.884 1.00 0.00 575 GLN A O 6
ATOM 10052 N N . VAL A 1 97 ? 18.810 -1.582 -9.972 1.00 0.00 576 VAL A N 6
ATOM 10053 C CA . VAL A 1 97 ? 19.286 -0.249 -9.645 1.00 0.00 576 VAL A CA 6
ATOM 10054 C C . VAL A 1 97 ? 18.161 0.569 -9.031 1.00 0.00 576 VAL A C 6
ATOM 10055 O O . VAL A 1 97 ? 18.385 1.332 -8.089 1.00 0.00 576 VAL A O 6
ATOM 10068 N N . ALA A 1 98 ? 16.944 0.395 -9.538 1.00 0.00 577 ALA A N 6
ATOM 10069 C CA . ALA A 1 98 ? 15.800 1.109 -9.003 1.00 0.00 577 ALA A CA 6
ATOM 10070 C C . ALA A 1 98 ? 15.534 0.691 -7.560 1.00 0.00 577 ALA A C 6
ATOM 10071 O O . ALA A 1 98 ? 15.015 1.465 -6.763 1.00 0.00 577 ALA A O 6
ATOM 10078 N N . ILE A 1 99 ? 15.861 -0.558 -7.246 1.00 0.00 578 ILE A N 6
ATOM 10079 C CA . ILE A 1 99 ? 15.622 -1.105 -5.907 1.00 0.00 578 ILE A CA 6
ATOM 10080 C C . ILE A 1 99 ? 16.577 -0.596 -4.829 1.00 0.00 578 ILE A C 6
ATOM 10081 O O . ILE A 1 99 ? 16.137 -0.153 -3.767 1.00 0.00 578 ILE A O 6
ATOM 10097 N N . LYS A 1 100 ? 17.873 -0.707 -5.070 1.00 0.00 579 LYS A N 6
ATOM 10098 C CA . LYS A 1 100 ? 18.860 -0.303 -4.074 1.00 0.00 579 LYS A CA 6
ATOM 10099 C C . LYS A 1 100 ? 18.929 1.206 -3.943 1.00 0.00 579 LYS A C 6
ATOM 10100 O O . LYS A 1 100 ? 19.026 1.748 -2.842 1.00 0.00 579 LYS A O 6
ATOM 10119 N N . ALA A 1 101 ? 18.910 1.871 -5.080 1.00 0.00 580 ALA A N 6
ATOM 10120 C CA . ALA A 1 101 ? 19.002 3.309 -5.131 1.00 0.00 580 ALA A CA 6
ATOM 10121 C C . ALA A 1 101 ? 17.716 4.024 -4.733 1.00 0.00 580 ALA A C 6
ATOM 10122 O O . ALA A 1 101 ? 17.747 5.224 -4.455 1.00 0.00 580 ALA A O 6
ATOM 10129 N N . MET A 1 102 ? 16.570 3.335 -4.762 1.00 0.00 581 MET A N 6
ATOM 10130 C CA . MET A 1 102 ? 15.314 4.018 -4.458 1.00 0.00 581 MET A CA 6
ATOM 10131 C C . MET A 1 102 ? 14.477 3.424 -3.325 1.00 0.00 581 MET A C 6
ATOM 10132 O O . MET A 1 102 ? 14.007 2.288 -3.387 1.00 0.00 581 MET A O 6
ATOM 10146 N N . ASN A 1 103 ? 14.201 4.295 -2.356 1.00 0.00 582 ASN A N 6
ATOM 10147 C CA . ASN A 1 103 ? 13.311 4.023 -1.243 1.00 0.00 582 ASN A CA 6
ATOM 10148 C C . ASN A 1 103 ? 11.908 4.178 -1.813 1.00 0.00 582 ASN A C 6
ATOM 10149 O O . ASN A 1 103 ? 11.768 4.761 -2.886 1.00 0.00 582 ASN A O 6
ATOM 10160 N N . GLY A 1 104 ? 10.875 3.628 -1.195 1.00 0.00 583 GLY A N 6
ATOM 10161 C CA . GLY A 1 104 ? 9.581 3.732 -1.839 1.00 0.00 583 GLY A CA 6
ATOM 10162 C C . GLY A 1 104 ? 8.489 4.413 -1.048 1.00 0.00 583 GLY A C 6
ATOM 10163 O O . GLY A 1 104 ? 7.407 4.612 -1.601 1.00 0.00 583 GLY A O 6
ATOM 10167 N N . PHE A 1 105 ? 8.718 4.839 0.202 1.00 0.00 584 PHE A N 6
ATOM 10168 C CA . PHE A 1 105 ? 7.616 5.555 0.869 1.00 0.00 584 PHE A CA 6
ATOM 10169 C C . PHE A 1 105 ? 8.015 6.921 1.430 1.00 0.00 584 PHE A C 6
ATOM 10170 O O . PHE A 1 105 ? 8.746 7.028 2.412 1.00 0.00 584 PHE A O 6
ATOM 10187 N N . GLN A 1 106 ? 7.469 7.960 0.790 1.00 0.00 585 GLN A N 6
ATOM 10188 C CA . GLN A 1 106 ? 7.672 9.353 1.175 1.00 0.00 585 GLN A CA 6
ATOM 10189 C C . GLN A 1 106 ? 6.494 9.950 1.970 1.00 0.00 585 GLN A C 6
ATOM 10190 O O . GLN A 1 106 ? 5.440 10.243 1.405 1.00 0.00 585 GLN A O 6
ATOM 102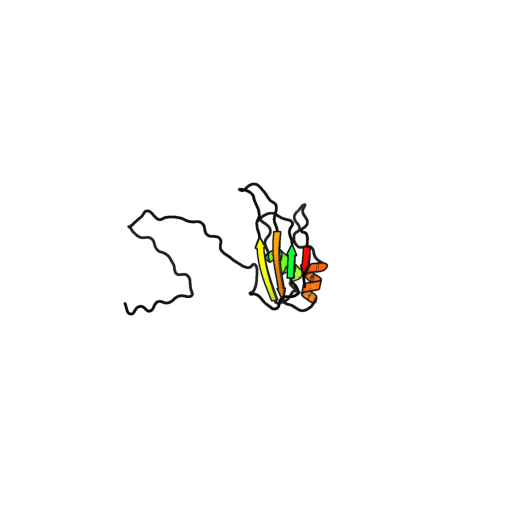04 N N . VAL A 1 107 ? 6.714 10.201 3.246 1.00 0.00 586 VAL A N 6
ATOM 10205 C CA . VAL A 1 107 ? 5.728 10.855 4.125 1.00 0.00 586 VAL A CA 6
ATOM 10206 C C . VAL A 1 107 ? 6.426 12.048 4.758 1.00 0.00 586 VAL A C 6
ATOM 10207 O O . VAL A 1 107 ? 7.671 12.008 4.839 1.00 0.00 586 VAL A O 6
ATOM 10220 N N . GLY A 1 108 ? 5.722 13.102 5.205 1.00 0.00 587 GLY A N 6
ATOM 10221 C CA . GLY A 1 108 ? 6.471 14.230 5.754 1.00 0.00 587 GLY A CA 6
ATOM 10222 C C . GLY A 1 108 ? 7.616 13.783 6.644 1.00 0.00 587 GLY A C 6
ATOM 10223 O O . GLY A 1 108 ? 8.716 14.325 6.530 1.00 0.00 587 GLY A O 6
ATOM 10227 N N . THR A 1 109 ? 7.449 12.672 7.360 1.00 0.00 588 THR A N 6
ATOM 10228 C CA . THR A 1 109 ? 8.597 12.075 8.025 1.00 0.00 588 THR A CA 6
ATOM 10229 C C . THR A 1 109 ? 8.387 10.572 8.061 1.00 0.00 588 THR A C 6
ATOM 10230 O O . THR A 1 109 ? 7.962 10.018 9.074 1.00 0.00 588 THR A O 6
ATOM 10241 N N . LYS A 1 110 ? 8.709 9.919 6.966 1.00 0.00 589 LYS A N 6
ATOM 10242 C CA . LYS A 1 110 ? 8.585 8.484 6.878 1.00 0.00 589 LYS A CA 6
ATOM 10243 C C . LYS A 1 110 ? 9.307 7.970 5.653 1.00 0.00 589 LYS A C 6
ATOM 10244 O O . LYS A 1 110 ? 8.845 8.266 4.540 1.00 0.00 589 LYS A O 6
ATOM 10263 N N . ARG A 1 111 ? 10.359 7.200 5.780 1.00 0.00 590 ARG A N 6
ATOM 10264 C CA . ARG A 1 111 ? 10.983 6.674 4.590 1.00 0.00 590 ARG A CA 6
ATOM 10265 C C . ARG A 1 111 ? 10.903 5.166 4.615 1.00 0.00 590 ARG A C 6
ATOM 10266 O O . ARG A 1 111 ? 11.126 4.546 5.651 1.00 0.00 590 ARG A O 6
ATOM 10287 N N . LEU A 1 112 ? 10.523 4.580 3.492 1.00 0.00 591 LEU A N 6
ATOM 10288 C CA . LEU A 1 112 ? 10.328 3.152 3.429 1.00 0.00 591 LEU A CA 6
ATOM 10289 C C . LEU A 1 112 ? 11.602 2.397 3.309 1.00 0.00 591 LEU A C 6
ATOM 10290 O O . LEU A 1 112 ? 12.540 2.828 2.637 1.00 0.00 591 LEU A O 6
ATOM 10306 N N . LYS A 1 113 ? 11.639 1.243 3.973 1.00 0.00 592 LYS A N 6
ATOM 10307 C CA . LYS A 1 113 ? 12.846 0.460 3.899 1.00 0.00 592 LYS A CA 6
ATOM 10308 C C . LYS A 1 113 ? 12.834 -0.416 2.664 1.00 0.00 592 LYS A C 6
ATOM 10309 O O . LYS A 1 113 ? 12.087 -1.402 2.613 1.00 0.00 592 LYS A O 6
ATOM 10328 N N . VAL A 1 114 ? 13.640 -0.055 1.671 1.00 0.00 593 VAL A N 6
ATOM 10329 C CA . VAL A 1 114 ? 13.707 -0.812 0.454 1.00 0.00 593 VAL A CA 6
ATOM 10330 C C . VAL A 1 114 ? 14.779 -1.897 0.566 1.00 0.00 593 VAL A C 6
ATOM 10331 O O . VAL A 1 114 ? 15.977 -1.616 0.508 1.00 0.00 593 VAL A O 6
ATOM 10344 N N . GLN A 1 115 ? 14.337 -3.141 0.731 1.00 0.00 594 GLN A N 6
ATOM 10345 C CA . GLN A 1 115 ? 15.247 -4.268 0.856 1.00 0.00 594 GLN A CA 6
ATOM 10346 C C . GLN A 1 115 ? 15.304 -5.025 -0.471 1.00 0.00 594 GLN A C 6
ATOM 10347 O O . GLN A 1 115 ? 14.375 -5.754 -0.823 1.00 0.00 594 GLN A O 6
ATOM 10361 N N . LEU A 1 116 ? 16.373 -4.810 -1.220 1.00 0.00 595 LEU A N 6
ATOM 10362 C CA . LEU A 1 116 ? 16.535 -5.417 -2.541 1.00 0.00 595 LEU A CA 6
ATOM 10363 C C . LEU A 1 116 ? 17.073 -6.853 -2.497 1.00 0.00 595 LEU A C 6
ATOM 10364 O O . LEU A 1 116 ? 17.884 -7.206 -1.641 1.00 0.00 595 LEU A O 6
ATOM 10380 N N . LYS A 1 117 ? 16.600 -7.668 -3.446 1.00 0.00 596 LYS A N 6
ATOM 10381 C CA . LYS A 1 117 ? 17.000 -9.064 -3.563 1.00 0.00 596 LYS A CA 6
ATOM 10382 C C . LYS A 1 117 ? 16.948 -9.550 -5.027 1.00 0.00 596 LYS A C 6
ATOM 10383 O O . LYS A 1 117 ? 15.899 -9.523 -5.698 1.00 0.00 596 LYS A O 6
ATOM 10402 N N . LYS A 1 118 ? 18.111 -9.993 -5.501 1.00 0.00 597 LYS A N 6
ATOM 10403 C CA . LYS A 1 118 ? 18.264 -10.499 -6.858 1.00 0.00 597 LYS A CA 6
ATOM 10404 C C . LYS A 1 118 ? 18.251 -12.032 -6.854 1.00 0.00 597 LYS A C 6
ATOM 10423 N N . ALA A 1 1 ? -38.941 9.553 10.903 1.00 0.00 480 ALA A N 7
ATOM 10424 C CA . ALA A 1 1 ? -39.026 9.907 9.492 1.00 0.00 480 ALA A CA 7
ATOM 10425 C C . ALA A 1 1 ? -39.692 11.267 9.307 1.00 0.00 480 ALA A C 7
ATOM 10426 O O . ALA A 1 1 ? -40.622 11.617 10.033 1.00 0.00 480 ALA A O 7
ATOM 10432 N N . ALA A 1 2 ? -39.210 12.029 8.331 1.00 0.00 481 ALA A N 7
ATOM 10433 C CA . ALA A 1 2 ? -39.758 13.350 8.052 1.00 0.00 481 ALA A CA 7
ATOM 10434 C C . ALA A 1 2 ? -40.710 13.310 6.861 1.00 0.00 481 ALA A C 7
ATOM 10435 O O . ALA A 1 2 ? -41.665 14.082 6.792 1.00 0.00 481 ALA A O 7
ATOM 10442 N N . GLY A 1 3 ? -40.442 12.405 5.925 1.00 0.00 482 GLY A N 7
ATOM 10443 C CA . GLY A 1 3 ? -41.284 12.281 4.750 1.00 0.00 482 GLY A CA 7
ATOM 10444 C C . GLY A 1 3 ? -40.525 12.524 3.459 1.00 0.00 482 GLY A C 7
ATOM 10445 O O . GLY A 1 3 ? -40.975 12.128 2.384 1.00 0.00 482 GLY A O 7
ATOM 10449 N N . LEU A 1 4 ? -39.371 13.177 3.563 1.00 0.00 483 LEU A N 7
ATOM 10450 C CA . LEU A 1 4 ? -38.551 13.471 2.392 1.00 0.00 483 LEU A CA 7
ATOM 10451 C C . LEU A 1 4 ? -37.273 12.634 2.397 1.00 0.00 483 LEU A C 7
ATOM 10452 O O . LEU A 1 4 ? -36.318 12.954 3.105 1.00 0.00 483 LEU A O 7
ATOM 10468 N N . PRO A 1 5 ? -37.242 11.540 1.616 1.00 0.00 484 PRO A N 7
ATOM 10469 C CA . PRO A 1 5 ? -36.097 10.650 1.536 1.00 0.00 484 PRO A CA 7
ATOM 10470 C C . PRO A 1 5 ? -35.217 10.927 0.330 1.00 0.00 484 PRO A C 7
ATOM 10471 O O . PRO A 1 5 ? -35.659 11.518 -0.655 1.00 0.00 484 PRO A O 7
ATOM 10482 N N . GLN A 1 6 ? -33.971 10.477 0.406 1.00 0.00 485 GLN A N 7
ATOM 10483 C CA . GLN A 1 6 ? -33.037 10.661 -0.690 1.00 0.00 485 GLN A CA 7
ATOM 10484 C C . GLN A 1 6 ? -32.836 9.359 -1.460 1.00 0.00 485 GLN A C 7
ATOM 10485 O O . GLN A 1 6 ? -32.902 8.272 -0.888 1.00 0.00 485 GLN A O 7
ATOM 10499 N N . PHE A 1 7 ? -32.591 9.479 -2.762 1.00 0.00 486 PHE A N 7
ATOM 10500 C CA . PHE A 1 7 ? -32.380 8.313 -3.611 1.00 0.00 486 PHE A CA 7
ATOM 10501 C C . PHE A 1 7 ? -30.936 8.248 -4.097 1.00 0.00 486 PHE A C 7
ATOM 10502 O O . PHE A 1 7 ? -30.324 9.275 -4.394 1.00 0.00 486 PHE A O 7
ATOM 10519 N N . GLY A 1 8 ? -30.396 7.036 -4.178 1.00 0.00 487 GLY A N 7
ATOM 10520 C CA . GLY A 1 8 ? -29.029 6.861 -4.631 1.00 0.00 487 GLY A CA 7
ATOM 10521 C C . GLY A 1 8 ? -28.084 6.515 -3.497 1.00 0.00 487 GLY A C 7
ATOM 10522 O O . GLY A 1 8 ? -26.906 6.873 -3.531 1.00 0.00 487 GLY A O 7
ATOM 10526 N N . SER A 1 9 ? -28.599 5.816 -2.492 1.00 0.00 488 SER A N 7
ATOM 10527 C CA . SER A 1 9 ? -27.793 5.421 -1.343 1.00 0.00 488 SER A CA 7
ATOM 10528 C C . SER A 1 9 ? -27.033 4.129 -1.629 1.00 0.00 488 SER A C 7
ATOM 10529 O O . SER A 1 9 ? -27.605 3.159 -2.124 1.00 0.00 488 SER A O 7
ATOM 10537 N N . ALA A 1 10 ? -25.742 4.124 -1.313 1.00 0.00 489 ALA A N 7
ATOM 10538 C CA . ALA A 1 10 ? -24.905 2.952 -1.536 1.00 0.00 489 ALA A CA 7
ATOM 10539 C C . ALA A 1 10 ? -24.404 2.376 -0.216 1.00 0.00 489 ALA A C 7
ATOM 10540 O O . ALA A 1 10 ? -23.990 3.114 0.677 1.00 0.00 489 ALA A O 7
ATOM 10547 N N . SER A 1 11 ? -24.445 1.053 -0.101 1.00 0.00 490 SER A N 7
ATOM 10548 C CA . SER A 1 11 ? -23.996 0.376 1.111 1.00 0.00 490 SER A CA 7
ATOM 10549 C C . SER A 1 11 ? -22.484 0.170 1.089 1.00 0.00 490 SER A C 7
ATOM 10550 O O . SER A 1 11 ? -21.937 -0.387 0.138 1.00 0.00 490 SER A O 7
ATOM 10558 N N . ALA A 1 12 ? -21.815 0.624 2.143 1.00 0.00 491 ALA A N 7
ATOM 10559 C CA . ALA A 1 12 ? -20.367 0.489 2.246 1.00 0.00 491 ALA A CA 7
ATOM 10560 C C . ALA A 1 12 ? -19.960 -0.975 2.363 1.00 0.00 491 ALA A C 7
ATOM 10561 O O . ALA A 1 12 ? -20.715 -1.801 2.877 1.00 0.00 491 ALA A O 7
ATOM 10568 N N . LEU A 1 13 ? -18.761 -1.291 1.885 1.00 0.00 492 LEU A N 7
ATOM 10569 C CA . LEU A 1 13 ? -18.252 -2.657 1.937 1.00 0.00 492 LEU A CA 7
ATOM 10570 C C . LEU A 1 13 ? -17.016 -2.744 2.826 1.00 0.00 492 LEU A C 7
ATOM 10571 O O . LEU A 1 13 ? -16.314 -1.753 3.029 1.00 0.00 492 LEU A O 7
ATOM 10587 N N . SER A 1 14 ? -16.757 -3.936 3.355 1.00 0.00 493 SER A N 7
ATOM 10588 C CA . SER A 1 14 ? -15.606 -4.153 4.223 1.00 0.00 493 SER A CA 7
ATOM 10589 C C . SER A 1 14 ? -14.441 -4.753 3.443 1.00 0.00 493 SER A C 7
ATOM 10590 O O . SER A 1 14 ? -14.592 -5.774 2.771 1.00 0.00 493 SER A O 7
ATOM 10598 N N . THR A 1 15 ? -13.280 -4.112 3.536 1.00 0.00 494 THR A N 7
ATOM 10599 C CA . THR A 1 15 ? -12.089 -4.583 2.838 1.00 0.00 494 THR A CA 7
ATOM 10600 C C . THR A 1 15 ? -11.140 -5.291 3.800 1.00 0.00 494 THR A C 7
ATOM 10601 O O . THR A 1 15 ? -10.714 -4.717 4.802 1.00 0.00 494 THR A O 7
ATOM 10612 N N . SER A 1 16 ? -10.813 -6.541 3.488 1.00 0.00 495 SER A N 7
ATOM 10613 C CA . SER A 1 16 ? -9.913 -7.326 4.324 1.00 0.00 495 SER A CA 7
ATOM 10614 C C . SER A 1 16 ? -8.820 -7.983 3.482 1.00 0.00 495 SER A C 7
ATOM 10615 O O . SER A 1 16 ? -9.044 -8.330 2.323 1.00 0.00 495 SER A O 7
ATOM 10623 N N . PRO A 1 17 ? -7.619 -8.161 4.058 1.00 0.00 496 PRO A N 7
ATOM 10624 C CA . PRO A 1 17 ? -6.490 -8.778 3.354 1.00 0.00 496 PRO A CA 7
ATOM 10625 C C . PRO A 1 17 ? -6.694 -10.274 3.131 1.00 0.00 496 PRO A C 7
ATOM 10626 O O . PRO A 1 17 ? -7.629 -10.869 3.667 1.00 0.00 496 PRO A O 7
ATOM 10637 N N . LEU A 1 18 ? -5.813 -10.874 2.338 1.00 0.00 497 LEU A N 7
ATOM 10638 C CA . LEU A 1 18 ? -5.897 -12.299 2.044 1.00 0.00 497 LEU A CA 7
ATOM 10639 C C . LEU A 1 18 ? -4.826 -13.075 2.805 1.00 0.00 497 LEU A C 7
ATOM 10640 O O . LEU A 1 18 ? -3.735 -13.315 2.289 1.00 0.00 497 LEU A O 7
ATOM 10656 N N . ALA A 1 19 ? -5.145 -13.462 4.035 1.00 0.00 498 ALA A N 7
ATOM 10657 C CA . ALA A 1 19 ? -4.210 -14.210 4.867 1.00 0.00 498 ALA A CA 7
ATOM 10658 C C . ALA A 1 19 ? -4.896 -14.746 6.119 1.00 0.00 498 ALA A C 7
ATOM 10659 O O . ALA A 1 19 ? -5.043 -15.956 6.288 1.00 0.00 498 ALA A O 7
ATOM 10666 N N . SER A 1 20 ? -5.315 -13.837 6.993 1.00 0.00 499 SER A N 7
ATOM 10667 C CA . SER A 1 20 ? -5.987 -14.220 8.231 1.00 0.00 499 SER A CA 7
ATOM 10668 C C . SER A 1 20 ? -7.001 -13.161 8.648 1.00 0.00 499 SER A C 7
ATOM 10669 O O . SER A 1 20 ? -7.305 -12.242 7.887 1.00 0.00 499 SER A O 7
ATOM 10677 N N . VAL A 1 21 ? -7.522 -13.294 9.864 1.00 0.00 500 VAL A N 7
ATOM 10678 C CA . VAL A 1 21 ? -8.502 -12.349 10.384 1.00 0.00 500 VAL A CA 7
ATOM 10679 C C . VAL A 1 21 ? -7.854 -11.358 11.345 1.00 0.00 500 VAL A C 7
ATOM 10680 O O . VAL A 1 21 ? -7.207 -11.752 12.315 1.00 0.00 500 VAL A O 7
ATOM 10693 N N . ALA A 1 22 ? -8.031 -10.071 11.069 1.00 0.00 501 ALA A N 7
ATOM 10694 C CA . ALA A 1 22 ? -7.464 -9.024 11.910 1.00 0.00 501 ALA A CA 7
ATOM 10695 C C . ALA A 1 22 ? -8.251 -8.873 13.206 1.00 0.00 501 ALA A C 7
ATOM 10696 O O . ALA A 1 22 ? -9.449 -9.154 13.253 1.00 0.00 501 ALA A O 7
ATOM 10703 N N . LEU A 1 23 ? -7.571 -8.427 14.257 1.00 0.00 502 LEU A N 7
ATOM 10704 C CA . LEU A 1 23 ? -8.207 -8.239 15.556 1.00 0.00 502 LEU A CA 7
ATOM 10705 C C . LEU A 1 23 ? -8.364 -6.754 15.874 1.00 0.00 502 LEU A C 7
ATOM 10706 O O . LEU A 1 23 ? -7.443 -6.118 16.386 1.00 0.00 502 LEU A O 7
ATOM 10722 N N . SER A 1 24 ? -9.536 -6.210 15.564 1.00 0.00 503 SER A N 7
ATOM 10723 C CA . SER A 1 24 ? -9.814 -4.800 15.817 1.00 0.00 503 SER A CA 7
ATOM 10724 C C . SER A 1 24 ? -8.844 -3.908 15.048 1.00 0.00 503 SER A C 7
ATOM 10725 O O . SER A 1 24 ? -8.492 -2.820 15.503 1.00 0.00 503 SER A O 7
ATOM 10733 N N . ALA A 1 25 ? -8.417 -4.376 13.880 1.00 0.00 504 ALA A N 7
ATOM 10734 C CA . ALA A 1 25 ? -7.487 -3.621 13.048 1.00 0.00 504 ALA A CA 7
ATOM 10735 C C . ALA A 1 25 ? -8.223 -2.879 11.939 1.00 0.00 504 ALA A C 7
ATOM 10736 O O . ALA A 1 25 ? -9.112 -3.432 11.292 1.00 0.00 504 ALA A O 7
ATOM 10743 N N . ALA A 1 26 ? -7.846 -1.622 11.723 1.00 0.00 505 ALA A N 7
ATOM 10744 C CA . ALA A 1 26 ? -8.471 -0.804 10.691 1.00 0.00 505 ALA A CA 7
ATOM 10745 C C . ALA A 1 26 ? -7.556 -0.656 9.480 1.00 0.00 505 ALA A C 7
ATOM 10746 O O . ALA A 1 26 ? -6.369 -0.364 9.618 1.00 0.00 505 ALA A O 7
ATOM 10753 N N . ALA A 1 27 ? -8.119 -0.859 8.293 1.00 0.00 506 ALA A N 7
ATOM 10754 C CA . ALA A 1 27 ? -7.354 -0.749 7.056 1.00 0.00 506 ALA A CA 7
ATOM 10755 C C . ALA A 1 27 ? -7.989 0.264 6.109 1.00 0.00 506 ALA A C 7
ATOM 10756 O O . ALA A 1 27 ? -8.997 -0.021 5.463 1.00 0.00 506 ALA A O 7
ATOM 10763 N N . ALA 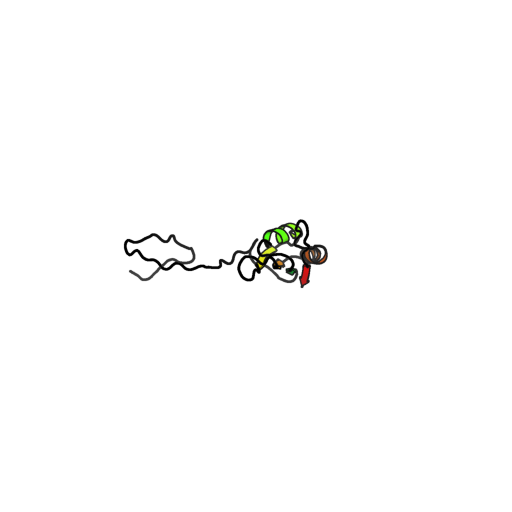A 1 28 ? -7.390 1.448 6.030 1.00 0.00 507 ALA A N 7
ATOM 10764 C CA . ALA A 1 28 ? -7.897 2.504 5.162 1.00 0.00 507 ALA A CA 7
ATOM 10765 C C . ALA A 1 28 ? -7.672 2.160 3.693 1.00 0.00 507 ALA A C 7
ATOM 10766 O O . ALA A 1 28 ? -6.717 1.466 3.346 1.00 0.00 507 ALA A O 7
ATOM 10773 N N . ALA A 1 29 ? -8.559 2.652 2.834 1.00 0.00 508 ALA A N 7
ATOM 10774 C CA . ALA A 1 29 ? -8.458 2.397 1.402 1.00 0.00 508 ALA A CA 7
ATOM 10775 C C . ALA A 1 29 ? -7.647 3.484 0.706 1.00 0.00 508 ALA A C 7
ATOM 10776 O O . ALA A 1 29 ? -8.196 4.480 0.238 1.00 0.00 508 ALA A O 7
ATOM 10783 N N . ALA A 1 30 ? -6.335 3.284 0.642 1.00 0.00 509 ALA A N 7
ATOM 10784 C CA . ALA A 1 30 ? -5.445 4.245 0.003 1.00 0.00 509 ALA A CA 7
ATOM 10785 C C . ALA A 1 30 ? -4.128 3.590 -0.396 1.00 0.00 509 ALA A C 7
ATOM 10786 O O . ALA A 1 30 ? -3.250 3.379 0.440 1.00 0.00 509 ALA A O 7
ATOM 10793 N N . ALA A 1 31 ? -3.997 3.269 -1.680 1.00 0.00 510 ALA A N 7
ATOM 10794 C CA . ALA A 1 31 ? -2.786 2.635 -2.187 1.00 0.00 510 ALA A CA 7
ATOM 10795 C C . ALA A 1 31 ? -2.222 3.399 -3.380 1.00 0.00 510 ALA A C 7
ATOM 10796 O O . ALA A 1 31 ? -2.916 3.619 -4.373 1.00 0.00 510 ALA A O 7
ATOM 10803 N N . GLY A 1 32 ? -0.959 3.807 -3.269 1.00 0.00 511 GLY A N 7
ATOM 10804 C CA . GLY A 1 32 ? -0.304 4.550 -4.329 1.00 0.00 511 GLY A CA 7
ATOM 10805 C C . GLY A 1 32 ? -0.631 4.075 -5.740 1.00 0.00 511 GLY A C 7
ATOM 10806 O O . GLY A 1 32 ? -0.527 4.857 -6.685 1.00 0.00 511 GLY A O 7
ATOM 10810 N N . LYS A 1 33 ? -0.999 2.803 -5.908 1.00 0.00 512 LYS A N 7
ATOM 10811 C CA . LYS A 1 33 ? -1.290 2.296 -7.249 1.00 0.00 512 LYS A CA 7
ATOM 10812 C C . LYS A 1 33 ? -2.450 1.295 -7.287 1.00 0.00 512 LYS A C 7
ATOM 10813 O O . LYS A 1 33 ? -3.245 1.206 -6.352 1.00 0.00 512 LYS A O 7
ATOM 10832 N N . GLN A 1 34 ? -2.561 0.590 -8.417 1.00 0.00 513 GLN A N 7
ATOM 10833 C CA . GLN A 1 34 ? -3.645 -0.364 -8.655 1.00 0.00 513 GLN A CA 7
ATOM 10834 C C . GLN A 1 34 ? -3.959 -1.271 -7.458 1.00 0.00 513 GLN A C 7
ATOM 10835 O O . GLN A 1 34 ? -3.271 -1.255 -6.437 1.00 0.00 513 GLN A O 7
ATOM 10849 N N . ILE A 1 35 ? -5.040 -2.045 -7.613 1.00 0.00 514 ILE A N 7
ATOM 10850 C CA . ILE A 1 35 ? -5.531 -2.964 -6.587 1.00 0.00 514 ILE A CA 7
ATOM 10851 C C . ILE A 1 35 ? -4.485 -3.987 -6.143 1.00 0.00 514 ILE A C 7
ATOM 10852 O O . ILE A 1 35 ? -3.326 -3.927 -6.551 1.00 0.00 514 ILE A O 7
ATOM 10868 N N . GLU A 1 36 ? -4.915 -4.916 -5.283 1.00 0.00 515 GLU A N 7
ATOM 10869 C CA . GLU A 1 36 ? -4.037 -5.955 -4.743 1.00 0.00 515 GLU A CA 7
ATOM 10870 C C . GLU A 1 36 ? -3.914 -7.164 -5.675 1.00 0.00 515 GLU A C 7
ATOM 10871 O O . GLU A 1 36 ? -4.809 -7.448 -6.470 1.00 0.00 515 GLU A O 7
ATOM 10883 N N . GLY A 1 37 ? -2.789 -7.871 -5.556 1.00 0.00 516 GLY A N 7
ATOM 10884 C CA . GLY A 1 37 ? -2.535 -9.051 -6.372 1.00 0.00 516 GLY A CA 7
ATOM 10885 C C . GLY A 1 37 ? -1.772 -10.126 -5.608 1.00 0.00 516 GLY A C 7
ATOM 10886 O O . GLY A 1 37 ? -1.619 -10.029 -4.390 1.00 0.00 516 GLY A O 7
ATOM 10890 N N . PRO A 1 38 ? -1.264 -11.164 -6.300 1.00 0.00 517 PRO A N 7
ATOM 10891 C CA . PRO A 1 38 ? -0.497 -12.248 -5.663 1.00 0.00 517 PRO A CA 7
ATOM 10892 C C . PRO A 1 38 ? 0.862 -11.774 -5.141 1.00 0.00 517 PRO A C 7
ATOM 10893 O O . PRO A 1 38 ? 1.712 -11.325 -5.909 1.00 0.00 517 PRO A O 7
ATOM 10904 N N . GLU A 1 39 ? 1.051 -11.871 -3.826 1.00 0.00 518 GLU A N 7
ATOM 10905 C CA . GLU A 1 39 ? 2.293 -11.445 -3.178 1.00 0.00 518 GLU A CA 7
ATOM 10906 C C . GLU A 1 39 ? 3.477 -12.342 -3.539 1.00 0.00 518 GLU A C 7
ATOM 10907 O O . GLU A 1 39 ? 3.309 -13.408 -4.131 1.00 0.00 518 GLU A O 7
ATOM 10919 N N . GLY A 1 40 ? 4.677 -11.893 -3.165 1.00 0.00 519 GLY A N 7
ATOM 10920 C CA . GLY A 1 40 ? 5.886 -12.651 -3.441 1.00 0.00 519 GLY A CA 7
ATOM 10921 C C . GLY A 1 40 ? 6.961 -11.828 -4.136 1.00 0.00 519 GLY A C 7
ATOM 10922 O O . GLY A 1 40 ? 8.099 -12.263 -4.259 1.00 0.00 519 GLY A O 7
ATOM 10926 N N . CYS A 1 41 ? 6.593 -10.647 -4.606 1.00 0.00 520 CYS A N 7
ATOM 10927 C CA . CYS A 1 41 ? 7.471 -9.750 -5.302 1.00 0.00 520 CYS A CA 7
ATOM 10928 C C . CYS A 1 41 ? 7.559 -8.492 -4.480 1.00 0.00 520 CYS A C 7
ATOM 10929 O O . CYS A 1 41 ? 7.447 -7.383 -5.016 1.00 0.00 520 CYS A O 7
ATOM 10937 N N . ASN A 1 42 ? 7.492 -8.625 -3.154 1.00 0.00 521 ASN A N 7
ATOM 10938 C CA . ASN A 1 42 ? 7.319 -7.445 -2.328 1.00 0.00 521 ASN A CA 7
ATOM 10939 C C . ASN A 1 42 ? 8.616 -6.897 -1.808 1.00 0.00 521 ASN A C 7
ATOM 10940 O O . ASN A 1 42 ? 9.674 -7.510 -1.912 1.00 0.00 521 ASN A O 7
ATOM 10951 N N . LEU A 1 43 ? 8.517 -5.668 -1.359 1.00 0.00 522 LEU A N 7
ATOM 10952 C CA . LEU A 1 43 ? 9.644 -4.900 -0.916 1.00 0.00 522 LEU A CA 7
ATOM 10953 C C . LEU A 1 43 ? 9.283 -3.976 0.234 1.00 0.00 522 LEU A C 7
ATOM 10954 O O . LEU A 1 43 ? 8.289 -3.247 0.180 1.00 0.00 522 LEU A O 7
ATOM 10970 N N . PHE A 1 44 ? 10.136 -3.962 1.235 1.00 0.00 523 PHE A N 7
ATOM 10971 C CA . PHE A 1 44 ? 9.980 -3.082 2.368 1.00 0.00 523 PHE A CA 7
ATOM 10972 C C . PHE A 1 44 ? 11.189 -2.196 2.347 1.00 0.00 523 PHE A C 7
ATOM 10973 O O . PHE A 1 44 ? 12.320 -2.690 2.406 1.00 0.00 523 PHE A O 7
ATOM 10990 N N . ILE A 1 45 ? 10.994 -0.901 2.198 1.00 0.00 524 ILE A N 7
ATOM 10991 C CA . ILE A 1 45 ? 12.142 -0.026 2.108 1.00 0.00 524 ILE A CA 7
ATOM 10992 C C . ILE A 1 45 ? 12.128 1.042 3.170 1.00 0.00 524 ILE A C 7
ATOM 10993 O O . ILE A 1 45 ? 11.086 1.636 3.400 1.00 0.00 524 ILE A O 7
ATOM 11009 N N . TYR A 1 46 ? 13.259 1.353 3.795 1.00 0.00 525 TYR A N 7
ATOM 11010 C CA . TYR A 1 46 ? 13.212 2.437 4.768 1.00 0.00 525 TYR A CA 7
ATOM 11011 C C . TYR A 1 46 ? 14.170 3.558 4.424 1.00 0.00 525 TYR A C 7
ATOM 11012 O O . TYR A 1 46 ? 15.302 3.588 4.927 1.00 0.00 525 TYR A O 7
ATOM 11030 N N . HIS A 1 47 ? 13.744 4.551 3.647 1.00 0.00 526 HIS A N 7
ATOM 11031 C CA . HIS A 1 47 ? 14.540 5.756 3.565 1.00 0.00 526 HIS A CA 7
ATOM 11032 C C . HIS A 1 47 ? 13.739 7.042 3.672 1.00 0.00 526 HIS A C 7
ATOM 11033 O O . HIS A 1 47 ? 14.125 8.084 4.227 1.00 0.00 526 HIS A O 7
ATOM 11048 N N . LEU A 1 48 ? 12.574 6.938 3.032 1.00 0.00 527 LEU A N 7
ATOM 11049 C CA . LEU A 1 48 ? 11.701 8.081 2.788 1.00 0.00 527 LEU A CA 7
ATOM 11050 C C . LEU A 1 48 ? 10.974 8.685 3.935 1.00 0.00 527 LEU A C 7
ATOM 11051 O O . LEU A 1 48 ? 10.430 8.002 4.755 1.00 0.00 527 LEU A O 7
ATOM 11067 N N . PRO A 1 49 ? 10.907 10.033 3.921 1.00 0.00 528 PRO A N 7
ATOM 11068 C CA . PRO A 1 49 ? 10.189 10.806 4.912 1.00 0.00 528 PRO A CA 7
ATOM 11069 C C . PRO A 1 49 ? 8.693 10.742 4.666 1.00 0.00 528 PRO A C 7
ATOM 11070 O O . PRO A 1 49 ? 8.238 10.189 3.663 1.00 0.00 528 PRO A O 7
ATOM 11081 N N . GLN A 1 50 ? 7.937 11.296 5.583 1.00 0.00 529 GLN A N 7
ATOM 11082 C CA . GLN A 1 50 ? 6.477 11.294 5.478 1.00 0.00 529 GLN A CA 7
ATOM 11083 C C . GLN A 1 50 ? 5.977 11.960 4.191 1.00 0.00 529 GLN A C 7
ATOM 11084 O O . GLN A 1 50 ? 4.850 11.714 3.763 1.00 0.00 529 GLN A O 7
ATOM 11098 N N . GLU A 1 51 ? 6.796 12.822 3.593 1.00 0.00 530 GLU A N 7
ATOM 11099 C CA . GLU A 1 51 ? 6.399 13.533 2.381 1.00 0.00 530 GLU A CA 7
ATOM 11100 C C . GLU A 1 51 ? 6.617 12.701 1.120 1.00 0.00 530 GLU A C 7
ATOM 11101 O O . GLU A 1 51 ? 6.353 13.170 0.013 1.00 0.00 530 GLU A O 7
ATOM 11113 N N . PHE A 1 52 ? 7.098 11.473 1.277 1.00 0.00 531 PHE A N 7
ATOM 11114 C CA . PHE A 1 52 ? 7.340 10.614 0.124 1.00 0.00 531 PHE A CA 7
ATOM 11115 C C . PHE A 1 52 ? 6.148 9.696 -0.140 1.00 0.00 531 PHE A C 7
ATOM 11116 O O . PHE A 1 52 ? 5.555 9.151 0.791 1.00 0.00 531 PHE A O 7
ATOM 11133 N N . THR A 1 53 ? 5.807 9.522 -1.415 1.00 0.00 532 THR A N 7
ATOM 11134 C CA . THR A 1 53 ? 4.693 8.659 -1.799 1.00 0.00 532 THR A CA 7
ATOM 11135 C C . THR A 1 53 ? 5.195 7.309 -2.272 1.00 0.00 532 THR A C 7
ATOM 11136 O O . THR A 1 53 ? 6.296 7.186 -2.808 1.00 0.00 532 THR A O 7
ATOM 11147 N N . ASP A 1 54 ? 4.366 6.303 -2.068 1.00 0.00 533 ASP A N 7
ATOM 11148 C CA . ASP A 1 54 ? 4.688 4.947 -2.465 1.00 0.00 533 ASP A CA 7
ATOM 11149 C C . ASP A 1 54 ? 4.683 4.803 -3.978 1.00 0.00 533 ASP A C 7
ATOM 11150 O O . ASP A 1 54 ? 5.349 3.931 -4.539 1.00 0.00 533 ASP A O 7
ATOM 11159 N N . THR A 1 55 ? 3.906 5.651 -4.633 1.00 0.00 534 THR A N 7
ATOM 11160 C CA . THR A 1 55 ? 3.788 5.609 -6.079 1.00 0.00 534 THR A CA 7
ATOM 11161 C C . THR A 1 55 ? 5.134 5.730 -6.784 1.00 0.00 534 THR A C 7
ATOM 11162 O O . THR A 1 55 ? 5.298 5.187 -7.878 1.00 0.00 534 THR A O 7
ATOM 11173 N N . ASP A 1 56 ? 6.101 6.426 -6.200 1.00 0.00 535 ASP A N 7
ATOM 11174 C CA . ASP A 1 56 ? 7.412 6.575 -6.850 1.00 0.00 535 ASP A CA 7
ATOM 11175 C C . ASP A 1 56 ? 8.172 5.245 -6.939 1.00 0.00 535 ASP A C 7
ATOM 11176 O O . ASP A 1 56 ? 8.682 4.884 -8.010 1.00 0.00 535 ASP A O 7
ATOM 11185 N N . LEU A 1 57 ? 8.242 4.508 -5.838 1.00 0.00 536 LEU A N 7
ATOM 11186 C CA . LEU A 1 57 ? 8.945 3.224 -5.840 1.00 0.00 536 LEU A CA 7
ATOM 11187 C C . LEU A 1 57 ? 8.253 2.242 -6.776 1.00 0.00 536 LEU A C 7
ATOM 11188 O O . LEU A 1 57 ? 8.890 1.555 -7.588 1.00 0.00 536 LEU A O 7
ATOM 11204 N N . ALA A 1 58 ? 6.932 2.179 -6.629 1.00 0.00 537 ALA A N 7
ATOM 11205 C CA . ALA A 1 58 ? 6.115 1.284 -7.417 1.00 0.00 537 ALA A CA 7
ATOM 11206 C C . ALA A 1 58 ? 6.330 1.484 -8.904 1.00 0.00 537 ALA A C 7
ATOM 11207 O O . ALA A 1 58 ? 6.398 0.518 -9.660 1.00 0.00 537 ALA A O 7
ATOM 11214 N N . SER A 1 59 ? 6.452 2.722 -9.328 1.00 0.00 538 SER A N 7
ATOM 11215 C CA . SER A 1 59 ? 6.653 3.053 -10.728 1.00 0.00 538 SER A CA 7
ATOM 11216 C C . SER A 1 59 ? 8.045 2.674 -11.227 1.00 0.00 538 SER A C 7
ATOM 11217 O O . SER A 1 59 ? 8.204 2.288 -12.385 1.00 0.00 538 SER A O 7
ATOM 11225 N N . THR A 1 60 ? 9.059 2.820 -10.379 1.00 0.00 539 THR A N 7
ATOM 11226 C CA . THR A 1 60 ? 10.424 2.523 -10.803 1.00 0.00 539 THR A CA 7
ATOM 11227 C C . THR A 1 60 ? 10.654 1.012 -11.039 1.00 0.00 539 THR A C 7
ATOM 11228 O O . THR A 1 60 ? 11.002 0.612 -12.149 1.00 0.00 539 THR A O 7
ATOM 11239 N N . PHE A 1 61 ? 10.414 0.174 -10.028 1.00 0.00 540 PHE A N 7
ATOM 11240 C CA . PHE A 1 61 ? 10.556 -1.297 -10.194 1.00 0.00 540 PHE A CA 7
ATOM 11241 C C . PHE A 1 61 ? 9.363 -1.925 -10.937 1.00 0.00 540 PHE A C 7
ATOM 11242 O O . PHE A 1 61 ? 9.307 -3.140 -11.121 1.00 0.00 540 PHE A O 7
ATOM 11259 N N . LEU A 1 62 ? 8.344 -1.101 -11.181 1.00 0.00 541 LEU A N 7
ATOM 11260 C CA . LEU A 1 62 ? 7.025 -1.501 -11.691 1.00 0.00 541 LEU A CA 7
ATOM 11261 C C . LEU A 1 62 ? 6.979 -2.529 -12.818 1.00 0.00 541 LEU A C 7
ATOM 11262 O O . LEU A 1 62 ? 6.046 -3.330 -12.832 1.00 0.00 541 LEU A O 7
ATOM 11278 N N . PRO A 1 63 ? 7.897 -2.570 -13.772 1.00 0.00 542 PRO A N 7
ATOM 11279 C CA . PRO A 1 63 ? 7.818 -3.572 -14.829 1.00 0.00 542 PRO A CA 7
ATOM 11280 C C . PRO A 1 63 ? 7.419 -4.985 -14.327 1.00 0.00 542 PRO A C 7
ATOM 11281 O O . PRO A 1 63 ? 7.019 -5.826 -15.132 1.00 0.00 542 PRO A O 7
ATOM 11292 N N . PHE A 1 64 ? 7.611 -5.284 -13.022 1.00 0.00 543 PHE A N 7
ATOM 11293 C CA . PHE A 1 64 ? 7.347 -6.649 -12.511 1.00 0.00 543 PHE A CA 7
ATOM 11294 C C . PHE A 1 64 ? 5.931 -7.261 -12.658 1.00 0.00 543 PHE A C 7
ATOM 11295 O O . PHE A 1 64 ? 5.767 -8.279 -13.329 1.00 0.00 543 PHE A O 7
ATOM 11312 N N . GLY A 1 65 ? 4.946 -6.661 -12.026 1.00 0.00 544 GLY A N 7
ATOM 11313 C CA . GLY A 1 65 ? 3.579 -7.146 -12.046 1.00 0.00 544 GLY A CA 7
ATOM 11314 C C . GLY A 1 65 ? 2.540 -6.105 -12.258 1.00 0.00 544 GLY A C 7
ATOM 11315 O O . GLY A 1 65 ? 2.696 -5.095 -12.943 1.00 0.00 544 GLY A O 7
ATOM 11319 N N . ASN A 1 66 ? 1.538 -6.344 -11.395 1.00 0.00 545 ASN A N 7
ATOM 11320 C CA . ASN A 1 66 ? 0.450 -5.453 -11.128 1.00 0.00 545 ASN A CA 7
ATOM 11321 C C . ASN A 1 66 ? 0.900 -4.778 -9.824 1.00 0.00 545 ASN A C 7
ATOM 11322 O O . ASN A 1 66 ? 1.476 -5.448 -8.942 1.00 0.00 545 ASN A O 7
ATOM 11333 N N . VAL A 1 67 ? 0.746 -3.460 -9.744 1.00 0.00 546 VAL A N 7
ATOM 11334 C CA . VAL A 1 67 ? 1.254 -2.711 -8.592 1.00 0.00 546 VAL A CA 7
ATOM 11335 C C . VAL A 1 67 ? 0.237 -2.381 -7.511 1.00 0.00 546 VAL A C 7
ATOM 11336 O O . VAL A 1 67 ? -0.769 -1.714 -7.738 1.00 0.00 546 VAL A O 7
ATOM 11349 N N . ILE A 1 68 ? 0.582 -2.812 -6.310 1.00 0.00 547 ILE A N 7
ATOM 11350 C CA . ILE A 1 68 ? -0.192 -2.554 -5.112 1.00 0.00 547 ILE A CA 7
ATOM 11351 C C . ILE A 1 68 ? 0.674 -1.754 -4.142 1.00 0.00 547 ILE A C 7
ATOM 11352 O O . ILE A 1 68 ? 1.376 -2.340 -3.307 1.00 0.00 547 ILE A O 7
ATOM 11368 N N . SER A 1 69 ? 0.709 -0.437 -4.283 1.00 0.00 548 SER A N 7
ATOM 11369 C CA . SER A 1 69 ? 1.576 0.376 -3.432 1.00 0.00 548 SER A CA 7
ATOM 11370 C C . SER A 1 69 ? 0.844 1.081 -2.287 1.00 0.00 548 SER A C 7
ATOM 11371 O O . SER A 1 69 ? -0.320 1.464 -2.398 1.00 0.00 548 SER A O 7
ATOM 11379 N N . ALA A 1 70 ? 1.589 1.256 -1.194 1.00 0.00 549 ALA A N 7
ATOM 11380 C CA . ALA A 1 70 ? 1.128 1.928 0.019 1.00 0.00 549 ALA A CA 7
ATOM 11381 C C . ALA A 1 70 ? 2.319 2.647 0.660 1.00 0.00 549 ALA A C 7
ATOM 11382 O O . ALA A 1 70 ? 3.468 2.309 0.356 1.00 0.00 549 ALA A O 7
ATOM 11389 N N . LYS A 1 71 ? 2.093 3.628 1.536 1.00 0.00 550 LYS A N 7
ATOM 11390 C CA . LYS A 1 71 ? 3.222 4.355 2.155 1.00 0.00 550 LYS A CA 7
ATOM 11391 C C . LYS A 1 71 ? 3.145 4.415 3.689 1.00 0.00 550 LYS A C 7
ATOM 11392 O O . LYS A 1 71 ? 2.062 4.396 4.275 1.00 0.00 550 LYS A O 7
ATOM 11411 N N . VAL A 1 72 ? 4.327 4.501 4.320 1.00 0.00 551 VAL A N 7
ATOM 11412 C CA . VAL A 1 72 ? 4.466 4.577 5.782 1.00 0.00 551 VAL A CA 7
ATOM 11413 C C . VAL A 1 72 ? 5.260 5.838 6.187 1.00 0.00 551 VAL A C 7
ATOM 11414 O O . VAL A 1 72 ? 6.499 5.904 6.071 1.00 0.00 551 VAL A O 7
ATOM 11427 N N . PHE A 1 73 ? 4.493 6.840 6.630 1.00 0.00 552 PHE A N 7
ATOM 11428 C CA . PHE A 1 73 ? 5.019 8.144 7.029 1.00 0.00 552 PHE A CA 7
ATOM 11429 C C . PHE A 1 73 ? 5.152 8.318 8.547 1.00 0.00 552 PHE A C 7
ATOM 11430 O O . PHE A 1 73 ? 4.341 7.821 9.329 1.00 0.00 552 PHE A O 7
ATOM 11447 N N . ILE A 1 74 ? 6.187 9.064 8.925 1.00 0.00 553 ILE A N 7
ATOM 11448 C CA . ILE A 1 74 ? 6.500 9.390 10.319 1.00 0.00 553 ILE A CA 7
ATOM 11449 C C . ILE A 1 74 ? 6.391 10.907 10.519 1.00 0.00 553 ILE A C 7
ATOM 11450 O O . ILE A 1 74 ? 6.185 11.636 9.552 1.00 0.00 553 ILE A O 7
ATOM 11466 N N . ASP A 1 75 ? 6.494 11.392 11.757 1.00 0.00 554 ASP A N 7
ATOM 11467 C CA . ASP A 1 75 ? 6.360 12.829 11.998 1.00 0.00 554 ASP A CA 7
ATOM 11468 C C . ASP A 1 75 ? 7.714 13.532 11.931 1.00 0.00 554 ASP A C 7
ATOM 11469 O O . ASP A 1 75 ? 8.419 13.684 12.929 1.00 0.00 554 ASP A O 7
ATOM 11478 N N . LYS A 1 76 ? 8.043 13.958 10.715 1.00 0.00 555 LYS A N 7
ATOM 11479 C CA . LYS A 1 76 ? 9.286 14.662 10.403 1.00 0.00 555 LYS A CA 7
ATOM 11480 C C . LYS A 1 76 ? 9.075 16.169 10.313 1.00 0.00 555 LYS A C 7
ATOM 11481 O O . LYS A 1 76 ? 9.987 16.902 9.931 1.00 0.00 555 LYS A O 7
ATOM 11500 N N . GLN A 1 77 ? 7.856 16.616 10.594 1.00 0.00 556 GLN A N 7
ATOM 11501 C CA . GLN A 1 77 ? 7.506 18.030 10.471 1.00 0.00 556 GLN A CA 7
ATOM 11502 C C . GLN A 1 77 ? 8.648 18.901 10.939 1.00 0.00 556 GLN A C 7
ATOM 11503 O O . GLN A 1 77 ? 9.296 19.585 10.145 1.00 0.00 556 GLN A O 7
ATOM 11517 N N . THR A 1 78 ? 8.918 18.833 12.221 1.00 0.00 557 THR A N 7
ATOM 11518 C CA . THR A 1 78 ? 10.008 19.565 12.799 1.00 0.00 557 THR A CA 7
ATOM 11519 C C . THR A 1 78 ? 10.877 18.627 13.613 1.00 0.00 557 THR A C 7
ATOM 11520 O O . THR A 1 78 ? 11.804 19.076 14.288 1.00 0.00 557 THR A O 7
ATOM 11531 N N . SER A 1 79 ? 10.553 17.321 13.616 1.00 0.00 558 SER A N 7
ATOM 11532 C CA . SER A 1 79 ? 11.325 16.421 14.444 1.00 0.00 558 SER A CA 7
ATOM 11533 C C . SER A 1 79 ? 12.479 15.711 13.727 1.00 0.00 558 SER A C 7
ATOM 11534 O O . SER A 1 79 ? 13.645 15.951 14.041 1.00 0.00 558 SER A O 7
ATOM 11542 N N . LEU A 1 80 ? 12.166 14.848 12.768 1.00 0.00 559 LEU A N 7
ATOM 11543 C CA . LEU A 1 80 ? 13.203 14.128 12.023 1.00 0.00 559 LEU A CA 7
ATOM 11544 C C . LEU A 1 80 ? 12.691 13.678 10.663 1.00 0.00 559 LEU A C 7
ATOM 11545 O O . LEU A 1 80 ? 11.608 13.099 10.594 1.00 0.00 559 LEU A O 7
ATOM 11561 N N . SER A 1 81 ? 13.454 13.868 9.585 1.00 0.00 560 SER A N 7
ATOM 11562 C CA . SER A 1 81 ? 12.972 13.383 8.296 1.00 0.00 560 SER A CA 7
ATOM 11563 C C . SER A 1 81 ? 13.594 12.032 7.972 1.00 0.00 560 SER A C 7
ATOM 11564 O O . SER A 1 81 ? 14.623 11.939 7.301 1.00 0.00 560 SER A O 7
ATOM 11572 N N . LYS A 1 82 ? 12.913 10.987 8.428 1.00 0.00 561 LYS A N 7
ATOM 11573 C CA . LYS A 1 82 ? 13.313 9.609 8.184 1.00 0.00 561 LYS A CA 7
ATOM 11574 C C . LYS A 1 82 ? 12.078 8.727 8.081 1.00 0.00 561 LYS A C 7
ATOM 11575 O O . LYS A 1 82 ? 11.410 8.522 9.096 1.00 0.00 561 LYS A O 7
ATOM 11594 N N . CYS A 1 83 ? 11.748 8.184 6.915 1.00 0.00 562 CYS A N 7
ATOM 11595 C CA . CYS A 1 83 ? 10.543 7.319 6.865 1.00 0.00 562 CYS A CA 7
ATOM 11596 C C . CYS A 1 83 ? 10.664 6.157 5.865 1.00 0.00 562 CYS A C 7
ATOM 11597 O O . CYS A 1 83 ? 11.710 5.967 5.224 1.00 0.00 562 CYS A O 7
ATOM 11605 N N . PHE A 1 84 ? 9.615 5.334 5.757 1.00 0.00 563 PHE A N 7
ATOM 11606 C CA . PHE A 1 84 ? 9.697 4.193 4.882 1.00 0.00 563 PHE A CA 7
ATOM 11607 C C . PHE A 1 84 ? 8.451 4.011 4.054 1.00 0.00 563 PHE A C 7
ATOM 11608 O O . PHE A 1 84 ? 7.362 4.451 4.417 1.00 0.00 563 PHE A O 7
ATOM 11625 N N . GLY A 1 85 ? 8.617 3.327 2.956 1.00 0.00 564 GLY A N 7
ATOM 11626 C CA . GLY A 1 85 ? 7.504 3.024 2.087 1.00 0.00 564 GLY A CA 7
ATOM 11627 C C . GLY A 1 85 ? 7.322 1.524 1.909 1.00 0.00 564 GLY A C 7
ATOM 11628 O O . GLY A 1 85 ? 8.265 0.738 2.066 1.00 0.00 564 GLY A O 7
ATOM 11632 N N . PHE A 1 86 ? 6.107 1.143 1.534 1.00 0.00 565 PHE A N 7
ATOM 11633 C CA . PHE A 1 86 ? 5.776 -0.247 1.277 1.00 0.00 565 PHE A CA 7
ATOM 11634 C C . PHE A 1 86 ? 5.428 -0.382 -0.187 1.00 0.00 565 PHE A C 7
ATOM 11635 O O . PHE A 1 86 ? 4.493 0.262 -0.662 1.00 0.00 565 PHE A O 7
ATOM 11652 N N . VAL A 1 87 ? 6.135 -1.228 -0.898 1.00 0.00 566 VAL A N 7
ATOM 11653 C CA . VAL A 1 87 ? 5.827 -1.435 -2.302 1.00 0.00 566 VAL A CA 7
ATOM 11654 C C . VAL A 1 87 ? 5.569 -2.904 -2.530 1.00 0.00 566 VAL A C 7
ATOM 11655 O O . VAL A 1 87 ? 6.473 -3.718 -2.406 1.00 0.00 566 VAL A O 7
ATOM 11668 N N . SER A 1 88 ? 4.334 -3.256 -2.826 1.00 0.00 567 SER A N 7
ATOM 11669 C CA . SER A 1 88 ? 3.973 -4.652 -3.016 1.00 0.00 567 SER A CA 7
ATOM 11670 C C . SER A 1 88 ? 3.786 -4.996 -4.485 1.00 0.00 567 SER A C 7
ATOM 11671 O O . SER A 1 88 ? 2.814 -4.577 -5.108 1.00 0.00 567 SER A O 7
ATOM 11679 N N . PHE A 1 89 ? 4.718 -5.764 -5.038 1.00 0.00 568 PHE A N 7
ATOM 11680 C CA . PHE A 1 89 ? 4.663 -6.167 -6.402 1.00 0.00 568 PHE A CA 7
ATOM 11681 C C . PHE A 1 89 ? 4.157 -7.600 -6.514 1.00 0.00 568 PHE A C 7
ATOM 11682 O O . PHE A 1 89 ? 4.607 -8.513 -5.786 1.00 0.00 568 PHE A O 7
ATOM 11699 N N . ASP A 1 90 ? 3.192 -7.779 -7.427 1.00 0.00 569 ASP A N 7
ATOM 11700 C CA . ASP A 1 90 ? 2.612 -9.098 -7.623 1.00 0.00 569 ASP A CA 7
ATOM 11701 C C . ASP A 1 90 ? 2.813 -9.585 -9.056 1.00 0.00 569 ASP A C 7
ATOM 11702 O O . ASP A 1 90 ? 2.006 -9.276 -9.955 1.00 0.00 569 ASP A O 7
ATOM 11711 N N . ASN A 1 91 ? 3.935 -10.278 -9.269 1.00 0.00 570 ASN A N 7
ATOM 11712 C CA . ASN A 1 91 ? 4.322 -10.795 -10.566 1.00 0.00 570 ASN A CA 7
ATOM 11713 C C . ASN A 1 91 ? 5.317 -11.952 -10.388 1.00 0.00 570 ASN A C 7
ATOM 11714 O O . ASN A 1 91 ? 5.544 -12.409 -9.271 1.00 0.00 570 ASN A O 7
ATOM 11725 N N . PRO A 1 92 ? 5.972 -12.405 -11.478 1.00 0.00 571 PRO A N 7
ATOM 11726 C CA . PRO A 1 92 ? 6.997 -13.451 -11.412 1.00 0.00 571 PRO A CA 7
ATOM 11727 C C . PRO A 1 92 ? 8.291 -12.916 -10.771 1.00 0.00 571 PRO A C 7
ATOM 11728 O O . PRO A 1 92 ? 8.384 -11.737 -10.428 1.00 0.00 571 PRO A O 7
ATOM 11739 N N . ASP A 1 93 ? 9.273 -13.796 -10.607 1.00 0.00 572 ASP A N 7
ATOM 11740 C CA . ASP A 1 93 ? 10.562 -13.467 -10.008 1.00 0.00 572 ASP A CA 7
ATOM 11741 C C . ASP A 1 93 ? 11.206 -12.247 -10.659 1.00 0.00 572 ASP A C 7
ATOM 11742 O O . ASP A 1 93 ? 12.059 -11.603 -10.055 1.00 0.00 572 ASP A O 7
ATOM 11751 N N . SER A 1 94 ? 10.818 -11.926 -11.889 1.00 0.00 573 SER A N 7
ATOM 11752 C CA . SER A 1 94 ? 11.396 -10.777 -12.576 1.00 0.00 573 SER A CA 7
ATOM 11753 C C . SER A 1 94 ? 11.332 -9.558 -11.663 1.00 0.00 573 SER A C 7
ATOM 11754 O O . SER A 1 94 ? 12.212 -8.686 -11.692 1.00 0.00 573 SER A O 7
ATOM 11762 N N . ALA A 1 95 ? 10.319 -9.525 -10.804 1.00 0.00 574 ALA A N 7
ATOM 11763 C CA . ALA A 1 95 ? 10.181 -8.459 -9.848 1.00 0.00 574 ALA A CA 7
ATOM 11764 C C . ALA A 1 95 ? 11.326 -8.504 -8.892 1.00 0.00 574 ALA A C 7
ATOM 11765 O O . ALA A 1 95 ? 11.836 -7.470 -8.493 1.00 0.00 574 ALA A O 7
ATOM 11772 N N . GLN A 1 96 ? 11.741 -9.705 -8.511 1.00 0.00 575 GLN A N 7
ATOM 11773 C CA . GLN A 1 96 ? 12.851 -9.821 -7.586 1.00 0.00 575 GLN A CA 7
ATOM 11774 C C . GLN A 1 96 ? 14.019 -8.995 -8.110 1.00 0.00 575 GLN A C 7
ATOM 11775 O O . GLN A 1 96 ? 14.733 -8.341 -7.348 1.00 0.00 575 GLN A O 7
ATOM 11789 N N . VAL A 1 97 ? 14.182 -9.011 -9.429 1.00 0.00 576 VAL A N 7
ATOM 11790 C CA . VAL A 1 97 ? 15.244 -8.254 -10.077 1.00 0.00 576 VAL A CA 7
ATOM 11791 C C . VAL A 1 97 ? 14.998 -6.750 -9.986 1.00 0.00 576 VAL A C 7
ATOM 11792 O O . VAL A 1 97 ? 15.904 -5.992 -9.640 1.00 0.00 576 VAL A O 7
ATOM 11805 N N . ALA A 1 98 ? 13.786 -6.315 -10.292 1.00 0.00 577 ALA A N 7
ATOM 11806 C CA . ALA A 1 98 ? 13.446 -4.891 -10.239 1.00 0.00 577 ALA A CA 7
ATOM 11807 C C . ALA A 1 98 ? 13.776 -4.259 -8.878 1.00 0.00 577 ALA A C 7
ATOM 11808 O O . ALA A 1 98 ? 14.194 -3.105 -8.791 1.00 0.00 577 ALA A O 7
ATOM 11815 N N . ILE A 1 99 ? 13.515 -5.023 -7.831 1.00 0.00 578 ILE A N 7
ATOM 11816 C CA . ILE A 1 99 ? 13.685 -4.604 -6.447 1.00 0.00 578 ILE A CA 7
ATOM 11817 C C . ILE A 1 99 ? 15.130 -4.558 -5.936 1.00 0.00 578 ILE A C 7
ATOM 11818 O O . ILE A 1 99 ? 15.561 -3.530 -5.412 1.00 0.00 578 ILE A O 7
ATOM 11834 N N . LYS A 1 100 ? 15.867 -5.666 -6.028 1.00 0.00 579 LYS A N 7
ATOM 11835 C CA . LYS A 1 100 ? 17.230 -5.677 -5.493 1.00 0.00 579 LYS A CA 7
ATOM 11836 C C . LYS A 1 100 ? 18.158 -4.831 -6.336 1.00 0.00 579 LYS A C 7
ATOM 11837 O O . LYS A 1 100 ? 19.163 -4.316 -5.846 1.00 0.00 579 LYS A O 7
ATOM 11856 N N . ALA A 1 101 ? 17.826 -4.694 -7.603 1.00 0.00 580 ALA A N 7
ATOM 11857 C CA . ALA A 1 101 ? 18.632 -3.917 -8.506 1.00 0.00 580 ALA A CA 7
ATOM 11858 C C . ALA A 1 101 ? 18.460 -2.421 -8.281 1.00 0.00 580 ALA A C 7
ATOM 11859 O O . ALA A 1 101 ? 19.283 -1.629 -8.743 1.00 0.00 580 ALA A O 7
ATOM 11866 N N . MET A 1 102 ? 17.368 -2.015 -7.624 1.00 0.00 581 MET A N 7
ATOM 11867 C CA . MET A 1 102 ? 17.126 -0.588 -7.439 1.00 0.00 581 MET A CA 7
ATOM 11868 C C . MET A 1 102 ? 16.724 -0.140 -6.027 1.00 0.00 581 MET A C 7
ATOM 11869 O O . MET A 1 102 ? 15.687 -0.534 -5.494 1.00 0.00 581 MET A O 7
ATOM 11883 N N . ASN A 1 103 ? 17.513 0.805 -5.512 1.00 0.00 582 ASN A N 7
ATOM 11884 C CA . ASN A 1 103 ? 17.254 1.493 -4.256 1.00 0.00 582 ASN A CA 7
ATOM 11885 C C . ASN A 1 103 ? 15.964 2.270 -4.474 1.00 0.00 582 ASN A C 7
ATOM 11886 O O . ASN A 1 103 ? 15.540 2.398 -5.621 1.00 0.00 582 ASN A O 7
ATOM 11897 N N . GLY A 1 104 ? 15.273 2.724 -3.439 1.00 0.00 583 GLY A N 7
ATOM 11898 C CA . GLY A 1 104 ? 14.003 3.365 -3.722 1.00 0.00 583 GLY A CA 7
ATOM 11899 C C . GLY A 1 104 ? 13.877 4.806 -3.286 1.00 0.00 583 GLY A C 7
ATOM 11900 O O . GLY A 1 104 ? 12.881 5.441 -3.637 1.00 0.00 583 GLY A O 7
ATOM 11904 N N . PHE A 1 105 ? 14.869 5.386 -2.606 1.00 0.00 584 PHE A N 7
ATOM 11905 C CA . PHE A 1 105 ? 14.725 6.818 -2.296 1.00 0.00 584 PHE A CA 7
ATOM 11906 C C . PHE A 1 105 ? 15.957 7.649 -2.659 1.00 0.00 584 PHE A C 7
ATOM 11907 O O . PHE A 1 105 ? 17.004 7.563 -2.022 1.00 0.00 584 PHE A O 7
ATOM 11924 N N . GLN A 1 106 ? 15.779 8.488 -3.683 1.00 0.00 585 GLN A N 7
ATOM 11925 C CA . GLN A 1 106 ? 16.803 9.406 -4.168 1.00 0.00 585 GLN A CA 7
ATOM 11926 C C . GLN A 1 106 ? 16.610 10.855 -3.681 1.00 0.00 585 GLN A C 7
ATOM 11927 O O . GLN A 1 106 ? 15.726 11.564 -4.162 1.00 0.00 585 GLN A O 7
ATOM 11941 N N . VAL A 1 107 ? 17.485 11.302 -2.803 1.00 0.00 586 VAL A N 7
ATOM 11942 C CA . VAL A 1 107 ? 17.495 12.690 -2.311 1.00 0.00 586 VAL A CA 7
ATOM 11943 C C . VAL A 1 107 ? 18.896 13.234 -2.547 1.00 0.00 586 VAL A C 7
ATOM 11944 O O . VAL A 1 107 ? 19.826 12.408 -2.630 1.00 0.00 586 VAL A O 7
ATOM 11957 N N . GLY A 1 108 ? 19.108 14.554 -2.667 1.00 0.00 587 GLY A N 7
ATOM 11958 C CA . GLY A 1 108 ? 20.475 14.996 -2.945 1.00 0.00 587 GLY A CA 7
ATOM 11959 C C . GLY A 1 108 ? 21.502 14.238 -2.123 1.00 0.00 587 GLY A C 7
ATOM 11960 O O . GLY A 1 108 ? 22.529 13.831 -2.668 1.00 0.00 587 GLY A O 7
ATOM 11964 N N . THR A 1 109 ? 21.154 13.849 -0.897 1.00 0.00 588 THR A N 7
ATOM 11965 C CA . THR A 1 109 ? 22.005 12.913 -0.179 1.00 0.00 588 THR A CA 7
ATOM 11966 C C . THR A 1 109 ? 21.118 12.060 0.708 1.00 0.00 588 THR A C 7
ATOM 11967 O O . THR A 1 109 ? 20.986 12.316 1.904 1.00 0.00 588 THR A O 7
ATOM 11978 N N . LYS A 1 110 ? 20.531 11.041 0.124 1.00 0.00 589 LYS A N 7
ATOM 11979 C CA . LYS A 1 110 ? 19.679 10.136 0.857 1.00 0.00 589 LYS A CA 7
ATOM 11980 C C . LYS A 1 110 ? 19.405 8.894 0.035 1.00 0.00 589 LYS A C 7
ATOM 11981 O O . LYS A 1 110 ? 18.695 9.017 -0.977 1.00 0.00 589 LYS A O 7
ATOM 12000 N N . ARG A 1 111 ? 19.877 7.727 0.410 1.00 0.00 590 ARG A N 7
ATOM 12001 C CA . ARG A 1 111 ? 19.546 6.560 -0.372 1.00 0.00 590 ARG A CA 7
ATOM 12002 C C . ARG A 1 111 ? 18.757 5.577 0.470 1.00 0.00 590 ARG A C 7
ATOM 12003 O O . ARG A 1 111 ? 19.057 5.355 1.640 1.00 0.00 590 ARG A O 7
ATOM 12024 N N . LEU A 1 112 ? 17.704 5.046 -0.126 1.00 0.00 591 LEU A N 7
ATOM 12025 C CA . LEU A 1 112 ? 16.798 4.151 0.572 1.00 0.00 591 LEU A CA 7
ATOM 12026 C C . LEU A 1 112 ? 17.297 2.753 0.681 1.00 0.00 591 LEU A C 7
ATOM 12027 O O . LEU A 1 112 ? 17.845 2.198 -0.272 1.00 0.00 591 LEU A O 7
ATOM 12043 N N . LYS A 1 113 ? 17.077 2.152 1.853 1.00 0.00 592 LYS A N 7
ATOM 12044 C CA . LYS A 1 113 ? 17.514 0.773 1.990 1.00 0.00 592 LYS A CA 7
ATOM 12045 C C . LYS A 1 113 ? 16.428 -0.176 1.496 1.00 0.00 592 LYS A C 7
ATOM 12046 O O . LYS A 1 113 ? 15.386 -0.327 2.150 1.00 0.00 592 LYS A O 7
ATOM 12065 N N . VAL A 1 114 ? 16.656 -0.781 0.328 1.00 0.00 593 VAL A N 7
ATOM 12066 C CA . VAL A 1 114 ? 15.704 -1.678 -0.276 1.00 0.00 593 VAL A CA 7
ATOM 12067 C C . VAL A 1 114 ? 15.906 -3.121 0.198 1.00 0.00 593 VAL A C 7
ATOM 12068 O O . VAL A 1 114 ? 16.898 -3.771 -0.129 1.00 0.00 593 VAL A O 7
ATOM 12081 N N . GLN A 1 115 ? 14.937 -3.599 0.971 1.00 0.00 594 GLN A N 7
ATOM 12082 C CA . GLN A 1 115 ? 14.947 -4.953 1.513 1.00 0.00 594 GLN A CA 7
ATOM 12083 C C . GLN A 1 115 ? 13.967 -5.817 0.722 1.00 0.00 594 GLN A C 7
ATOM 12084 O O . GLN A 1 115 ? 12.752 -5.667 0.850 1.00 0.00 594 GLN A O 7
ATOM 12098 N N . LEU A 1 116 ? 14.497 -6.675 -0.138 1.00 0.00 595 LEU A N 7
ATOM 12099 C CA . LEU A 1 116 ? 13.672 -7.510 -1.011 1.00 0.00 595 LEU A CA 7
ATOM 12100 C C . LEU A 1 116 ? 13.115 -8.770 -0.333 1.00 0.00 595 LEU A C 7
ATOM 12101 O O . LEU A 1 116 ? 13.739 -9.340 0.564 1.00 0.00 595 LEU A O 7
ATOM 12117 N N . LYS A 1 117 ? 11.925 -9.196 -0.790 1.00 0.00 596 LYS A N 7
ATOM 12118 C CA . LYS A 1 117 ? 11.250 -10.378 -0.269 1.00 0.00 596 LYS A CA 7
ATOM 12119 C C . LYS A 1 117 ? 10.439 -11.074 -1.377 1.00 0.00 596 LYS A C 7
ATOM 12120 O O . LYS A 1 117 ? 9.298 -10.691 -1.704 1.00 0.00 596 LYS A O 7
ATOM 12139 N N . LYS A 1 118 ? 11.071 -12.101 -1.952 1.00 0.00 597 LYS A N 7
ATOM 12140 C CA . LYS A 1 118 ? 10.481 -12.893 -3.023 1.00 0.00 597 LYS A CA 7
ATOM 12141 C C . LYS A 1 118 ? 9.350 -13.773 -2.479 1.00 0.00 597 LYS A C 7
ATOM 12160 N N . ALA A 1 1 ? -25.200 6.042 22.276 1.00 0.00 480 ALA A N 8
ATOM 12161 C CA . ALA A 1 1 ? -25.786 5.284 23.376 1.00 0.00 480 ALA A CA 8
ATOM 12162 C C . ALA A 1 1 ? -24.790 5.113 24.519 1.00 0.00 480 ALA A C 8
ATOM 12163 O O . ALA A 1 1 ? -23.607 5.421 24.375 1.00 0.00 480 ALA A O 8
ATOM 12169 N N . ALA A 1 2 ? -25.278 4.619 25.652 1.00 0.00 481 ALA A N 8
ATOM 12170 C CA . ALA A 1 2 ? -24.431 4.407 26.819 1.00 0.00 481 ALA A CA 8
ATOM 12171 C C . ALA A 1 2 ? -23.990 2.950 26.920 1.00 0.00 481 ALA A C 8
ATOM 12172 O O . ALA A 1 2 ? -23.779 2.430 28.016 1.00 0.00 481 ALA A O 8
ATOM 12179 N N . GLY A 1 3 ? -23.854 2.299 25.771 1.00 0.00 482 GLY A N 8
ATOM 12180 C CA . GLY A 1 3 ? -23.437 0.908 25.751 1.00 0.00 482 GLY A CA 8
ATOM 12181 C C . GLY A 1 3 ? -24.391 0.004 26.506 1.00 0.00 482 GLY A C 8
ATOM 12182 O O . GLY A 1 3 ? -23.964 -0.913 27.207 1.00 0.00 482 GLY A O 8
ATOM 12186 N N . LEU A 1 4 ? -25.688 0.261 26.362 1.00 0.00 483 LEU A N 8
ATOM 12187 C CA . LEU A 1 4 ? -26.703 -0.539 27.038 1.00 0.00 483 LEU A CA 8
ATOM 12188 C C . LEU A 1 4 ? -27.579 -1.274 26.024 1.00 0.00 483 LEU A C 8
ATOM 12189 O O . LEU A 1 4 ? -28.533 -0.708 25.491 1.00 0.00 483 LEU A O 8
ATOM 12205 N N . PRO A 1 5 ? -27.256 -2.547 25.734 1.00 0.00 484 PRO A N 8
ATOM 12206 C CA . PRO A 1 5 ? -27.989 -3.359 24.780 1.00 0.00 484 PRO A CA 8
ATOM 12207 C C . PRO A 1 5 ? -28.988 -4.292 25.444 1.00 0.00 484 PRO A C 8
ATOM 12208 O O . PRO A 1 5 ? -28.862 -4.616 26.626 1.00 0.00 484 PRO A O 8
ATOM 12219 N N . GLN A 1 6 ? -29.969 -4.738 24.671 1.00 0.00 485 GLN A N 8
ATOM 12220 C CA . GLN A 1 6 ? -30.973 -5.652 25.182 1.00 0.00 485 GLN A CA 8
ATOM 12221 C C . GLN A 1 6 ? -30.725 -7.071 24.678 1.00 0.00 485 GLN A C 8
ATOM 12222 O O . GLN A 1 6 ? -30.138 -7.268 23.615 1.00 0.00 485 GLN A O 8
ATOM 12236 N N . PHE A 1 7 ? -31.176 -8.055 25.450 1.00 0.00 486 PHE A N 8
ATOM 12237 C CA . PHE A 1 7 ? -31.003 -9.455 25.080 1.00 0.00 486 PHE A CA 8
ATOM 12238 C C . PHE A 1 7 ? -32.317 -10.055 24.590 1.00 0.00 486 PHE A C 8
ATOM 12239 O O . PHE A 1 7 ? -33.397 -9.584 24.944 1.00 0.00 486 PHE A O 8
ATOM 12256 N N . GLY A 1 8 ? -32.216 -11.098 23.770 1.00 0.00 487 GLY A N 8
ATOM 12257 C CA . GLY A 1 8 ? -33.403 -11.746 23.244 1.00 0.00 487 GLY A CA 8
ATOM 12258 C C . GLY A 1 8 ? -33.570 -11.528 21.753 1.00 0.00 487 GLY A C 8
ATOM 12259 O O . GLY A 1 8 ? -34.154 -12.359 21.059 1.00 0.00 487 GLY A O 8
ATOM 12263 N N . SER A 1 9 ?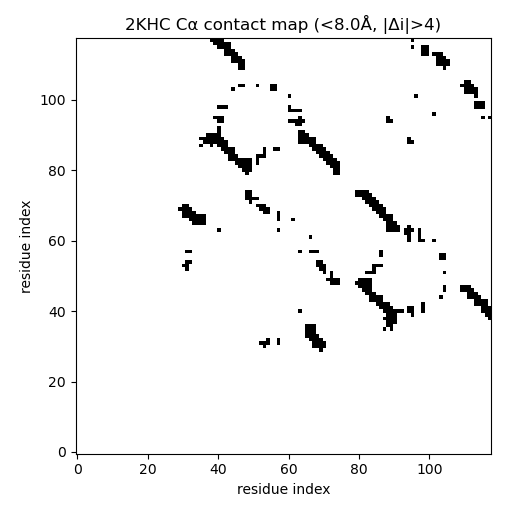 -33.054 -10.407 21.260 1.00 0.00 488 SER A N 8
ATOM 12264 C CA . SER A 1 9 ? -33.149 -10.081 19.841 1.00 0.00 488 SER A CA 8
ATOM 12265 C C . SER A 1 9 ? -31.763 -9.883 19.235 1.00 0.00 488 SER A C 8
ATOM 12266 O O . SER A 1 9 ? -30.868 -9.332 19.875 1.00 0.00 488 SER A O 8
ATOM 12274 N N . ALA A 1 10 ? -31.594 -10.333 17.996 1.00 0.00 489 ALA A N 8
ATOM 12275 C CA . ALA A 1 10 ? -30.318 -10.205 17.303 1.00 0.00 489 ALA A CA 8
ATOM 12276 C C . ALA A 1 10 ? -30.378 -9.115 16.238 1.00 0.00 489 ALA A C 8
ATOM 12277 O O . ALA A 1 10 ? -31.303 -9.078 15.426 1.00 0.00 489 ALA A O 8
ATOM 12284 N N . SER A 1 11 ? -29.387 -8.230 16.248 1.00 0.00 490 SER A N 8
ATOM 12285 C CA . SER A 1 11 ? -29.328 -7.139 15.283 1.00 0.00 490 SER A CA 8
ATOM 12286 C C . SER A 1 11 ? -28.287 -7.423 14.204 1.00 0.00 490 SER A C 8
ATOM 12287 O O . SER A 1 11 ? -27.128 -7.705 14.505 1.00 0.00 490 SER A O 8
ATOM 12295 N N . ALA A 1 12 ? -28.710 -7.344 12.946 1.00 0.00 491 ALA A N 8
ATOM 12296 C CA . ALA A 1 12 ? -27.815 -7.592 11.823 1.00 0.00 491 ALA A CA 8
ATOM 12297 C C . ALA A 1 12 ? -27.035 -6.334 11.455 1.00 0.00 491 ALA A C 8
ATOM 12298 O O . ALA A 1 12 ? -27.592 -5.236 11.419 1.00 0.00 491 ALA A O 8
ATOM 12305 N N . LEU A 1 13 ? -25.746 -6.501 11.181 1.00 0.00 492 LEU A N 8
ATOM 12306 C CA . LEU A 1 13 ? -24.889 -5.379 10.816 1.00 0.00 492 LEU A CA 8
ATOM 12307 C C . LEU A 1 13 ? -24.370 -5.533 9.390 1.00 0.00 492 LEU A C 8
ATOM 12308 O O . LEU A 1 13 ? -23.664 -6.492 9.077 1.00 0.00 492 LEU A O 8
ATOM 12324 N N . SER A 1 14 ? -24.723 -4.583 8.531 1.00 0.00 493 SER A N 8
ATOM 12325 C CA . SER A 1 14 ? -24.293 -4.615 7.137 1.00 0.00 493 SER A CA 8
ATOM 12326 C C . SER A 1 14 ? -22.850 -4.141 7.003 1.00 0.00 493 SER A C 8
ATOM 12327 O O . SER A 1 14 ? -22.459 -3.132 7.591 1.00 0.00 493 SER A O 8
ATOM 12335 N N . THR A 1 15 ? -22.061 -4.874 6.224 1.00 0.00 494 THR A N 8
ATOM 12336 C CA . THR A 1 15 ? -20.660 -4.528 6.011 1.00 0.00 494 THR A CA 8
ATOM 12337 C C . THR A 1 15 ? -20.506 -3.600 4.811 1.00 0.00 494 THR A C 8
ATOM 12338 O O . THR A 1 15 ? -21.121 -3.814 3.767 1.00 0.00 494 THR A O 8
ATOM 12349 N N . SER A 1 16 ? -19.684 -2.569 4.968 1.00 0.00 495 SER A N 8
ATOM 12350 C CA . SER A 1 16 ? -19.450 -1.608 3.896 1.00 0.00 495 SER A CA 8
ATOM 12351 C C . SER A 1 16 ? -18.108 -1.870 3.213 1.00 0.00 495 SER A C 8
ATOM 12352 O O . SER A 1 16 ? -17.087 -2.041 3.881 1.00 0.00 495 SER A O 8
ATOM 12360 N N . PRO A 1 17 ? -18.087 -1.905 1.867 1.00 0.00 496 PRO A N 8
ATOM 12361 C CA . PRO A 1 17 ? -16.856 -2.148 1.106 1.00 0.00 496 PRO A CA 8
ATOM 12362 C C . PRO A 1 17 ? -15.738 -1.186 1.493 1.00 0.00 496 PRO A C 8
ATOM 12363 O O . PRO A 1 17 ? -14.637 -1.609 1.845 1.00 0.00 496 PRO A O 8
ATOM 12374 N N . LEU A 1 18 ? -16.029 0.109 1.426 1.00 0.00 497 LEU A N 8
ATOM 12375 C CA . LEU A 1 18 ? -15.046 1.132 1.768 1.00 0.00 497 LEU A CA 8
ATOM 12376 C C . LEU A 1 18 ? -15.297 1.678 3.171 1.00 0.00 497 LEU A C 8
ATOM 12377 O O . LEU A 1 18 ? -16.443 1.849 3.586 1.00 0.00 497 LEU A O 8
ATOM 12393 N N . ALA A 1 19 ? -14.216 1.950 3.895 1.00 0.00 498 ALA A N 8
ATOM 12394 C CA . ALA A 1 19 ? -14.319 2.477 5.250 1.00 0.00 498 ALA A CA 8
ATOM 12395 C C . ALA A 1 19 ? -14.306 4.001 5.248 1.00 0.00 498 ALA A C 8
ATOM 12396 O O . ALA A 1 19 ? -14.942 4.640 6.086 1.00 0.00 498 ALA A O 8
ATOM 12403 N N . SER A 1 20 ? -13.576 4.580 4.299 1.00 0.00 499 SER A N 8
ATOM 12404 C CA . SER A 1 20 ? -13.479 6.031 4.186 1.00 0.00 499 SER A CA 8
ATOM 12405 C C . SER A 1 20 ? -14.201 6.528 2.939 1.00 0.00 499 SER A C 8
ATOM 12406 O O . SER A 1 20 ? -14.739 5.735 2.164 1.00 0.00 499 SER A O 8
ATOM 12414 N N . VAL A 1 21 ? -14.211 7.843 2.750 1.00 0.00 500 VAL A N 8
ATOM 12415 C CA . VAL A 1 21 ? -14.868 8.444 1.595 1.00 0.00 500 VAL A CA 8
ATOM 12416 C C . VAL A 1 21 ? -13.857 9.125 0.678 1.00 0.00 500 VAL A C 8
ATOM 12417 O O . VAL A 1 21 ? -12.968 9.841 1.140 1.00 0.00 500 VAL A O 8
ATOM 12430 N N . ALA A 1 22 ? -13.998 8.895 -0.623 1.00 0.00 501 ALA A N 8
ATOM 12431 C CA . ALA A 1 22 ? -13.100 9.486 -1.607 1.00 0.00 501 ALA A CA 8
ATOM 12432 C C . ALA A 1 22 ? -13.510 10.916 -1.936 1.00 0.00 501 ALA A C 8
ATOM 12433 O O . ALA A 1 22 ? -14.657 11.308 -1.722 1.00 0.00 501 ALA A O 8
ATOM 12440 N N . LEU A 1 23 ? -12.567 11.692 -2.460 1.00 0.00 502 LEU A N 8
ATOM 12441 C CA . LEU A 1 23 ? -12.834 13.080 -2.820 1.00 0.00 502 LEU A CA 8
ATOM 12442 C C . LEU A 1 23 ? -13.236 13.197 -4.287 1.00 0.00 502 LEU A C 8
ATOM 12443 O O . LEU A 1 23 ? -12.942 12.314 -5.092 1.00 0.00 502 LEU A O 8
ATOM 12459 N N . SER A 1 24 ? -13.909 14.291 -4.626 1.00 0.00 503 SER A N 8
ATOM 12460 C CA . SER A 1 24 ? -14.353 14.522 -5.996 1.00 0.00 503 SER A CA 8
ATOM 12461 C C . SER A 1 24 ? -13.263 15.207 -6.814 1.00 0.00 503 SER A C 8
ATOM 12462 O O . SER A 1 24 ? -12.784 14.661 -7.809 1.00 0.00 503 SER A O 8
ATOM 12470 N N . ALA A 1 25 ? -12.876 16.406 -6.390 1.00 0.00 504 ALA A N 8
ATOM 12471 C CA . ALA A 1 25 ? -11.845 17.166 -7.085 1.00 0.00 504 ALA A CA 8
ATOM 12472 C C . ALA A 1 25 ? -10.486 16.483 -6.970 1.00 0.00 504 ALA A C 8
ATOM 12473 O O . ALA A 1 25 ? -9.998 16.229 -5.869 1.00 0.00 504 ALA A O 8
ATOM 12480 N N . ALA A 1 26 ? -9.880 16.188 -8.115 1.00 0.00 505 ALA A N 8
ATOM 12481 C CA . ALA A 1 26 ? -8.577 15.535 -8.145 1.00 0.00 505 ALA A CA 8
ATOM 12482 C C . ALA A 1 26 ? -7.509 16.472 -8.699 1.00 0.00 505 ALA A C 8
ATOM 12483 O O . ALA A 1 26 ? -7.409 16.668 -9.910 1.00 0.00 505 ALA A O 8
ATOM 12490 N N . ALA A 1 27 ? -6.712 17.047 -7.804 1.00 0.00 506 ALA A N 8
ATOM 12491 C CA . ALA A 1 27 ? -5.651 17.965 -8.203 1.00 0.00 506 ALA A CA 8
ATOM 12492 C C . ALA A 1 27 ? -4.601 17.257 -9.051 1.00 0.00 506 ALA A C 8
ATOM 12493 O O . ALA A 1 27 ? -4.286 16.089 -8.822 1.00 0.00 506 ALA A O 8
ATOM 12500 N N . ALA A 1 28 ? -4.061 17.973 -10.033 1.00 0.00 507 ALA A N 8
ATOM 12501 C CA . ALA A 1 28 ? -3.045 17.415 -10.917 1.00 0.00 507 ALA A CA 8
ATOM 12502 C C . ALA A 1 28 ? -1.769 17.089 -10.149 1.00 0.00 507 ALA A C 8
ATOM 12503 O O . ALA A 1 28 ? -1.053 17.987 -9.705 1.00 0.00 507 ALA A O 8
ATOM 12510 N N . ALA A 1 29 ? -1.490 15.798 -9.994 1.00 0.00 508 ALA A N 8
ATOM 12511 C CA . ALA A 1 29 ? -0.300 15.355 -9.279 1.00 0.00 508 ALA A CA 8
ATOM 12512 C C . ALA A 1 29 ? 0.439 14.271 -10.055 1.00 0.00 508 ALA A C 8
ATOM 12513 O O . ALA A 1 29 ? -0.180 13.388 -10.650 1.00 0.00 508 ALA A O 8
ATOM 12520 N N . ALA A 1 30 ? 1.766 14.341 -10.043 1.00 0.00 509 ALA A N 8
ATOM 12521 C CA . ALA A 1 30 ? 2.592 13.365 -10.743 1.00 0.00 509 ALA A CA 8
ATOM 12522 C C . ALA A 1 30 ? 3.172 12.345 -9.770 1.00 0.00 509 ALA A C 8
ATOM 12523 O O . ALA A 1 30 ? 4.019 12.677 -8.938 1.00 0.00 509 ALA A O 8
ATOM 12530 N N . ALA A 1 31 ? 2.711 11.103 -9.873 1.00 0.00 510 ALA A N 8
ATOM 12531 C CA . ALA A 1 31 ? 3.182 10.037 -8.997 1.00 0.00 510 ALA A CA 8
ATOM 12532 C C . ALA A 1 31 ? 4.231 9.173 -9.688 1.00 0.00 510 ALA A C 8
ATOM 12533 O O . ALA A 1 31 ? 4.544 9.372 -10.861 1.00 0.00 510 ALA A O 8
ATOM 12540 N N . GLY A 1 32 ? 4.768 8.209 -8.947 1.00 0.00 511 GLY A N 8
ATOM 12541 C CA . GLY A 1 32 ? 5.777 7.320 -9.491 1.00 0.00 511 GLY A CA 8
ATOM 12542 C C . GLY A 1 32 ? 5.184 6.102 -10.122 1.00 0.00 511 GLY A C 8
ATOM 12543 O O . GLY A 1 32 ? 5.581 4.984 -9.808 1.00 0.00 511 GLY A O 8
ATOM 12547 N N . LYS A 1 33 ? 4.203 6.294 -10.976 1.00 0.00 512 LYS A N 8
ATOM 12548 C CA . LYS A 1 33 ? 3.545 5.156 -11.574 1.00 0.00 512 LYS A CA 8
ATOM 12549 C C . LYS A 1 33 ? 3.349 5.301 -13.081 1.00 0.00 512 LYS A C 8
ATOM 12550 O O . LYS A 1 33 ? 3.114 6.394 -13.595 1.00 0.00 512 LYS A O 8
ATOM 12569 N N . GLN A 1 34 ? 3.452 4.167 -13.774 1.00 0.00 513 GLN A N 8
ATOM 12570 C CA . GLN A 1 34 ? 3.292 4.114 -15.222 1.00 0.00 513 GLN A CA 8
ATOM 12571 C C . GLN A 1 34 ? 2.184 3.131 -15.599 1.00 0.00 513 GLN A C 8
ATOM 12572 O O . GLN A 1 34 ? 1.491 2.607 -14.727 1.00 0.00 513 GLN A O 8
ATOM 12586 N N . ILE A 1 35 ? 2.018 2.891 -16.900 1.00 0.00 514 ILE A N 8
ATOM 12587 C CA . ILE A 1 35 ? 0.989 1.972 -17.395 1.00 0.00 514 ILE A CA 8
ATOM 12588 C C . ILE A 1 35 ? 0.863 0.731 -16.509 1.00 0.00 514 ILE A C 8
ATOM 12589 O O . ILE A 1 35 ? 1.790 0.381 -15.779 1.00 0.00 514 ILE A O 8
ATOM 12605 N N . GLU A 1 36 ? -0.295 0.078 -16.572 1.00 0.00 515 GLU A N 8
ATOM 12606 C CA . GLU A 1 36 ? -0.550 -1.115 -15.770 1.00 0.00 515 GLU A CA 8
ATOM 12607 C C . GLU A 1 36 ? -0.020 -2.374 -16.453 1.00 0.00 515 GLU A C 8
ATOM 12608 O O . GLU A 1 36 ? 0.025 -2.457 -17.680 1.00 0.00 515 GLU A O 8
ATOM 12620 N N . GLY A 1 37 ? 0.378 -3.351 -15.642 1.00 0.00 516 GLY A N 8
ATOM 12621 C CA . GLY A 1 37 ? 0.898 -4.600 -16.170 1.00 0.00 516 GLY A CA 8
ATOM 12622 C C . GLY A 1 37 ? 0.499 -5.798 -15.325 1.00 0.00 516 GLY A C 8
ATOM 12623 O O . GLY A 1 37 ? -0.350 -5.678 -14.440 1.00 0.00 516 GLY A O 8
ATOM 12627 N N . PRO A 1 38 ? 1.097 -6.976 -15.574 1.00 0.00 517 PRO A N 8
ATOM 12628 C CA . PRO A 1 38 ? 0.791 -8.196 -14.815 1.00 0.00 517 PRO A CA 8
ATOM 12629 C C . PRO A 1 38 ? 1.382 -8.163 -13.409 1.00 0.00 517 PRO A C 8
ATOM 12630 O O . PRO A 1 38 ? 2.555 -7.840 -13.230 1.00 0.00 517 PRO A O 8
ATOM 12641 N N . GLU A 1 39 ? 0.563 -8.489 -12.415 1.00 0.00 518 GLU A N 8
ATOM 12642 C CA . GLU A 1 39 ? 1.007 -8.485 -11.025 1.00 0.00 518 GLU A CA 8
ATOM 12643 C C . GLU A 1 39 ? 1.871 -9.701 -10.707 1.00 0.00 518 GLU A C 8
ATOM 12644 O O . GLU A 1 39 ? 1.912 -10.666 -11.471 1.00 0.00 518 GLU A O 8
ATOM 12656 N N . GLY A 1 40 ? 2.556 -9.645 -9.567 1.00 0.00 519 GLY A N 8
ATOM 12657 C CA . GLY A 1 40 ? 3.410 -10.742 -9.155 1.00 0.00 519 GLY A CA 8
ATOM 12658 C C . GLY A 1 40 ? 4.825 -10.301 -8.818 1.00 0.00 519 GLY A C 8
ATOM 12659 O O . GLY A 1 40 ? 5.646 -11.109 -8.391 1.00 0.00 519 GLY A O 8
ATOM 12663 N N . CYS A 1 41 ? 5.119 -9.025 -9.032 1.00 0.00 520 CYS A N 8
ATOM 12664 C CA . CYS A 1 41 ? 6.410 -8.458 -8.785 1.00 0.00 520 CYS A CA 8
ATOM 12665 C C . CYS A 1 41 ? 6.240 -7.368 -7.759 1.00 0.00 520 CYS A C 8
ATOM 12666 O O . CYS A 1 41 ? 6.803 -6.288 -7.907 1.00 0.00 520 CYS A O 8
ATOM 12674 N N . ASN A 1 42 ? 5.292 -7.511 -6.835 1.00 0.00 521 ASN A N 8
ATOM 12675 C CA . ASN A 1 42 ? 4.966 -6.389 -5.975 1.00 0.00 521 ASN A CA 8
ATOM 12676 C C . ASN A 1 42 ? 5.718 -6.461 -4.676 1.00 0.00 521 ASN A C 8
ATOM 12677 O O . ASN A 1 42 ? 6.225 -7.502 -4.279 1.00 0.00 521 ASN A O 8
ATOM 12688 N N . LEU A 1 43 ? 5.882 -5.294 -4.096 1.00 0.00 522 LEU A N 8
ATOM 12689 C CA . LEU A 1 43 ? 6.671 -5.109 -2.916 1.00 0.00 522 LEU A CA 8
ATOM 12690 C C . LEU A 1 43 ? 6.060 -4.137 -1.943 1.00 0.00 522 LEU A C 8
ATOM 12691 O O . LEU A 1 43 ? 5.638 -3.038 -2.311 1.00 0.00 522 LEU A O 8
ATOM 12707 N N . PHE A 1 44 ? 6.109 -4.514 -0.681 1.00 0.00 523 PHE A N 8
ATOM 12708 C CA . PHE A 1 44 ? 5.659 -3.651 0.369 1.00 0.00 523 PHE A CA 8
ATOM 12709 C C . PHE A 1 44 ? 6.900 -3.303 1.120 1.00 0.00 523 PHE A C 8
ATOM 12710 O O . PHE A 1 44 ? 7.592 -4.184 1.619 1.00 0.00 523 PHE A O 8
ATOM 12727 N N . ILE A 1 45 ? 7.252 -2.054 1.142 1.00 0.00 524 ILE A N 8
ATOM 12728 C CA . ILE A 1 45 ? 8.486 -1.680 1.791 1.00 0.00 524 ILE A CA 8
ATOM 12729 C C . ILE A 1 45 ? 8.203 -0.717 2.879 1.00 0.00 524 ILE A C 8
ATOM 12730 O O . ILE A 1 45 ? 7.347 0.130 2.690 1.00 0.00 524 ILE A O 8
ATOM 12746 N N . TYR A 1 46 ? 8.904 -0.744 3.986 1.00 0.00 525 TYR A N 8
ATOM 12747 C CA . TYR A 1 46 ? 8.617 0.282 4.958 1.00 0.00 525 TYR A CA 8
ATOM 12748 C C . TYR A 1 46 ? 9.838 0.750 5.729 1.00 0.00 525 TYR A C 8
ATOM 12749 O O . TYR A 1 46 ? 10.193 0.196 6.763 1.00 0.00 525 TYR A O 8
ATOM 12767 N N . HIS A 1 47 ? 10.486 1.814 5.273 1.00 0.00 526 HIS A N 8
ATOM 12768 C CA . HIS A 1 47 ? 11.484 2.442 6.106 1.00 0.00 526 HIS A CA 8
ATOM 12769 C C . HIS A 1 47 ? 11.386 3.960 6.201 1.00 0.00 526 HIS A C 8
ATOM 12770 O O . HIS A 1 47 ? 11.613 4.616 7.231 1.00 0.00 526 HIS A O 8
ATOM 12785 N N . LEU A 1 48 ? 11.075 4.505 5.019 1.00 0.00 527 LEU A N 8
ATOM 12786 C CA . LEU A 1 48 ? 11.123 5.951 4.756 1.00 0.00 527 LEU A CA 8
ATOM 12787 C C . LEU A 1 48 ? 10.080 6.846 5.343 1.00 0.00 527 LEU A C 8
ATOM 12788 O O . LEU A 1 48 ? 8.916 6.535 5.334 1.00 0.00 527 LEU A O 8
ATOM 12804 N N . PRO A 1 49 ? 10.542 8.044 5.794 1.00 0.00 528 PRO A N 8
ATOM 12805 C CA . PRO A 1 49 ? 9.688 9.087 6.352 1.00 0.00 528 PRO A CA 8
ATOM 12806 C C . PRO A 1 49 ? 8.543 9.451 5.423 1.00 0.00 528 PRO A C 8
ATOM 12807 O O . PRO A 1 49 ? 8.457 8.979 4.289 1.00 0.00 528 PRO A O 8
ATOM 12818 N N . GLN A 1 50 ? 7.659 10.271 5.942 1.00 0.00 529 GLN A N 8
ATOM 12819 C CA . GLN A 1 50 ? 6.472 10.711 5.214 1.00 0.00 529 GLN A CA 8
ATOM 12820 C C . GLN A 1 50 ? 6.806 11.487 3.934 1.00 0.00 529 GLN A C 8
ATOM 12821 O O . GLN A 1 50 ? 5.963 11.604 3.044 1.00 0.00 529 GLN A O 8
ATOM 12835 N N . GLU A 1 51 ? 8.005 12.059 3.860 1.00 0.00 530 GLU A N 8
ATOM 12836 C CA . GLU A 1 51 ? 8.390 12.868 2.705 1.00 0.00 530 GLU A CA 8
ATOM 12837 C C . GLU A 1 51 ? 9.020 12.054 1.576 1.00 0.00 530 GLU A C 8
ATOM 12838 O O . GLU A 1 51 ? 9.519 12.628 0.609 1.00 0.00 530 GLU A O 8
ATOM 12850 N N . PHE A 1 52 ? 9.000 10.729 1.678 1.00 0.00 531 PHE A N 8
ATOM 12851 C CA . PHE A 1 52 ? 9.582 9.900 0.626 1.00 0.00 531 PHE A CA 8
ATOM 12852 C C . PHE A 1 52 ? 8.515 9.457 -0.374 1.00 0.00 531 PHE A C 8
ATOM 12853 O O . PHE A 1 52 ? 7.433 9.018 0.017 1.00 0.00 531 PHE A O 8
ATOM 12870 N N . THR A 1 53 ? 8.826 9.560 -1.668 1.00 0.00 532 THR A N 8
ATOM 12871 C CA . THR A 1 53 ? 7.883 9.152 -2.706 1.00 0.00 532 THR A CA 8
ATOM 12872 C C . THR A 1 53 ? 8.237 7.777 -3.243 1.00 0.00 532 THR A C 8
ATOM 12873 O O . THR A 1 53 ? 9.403 7.388 -3.269 1.00 0.00 532 THR A O 8
ATOM 12884 N N . ASP A 1 54 ? 7.218 7.049 -3.673 1.00 0.00 533 ASP A N 8
ATOM 12885 C CA . ASP A 1 54 ? 7.406 5.712 -4.206 1.00 0.00 533 ASP A CA 8
ATOM 12886 C C . ASP A 1 54 ? 8.099 5.727 -5.554 1.00 0.00 533 ASP A C 8
ATOM 12887 O O . ASP A 1 54 ? 8.750 4.753 -5.948 1.00 0.00 533 ASP A O 8
ATOM 12896 N N . THR A 1 55 ? 7.942 6.826 -6.273 1.00 0.00 534 THR A N 8
ATOM 12897 C CA . THR A 1 55 ? 8.540 6.937 -7.586 1.00 0.00 534 THR A CA 8
ATOM 12898 C C . THR A 1 55 ? 10.041 6.690 -7.531 1.00 0.00 534 THR A C 8
ATOM 12899 O O . THR A 1 55 ? 10.620 6.212 -8.504 1.00 0.00 534 THR A O 8
ATOM 12910 N N . ASP A 1 56 ? 10.684 7.009 -6.415 1.00 0.00 535 ASP A N 8
ATOM 12911 C CA . ASP A 1 56 ? 12.130 6.796 -6.288 1.00 0.00 535 ASP A CA 8
ATOM 12912 C C . ASP A 1 56 ? 12.490 5.310 -6.335 1.00 0.00 535 ASP A C 8
ATOM 12913 O O . ASP A 1 56 ? 13.415 4.907 -7.053 1.00 0.00 535 ASP A O 8
ATOM 12922 N N . LEU A 1 57 ? 11.768 4.494 -5.580 1.00 0.00 536 LEU A N 8
ATOM 12923 C CA . LEU A 1 57 ? 12.033 3.052 -5.548 1.00 0.00 536 LEU A CA 8
ATOM 12924 C C . LEU A 1 57 ? 11.817 2.431 -6.929 1.00 0.00 536 LEU A C 8
ATOM 12925 O O . LEU A 1 57 ? 12.660 1.676 -7.442 1.00 0.00 536 LEU A O 8
ATOM 12941 N N . ALA A 1 58 ? 10.661 2.757 -7.512 1.00 0.00 537 ALA A N 8
ATOM 12942 C CA . ALA A 1 58 ? 10.284 2.236 -8.817 1.00 0.00 537 ALA A CA 8
ATOM 12943 C C . ALA A 1 58 ? 11.315 2.562 -9.887 1.00 0.00 537 ALA A C 8
ATOM 12944 O O . ALA A 1 58 ? 11.616 1.726 -10.738 1.00 0.00 537 ALA A O 8
ATOM 12951 N N . SER A 1 59 ? 11.859 3.754 -9.851 1.00 0.00 538 SER A N 8
ATOM 12952 C CA . SER A 1 59 ? 12.842 4.185 -10.829 1.00 0.00 538 SER A CA 8
ATOM 12953 C C . SER A 1 59 ? 14.183 3.471 -10.668 1.00 0.00 538 SER A C 8
ATOM 12954 O O . SER A 1 59 ? 14.865 3.203 -11.658 1.00 0.00 538 SER A O 8
ATOM 12962 N N . THR A 1 60 ? 14.591 3.204 -9.429 1.00 0.00 539 THR A N 8
ATOM 12963 C CA . THR A 1 60 ? 15.887 2.572 -9.195 1.00 0.00 539 THR A CA 8
ATOM 12964 C C . THR A 1 60 ? 15.924 1.092 -9.627 1.00 0.00 539 THR A C 8
ATOM 12965 O O . THR A 1 60 ? 16.715 0.714 -10.492 1.00 0.00 539 THR A O 8
ATOM 12976 N N . PHE A 1 61 ? 15.053 0.273 -9.049 1.00 0.00 540 PHE A N 8
ATOM 12977 C CA . PHE A 1 61 ? 14.960 -1.164 -9.396 1.00 0.00 540 PHE A CA 8
ATOM 12978 C C . PHE A 1 61 ? 14.194 -1.424 -10.700 1.00 0.00 540 PHE A C 8
ATOM 12979 O O . PHE A 1 61 ? 13.985 -2.571 -11.083 1.00 0.00 540 PHE A O 8
ATOM 12996 N N . LEU A 1 62 ? 13.644 -0.353 -11.265 1.00 0.00 541 LEU A N 8
ATOM 12997 C CA . LEU A 1 62 ? 12.700 -0.361 -12.395 1.00 0.00 541 LEU A CA 8
ATOM 12998 C C . LEU A 1 62 ? 12.956 -1.390 -13.475 1.00 0.00 541 LEU A C 8
ATOM 12999 O O . LEU A 1 62 ? 11.979 -1.905 -14.020 1.00 0.00 541 LEU A O 8
ATOM 13015 N N . PRO A 1 63 ? 14.178 -1.756 -13.825 1.00 0.00 542 PRO A N 8
ATOM 13016 C CA . PRO A 1 63 ? 14.360 -2.777 -14.847 1.00 0.00 542 PRO A CA 8
ATOM 13017 C C . PRO A 1 63 ? 13.374 -3.970 -14.703 1.00 0.00 542 PRO A C 8
ATOM 13018 O O . PRO A 1 63 ? 13.247 -4.761 -15.638 1.00 0.00 542 PRO A O 8
ATOM 13029 N N . PHE A 1 64 ? 12.710 -4.147 -13.525 1.00 0.00 543 PHE A N 8
ATOM 13030 C CA . PHE A 1 64 ? 11.823 -5.303 -13.354 1.00 0.00 543 PHE A CA 8
ATOM 13031 C C . PHE A 1 64 ? 10.600 -5.342 -14.258 1.00 0.00 543 PHE A C 8
ATOM 13032 O O . PHE A 1 64 ? 10.479 -6.259 -15.052 1.00 0.00 543 PHE A O 8
ATOM 13049 N N . GLY A 1 65 ? 9.736 -4.354 -14.165 1.00 0.00 544 GLY A N 8
ATOM 13050 C CA . GLY A 1 65 ? 8.552 -4.288 -14.997 1.00 0.00 544 GLY A CA 8
ATOM 13051 C C . GLY A 1 65 ? 8.264 -2.958 -15.597 1.00 0.00 544 GLY A C 8
ATOM 13052 O O . GLY A 1 65 ? 9.118 -2.093 -15.793 1.00 0.00 544 GLY A O 8
ATOM 13056 N N . ASN A 1 66 ? 6.945 -2.777 -15.607 1.00 0.00 545 ASN A N 8
ATOM 13057 C CA . ASN A 1 66 ? 6.301 -1.538 -15.864 1.00 0.00 545 ASN A CA 8
ATOM 13058 C C . ASN A 1 66 ? 6.003 -1.121 -14.428 1.00 0.00 545 ASN A C 8
ATOM 13059 O O . ASN A 1 66 ? 5.486 -1.943 -13.638 1.00 0.00 545 ASN A O 8
ATOM 13070 N N . VAL A 1 67 ? 6.463 0.055 -14.038 1.00 0.00 546 VAL A N 8
ATOM 13071 C CA . VAL A 1 67 ? 6.365 0.470 -12.640 1.00 0.00 546 VAL A CA 8
ATOM 13072 C C . VAL A 1 67 ? 5.217 1.408 -12.308 1.00 0.00 546 VAL A C 8
ATOM 13073 O O . VAL A 1 67 ? 5.086 2.503 -12.850 1.00 0.00 546 VAL A O 8
ATOM 13086 N N . ILE A 1 68 ? 4.436 0.958 -11.345 1.00 0.00 547 ILE A N 8
ATOM 13087 C CA . ILE A 1 68 ? 3.318 1.709 -10.802 1.00 0.00 547 ILE A CA 8
ATOM 13088 C C . ILE A 1 68 ? 3.588 1.965 -9.317 1.00 0.00 547 ILE A C 8
ATOM 13089 O O . ILE A 1 68 ? 3.205 1.144 -8.467 1.00 0.00 547 ILE A O 8
ATOM 13105 N N . SER A 1 69 ? 4.315 3.034 -8.981 1.00 0.00 548 SER A N 8
ATOM 13106 C CA . SER A 1 69 ? 4.657 3.275 -7.574 1.00 0.00 548 SER A CA 8
ATOM 13107 C C . SER A 1 69 ? 3.843 4.392 -6.922 1.00 0.00 548 SER A C 8
ATOM 13108 O O . SER A 1 69 ? 3.778 5.515 -7.420 1.00 0.00 548 SER A O 8
ATOM 13116 N N . ALA A 1 70 ? 3.276 4.065 -5.759 1.00 0.00 549 ALA A N 8
ATOM 13117 C CA . ALA A 1 70 ? 2.493 4.996 -4.951 1.00 0.00 549 ALA A CA 8
ATOM 13118 C C . ALA A 1 70 ? 3.102 5.069 -3.547 1.00 0.00 549 ALA A C 8
ATOM 13119 O O . ALA A 1 70 ? 3.736 4.112 -3.121 1.00 0.00 549 ALA A O 8
ATOM 13126 N N . LYS A 1 71 ? 2.957 6.182 -2.830 1.00 0.00 550 LYS A N 8
ATOM 13127 C CA . LYS A 1 71 ? 3.571 6.304 -1.490 1.00 0.00 550 LYS A CA 8
ATOM 13128 C C . LYS A 1 71 ? 2.577 6.121 -0.332 1.00 0.00 550 LYS A C 8
ATOM 13129 O O . LYS A 1 71 ? 1.386 6.405 -0.459 1.00 0.00 550 LYS A O 8
ATOM 13148 N N . VAL A 1 72 ? 3.107 5.639 0.805 1.00 0.00 551 VAL A N 8
ATOM 13149 C CA . VAL A 1 72 ? 2.323 5.396 2.029 1.00 0.00 551 VAL A CA 8
ATOM 13150 C C . VAL A 1 72 ? 2.939 6.063 3.269 1.00 0.00 551 VAL A C 8
ATOM 13151 O O . VAL A 1 72 ? 4.135 5.906 3.585 1.00 0.00 551 VAL A O 8
ATOM 13164 N N . PHE A 1 73 ? 2.090 6.791 3.981 1.00 0.00 552 PHE A N 8
ATOM 13165 C CA . PHE A 1 73 ? 2.513 7.494 5.187 1.00 0.00 552 PHE A CA 8
ATOM 13166 C C . PHE A 1 73 ? 1.993 6.845 6.465 1.00 0.00 552 PHE A C 8
ATOM 13167 O O . PHE A 1 73 ? 0.789 6.684 6.663 1.00 0.00 552 PHE A O 8
ATOM 13184 N N . ILE A 1 74 ? 2.932 6.521 7.339 1.00 0.00 553 ILE A N 8
ATOM 13185 C CA . ILE A 1 74 ? 2.643 5.932 8.641 1.00 0.00 553 ILE A CA 8
ATOM 13186 C C . ILE A 1 74 ? 2.378 7.055 9.649 1.00 0.00 553 ILE A C 8
ATOM 13187 O O . ILE A 1 74 ? 2.583 8.225 9.329 1.00 0.00 553 ILE A O 8
ATOM 13203 N N . ASP A 1 75 ? 1.915 6.722 10.855 1.00 0.00 554 ASP A N 8
ATOM 13204 C CA . ASP A 1 75 ? 1.635 7.754 11.848 1.00 0.00 554 ASP A CA 8
ATOM 13205 C C . ASP A 1 75 ? 2.869 7.998 12.707 1.00 0.00 554 ASP A C 8
ATOM 13206 O O . ASP A 1 75 ? 3.071 7.380 13.752 1.00 0.00 554 ASP A O 8
ATOM 13215 N N . LYS A 1 76 ? 3.687 8.915 12.213 1.00 0.00 555 LYS A N 8
ATOM 13216 C CA . LYS A 1 76 ? 4.940 9.316 12.839 1.00 0.00 555 LYS A CA 8
ATOM 13217 C C . LYS A 1 76 ? 4.800 10.622 13.621 1.00 0.00 555 LYS A C 8
ATOM 13218 O O . LYS A 1 76 ? 5.789 11.167 14.110 1.00 0.00 555 LYS A O 8
ATOM 13237 N N . GLN A 1 77 ? 3.587 11.159 13.668 1.00 0.00 556 GLN A N 8
ATOM 13238 C CA . GLN A 1 77 ? 3.350 12.448 14.314 1.00 0.00 556 GLN A CA 8
ATOM 13239 C C . GLN A 1 77 ? 4.018 12.504 15.665 1.00 0.00 556 GLN A C 8
ATOM 13240 O O . GLN A 1 77 ? 4.980 13.244 15.872 1.00 0.00 556 GLN A O 8
ATOM 13254 N N . THR A 1 78 ? 3.519 11.699 16.574 1.00 0.00 557 THR A N 8
ATOM 13255 C CA . THR A 1 78 ? 4.073 11.628 17.896 1.00 0.00 557 THR A CA 8
ATOM 13256 C C . THR A 1 78 ? 4.361 10.187 18.263 1.00 0.00 557 THR A C 8
ATOM 13257 O O . THR A 1 78 ? 4.691 9.893 19.412 1.00 0.00 557 THR A O 8
ATOM 13268 N N . SER A 1 79 ? 4.191 9.264 17.305 1.00 0.00 558 SER A N 8
ATOM 13269 C CA . SER A 1 79 ? 4.401 7.873 17.630 1.00 0.00 558 SER A CA 8
ATOM 13270 C C . SER A 1 79 ? 5.814 7.388 17.310 1.00 0.00 558 SER A C 8
ATOM 13271 O O . SER A 1 79 ? 6.571 7.025 18.210 1.00 0.00 558 SER A O 8
ATOM 13279 N N . LEU A 1 80 ? 6.167 7.397 16.034 1.00 0.00 559 LEU A N 8
ATOM 13280 C CA . LEU A 1 80 ? 7.497 6.971 15.604 1.00 0.00 559 LEU A CA 8
ATOM 13281 C C . LEU A 1 80 ? 7.852 7.619 14.276 1.00 0.00 559 LEU A C 8
ATOM 13282 O O . LEU A 1 80 ? 7.105 7.452 13.313 1.00 0.00 559 LEU A O 8
ATOM 13298 N N . SER A 1 81 ? 8.969 8.341 14.178 1.00 0.00 560 SER A N 8
ATOM 13299 C CA . SER A 1 81 ? 9.286 8.943 12.891 1.00 0.00 560 SER A CA 8
ATOM 13300 C C . SER A 1 81 ? 9.764 7.868 11.921 1.00 0.00 560 SER A C 8
ATOM 13301 O O . SER A 1 81 ? 10.961 7.618 11.777 1.00 0.00 560 SER A O 8
ATOM 13309 N N . LYS A 1 82 ? 8.800 7.268 11.229 1.00 0.00 561 LYS A N 8
ATOM 13310 C CA . LYS A 1 82 ? 9.060 6.246 10.224 1.00 0.00 561 LYS A CA 8
ATOM 13311 C C . LYS A 1 82 ? 8.013 6.327 9.121 1.00 0.00 561 LYS A C 8
ATOM 13312 O O . LYS A 1 82 ? 6.938 6.884 9.339 1.00 0.00 561 LYS A O 8
ATOM 13331 N N . CYS A 1 83 ? 8.276 5.723 7.967 1.00 0.00 562 CYS A N 8
ATOM 13332 C CA . CYS A 1 83 ? 7.250 5.715 6.896 1.00 0.00 562 CYS A CA 8
ATOM 13333 C C . CYS A 1 83 ? 7.529 4.632 5.831 1.00 0.00 562 CYS A C 8
ATOM 13334 O O . CYS A 1 83 ? 8.633 4.054 5.772 1.00 0.00 562 CYS A O 8
ATOM 13342 N N . PHE A 1 84 ? 6.517 4.305 5.016 1.00 0.00 563 PHE A N 8
ATOM 13343 C CA . PHE A 1 84 ? 6.699 3.259 4.045 1.00 0.00 563 PHE A CA 8
ATOM 13344 C C . PHE A 1 84 ? 6.127 3.593 2.682 1.00 0.00 563 PHE A C 8
ATOM 13345 O O . PHE A 1 84 ? 5.283 4.468 2.527 1.00 0.00 563 PHE A O 8
ATOM 13362 N N . GLY A 1 85 ? 6.571 2.847 1.708 1.00 0.00 564 GLY A N 8
ATOM 13363 C CA . GLY A 1 85 ? 6.100 2.987 0.339 1.00 0.00 564 GLY A CA 8
ATOM 13364 C C . GLY A 1 85 ? 5.458 1.702 -0.197 1.00 0.00 564 GLY A C 8
ATOM 13365 O O . GLY A 1 85 ? 5.744 0.594 0.276 1.00 0.00 564 GLY A O 8
ATOM 13369 N N . PHE A 1 86 ? 4.640 1.874 -1.237 1.00 0.00 565 PHE A N 8
ATOM 13370 C CA . PHE A 1 86 ? 3.976 0.775 -1.941 1.00 0.00 565 PHE A CA 8
ATOM 13371 C C . PHE A 1 86 ? 4.542 0.773 -3.336 1.00 0.00 565 PHE A C 8
ATOM 13372 O O . PHE A 1 86 ? 4.332 1.730 -4.072 1.00 0.00 565 PHE A O 8
ATOM 13389 N N . VAL A 1 87 ? 5.246 -0.258 -3.723 1.00 0.00 566 VAL A N 8
ATOM 13390 C CA . VAL A 1 87 ? 5.814 -0.278 -5.059 1.00 0.00 566 VAL A CA 8
ATOM 13391 C C . VAL A 1 87 ? 5.326 -1.497 -5.829 1.00 0.00 566 VAL A C 8
ATOM 13392 O O . VAL A 1 87 ? 5.622 -2.620 -5.461 1.00 0.00 566 VAL A O 8
ATOM 13405 N N . SER A 1 88 ? 4.538 -1.269 -6.864 1.00 0.00 567 SER A N 8
ATOM 13406 C CA . SER A 1 88 ? 3.944 -2.354 -7.658 1.00 0.00 567 SER A CA 8
ATOM 13407 C C . SER A 1 88 ? 4.680 -2.600 -8.983 1.00 0.00 567 SER A C 8
ATOM 13408 O O . SER A 1 88 ? 4.650 -1.760 -9.876 1.00 0.00 567 SER A O 8
ATOM 13416 N N . PHE A 1 89 ? 5.346 -3.750 -9.103 1.00 0.00 568 PHE A N 8
ATOM 13417 C CA . PHE A 1 89 ? 6.092 -4.109 -10.294 1.00 0.00 568 PHE A CA 8
ATOM 13418 C C . PHE A 1 89 ? 5.393 -5.207 -11.080 1.00 0.00 568 PHE A C 8
ATOM 13419 O O . PHE A 1 89 ? 4.962 -6.246 -10.523 1.00 0.00 568 PHE A O 8
ATOM 13436 N N . ASP A 1 90 ? 5.281 -4.961 -12.388 1.00 0.00 569 ASP A N 8
ATOM 13437 C CA . ASP A 1 90 ? 4.634 -5.932 -13.252 1.00 0.00 569 ASP A CA 8
ATOM 13438 C C . ASP A 1 90 ? 5.524 -6.410 -14.411 1.00 0.00 569 ASP A C 8
ATOM 13439 O O . ASP A 1 90 ? 5.510 -5.778 -15.484 1.00 0.00 569 ASP A O 8
ATOM 13448 N N . ASN A 1 91 ? 6.303 -7.484 -14.208 1.00 0.00 570 ASN A N 8
ATOM 13449 C CA . ASN A 1 91 ? 7.144 -8.046 -15.267 1.00 0.00 570 ASN A CA 8
ATOM 13450 C C . ASN A 1 91 ? 7.512 -9.502 -14.955 1.00 0.00 570 ASN A C 8
ATOM 13451 O O . ASN A 1 91 ? 7.058 -10.059 -13.959 1.00 0.00 570 ASN A O 8
ATOM 13462 N N . PRO A 1 92 ? 8.383 -10.130 -15.774 1.00 0.00 571 PRO A N 8
ATOM 13463 C CA . PRO A 1 92 ? 8.849 -11.500 -15.533 1.00 0.00 571 PRO A CA 8
ATOM 13464 C C . PRO A 1 92 ? 9.619 -11.597 -14.213 1.00 0.00 571 PRO A C 8
ATOM 13465 O O . PRO A 1 92 ? 9.818 -10.595 -13.525 1.00 0.00 571 PRO A O 8
ATOM 13476 N N . ASP A 1 93 ? 10.042 -12.805 -13.863 1.00 0.00 572 ASP A N 8
ATOM 13477 C CA . ASP A 1 93 ? 10.781 -13.052 -12.627 1.00 0.00 572 ASP A CA 8
ATOM 13478 C C . ASP A 1 93 ? 11.976 -12.108 -12.488 1.00 0.00 572 ASP A C 8
ATOM 13479 O O . ASP A 1 93 ? 12.444 -11.855 -11.379 1.00 0.00 572 ASP A O 8
ATOM 13488 N N . SER A 1 94 ? 12.471 -11.582 -13.604 1.00 0.00 573 SER A N 8
ATOM 13489 C CA . SER A 1 94 ? 13.605 -10.664 -13.563 1.00 0.00 573 SER A CA 8
ATOM 13490 C C . SER A 1 94 ? 13.319 -9.556 -12.557 1.00 0.00 573 SER A C 8
ATOM 13491 O O . SER A 1 94 ? 14.204 -9.127 -11.812 1.00 0.00 573 SER A O 8
ATOM 13499 N N . ALA A 1 95 ? 12.062 -9.134 -12.507 1.00 0.00 574 ALA A N 8
ATOM 13500 C CA . ALA A 1 95 ? 11.609 -8.136 -11.583 1.00 0.00 574 ALA A CA 8
ATOM 13501 C C . ALA A 1 95 ? 11.828 -8.614 -10.166 1.00 0.00 574 ALA A C 8
ATOM 13502 O O . ALA A 1 95 ? 12.249 -7.851 -9.288 1.00 0.00 574 ALA A O 8
ATOM 13509 N N . GLN A 1 96 ? 11.538 -9.892 -9.944 1.00 0.00 575 GLN A N 8
ATOM 13510 C CA . GLN A 1 96 ? 11.701 -10.469 -8.626 1.00 0.00 575 GLN A CA 8
ATOM 13511 C C . GLN A 1 96 ? 13.118 -10.238 -8.114 1.00 0.00 575 GLN A C 8
ATOM 13512 O O . GLN A 1 96 ? 13.322 -9.688 -7.031 1.00 0.00 575 GLN A O 8
ATOM 13526 N N . VAL A 1 97 ? 14.090 -10.656 -8.919 1.00 0.00 576 VAL A N 8
ATOM 13527 C CA . VAL A 1 97 ? 15.499 -10.507 -8.574 1.00 0.00 576 VAL A CA 8
ATOM 13528 C C . VAL A 1 97 ? 15.848 -9.053 -8.264 1.00 0.00 576 VAL A C 8
ATOM 13529 O O . VAL A 1 97 ? 16.572 -8.772 -7.305 1.00 0.00 576 VAL A O 8
ATOM 13542 N N . ALA A 1 98 ? 15.329 -8.134 -9.064 1.00 0.00 577 ALA A N 8
ATOM 13543 C CA . ALA A 1 98 ? 15.580 -6.710 -8.875 1.00 0.00 577 ALA A CA 8
ATOM 13544 C C . ALA A 1 98 ? 15.203 -6.245 -7.471 1.00 0.00 577 ALA A C 8
ATOM 13545 O O . ALA A 1 98 ? 15.905 -5.438 -6.862 1.00 0.00 577 ALA A O 8
ATOM 13552 N N . ILE A 1 99 ? 14.062 -6.720 -6.988 1.00 0.00 578 ILE A N 8
ATOM 13553 C CA . ILE A 1 99 ? 13.544 -6.319 -5.681 1.00 0.00 578 ILE A CA 8
ATOM 13554 C C . ILE A 1 99 ? 14.264 -6.931 -4.477 1.00 0.00 578 ILE A C 8
ATOM 13555 O O . ILE A 1 99 ? 14.644 -6.210 -3.555 1.00 0.00 578 ILE A O 8
ATOM 13571 N N . LYS A 1 100 ? 14.410 -8.254 -4.450 1.00 0.00 579 LYS A N 8
ATOM 13572 C CA . LYS A 1 100 ? 15.037 -8.910 -3.302 1.00 0.00 579 LYS A CA 8
ATOM 13573 C C . LYS A 1 100 ? 16.486 -8.493 -3.168 1.00 0.00 579 LYS A C 8
ATOM 13574 O O . LYS A 1 100 ? 17.044 -8.471 -2.071 1.00 0.00 579 LYS A O 8
ATOM 13593 N N . ALA A 1 101 ? 17.098 -8.197 -4.296 1.00 0.00 580 ALA A N 8
ATOM 13594 C CA . ALA A 1 101 ? 18.487 -7.819 -4.329 1.00 0.00 580 ALA A CA 8
ATOM 13595 C C . ALA A 1 101 ? 18.739 -6.399 -3.829 1.00 0.00 580 ALA A C 8
ATOM 13596 O O . ALA A 1 101 ? 19.880 -6.054 -3.520 1.00 0.00 580 ALA A O 8
ATOM 13603 N N . MET A 1 102 ? 17.708 -5.549 -3.798 1.00 0.00 581 MET A N 8
ATOM 13604 C CA . MET A 1 102 ? 17.931 -4.163 -3.388 1.00 0.00 581 MET A CA 8
ATOM 13605 C C . MET A 1 102 ? 16.940 -3.599 -2.365 1.00 0.00 581 MET A C 8
ATOM 13606 O O . MET A 1 102 ? 15.742 -3.482 -2.622 1.00 0.00 581 MET A O 8
ATOM 13620 N N . ASN A 1 103 ? 17.513 -3.116 -1.263 1.00 0.00 582 ASN A N 8
ATOM 13621 C CA . ASN A 1 103 ? 16.789 -2.394 -0.228 1.00 0.00 582 ASN A CA 8
ATOM 13622 C C . ASN A 1 103 ? 16.305 -1.121 -0.903 1.00 0.00 582 ASN A C 8
ATOM 13623 O O . ASN A 1 103 ? 16.790 -0.809 -1.987 1.00 0.00 582 ASN A O 8
ATOM 13634 N N . GLY A 1 104 ? 15.323 -0.411 -0.371 1.00 0.00 583 GLY A N 8
ATOM 13635 C CA . GLY A 1 104 ? 14.855 0.731 -1.130 1.00 0.00 583 GLY A CA 8
ATOM 13636 C C . GLY A 1 104 ? 14.972 2.071 -0.448 1.00 0.00 583 GLY A C 8
ATOM 13637 O O . GLY A 1 104 ? 14.672 3.085 -1.080 1.00 0.00 583 GLY A O 8
ATOM 13641 N N . PHE A 1 105 ? 15.466 2.139 0.790 1.00 0.00 584 PHE A N 8
ATOM 13642 C CA . PHE A 1 105 ? 15.644 3.474 1.373 1.00 0.00 584 PHE A CA 8
ATOM 13643 C C . PHE A 1 105 ? 17.030 3.697 1.987 1.00 0.00 584 PHE A C 8
ATOM 13644 O O . PHE A 1 105 ? 17.364 3.144 3.030 1.00 0.00 584 PHE A O 8
ATOM 13661 N N . GLN A 1 106 ? 17.805 4.565 1.327 1.00 0.00 585 GLN A N 8
ATOM 13662 C CA . GLN A 1 106 ? 19.140 4.954 1.775 1.00 0.00 585 GLN A CA 8
ATOM 13663 C C . GLN A 1 106 ? 19.175 6.328 2.472 1.00 0.00 585 GLN A C 8
ATOM 13664 O O . GLN A 1 106 ? 19.092 7.366 1.815 1.00 0.00 585 GLN A O 8
ATOM 13678 N N . VAL A 1 107 ? 19.376 6.324 3.775 1.00 0.00 586 VAL A N 8
ATOM 13679 C CA . VAL A 1 107 ? 19.522 7.552 4.575 1.00 0.00 586 VAL A CA 8
ATOM 13680 C C . VAL A 1 107 ? 20.805 7.439 5.378 1.00 0.00 586 VAL A C 8
ATOM 13681 O O . VAL A 1 107 ? 21.210 6.292 5.649 1.00 0.00 586 VAL A O 8
ATOM 13694 N N . GLY A 1 108 ? 21.450 8.539 5.798 1.00 0.00 587 GLY A N 8
ATOM 13695 C CA . GLY A 1 108 ? 22.685 8.341 6.550 1.00 0.00 587 GLY A CA 8
ATOM 13696 C C . GLY A 1 108 ? 22.543 7.228 7.571 1.00 0.00 587 GLY A C 8
ATOM 13697 O O . GLY A 1 108 ? 23.442 6.396 7.688 1.00 0.00 587 GLY A O 8
ATOM 13701 N N . THR A 1 109 ? 21.348 7.067 8.143 1.00 0.00 588 THR A N 8
ATOM 13702 C CA . THR A 1 109 ? 21.092 5.871 8.928 1.00 0.00 588 THR A CA 8
ATOM 13703 C C . THR A 1 109 ? 19.620 5.503 8.801 1.00 0.00 588 THR A C 8
ATOM 13704 O O . THR A 1 109 ? 18.819 5.771 9.697 1.00 0.00 588 THR A O 8
ATOM 13715 N N . LYS A 1 110 ? 19.290 4.833 7.716 1.00 0.00 589 LYS A N 8
ATOM 13716 C CA . LYS A 1 110 ? 17.947 4.347 7.467 1.00 0.00 589 LYS A CA 8
ATOM 13717 C C . LYS A 1 110 ? 17.969 3.340 6.342 1.00 0.00 589 LYS A C 8
ATOM 13718 O O . LYS A 1 110 ? 18.181 3.762 5.193 1.00 0.00 589 LYS A O 8
ATOM 13737 N N . ARG A 1 111 ? 17.710 2.078 6.579 1.00 0.00 590 ARG A N 8
ATOM 13738 C CA . ARG A 1 111 ? 17.651 1.158 5.471 1.00 0.00 590 ARG A CA 8
ATOM 13739 C C . ARG A 1 111 ? 16.256 0.582 5.415 1.00 0.00 590 ARG A C 8
ATOM 13740 O O . ARG A 1 111 ? 15.725 0.123 6.424 1.00 0.00 590 ARG A O 8
ATOM 13761 N N . LEU A 1 112 ? 15.635 0.692 4.253 1.00 0.00 591 LEU A N 8
ATOM 13762 C CA . LEU A 1 112 ? 14.252 0.280 4.099 1.00 0.00 591 LEU A CA 8
ATOM 13763 C C . LEU A 1 112 ? 14.066 -1.197 3.947 1.00 0.00 591 LEU A C 8
ATOM 13764 O O . LEU A 1 112 ? 14.849 -1.874 3.280 1.00 0.00 591 LEU A O 8
ATOM 13780 N N . LYS A 1 113 ? 13.007 -1.709 4.588 1.00 0.00 592 LYS A N 8
ATOM 13781 C CA . LYS A 1 113 ? 12.765 -3.136 4.492 1.00 0.00 592 LYS A CA 8
ATOM 13782 C C . LYS A 1 113 ? 11.947 -3.494 3.260 1.00 0.00 592 LYS A C 8
ATOM 13783 O O . LYS A 1 113 ? 10.737 -3.228 3.234 1.00 0.00 592 LYS A O 8
ATOM 13802 N N . VAL A 1 114 ? 12.582 -4.093 2.251 1.00 0.00 593 VAL A N 8
ATOM 13803 C CA . VAL A 1 114 ? 11.879 -4.489 1.061 1.00 0.00 593 VAL A CA 8
ATOM 13804 C C . VAL A 1 114 ? 11.378 -5.928 1.210 1.00 0.00 593 VAL A C 8
ATOM 13805 O O . VAL A 1 114 ? 12.151 -6.882 1.120 1.00 0.00 593 VAL A O 8
ATOM 13818 N N . GLN A 1 115 ? 10.077 -6.070 1.440 1.00 0.00 594 GLN A N 8
ATOM 13819 C CA . GLN A 1 115 ? 9.453 -7.375 1.601 1.00 0.00 594 GLN A CA 8
ATOM 13820 C C . GLN A 1 115 ? 8.795 -7.779 0.279 1.00 0.00 594 GLN A C 8
ATOM 13821 O O . GLN A 1 115 ? 7.895 -7.099 -0.223 1.00 0.00 594 GLN A O 8
ATOM 13835 N N . LEU A 1 116 ? 9.329 -8.848 -0.311 1.00 0.00 595 LEU A N 8
ATOM 13836 C CA . LEU A 1 116 ? 8.913 -9.328 -1.629 1.00 0.00 595 LEU A CA 8
ATOM 13837 C C . LEU A 1 116 ? 7.637 -10.170 -1.647 1.00 0.00 595 LEU A C 8
ATOM 13838 O O . LEU A 1 116 ? 7.365 -10.956 -0.740 1.00 0.00 595 LEU A O 8
ATOM 13854 N N . LYS A 1 117 ? 6.860 -9.963 -2.721 1.00 0.00 596 LYS A N 8
ATOM 13855 C CA . LYS A 1 117 ? 5.594 -10.643 -2.949 1.00 0.00 596 LYS A CA 8
ATOM 13856 C C . LYS A 1 117 ? 5.436 -10.994 -4.436 1.00 0.00 596 LYS A C 8
ATOM 13857 O O . LYS A 1 117 ? 5.081 -10.141 -5.268 1.00 0.00 596 LYS A O 8
ATOM 13876 N N . LYS A 1 118 ? 5.713 -12.258 -4.747 1.00 0.00 597 LYS A N 8
ATOM 13877 C CA . LYS A 1 118 ? 5.621 -12.763 -6.109 1.00 0.00 597 LYS A CA 8
ATOM 13878 C C . LYS A 1 118 ? 5.068 -14.187 -6.119 1.00 0.00 597 LYS A C 8
ATOM 13897 N N . ALA A 1 1 ? -71.152 -3.344 -7.733 1.00 0.00 480 ALA A N 9
ATOM 13898 C CA . ALA A 1 1 ? -69.736 -3.656 -7.578 1.00 0.00 480 ALA A CA 9
ATOM 13899 C C . ALA A 1 1 ? -69.452 -5.108 -7.946 1.00 0.00 480 ALA A C 9
ATOM 13900 O O . ALA A 1 1 ? -70.339 -5.958 -7.892 1.00 0.00 480 ALA A O 9
ATOM 13906 N N . ALA A 1 2 ? -68.207 -5.385 -8.321 1.00 0.00 481 ALA A N 9
ATOM 13907 C CA . ALA A 1 2 ? -67.805 -6.734 -8.699 1.00 0.00 481 ALA A CA 9
ATOM 13908 C C . ALA A 1 2 ? -66.699 -7.255 -7.787 1.00 0.00 481 ALA A C 9
ATOM 13909 O O . ALA A 1 2 ? -66.702 -8.421 -7.394 1.00 0.00 481 ALA A O 9
ATOM 13916 N N . GLY A 1 3 ? -65.752 -6.383 -7.455 1.00 0.00 482 GLY A N 9
ATOM 13917 C CA . GLY A 1 3 ? -64.653 -6.775 -6.592 1.00 0.00 482 GLY A CA 9
ATOM 13918 C C . GLY A 1 3 ? -63.694 -7.730 -7.276 1.00 0.00 482 GLY A C 9
ATOM 13919 O O . GLY A 1 3 ? -63.180 -8.658 -6.651 1.00 0.00 482 GLY A O 9
ATOM 13923 N N . LEU A 1 4 ? -63.454 -7.504 -8.563 1.00 0.00 483 LEU A N 9
ATOM 13924 C CA . LEU A 1 4 ? -62.551 -8.350 -9.333 1.00 0.00 483 LEU A CA 9
ATOM 13925 C C . LEU A 1 4 ? -61.135 -7.776 -9.338 1.00 0.00 483 LEU A C 9
ATOM 13926 O O . LEU A 1 4 ? -60.889 -6.722 -9.922 1.00 0.00 483 LEU A O 9
ATOM 13942 N N . PRO A 1 5 ? -60.181 -8.454 -8.671 1.00 0.00 484 PRO A N 9
ATOM 13943 C CA . PRO A 1 5 ? -58.802 -8.009 -8.586 1.00 0.00 484 PRO A CA 9
ATOM 13944 C C . PRO A 1 5 ? -57.895 -8.700 -9.590 1.00 0.00 484 PRO A C 9
ATOM 13945 O O . PRO A 1 5 ? -58.207 -9.782 -10.085 1.00 0.00 484 PRO A O 9
ATOM 13956 N N . GLN A 1 6 ? -56.760 -8.074 -9.873 1.00 0.00 485 GLN A N 9
ATOM 13957 C CA . GLN A 1 6 ? -55.801 -8.641 -10.803 1.00 0.00 485 GLN A CA 9
ATOM 13958 C C . GLN A 1 6 ? -54.606 -9.231 -10.059 1.00 0.00 485 GLN A C 9
ATOM 13959 O O . GLN A 1 6 ? -53.868 -8.517 -9.384 1.00 0.00 485 GLN A O 9
ATOM 13973 N N . PHE A 1 7 ? -54.425 -10.541 -10.192 1.00 0.00 486 PHE A N 9
ATOM 13974 C CA . PHE A 1 7 ? -53.320 -11.230 -9.535 1.00 0.00 486 PHE A CA 9
ATOM 13975 C C . PHE A 1 7 ? -52.071 -11.217 -10.411 1.00 0.00 486 PHE A C 9
ATOM 13976 O O . PHE A 1 7 ? -52.150 -11.417 -11.623 1.00 0.00 486 PHE A O 9
ATOM 13993 N N . GLY A 1 8 ? -50.920 -10.980 -9.790 1.00 0.00 487 GLY A N 9
ATOM 13994 C CA . GLY A 1 8 ? -49.672 -10.945 -10.529 1.00 0.00 487 GLY A CA 9
ATOM 13995 C C . GLY A 1 8 ? -49.073 -9.554 -10.592 1.00 0.00 487 GLY A C 9
ATOM 13996 O O . GLY A 1 8 ? -48.361 -9.219 -11.539 1.00 0.00 487 GLY A O 9
ATOM 14000 N N . SER A 1 9 ? -49.361 -8.742 -9.580 1.00 0.00 488 SER A N 9
ATOM 14001 C CA . SER A 1 9 ? -48.846 -7.378 -9.522 1.00 0.00 488 SER A CA 9
ATOM 14002 C C . SER A 1 9 ? -47.819 -7.232 -8.405 1.00 0.00 488 SER A C 9
ATOM 14003 O O . SER A 1 9 ? -48.114 -7.492 -7.238 1.00 0.00 488 SER A O 9
ATOM 14011 N N . ALA A 1 10 ? -46.611 -6.814 -8.770 1.00 0.00 489 ALA A N 9
ATOM 14012 C CA . ALA A 1 10 ? -45.540 -6.632 -7.798 1.00 0.00 489 ALA A CA 9
ATOM 14013 C C . ALA A 1 10 ? -45.268 -5.152 -7.549 1.00 0.00 489 ALA A C 9
ATOM 14014 O O . ALA A 1 10 ? -45.247 -4.350 -8.483 1.00 0.00 489 ALA A O 9
ATOM 14021 N N . SER A 1 11 ? -45.060 -4.798 -6.286 1.00 0.00 490 SER A N 9
ATOM 14022 C CA . SER A 1 11 ? -44.790 -3.414 -5.915 1.00 0.00 490 SER A CA 9
ATOM 14023 C C . SER A 1 11 ? -43.289 -3.157 -5.829 1.00 0.00 490 SER A C 9
ATOM 14024 O O . SER A 1 11 ? -42.526 -4.017 -5.387 1.00 0.00 490 SER A O 9
ATOM 14032 N N . ALA A 1 12 ? -42.871 -1.970 -6.257 1.00 0.00 491 ALA A N 9
ATOM 14033 C CA . ALA A 1 12 ? -41.462 -1.601 -6.229 1.00 0.00 491 ALA A CA 9
ATOM 14034 C C . ALA A 1 12 ? -41.032 -1.182 -4.827 1.00 0.00 491 ALA A C 9
ATOM 14035 O O . ALA A 1 12 ? -41.808 -0.587 -4.081 1.00 0.00 491 ALA A O 9
ATOM 14042 N N . LEU A 1 13 ? -39.789 -1.496 -4.477 1.00 0.00 492 LEU A N 9
ATOM 14043 C CA . LEU A 1 13 ? -39.254 -1.152 -3.164 1.00 0.00 492 LEU A CA 9
ATOM 14044 C C . LEU A 1 13 ? -38.160 -0.097 -3.282 1.00 0.00 492 LEU A C 9
ATOM 14045 O O . LEU A 1 13 ? -37.190 -0.272 -4.019 1.00 0.00 492 LEU A O 9
ATOM 14061 N N . SER A 1 14 ? -38.322 1.001 -2.550 1.00 0.00 493 SER A N 9
ATOM 14062 C CA . SER A 1 14 ? -37.347 2.085 -2.572 1.00 0.00 493 SER A CA 9
ATOM 14063 C C . SER A 1 14 ? -36.424 2.011 -1.361 1.00 0.00 493 SER A C 9
ATOM 14064 O O . SER A 1 14 ? -36.871 2.109 -0.218 1.00 0.00 493 SER A O 9
ATOM 14072 N N . THR A 1 15 ? -35.131 1.835 -1.619 1.00 0.00 494 THR A N 9
ATOM 14073 C CA . THR A 1 15 ? -34.143 1.746 -0.550 1.00 0.00 494 THR A CA 9
ATOM 14074 C C . THR A 1 15 ? -33.969 3.094 0.143 1.00 0.00 494 THR A C 9
ATOM 14075 O O . THR A 1 15 ? -33.753 4.116 -0.510 1.00 0.00 494 THR A O 9
ATOM 14086 N N . SER A 1 16 ? -34.064 3.090 1.468 1.00 0.00 495 SER A N 9
ATOM 14087 C CA . SER A 1 16 ? -33.918 4.312 2.250 1.00 0.00 495 SER A CA 9
ATOM 14088 C C . SER A 1 16 ? -32.840 4.148 3.319 1.00 0.00 495 SER A C 9
ATOM 14089 O O . SER A 1 16 ? -32.576 3.038 3.781 1.00 0.00 495 SER A O 9
ATOM 14097 N N . PRO A 1 17 ? -32.201 5.258 3.728 1.00 0.00 496 PRO A N 9
ATOM 14098 C CA . PRO A 1 17 ? -31.148 5.231 4.748 1.00 0.00 496 PRO A CA 9
ATOM 14099 C C . PRO A 1 17 ? -31.694 4.917 6.137 1.00 0.00 496 PRO A C 9
ATOM 14100 O O . PRO A 1 17 ? -32.446 5.705 6.712 1.00 0.00 496 PRO A O 9
ATOM 14111 N N . LEU A 1 18 ? -31.311 3.762 6.670 1.00 0.00 497 LEU A N 9
ATOM 14112 C CA . LEU A 1 18 ? -31.763 3.344 7.992 1.00 0.00 497 LEU A CA 9
ATOM 14113 C C . LEU A 1 18 ? -30.761 3.757 9.066 1.00 0.00 497 LEU A C 9
ATOM 14114 O O . LEU A 1 18 ? -31.141 4.090 10.188 1.00 0.00 497 LEU A O 9
ATOM 14130 N N . ALA A 1 19 ? -29.481 3.733 8.713 1.00 0.00 498 ALA A N 9
ATOM 14131 C CA . ALA A 1 19 ? -28.423 4.105 9.646 1.00 0.00 498 ALA A CA 9
ATOM 14132 C C . ALA A 1 19 ? -27.181 4.585 8.905 1.00 0.00 498 ALA A C 9
ATOM 14133 O O . ALA A 1 19 ? -26.878 4.112 7.809 1.00 0.00 498 ALA A O 9
ATOM 14140 N N . SER A 1 20 ? -26.464 5.527 9.509 1.00 0.00 499 SER A N 9
ATOM 14141 C CA . SER A 1 20 ? -25.253 6.070 8.906 1.00 0.00 499 SER A CA 9
ATOM 14142 C C . SER A 1 20 ? -24.246 6.474 9.978 1.00 0.00 499 SER A C 9
ATOM 14143 O O . SER A 1 20 ? -24.525 7.330 10.816 1.00 0.00 499 SER A O 9
ATOM 14151 N N . VAL A 1 21 ? -23.071 5.851 9.943 1.00 0.00 500 VAL A N 9
ATOM 14152 C CA . VAL A 1 21 ? -22.022 6.146 10.911 1.00 0.00 500 VAL A CA 9
ATOM 14153 C C . VAL A 1 21 ? -20.693 6.417 10.214 1.00 0.00 500 VAL A C 9
ATOM 14154 O O . VAL A 1 21 ? -20.314 5.710 9.281 1.00 0.00 500 VAL A O 9
ATOM 14167 N N . ALA A 1 22 ? -19.988 7.447 10.673 1.00 0.00 501 ALA A N 9
ATOM 14168 C CA . ALA A 1 22 ? -18.701 7.812 10.094 1.00 0.00 501 ALA A CA 9
ATOM 14169 C C . ALA A 1 22 ? -17.554 7.136 10.835 1.00 0.00 501 ALA A C 9
ATOM 14170 O O . ALA A 1 22 ? -17.681 6.782 12.007 1.00 0.00 501 ALA A O 9
ATOM 14177 N N . LEU A 1 23 ? -16.433 6.958 10.144 1.00 0.00 502 LEU A N 9
ATOM 14178 C CA . LEU A 1 23 ? -15.261 6.324 10.736 1.00 0.00 502 LEU A CA 9
ATOM 14179 C C . LEU A 1 23 ? -14.384 7.354 11.442 1.00 0.00 502 LEU A C 9
ATOM 14180 O O . LEU A 1 23 ? -13.953 8.336 10.836 1.00 0.00 502 LEU A O 9
ATOM 14196 N N . SER A 1 24 ? -14.123 7.124 12.723 1.00 0.00 503 SER A N 9
ATOM 14197 C CA . SER A 1 24 ? -13.297 8.032 13.512 1.00 0.00 503 SER A CA 9
ATOM 14198 C C . SER A 1 24 ? -12.594 7.286 14.642 1.00 0.00 503 SER A C 9
ATOM 14199 O O . SER A 1 24 ? -12.869 7.517 15.819 1.00 0.00 503 SER A O 9
ATOM 14207 N N . ALA A 1 25 ? -11.683 6.391 14.276 1.00 0.00 504 ALA A N 9
ATOM 14208 C CA . ALA A 1 25 ? -10.939 5.612 15.258 1.00 0.00 504 ALA A CA 9
ATOM 14209 C C . ALA A 1 25 ? -9.494 6.089 15.358 1.00 0.00 504 ALA A C 9
ATOM 14210 O O . ALA A 1 25 ? -8.995 6.780 14.469 1.00 0.00 504 ALA A O 9
ATOM 14217 N N . ALA A 1 26 ? -8.826 5.716 16.445 1.00 0.00 505 ALA A N 9
ATOM 14218 C CA . ALA A 1 26 ? -7.438 6.107 16.660 1.00 0.00 505 ALA A CA 9
ATOM 14219 C C . ALA A 1 26 ? -6.503 5.346 15.726 1.00 0.00 505 ALA A C 9
ATOM 14220 O O . ALA A 1 26 ? -6.597 4.125 15.597 1.00 0.00 505 ALA A O 9
ATOM 14227 N N . ALA A 1 27 ? -5.601 6.075 15.076 1.00 0.00 506 ALA A N 9
ATOM 14228 C CA . ALA A 1 27 ? -4.650 5.467 14.153 1.00 0.00 506 ALA A CA 9
ATOM 14229 C C . ALA A 1 27 ? -3.213 5.695 14.615 1.00 0.00 506 ALA A C 9
ATOM 14230 O O . ALA A 1 27 ? -2.769 6.834 14.758 1.00 0.00 506 ALA A O 9
ATOM 14237 N N . ALA A 1 28 ? -2.492 4.603 14.843 1.00 0.00 507 ALA A N 9
ATOM 14238 C CA . ALA A 1 28 ? -1.105 4.678 15.286 1.00 0.00 507 ALA A CA 9
ATOM 14239 C C . ALA A 1 28 ? -0.152 4.711 14.096 1.00 0.00 507 ALA A C 9
ATOM 14240 O O . ALA A 1 28 ? -0.544 4.419 12.967 1.00 0.00 507 ALA A O 9
ATOM 14247 N N . ALA A 1 29 ? 1.104 5.067 14.357 1.00 0.00 508 ALA A N 9
ATOM 14248 C CA . ALA A 1 29 ? 2.113 5.137 13.305 1.00 0.00 508 ALA A CA 9
ATOM 14249 C C . ALA A 1 29 ? 2.174 3.831 12.520 1.00 0.00 508 ALA A C 9
ATOM 14250 O O . ALA A 1 29 ? 1.773 2.778 13.018 1.00 0.00 508 ALA A O 9
ATOM 14257 N N . ALA A 1 30 ? 2.668 3.904 11.289 1.00 0.00 509 ALA A N 9
ATOM 14258 C CA . ALA A 1 30 ? 2.765 2.723 10.439 1.00 0.00 509 ALA A CA 9
ATOM 14259 C C . ALA A 1 30 ? 3.738 2.942 9.285 1.00 0.00 509 ALA A C 9
ATOM 14260 O O . ALA A 1 30 ? 4.170 4.064 9.022 1.00 0.00 509 ALA A O 9
ATOM 14267 N N . ALA A 1 31 ? 4.069 1.854 8.596 1.00 0.00 510 ALA A N 9
ATOM 14268 C CA . ALA A 1 31 ? 4.986 1.898 7.460 1.00 0.00 510 ALA A CA 9
ATOM 14269 C C . ALA A 1 31 ? 4.595 3.013 6.485 1.00 0.00 510 ALA A C 9
ATOM 14270 O O . ALA A 1 31 ? 3.421 3.372 6.395 1.00 0.00 510 ALA A O 9
ATOM 14277 N N . GLY A 1 32 ? 5.582 3.580 5.773 1.00 0.00 511 GLY A N 9
ATOM 14278 C CA . GLY A 1 32 ? 5.299 4.664 4.846 1.00 0.00 511 GLY A CA 9
ATOM 14279 C C . GLY A 1 32 ? 4.018 4.472 4.050 1.00 0.00 511 GLY A C 9
ATOM 14280 O O . GLY A 1 32 ? 3.247 5.413 3.859 1.00 0.00 511 GLY A O 9
ATOM 14284 N N . LYS A 1 33 ? 3.784 3.245 3.616 1.00 0.00 512 LYS A N 9
ATOM 14285 C CA . LYS A 1 33 ? 2.586 2.890 2.864 1.00 0.00 512 LYS A CA 9
ATOM 14286 C C . LYS A 1 33 ? 2.198 1.462 3.216 1.00 0.00 512 LYS A C 9
ATOM 14287 O O . LYS A 1 33 ? 2.942 0.542 2.898 1.00 0.00 512 LYS A O 9
ATOM 14306 N N . GLN A 1 34 ? 1.076 1.258 3.896 1.00 0.00 513 GLN A N 9
ATOM 14307 C CA . GLN A 1 34 ? 0.700 -0.102 4.285 1.00 0.00 513 GLN A CA 9
ATOM 14308 C C . GLN A 1 34 ? -0.683 -0.531 3.804 1.00 0.00 513 GLN A C 9
ATOM 14309 O O . GLN A 1 34 ? -1.701 -0.134 4.370 1.00 0.00 513 GLN A O 9
ATOM 14323 N N . ILE A 1 35 ? -0.701 -1.395 2.796 1.00 0.00 514 ILE A N 9
ATOM 14324 C CA . ILE A 1 35 ? -1.945 -1.946 2.277 1.00 0.00 514 ILE A CA 9
ATOM 14325 C C . ILE A 1 35 ? -1.911 -3.475 2.400 1.00 0.00 514 ILE A C 9
ATOM 14326 O O . ILE A 1 35 ? -0.905 -4.037 2.835 1.00 0.00 514 ILE A O 9
ATOM 14342 N N . GLU A 1 36 ? -2.996 -4.147 2.030 1.00 0.00 515 GLU A N 9
ATOM 14343 C CA . GLU A 1 36 ? -3.046 -5.607 2.122 1.00 0.00 515 GLU A CA 9
ATOM 14344 C C . GLU A 1 36 ? -2.859 -6.265 0.753 1.00 0.00 515 GLU A C 9
ATOM 14345 O O . GLU A 1 36 ? -3.756 -6.226 -0.090 1.00 0.00 515 GLU A O 9
ATOM 14357 N N . GLY A 1 37 ? -1.689 -6.870 0.537 1.00 0.00 516 GLY A N 9
ATOM 14358 C CA . GLY A 1 37 ? -1.415 -7.527 -0.734 1.00 0.00 516 GLY A CA 9
ATOM 14359 C C . GLY A 1 37 ? -0.572 -8.785 -0.592 1.00 0.00 516 GLY A C 9
ATOM 14360 O O . GLY A 1 37 ? -0.065 -9.078 0.490 1.00 0.00 516 GLY A O 9
ATOM 14364 N N . PRO A 1 38 ? -0.396 -9.549 -1.691 1.00 0.00 517 PRO A N 9
ATOM 14365 C CA . PRO A 1 38 ? 0.403 -10.773 -1.698 1.00 0.00 517 PRO A CA 9
ATOM 14366 C C . PRO A 1 38 ? 1.881 -10.494 -1.975 1.00 0.00 517 PRO A C 9
ATOM 14367 O O . PRO A 1 38 ? 2.218 -9.735 -2.881 1.00 0.00 517 PRO A O 9
ATOM 14378 N N . GLU A 1 39 ? 2.757 -11.107 -1.185 1.00 0.00 518 GLU A N 9
ATOM 14379 C CA . GLU A 1 39 ? 4.203 -10.915 -1.334 1.00 0.00 518 GLU A CA 9
ATOM 14380 C C . GLU A 1 39 ? 4.744 -11.570 -2.601 1.00 0.00 518 GLU A C 9
ATOM 14381 O O . GLU A 1 39 ? 4.051 -12.336 -3.270 1.00 0.00 518 GLU A O 9
ATOM 14393 N N . GLY A 1 40 ? 6.002 -11.258 -2.915 1.00 0.00 519 GLY A N 9
ATOM 14394 C CA . GLY A 1 40 ? 6.647 -11.814 -4.093 1.00 0.00 519 GLY A CA 9
ATOM 14395 C C . GLY A 1 40 ? 7.272 -10.751 -4.987 1.00 0.00 519 GLY A C 9
ATOM 14396 O O . GLY A 1 40 ? 7.874 -11.063 -6.012 1.00 0.00 519 GLY A O 9
ATOM 14400 N N . CYS A 1 41 ? 7.099 -9.493 -4.605 1.00 0.00 520 CYS A N 9
ATOM 14401 C CA . CYS A 1 41 ? 7.591 -8.353 -5.324 1.00 0.00 520 CYS A CA 9
ATOM 14402 C C . CYS A 1 41 ? 8.425 -7.545 -4.359 1.00 0.00 520 CYS A C 9
ATOM 14403 O O . CYS A 1 41 ? 8.314 -6.323 -4.321 1.00 0.00 520 CYS A O 9
ATOM 14411 N N . ASN A 1 42 ? 9.089 -8.185 -3.396 1.00 0.00 521 ASN A N 9
ATOM 14412 C CA . ASN A 1 42 ? 9.715 -7.409 -2.330 1.00 0.00 521 ASN A CA 9
ATOM 14413 C C . ASN A 1 42 ? 11.167 -7.152 -2.616 1.00 0.00 521 ASN A C 9
ATOM 14414 O O . ASN A 1 42 ? 11.892 -8.000 -3.120 1.00 0.00 521 ASN A O 9
ATOM 14425 N N . LEU A 1 43 ? 11.524 -5.904 -2.385 1.00 0.00 522 LEU A N 9
ATOM 14426 C CA . LEU A 1 43 ? 12.825 -5.369 -2.681 1.00 0.00 522 LEU A CA 9
ATOM 14427 C C . LEU A 1 43 ? 13.491 -4.729 -1.480 1.00 0.00 522 LEU A C 9
ATOM 14428 O O . LEU A 1 43 ? 12.849 -4.090 -0.636 1.00 0.00 522 LEU A O 9
ATOM 14444 N N . PHE A 1 44 ? 14.802 -4.867 -1.466 1.00 0.00 523 PHE A N 9
ATOM 14445 C CA . PHE A 1 44 ? 15.640 -4.292 -0.456 1.00 0.00 523 PHE A CA 9
ATOM 14446 C C . PHE A 1 44 ? 16.620 -3.432 -1.194 1.00 0.00 523 PHE A C 9
ATOM 14447 O O . PHE A 1 44 ? 17.366 -3.916 -2.059 1.00 0.00 523 PHE A O 9
ATOM 14464 N N . ILE A 1 45 ? 16.587 -2.154 -0.928 1.00 0.00 524 ILE A N 9
ATOM 14465 C CA . ILE A 1 45 ? 17.457 -1.254 -1.637 1.00 0.00 524 ILE A CA 9
ATOM 14466 C C . ILE A 1 45 ? 18.343 -0.543 -0.678 1.00 0.00 524 ILE A C 9
ATOM 14467 O O . ILE A 1 45 ? 17.914 -0.279 0.437 1.00 0.00 524 ILE A O 9
ATOM 14483 N N . TYR A 1 46 ? 19.527 -0.143 -1.073 1.00 0.00 525 TYR A N 9
ATOM 14484 C CA . TYR A 1 46 ? 20.308 0.631 -0.132 1.00 0.00 525 TYR A CA 9
ATOM 14485 C C . TYR A 1 46 ? 21.170 1.687 -0.794 1.00 0.00 525 TYR A C 9
ATOM 14486 O O . TYR A 1 46 ? 22.306 1.436 -1.184 1.00 0.00 525 TYR A O 9
ATOM 14504 N N . HIS A 1 47 ? 20.672 2.906 -0.896 1.00 0.00 526 HIS A N 9
ATOM 14505 C CA . HIS A 1 47 ? 21.534 3.995 -1.282 1.00 0.00 526 HIS A CA 9
ATOM 14506 C C . HIS A 1 47 ? 21.433 5.231 -0.392 1.00 0.00 526 HIS A C 9
ATOM 14507 O O . HIS A 1 47 ? 22.385 5.958 -0.067 1.00 0.00 526 HIS A O 9
ATOM 14522 N N . LEU A 1 48 ? 20.179 5.472 -0.012 1.00 0.00 527 LEU A N 9
ATOM 14523 C CA . LEU A 1 48 ? 19.791 6.706 0.678 1.00 0.00 527 LEU A CA 9
ATOM 14524 C C . LEU A 1 48 ? 20.222 6.904 2.091 1.00 0.00 527 LEU A C 9
ATOM 14525 O O . LEU A 1 48 ? 20.462 5.984 2.814 1.00 0.00 527 LEU A O 9
ATOM 14541 N N . PRO A 1 49 ? 20.283 8.191 2.477 1.00 0.00 528 PRO A N 9
ATOM 14542 C CA . PRO A 1 49 ? 20.643 8.612 3.808 1.00 0.00 528 PRO A CA 9
ATOM 14543 C C . PRO A 1 49 ? 19.430 8.634 4.719 1.00 0.00 528 PRO A C 9
ATOM 14544 O O . PRO A 1 49 ? 18.298 8.420 4.285 1.00 0.00 528 PRO A O 9
ATOM 14555 N N . GLN A 1 50 ? 19.688 8.883 5.977 1.00 0.00 529 GLN A N 9
ATOM 14556 C CA . GLN A 1 50 ? 18.645 8.930 7.000 1.00 0.00 529 GLN A CA 9
ATOM 14557 C C . GLN A 1 50 ? 17.447 9.801 6.618 1.00 0.00 529 GLN A C 9
ATOM 14558 O O . GLN A 1 50 ? 16.367 9.647 7.186 1.00 0.00 529 GLN A O 9
ATOM 14572 N N . GLU A 1 51 ? 17.641 10.746 5.708 1.00 0.00 530 GLU A N 9
ATOM 14573 C CA . GLU A 1 51 ? 16.565 11.652 5.340 1.00 0.00 530 GLU A CA 9
ATOM 14574 C C . GLU A 1 51 ? 15.631 11.070 4.285 1.00 0.00 530 GLU A C 9
ATOM 14575 O O . GLU A 1 51 ? 14.697 11.743 3.848 1.00 0.00 530 GLU A O 9
ATOM 14587 N N . PHE A 1 52 ? 15.871 9.832 3.867 1.00 0.00 531 PHE A N 9
ATOM 14588 C CA . PHE A 1 52 ? 15.019 9.217 2.857 1.00 0.00 531 PHE A CA 9
ATOM 14589 C C . PHE A 1 52 ? 13.917 8.370 3.491 1.00 0.00 531 PHE A C 9
ATOM 14590 O O . PHE A 1 52 ? 14.184 7.515 4.334 1.00 0.00 531 PHE A O 9
ATOM 14607 N N . THR A 1 53 ? 12.678 8.608 3.066 1.00 0.00 532 THR A N 9
ATOM 14608 C CA . THR A 1 53 ? 11.532 7.860 3.577 1.00 0.00 532 THR A CA 9
ATOM 14609 C C . THR A 1 53 ? 11.110 6.792 2.588 1.00 0.00 532 THR A C 9
ATOM 14610 O O . THR A 1 53 ? 11.290 6.934 1.380 1.00 0.00 532 THR A O 9
ATOM 14621 N N . ASP A 1 54 ? 10.545 5.726 3.120 1.00 0.00 533 ASP A N 9
ATOM 14622 C CA . ASP A 1 54 ? 10.085 4.616 2.310 1.00 0.00 533 ASP A CA 9
ATOM 14623 C C . ASP A 1 54 ? 8.959 5.055 1.386 1.00 0.00 533 ASP A C 9
ATOM 14624 O O . ASP A 1 54 ? 8.750 4.483 0.310 1.00 0.00 533 ASP A O 9
ATOM 14633 N N . THR A 1 55 ? 8.235 6.077 1.818 1.00 0.00 534 THR A N 9
ATOM 14634 C CA . THR A 1 55 ? 7.129 6.605 1.047 1.00 0.00 534 THR A CA 9
ATOM 14635 C C . THR A 1 55 ? 7.574 7.013 -0.349 1.00 0.00 534 THR A C 9
ATOM 14636 O O . THR A 1 55 ? 6.780 6.959 -1.287 1.00 0.00 534 THR A O 9
ATOM 14647 N N . ASP A 1 56 ? 8.827 7.420 -0.510 1.00 0.00 535 ASP A N 9
ATOM 14648 C CA . ASP A 1 56 ? 9.325 7.825 -1.829 1.00 0.00 535 ASP A CA 9
ATOM 14649 C C . ASP A 1 56 ? 9.418 6.644 -2.793 1.00 0.00 535 ASP A C 9
ATOM 14650 O O . ASP A 1 56 ? 8.959 6.738 -3.940 1.00 0.00 535 ASP A O 9
ATOM 14659 N N . LEU A 1 57 ? 10.001 5.530 -2.350 1.00 0.00 536 LEU A N 9
ATOM 14660 C CA . LEU A 1 57 ? 10.121 4.374 -3.229 1.00 0.00 536 LEU A CA 9
ATOM 14661 C C . LEU A 1 57 ? 8.756 3.833 -3.592 1.00 0.00 536 LEU A C 9
ATOM 14662 O O . LEU A 1 57 ? 8.528 3.493 -4.746 1.00 0.00 536 LEU A O 9
ATOM 14678 N N . ALA A 1 58 ? 7.837 3.750 -2.636 1.00 0.00 537 ALA A N 9
ATOM 14679 C CA . ALA A 1 58 ? 6.502 3.227 -2.942 1.00 0.00 537 ALA A CA 9
ATOM 14680 C C . ALA A 1 58 ? 5.758 4.094 -3.970 1.00 0.00 537 ALA A C 9
ATOM 14681 O O . ALA A 1 58 ? 5.194 3.584 -4.935 1.00 0.00 537 ALA A O 9
ATOM 14688 N N . SER A 1 59 ? 5.748 5.394 -3.755 1.00 0.00 538 SER A N 9
ATOM 14689 C CA . SER A 1 59 ? 5.062 6.337 -4.634 1.00 0.00 538 SER A CA 9
ATOM 14690 C C . SER A 1 59 ? 5.537 6.240 -6.081 1.00 0.00 538 SER A C 9
ATOM 14691 O O . SER A 1 59 ? 4.720 6.119 -6.993 1.00 0.00 538 SER A O 9
ATOM 14699 N N . THR A 1 60 ? 6.848 6.293 -6.299 1.00 0.00 539 THR A N 9
ATOM 14700 C CA . THR A 1 60 ? 7.380 6.206 -7.664 1.00 0.00 539 THR A CA 9
ATOM 14701 C C . THR A 1 60 ? 7.024 4.837 -8.287 1.00 0.00 539 THR A C 9
ATOM 14702 O O . THR A 1 60 ? 6.793 4.691 -9.487 1.00 0.00 539 THR A O 9
ATOM 14713 N N . PHE A 1 61 ? 7.024 3.874 -7.401 1.00 0.00 540 PHE A N 9
ATOM 14714 C CA . PHE A 1 61 ? 6.762 2.452 -7.608 1.00 0.00 540 PHE A CA 9
ATOM 14715 C C . PHE A 1 61 ? 5.279 2.080 -7.837 1.00 0.00 540 PHE A C 9
ATOM 14716 O O . PHE A 1 61 ? 4.966 0.907 -8.006 1.00 0.00 540 PHE A O 9
ATOM 14733 N N . LEU A 1 62 ? 4.371 3.021 -7.627 1.00 0.00 541 LEU A N 9
ATOM 14734 C CA . LEU A 1 62 ? 2.932 2.728 -7.563 1.00 0.00 541 LEU A CA 9
ATOM 14735 C C . LEU A 1 62 ? 2.400 1.691 -8.565 1.00 0.00 541 LEU A C 9
ATOM 14736 O O . LEU A 1 62 ? 1.543 0.910 -8.147 1.00 0.00 541 LEU A O 9
ATOM 14752 N N . PRO A 1 63 ? 2.865 1.542 -9.826 1.00 0.00 542 PRO A N 9
ATOM 14753 C CA . PRO A 1 63 ? 2.339 0.438 -10.659 1.00 0.00 542 PRO A CA 9
ATOM 14754 C C . PRO A 1 63 ? 2.221 -0.812 -9.759 1.00 0.00 542 PRO A C 9
ATOM 14755 O O . PRO A 1 63 ? 1.249 -1.566 -9.789 1.00 0.00 542 PRO A O 9
ATOM 14766 N N . PHE A 1 64 ? 3.232 -0.900 -8.895 1.00 0.00 543 PHE A N 9
ATOM 14767 C CA . PHE A 1 64 ? 3.410 -1.880 -7.822 1.00 0.00 543 PHE A CA 9
ATOM 14768 C C . PHE A 1 64 ? 2.205 -1.990 -6.863 1.00 0.00 543 PHE A C 9
ATOM 14769 O O . PHE A 1 64 ? 2.329 -1.688 -5.687 1.00 0.00 543 PHE A O 9
ATOM 14786 N N . GLY A 1 65 ? 1.032 -2.330 -7.375 1.00 0.00 544 GLY A N 9
ATOM 14787 C CA . GLY A 1 65 ? -0.185 -2.381 -6.583 1.00 0.00 544 GLY A CA 9
ATOM 14788 C C . GLY A 1 65 ? 0.022 -2.329 -5.075 1.00 0.00 544 GLY A C 9
ATOM 14789 O O . GLY A 1 65 ? 0.559 -1.337 -4.583 1.00 0.00 544 GLY A O 9
ATOM 14793 N N . ASN A 1 66 ? -0.499 -3.277 -4.313 1.00 0.00 545 ASN A N 9
ATOM 14794 C CA . ASN A 1 66 ? -0.429 -3.170 -2.851 1.00 0.00 545 ASN A CA 9
ATOM 14795 C C . ASN A 1 66 ? 0.937 -2.668 -2.386 1.00 0.00 545 ASN A C 9
ATOM 14796 O O . ASN A 1 66 ? 1.978 -3.159 -2.839 1.00 0.00 545 ASN A O 9
ATOM 14807 N N . VAL A 1 67 ? 0.921 -1.642 -1.520 1.00 0.00 546 VAL A N 9
ATOM 14808 C CA . VAL A 1 67 ? 2.152 -1.014 -1.052 1.00 0.00 546 VAL A CA 9
ATOM 14809 C C . VAL A 1 67 ? 2.380 -1.118 0.454 1.00 0.00 546 VAL A C 9
ATOM 14810 O O . VAL A 1 67 ? 1.626 -0.567 1.255 1.00 0.00 546 VAL A O 9
ATOM 14823 N N . ILE A 1 68 ? 3.459 -1.805 0.818 1.00 0.00 547 ILE A N 9
ATOM 14824 C CA . ILE A 1 68 ? 3.854 -1.957 2.227 1.00 0.00 547 ILE A CA 9
ATOM 14825 C C . ILE A 1 68 ? 5.246 -1.353 2.427 1.00 0.00 547 ILE A C 9
ATOM 14826 O O . ILE A 1 68 ? 6.234 -2.056 2.231 1.00 0.00 547 ILE A O 9
ATOM 14842 N N . SER A 1 69 ? 5.364 -0.061 2.731 1.00 0.00 548 SER A N 9
ATOM 14843 C CA . SER A 1 69 ? 6.700 0.550 2.831 1.00 0.00 548 SER A CA 9
ATOM 14844 C C . SER A 1 69 ? 7.202 0.854 4.243 1.00 0.00 548 SER A C 9
ATOM 14845 O O . SER A 1 69 ? 6.521 1.469 5.051 1.00 0.00 548 SER A O 9
ATOM 14853 N N . ALA A 1 70 ? 8.456 0.449 4.475 1.00 0.00 549 ALA A N 9
ATOM 14854 C CA . ALA A 1 70 ? 9.179 0.680 5.729 1.00 0.00 549 ALA A CA 9
ATOM 14855 C C . ALA A 1 70 ? 10.543 1.298 5.389 1.00 0.00 549 ALA A C 9
ATOM 14856 O O . ALA A 1 70 ? 10.991 1.185 4.241 1.00 0.00 549 ALA A O 9
ATOM 14863 N N . LYS A 1 71 ? 11.226 1.949 6.335 1.00 0.00 550 LYS A N 9
ATOM 14864 C CA . LYS A 1 71 ? 12.533 2.572 6.016 1.00 0.00 550 LYS A CA 9
ATOM 14865 C C . LYS A 1 71 ? 13.616 2.320 7.081 1.00 0.00 550 LYS A C 9
ATOM 14866 O O . LYS A 1 71 ? 13.319 2.190 8.269 1.00 0.00 550 LYS A O 9
ATOM 14885 N N . VAL A 1 72 ? 14.881 2.267 6.626 1.00 0.00 551 VAL A N 9
ATOM 14886 C CA . VAL A 1 72 ? 16.040 2.046 7.507 1.00 0.00 551 VAL A CA 9
ATOM 14887 C C . VAL A 1 72 ? 17.136 3.119 7.300 1.00 0.00 551 VAL A C 9
ATOM 14888 O O . VAL A 1 72 ? 17.860 3.126 6.290 1.00 0.00 551 VAL A O 9
ATOM 14901 N N . PHE A 1 73 ? 17.228 4.024 8.284 1.00 0.00 552 PHE A N 9
ATOM 14902 C CA . PHE A 1 73 ? 18.190 5.132 8.268 1.00 0.00 552 PHE A CA 9
ATOM 14903 C C . PHE A 1 73 ? 19.381 4.897 9.201 1.00 0.00 552 PHE A C 9
ATOM 14904 O O . PHE A 1 73 ? 19.237 4.317 10.277 1.00 0.00 552 PHE A O 9
ATOM 14921 N N . ILE A 1 74 ? 20.560 5.368 8.779 1.00 0.00 553 ILE A N 9
ATOM 14922 C CA . ILE A 1 74 ? 21.783 5.229 9.576 1.00 0.00 553 ILE A CA 9
ATOM 14923 C C . ILE A 1 74 ? 22.496 6.581 9.764 1.00 0.00 553 ILE A C 9
ATOM 14924 O O . ILE A 1 74 ? 22.169 7.565 9.100 1.00 0.00 553 ILE A O 9
ATOM 14940 N N . ASP A 1 75 ? 23.479 6.612 10.673 1.00 0.00 554 ASP A N 9
ATOM 14941 C CA . ASP A 1 75 ? 24.261 7.814 10.966 1.00 0.00 554 ASP A CA 9
ATOM 14942 C C . ASP A 1 75 ? 25.757 7.483 10.948 1.00 0.00 554 ASP A C 9
ATOM 14943 O O . ASP A 1 75 ? 26.202 6.578 11.652 1.00 0.00 554 ASP A O 9
ATOM 14952 N N . LYS A 1 76 ? 26.526 8.202 10.126 1.00 0.00 555 LYS A N 9
ATOM 14953 C CA . LYS A 1 76 ? 27.965 7.951 10.011 1.00 0.00 555 LYS A CA 9
ATOM 14954 C C . LYS A 1 76 ? 28.603 7.862 11.378 1.00 0.00 555 LYS A C 9
ATOM 14955 O O . LYS A 1 76 ? 29.058 6.795 11.790 1.00 0.00 555 LYS A O 9
ATOM 14974 N N . GLN A 1 77 ? 28.602 8.968 12.102 1.00 0.00 556 GLN A N 9
ATOM 14975 C CA . GLN A 1 77 ? 29.152 8.955 13.441 1.00 0.00 556 GLN A CA 9
ATOM 14976 C C . GLN A 1 77 ? 28.031 8.853 14.455 1.00 0.00 556 GLN A C 9
ATOM 14977 O O . GLN A 1 77 ? 27.859 7.820 15.104 1.00 0.00 556 GLN A O 9
ATOM 14991 N N . THR A 1 78 ? 27.242 9.909 14.562 1.00 0.00 557 THR A N 9
ATOM 14992 C CA . THR A 1 78 ? 26.119 9.916 15.457 1.00 0.00 557 THR A CA 9
ATOM 14993 C C . THR A 1 78 ? 24.874 10.416 14.752 1.00 0.00 557 THR A C 9
ATOM 14994 O O . THR A 1 78 ? 23.753 10.101 15.152 1.00 0.00 557 THR A O 9
ATOM 15005 N N . SER A 1 79 ? 25.074 11.304 13.770 1.00 0.00 558 SER A N 9
ATOM 15006 C CA . SER A 1 79 ? 23.934 11.941 13.129 1.00 0.00 558 SER A CA 9
ATOM 15007 C C . SER A 1 79 ? 23.403 11.352 11.812 1.00 0.00 558 SER A C 9
ATOM 15008 O O . SER A 1 79 ? 22.230 10.981 11.752 1.00 0.00 558 SER A O 9
ATOM 15016 N N . LEU A 1 80 ? 24.198 11.328 10.733 1.00 0.00 559 LEU A N 9
ATOM 15017 C CA . LEU A 1 80 ? 23.649 10.847 9.457 1.00 0.00 559 LEU A CA 9
ATOM 15018 C C . LEU A 1 80 ? 24.659 10.264 8.465 1.00 0.00 559 LEU A C 9
ATOM 15019 O O . LEU A 1 80 ? 25.531 10.973 7.966 1.00 0.00 559 LEU A O 9
ATOM 15035 N N . SER A 1 81 ? 24.466 8.995 8.110 1.00 0.00 560 SER A N 9
ATOM 15036 C CA . SER A 1 81 ? 25.282 8.329 7.097 1.00 0.00 560 SER A CA 9
ATOM 15037 C C . SER A 1 81 ? 24.408 7.968 5.909 1.00 0.00 560 SER A C 9
ATOM 15038 O O . SER A 1 81 ? 23.197 8.188 5.940 1.00 0.00 560 SER A O 9
ATOM 15046 N N . LYS A 1 82 ? 24.993 7.332 4.898 1.00 0.00 561 LYS A N 9
ATOM 15047 C CA . LYS A 1 82 ? 24.203 6.863 3.767 1.00 0.00 561 LYS A CA 9
ATOM 15048 C C . LYS A 1 82 ? 23.159 5.906 4.333 1.00 0.00 561 LYS A C 9
ATOM 15049 O O . LYS A 1 82 ? 23.152 5.673 5.543 1.00 0.00 561 LYS A O 9
ATOM 15068 N N . CYS A 1 83 ? 22.278 5.337 3.522 1.00 0.00 562 CYS A N 9
ATOM 15069 C CA . CYS A 1 83 ? 21.283 4.413 4.131 1.00 0.00 562 CYS A CA 9
ATOM 15070 C C . CYS A 1 83 ? 20.458 3.607 3.124 1.00 0.00 562 CYS A C 9
ATOM 15071 O O . CYS A 1 83 ? 20.631 3.709 1.898 1.00 0.00 562 CYS A O 9
ATOM 15079 N N . PHE A 1 84 ? 19.561 2.775 3.654 1.00 0.00 563 PHE A N 9
ATOM 15080 C CA . PHE A 1 84 ? 18.760 1.944 2.803 1.00 0.00 563 PHE A CA 9
ATOM 15081 C C . PHE A 1 84 ? 17.304 1.960 3.215 1.00 0.00 563 PHE A C 9
ATOM 15082 O O . PHE A 1 84 ? 16.949 2.232 4.362 1.00 0.00 563 PHE A O 9
ATOM 15099 N N . GLY A 1 85 ? 16.476 1.636 2.269 1.00 0.00 564 GLY A N 9
ATOM 15100 C CA . GLY A 1 85 ? 15.055 1.555 2.494 1.00 0.00 564 GLY A CA 9
ATOM 15101 C C . GLY A 1 85 ? 14.528 0.173 2.168 1.00 0.00 564 GLY A C 9
ATOM 15102 O O . GLY A 1 85 ? 15.105 -0.553 1.352 1.00 0.00 564 GLY A O 9
ATOM 15106 N N . PHE A 1 86 ? 13.402 -0.166 2.769 1.00 0.00 565 PHE A N 9
ATOM 15107 C CA . PHE A 1 86 ? 12.759 -1.438 2.512 1.00 0.00 565 PHE A CA 9
ATOM 15108 C C . PHE A 1 86 ? 11.437 -1.165 1.852 1.00 0.00 565 PHE A C 9
ATOM 15109 O O . PHE A 1 86 ? 10.593 -0.467 2.414 1.00 0.00 565 PHE A O 9
ATOM 15126 N N . VAL A 1 87 ? 11.226 -1.728 0.689 1.00 0.00 566 VAL A N 9
ATOM 15127 C CA . VAL A 1 87 ? 9.964 -1.545 0.014 1.00 0.00 566 VAL A CA 9
ATOM 15128 C C . VAL A 1 87 ? 9.395 -2.896 -0.319 1.00 0.00 566 VAL A C 9
ATOM 15129 O O . VAL A 1 87 ? 9.953 -3.628 -1.121 1.00 0.00 566 VAL A O 9
ATOM 15142 N N . SER A 1 88 ? 8.302 -3.229 0.309 1.00 0.00 567 SER A N 9
ATOM 15143 C CA . SER A 1 88 ? 7.655 -4.513 0.110 1.00 0.00 567 SER A CA 9
ATOM 15144 C C . SER A 1 88 ? 6.490 -4.353 -0.844 1.00 0.00 567 SER A C 9
ATOM 15145 O O . SER A 1 88 ? 5.489 -3.713 -0.529 1.00 0.00 567 SER A O 9
ATOM 15153 N N . PHE A 1 89 ? 6.655 -4.910 -2.030 1.00 0.00 568 PHE A N 9
ATOM 15154 C CA . PHE A 1 89 ? 5.666 -4.822 -3.072 1.00 0.00 568 PHE A CA 9
ATOM 15155 C C . PHE A 1 89 ? 4.848 -6.109 -3.229 1.00 0.00 568 PHE A C 9
ATOM 15156 O O . PHE A 1 89 ? 5.391 -7.217 -3.402 1.00 0.00 568 PHE A O 9
ATOM 15173 N N . ASP A 1 90 ? 3.525 -5.918 -3.197 1.00 0.00 569 ASP A N 9
ATOM 15174 C CA . ASP A 1 90 ? 2.572 -6.997 -3.380 1.00 0.00 569 ASP A CA 9
ATOM 15175 C C . ASP A 1 90 ? 1.639 -6.668 -4.556 1.00 0.00 569 ASP A C 9
ATOM 15176 O O . ASP A 1 90 ? 0.560 -6.066 -4.394 1.00 0.00 569 ASP A O 9
ATOM 15185 N N . ASN A 1 91 ? 2.071 -7.060 -5.738 1.00 0.00 570 ASN A N 9
ATOM 15186 C CA . ASN A 1 91 ? 1.312 -6.832 -6.953 1.00 0.00 570 ASN A CA 9
ATOM 15187 C C . ASN A 1 91 ? 1.750 -7.832 -8.014 1.00 0.00 570 ASN A C 9
ATOM 15188 O O . ASN A 1 91 ? 2.864 -8.345 -7.939 1.00 0.00 570 ASN A O 9
ATOM 15199 N N . PRO A 1 92 ? 0.922 -8.099 -9.036 1.00 0.00 571 PRO A N 9
ATOM 15200 C CA . PRO A 1 92 ? 1.301 -9.002 -10.124 1.00 0.00 571 PRO A CA 9
ATOM 15201 C C . PRO A 1 92 ? 2.744 -8.747 -10.578 1.00 0.00 571 PRO A C 9
ATOM 15202 O O . PRO A 1 92 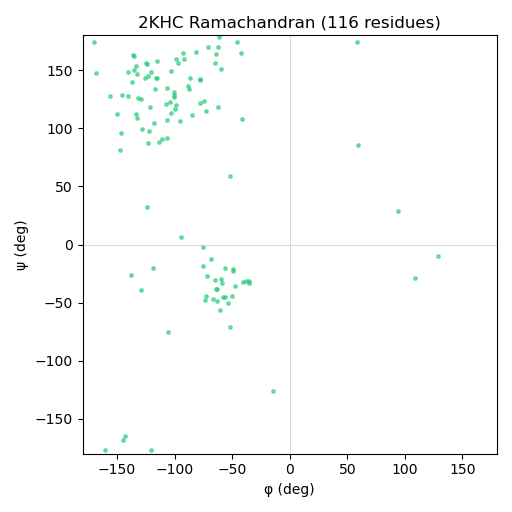? 3.411 -7.848 -10.067 1.00 0.00 571 PRO A O 9
ATOM 15213 N N . ASP A 1 93 ? 3.231 -9.532 -11.525 1.00 0.00 572 ASP A N 9
ATOM 15214 C CA . ASP A 1 93 ? 4.599 -9.375 -12.006 1.00 0.00 572 ASP A CA 9
ATOM 15215 C C . ASP A 1 93 ? 4.884 -7.916 -12.356 1.00 0.00 572 ASP A C 9
ATOM 15216 O O . ASP A 1 93 ? 6.037 -7.483 -12.336 1.00 0.00 572 ASP A O 9
ATOM 15225 N N . SER A 1 94 ? 3.834 -7.152 -12.650 1.00 0.00 573 SER A N 9
ATOM 15226 C CA . SER A 1 94 ? 3.992 -5.739 -12.970 1.00 0.00 573 SER A CA 9
ATOM 15227 C C . SER A 1 94 ? 4.797 -5.034 -11.878 1.00 0.00 573 SER A C 9
ATOM 15228 O O . SER A 1 94 ? 5.670 -4.206 -12.167 1.00 0.00 573 SER A O 9
ATOM 15236 N N . ALA A 1 95 ? 4.544 -5.386 -10.618 1.00 0.00 574 ALA A N 9
ATOM 15237 C CA . ALA A 1 95 ? 5.284 -4.802 -9.511 1.00 0.00 574 ALA A CA 9
ATOM 15238 C C . ALA A 1 95 ? 6.732 -5.230 -9.615 1.00 0.00 574 ALA A C 9
ATOM 15239 O O . ALA A 1 95 ? 7.658 -4.415 -9.523 1.00 0.00 574 ALA A O 9
ATOM 15246 N N . GLN A 1 96 ? 6.918 -6.526 -9.846 1.00 0.00 575 GLN A N 9
ATOM 15247 C CA . GLN A 1 96 ? 8.246 -7.076 -9.999 1.00 0.00 575 GLN A CA 9
ATOM 15248 C C . GLN A 1 96 ? 9.002 -6.263 -11.038 1.00 0.00 575 GLN A C 9
ATOM 15249 O O . GLN A 1 96 ? 10.191 -5.980 -10.888 1.00 0.00 575 GLN A O 9
ATOM 15263 N N . VAL A 1 97 ? 8.277 -5.875 -12.081 1.00 0.00 576 VAL A N 9
ATOM 15264 C CA . VAL A 1 97 ? 8.830 -5.071 -13.157 1.00 0.00 576 VAL A CA 9
ATOM 15265 C C . VAL A 1 97 ? 9.309 -3.724 -12.633 1.00 0.00 576 VAL A C 9
ATOM 15266 O O . VAL A 1 97 ? 10.360 -3.236 -13.052 1.00 0.00 576 VAL A O 9
ATOM 15279 N N . ALA A 1 98 ? 8.564 -3.123 -11.712 1.00 0.00 577 ALA A N 9
ATOM 15280 C CA . ALA A 1 98 ? 8.963 -1.845 -11.155 1.00 0.00 577 ALA A CA 9
ATOM 15281 C C . ALA A 1 98 ? 10.286 -1.975 -10.406 1.00 0.00 577 ALA A C 9
ATOM 15282 O O . ALA A 1 98 ? 11.067 -1.028 -10.330 1.00 0.00 577 ALA A O 9
ATOM 15289 N N . ILE A 1 99 ? 10.510 -3.149 -9.823 1.00 0.00 578 ILE A N 9
ATOM 15290 C CA . ILE A 1 99 ? 11.723 -3.403 -9.039 1.00 0.00 578 ILE A CA 9
ATOM 15291 C C . ILE A 1 99 ? 12.999 -3.611 -9.859 1.00 0.00 578 ILE A C 9
ATOM 15292 O O . ILE A 1 99 ? 14.016 -2.970 -9.593 1.00 0.00 578 ILE A O 9
ATOM 15308 N N . LYS A 1 100 ? 12.975 -4.542 -10.807 1.00 0.00 579 LYS A N 9
ATOM 15309 C CA . LYS A 1 100 ? 14.175 -4.847 -11.588 1.00 0.00 579 LYS A CA 9
ATOM 15310 C C . LYS A 1 100 ? 14.495 -3.742 -12.572 1.00 0.00 579 LYS A C 9
ATOM 15311 O O . LYS A 1 100 ? 15.660 -3.432 -12.826 1.00 0.00 579 LYS A O 9
ATOM 15330 N N . ALA A 1 101 ? 13.457 -3.178 -13.146 1.00 0.00 580 ALA A N 9
ATOM 15331 C CA . ALA A 1 101 ? 13.604 -2.136 -14.131 1.00 0.00 580 ALA A CA 9
ATOM 15332 C C . ALA A 1 101 ? 13.988 -0.790 -13.531 1.00 0.00 580 ALA A C 9
ATOM 15333 O O . ALA A 1 101 ? 14.428 0.098 -14.261 1.00 0.00 580 ALA A O 9
ATOM 15340 N N . MET A 1 102 ? 13.770 -0.595 -12.227 1.00 0.00 581 MET A N 9
ATOM 15341 C CA . MET A 1 102 ? 14.060 0.711 -11.645 1.00 0.00 581 MET A CA 9
ATOM 15342 C C . MET A 1 102 ? 14.855 0.719 -10.336 1.00 0.00 581 MET A C 9
ATOM 15343 O O . MET A 1 102 ? 14.595 -0.038 -9.402 1.00 0.00 581 MET A O 9
ATOM 15357 N N . ASN A 1 103 ? 15.743 1.710 -10.284 1.00 0.00 582 ASN A N 9
ATOM 15358 C CA . ASN A 1 103 ? 16.547 2.050 -9.123 1.00 0.00 582 ASN A CA 9
ATOM 15359 C C . ASN A 1 103 ? 15.690 3.030 -8.330 1.00 0.00 582 ASN A C 9
ATOM 15360 O O . ASN A 1 103 ? 14.735 3.564 -8.891 1.00 0.00 582 ASN A O 9
ATOM 15371 N N . GLY A 1 104 ? 15.929 3.239 -7.043 1.00 0.00 583 GLY A N 9
ATOM 15372 C CA . GLY A 1 104 ? 15.016 4.108 -6.328 1.00 0.00 583 GLY A CA 9
ATOM 15373 C C . GLY A 1 104 ? 15.616 5.331 -5.674 1.00 0.00 583 GLY A C 9
ATOM 15374 O O . GLY A 1 104 ? 14.857 6.117 -5.107 1.00 0.00 583 GLY A O 9
ATOM 15378 N N . PHE A 1 105 ? 16.930 5.578 -5.764 1.00 0.00 584 PHE A N 9
ATOM 15379 C CA . PHE A 1 105 ? 17.406 6.835 -5.156 1.00 0.00 584 PHE A CA 9
ATOM 15380 C C . PHE A 1 105 ? 18.216 7.719 -6.108 1.00 0.00 584 PHE A C 9
ATOM 15381 O O . PHE A 1 105 ? 19.354 7.418 -6.455 1.00 0.00 584 PHE A O 9
ATOM 15398 N N . GLN A 1 106 ? 17.599 8.849 -6.473 1.00 0.00 585 GLN A N 9
ATOM 15399 C CA . GLN A 1 106 ? 18.201 9.865 -7.332 1.00 0.00 585 GLN A CA 9
ATOM 15400 C C . GLN A 1 106 ? 18.730 11.090 -6.557 1.00 0.00 585 GLN A C 9
ATOM 15401 O O . GLN A 1 106 ? 17.948 11.929 -6.108 1.00 0.00 585 GLN A O 9
ATOM 15415 N N . VAL A 1 107 ? 20.039 11.228 -6.486 1.00 0.00 586 VAL A N 9
ATOM 15416 C CA . VAL A 1 107 ? 20.690 12.396 -5.866 1.00 0.00 586 VAL A CA 9
ATOM 15417 C C . VAL A 1 107 ? 21.668 12.961 -6.879 1.00 0.00 586 VAL A C 9
ATOM 15418 O O . VAL A 1 107 ? 22.089 12.190 -7.763 1.00 0.00 586 VAL A O 9
ATOM 15431 N N . GLY A 1 108 ? 22.051 14.246 -6.817 1.00 0.00 587 GLY A N 9
ATOM 15432 C CA . GLY A 1 108 ? 22.954 14.728 -7.856 1.00 0.00 587 GLY A CA 9
ATOM 15433 C C . GLY A 1 108 ? 24.048 13.725 -8.177 1.00 0.00 587 GLY A C 9
ATOM 15434 O O . GLY A 1 108 ? 24.323 13.495 -9.355 1.00 0.00 587 GLY A O 9
ATOM 15438 N N . THR A 1 109 ? 24.517 12.963 -7.185 1.00 0.00 588 THR A N 9
ATOM 15439 C CA . THR A 1 109 ? 25.367 11.833 -7.513 1.00 0.00 588 THR A CA 9
ATOM 15440 C C . THR A 1 109 ? 25.135 10.742 -6.484 1.00 0.00 588 THR A C 9
ATOM 15441 O O . THR A 1 109 ? 25.932 10.567 -5.562 1.00 0.00 588 THR A O 9
ATOM 15452 N N . LYS A 1 110 ? 24.076 9.983 -6.675 1.00 0.00 589 LYS A N 9
ATOM 15453 C CA . LYS A 1 110 ? 23.753 8.875 -5.809 1.00 0.00 589 LYS A CA 9
ATOM 15454 C C . LYS A 1 110 ? 22.717 7.997 -6.462 1.00 0.00 589 LYS A C 9
ATOM 15455 O O . LYS A 1 110 ? 21.572 8.458 -6.607 1.00 0.00 589 LYS A O 9
ATOM 15474 N N . ARG A 1 111 ? 23.016 6.772 -6.803 1.00 0.00 590 ARG A N 9
ATOM 15475 C CA . ARG A 1 111 ? 21.982 5.931 -7.344 1.00 0.00 590 ARG A CA 9
ATOM 15476 C C . ARG A 1 111 ? 21.805 4.749 -6.422 1.00 0.00 590 ARG A C 9
ATOM 15477 O O . ARG A 1 111 ? 22.781 4.145 -5.988 1.00 0.00 590 ARG A O 9
ATOM 15498 N N . LEU A 1 112 ? 20.563 4.468 -6.061 1.00 0.00 591 LEU A N 9
ATOM 15499 C CA . LEU A 1 112 ? 20.288 3.425 -5.103 1.00 0.00 591 LEU A CA 9
ATOM 15500 C C . LEU A 1 112 ? 20.347 2.056 -5.686 1.00 0.00 591 LEU A C 9
ATOM 15501 O O . LEU A 1 112 ? 19.950 1.829 -6.829 1.00 0.00 591 LEU A O 9
ATOM 15517 N N . LYS A 1 113 ? 20.858 1.124 -4.880 1.00 0.00 592 LYS A N 9
ATOM 15518 C CA . LYS A 1 113 ? 20.950 -0.230 -5.375 1.00 0.00 592 LYS A CA 9
ATOM 15519 C C . LYS A 1 113 ? 19.649 -0.974 -5.159 1.00 0.00 592 LYS A C 9
ATOM 15520 O O . LYS A 1 113 ? 19.317 -1.317 -4.015 1.00 0.00 592 LYS A O 9
ATOM 15539 N N . VAL A 1 114 ? 18.909 -1.210 -6.236 1.00 0.00 593 VAL A N 9
ATOM 15540 C CA . VAL A 1 114 ? 17.655 -1.905 -6.144 1.00 0.00 593 VAL A CA 9
ATOM 15541 C C . VAL A 1 114 ? 17.864 -3.412 -6.302 1.00 0.00 593 VAL A C 9
ATOM 15542 O O . VAL A 1 114 ? 18.106 -3.908 -7.402 1.00 0.00 593 VAL A O 9
ATOM 15555 N N . GLN A 1 115 ? 17.771 -4.134 -5.189 1.00 0.00 594 GLN A N 9
ATOM 15556 C CA . GLN A 1 115 ? 17.949 -5.577 -5.191 1.00 0.00 594 GLN A CA 9
ATOM 15557 C C . GLN A 1 115 ? 16.580 -6.258 -5.087 1.00 0.00 594 GLN A C 9
ATOM 15558 O O . GLN A 1 115 ? 15.970 -6.286 -4.018 1.00 0.00 594 GLN A O 9
ATOM 15572 N N . LEU A 1 116 ? 16.087 -6.757 -6.210 1.00 0.00 595 LEU A N 9
ATOM 15573 C CA . LEU A 1 116 ? 14.761 -7.377 -6.274 1.00 0.00 595 LEU A CA 9
ATOM 15574 C C . LEU A 1 116 ? 14.743 -8.857 -5.863 1.00 0.00 595 LEU A C 9
ATOM 15575 O O . LEU A 1 116 ? 15.682 -9.607 -6.130 1.00 0.00 595 LEU A O 9
ATOM 15591 N N . LYS A 1 117 ? 13.642 -9.255 -5.214 1.00 0.00 596 LYS A N 9
ATOM 15592 C CA . LYS A 1 117 ? 13.440 -10.624 -4.753 1.00 0.00 596 LYS A CA 9
ATOM 15593 C C . LYS A 1 117 ? 11.945 -10.995 -4.726 1.00 0.00 596 LYS A C 9
ATOM 15594 O O . LYS A 1 117 ? 11.118 -10.348 -4.054 1.00 0.00 596 LYS A O 9
ATOM 15613 N N . LYS A 1 118 ? 11.615 -12.046 -5.469 1.00 0.00 597 LYS A N 9
ATOM 15614 C CA . LYS A 1 118 ? 10.245 -12.534 -5.553 1.00 0.00 597 LYS A CA 9
ATOM 15615 C C . LYS A 1 118 ? 10.027 -13.738 -4.633 1.00 0.00 597 LYS A C 9
ATOM 15634 N N . ALA A 1 1 ? -31.108 -6.395 -5.051 1.00 0.00 480 ALA A N 10
ATOM 15635 C CA . ALA A 1 1 ? -30.505 -7.302 -4.082 1.00 0.00 480 ALA A CA 10
ATOM 15636 C C . ALA A 1 1 ? -30.139 -8.633 -4.731 1.00 0.00 480 ALA A C 10
ATOM 15637 O O . ALA A 1 1 ? -30.845 -9.629 -4.571 1.00 0.00 480 ALA A O 10
ATOM 15643 N N . ALA A 1 2 ? -29.030 -8.642 -5.464 1.00 0.00 481 ALA A N 10
ATOM 15644 C CA . ALA A 1 2 ? -28.570 -9.850 -6.140 1.00 0.00 481 ALA A CA 10
ATOM 15645 C C . ALA A 1 2 ? -27.147 -10.213 -5.722 1.00 0.00 481 ALA A C 10
ATOM 15646 O O . ALA A 1 2 ? -26.770 -11.385 -5.724 1.00 0.00 481 ALA A O 10
ATOM 15653 N N . GLY A 1 3 ? -26.360 -9.202 -5.366 1.00 0.00 482 GLY A N 10
ATOM 15654 C CA . GLY A 1 3 ? -24.988 -9.438 -4.953 1.00 0.00 482 GLY A CA 10
ATOM 15655 C C . GLY A 1 3 ? -23.985 -8.714 -5.830 1.00 0.00 482 GLY A C 10
ATOM 15656 O O . GLY A 1 3 ? -22.855 -9.171 -6.002 1.00 0.00 482 GLY A O 10
ATOM 15660 N N . LEU A 1 4 ? -24.399 -7.578 -6.386 1.00 0.00 483 LEU A N 10
ATOM 15661 C CA . LEU A 1 4 ? -23.531 -6.787 -7.251 1.00 0.00 483 LEU A CA 10
ATOM 15662 C C . LEU A 1 4 ? -23.534 -5.321 -6.821 1.00 0.00 483 LEU A C 10
ATOM 15663 O O . LEU A 1 4 ? -24.570 -4.788 -6.423 1.00 0.00 483 LEU A O 10
ATOM 15679 N N . PRO A 1 5 ? -22.371 -4.646 -6.881 1.00 0.00 484 PRO A N 10
ATOM 15680 C CA . PRO A 1 5 ? -22.243 -3.253 -6.487 1.00 0.00 484 PRO A CA 10
ATOM 15681 C C . PRO A 1 5 ? -22.288 -2.297 -7.664 1.00 0.00 484 PRO A C 10
ATOM 15682 O O . PRO A 1 5 ? -21.570 -2.474 -8.648 1.00 0.00 484 PRO A O 10
ATOM 15693 N N . GLN A 1 6 ? -23.113 -1.268 -7.552 1.00 0.00 485 GLN A N 10
ATOM 15694 C CA . GLN A 1 6 ? -23.215 -0.278 -8.606 1.00 0.00 485 GLN A CA 10
ATOM 15695 C C . GLN A 1 6 ? -22.506 1.014 -8.210 1.00 0.00 485 GLN A C 10
ATOM 15696 O O . GLN A 1 6 ? -22.061 1.165 -7.074 1.00 0.00 485 GLN A O 10
ATOM 15710 N N . PHE A 1 7 ? -22.408 1.943 -9.156 1.00 0.00 486 PHE A N 10
ATOM 15711 C CA . PHE A 1 7 ? -21.757 3.222 -8.904 1.00 0.00 486 PHE A CA 10
ATOM 15712 C C . PHE A 1 7 ? -22.786 4.343 -8.785 1.00 0.00 486 PHE A C 10
ATOM 15713 O O . PHE A 1 7 ? -23.580 4.570 -9.699 1.00 0.00 486 PHE A O 10
ATOM 15730 N N . GLY A 1 8 ? -22.768 5.039 -7.652 1.00 0.00 487 GLY A N 10
ATOM 15731 C CA . GLY A 1 8 ? -23.705 6.126 -7.435 1.00 0.00 487 GLY A CA 10
ATOM 15732 C C . GLY A 1 8 ? -24.558 5.918 -6.199 1.00 0.00 487 GLY A C 10
ATOM 15733 O O . GLY A 1 8 ? -25.001 6.879 -5.573 1.00 0.00 487 GLY A O 10
ATOM 15737 N N . SER A 1 9 ? -24.790 4.656 -5.849 1.00 0.00 488 SER A N 10
ATOM 15738 C CA . SER A 1 9 ? -25.597 4.323 -4.681 1.00 0.00 488 SER A CA 10
ATOM 15739 C C . SER A 1 9 ? -24.819 4.576 -3.393 1.00 0.00 488 SER A C 10
ATOM 15740 O O . SER A 1 9 ? -23.899 3.831 -3.055 1.00 0.00 488 SER A O 10
ATOM 15748 N N . ALA A 1 10 ? -25.195 5.631 -2.679 1.00 0.00 489 ALA A N 10
ATOM 15749 C CA . ALA A 1 10 ? -24.534 5.982 -1.428 1.00 0.00 489 ALA A CA 10
ATOM 15750 C C . ALA A 1 10 ? -25.438 5.707 -0.232 1.00 0.00 489 ALA A C 10
ATOM 15751 O O . ALA A 1 10 ? -26.637 5.985 -0.270 1.00 0.00 489 ALA A O 10
ATOM 15758 N N . SER A 1 11 ? -24.856 5.157 0.829 1.00 0.00 490 SER A N 10
ATOM 15759 C CA . SER A 1 11 ? -25.610 4.845 2.037 1.00 0.00 490 SER A CA 10
ATOM 15760 C C . SER A 1 11 ? -25.728 6.070 2.937 1.00 0.00 490 SER A C 10
ATOM 15761 O O . SER A 1 11 ? -24.756 6.485 3.569 1.00 0.00 490 SER A O 10
ATOM 15769 N N . ALA A 1 12 ? -26.924 6.645 2.991 1.00 0.00 491 ALA A N 10
ATOM 15770 C CA . ALA A 1 12 ? -27.168 7.824 3.814 1.00 0.00 491 ALA A CA 10
ATOM 15771 C C . ALA A 1 12 ? -27.344 7.442 5.279 1.00 0.00 491 ALA A C 10
ATOM 15772 O O . ALA A 1 12 ? -27.982 6.439 5.598 1.00 0.00 491 ALA A O 10
ATOM 15779 N N . LEU A 1 13 ? -26.773 8.249 6.167 1.00 0.00 492 LEU A N 10
ATOM 15780 C CA . LEU A 1 13 ? -26.865 7.996 7.601 1.00 0.00 492 LEU A CA 10
ATOM 15781 C C . LEU A 1 13 ? -27.771 9.020 8.276 1.00 0.00 492 LEU A C 10
ATOM 15782 O O . LEU A 1 13 ? -27.534 10.224 8.193 1.00 0.00 492 LEU A O 10
ATOM 15798 N N . SER A 1 14 ? -28.811 8.532 8.945 1.00 0.00 493 SER A N 10
ATOM 15799 C CA . SER A 1 14 ? -29.753 9.403 9.636 1.00 0.00 493 SER A CA 10
ATOM 15800 C C . SER A 1 14 ? -29.338 9.612 11.089 1.00 0.00 493 SER A C 10
ATOM 15801 O O . SER A 1 14 ? -29.191 8.652 11.845 1.00 0.00 493 SER A O 10
ATOM 15809 N N . THR A 1 15 ? -29.148 10.871 11.472 1.00 0.00 494 THR A N 10
ATOM 15810 C CA . THR A 1 15 ? -28.749 11.203 12.836 1.00 0.00 494 THR A CA 10
ATOM 15811 C C . THR A 1 15 ? -29.752 10.663 13.846 1.00 0.00 494 THR A C 10
ATOM 15812 O O . THR A 1 15 ? -30.871 10.291 13.492 1.00 0.00 494 THR A O 10
ATOM 15823 N N . SER A 1 16 ? -29.341 10.625 15.108 1.00 0.00 495 SER A N 10
ATOM 15824 C CA . SER A 1 16 ? -30.198 10.132 16.179 1.00 0.00 495 SER A CA 10
ATOM 15825 C C . SER A 1 16 ? -30.227 11.114 17.348 1.00 0.00 495 SER A C 10
ATOM 15826 O O . SER A 1 16 ? -29.241 11.800 17.618 1.00 0.00 495 SER A O 10
ATOM 15834 N N . PRO A 1 17 ? -31.363 11.192 18.064 1.00 0.00 496 PRO A N 10
ATOM 15835 C CA . PRO A 1 17 ? -31.516 12.094 19.211 1.00 0.00 496 PRO A CA 10
ATOM 15836 C C . PRO A 1 17 ? -30.456 11.853 20.282 1.00 0.00 496 PRO A C 10
ATOM 15837 O O . PRO A 1 17 ? -30.158 12.738 21.083 1.00 0.00 496 PRO A O 10
ATOM 15848 N N . LEU A 1 18 ? -29.889 10.650 20.288 1.00 0.00 497 LEU A N 10
ATOM 15849 C CA . LEU A 1 18 ? -28.860 10.296 21.260 1.00 0.00 497 LEU A CA 10
ATOM 15850 C C . LEU A 1 18 ? -27.467 10.442 20.656 1.00 0.00 497 LEU A C 10
ATOM 15851 O O . LEU A 1 18 ? -26.542 9.719 21.024 1.00 0.00 497 LEU A O 10
ATOM 15867 N N . ALA A 1 19 ? -27.325 11.383 19.728 1.00 0.00 498 ALA A N 10
ATOM 15868 C CA . ALA A 1 19 ? -26.046 11.624 19.074 1.00 0.00 498 ALA A CA 10
ATOM 15869 C C . ALA A 1 19 ? -25.063 12.304 20.023 1.00 0.00 498 ALA A C 10
ATOM 15870 O O . ALA A 1 19 ? -25.095 13.521 20.198 1.00 0.00 498 ALA A O 10
ATOM 15877 N N . SER A 1 20 ? -24.191 11.507 20.632 1.00 0.00 499 SER A N 10
ATOM 15878 C CA . SER A 1 20 ? -23.199 12.033 21.563 1.00 0.00 499 SER A CA 10
ATOM 15879 C C . SER A 1 20 ? -21.853 11.339 21.372 1.00 0.00 499 SER A C 10
ATOM 15880 O O . SER A 1 20 ? -21.454 10.503 22.182 1.00 0.00 499 SER A O 10
ATOM 15888 N N . VAL A 1 21 ? -21.159 11.693 20.296 1.00 0.00 500 VAL A N 10
ATOM 15889 C CA . VAL A 1 21 ? -19.858 11.104 19.999 1.00 0.00 500 VAL A CA 10
ATOM 15890 C C . VAL A 1 21 ? -18.838 12.180 19.644 1.00 0.00 500 VAL A C 10
ATOM 15891 O O . VAL A 1 21 ? -19.123 13.089 18.864 1.00 0.00 500 VAL A O 10
ATOM 15904 N N . ALA A 1 22 ? -17.645 12.070 20.221 1.00 0.00 501 ALA A N 10
ATOM 15905 C CA . ALA A 1 22 ? -16.582 13.033 19.965 1.00 0.00 501 ALA A CA 10
ATOM 15906 C C . ALA A 1 22 ? -16.121 12.968 18.512 1.00 0.00 501 ALA A C 10
ATOM 15907 O O . ALA A 1 22 ? -16.130 11.903 17.895 1.00 0.00 501 ALA A O 10
ATOM 15914 N N . LEU A 1 23 ? -15.721 14.115 17.972 1.00 0.00 502 LEU A N 10
ATOM 15915 C CA . LEU A 1 23 ? -15.257 14.187 16.592 1.00 0.00 502 LEU A CA 10
ATOM 15916 C C . LEU A 1 23 ? -13.790 13.782 16.489 1.00 0.00 502 LEU A C 10
ATOM 15917 O O . LEU A 1 23 ? -12.894 14.588 16.738 1.00 0.00 502 LEU A O 10
ATOM 15933 N N . SER A 1 24 ? -13.553 12.526 16.120 1.00 0.00 503 SER A N 10
ATOM 15934 C CA . SER A 1 24 ? -12.195 12.013 15.984 1.00 0.00 503 SER A CA 10
ATOM 15935 C C . SER A 1 24 ? -11.961 11.455 14.584 1.00 0.00 503 SER A C 10
ATOM 15936 O O . SER A 1 24 ? -12.879 10.932 13.952 1.00 0.00 503 SER A O 10
ATOM 15944 N N . ALA A 1 25 ? -10.726 11.568 14.106 1.00 0.00 504 ALA A N 10
ATOM 15945 C CA . ALA A 1 25 ? -10.371 11.074 12.781 1.00 0.00 504 ALA A CA 10
ATOM 15946 C C . ALA A 1 25 ? -9.759 9.680 12.864 1.00 0.00 504 ALA A C 10
ATOM 15947 O O . ALA A 1 25 ? -8.900 9.417 13.706 1.00 0.00 504 ALA A O 10
ATOM 15954 N N . ALA A 1 26 ? -10.207 8.789 11.985 1.00 0.00 505 ALA A N 10
ATOM 15955 C CA . ALA A 1 26 ? -9.702 7.421 11.961 1.00 0.00 505 ALA A CA 10
ATOM 15956 C C . ALA A 1 26 ? -8.700 7.226 10.828 1.00 0.00 505 ALA A C 10
ATOM 15957 O O . ALA A 1 26 ? -8.858 7.783 9.741 1.00 0.00 505 ALA A O 10
ATOM 15964 N N . ALA A 1 27 ? -7.669 6.428 11.090 1.00 0.00 506 ALA A N 10
ATOM 15965 C CA . ALA A 1 27 ? -6.640 6.157 10.093 1.00 0.00 506 ALA A CA 10
ATOM 15966 C C . ALA A 1 27 ? -6.753 4.730 9.565 1.00 0.00 506 ALA A C 10
ATOM 15967 O O . ALA A 1 27 ? -6.373 3.775 10.242 1.00 0.00 506 ALA A O 10
ATOM 15974 N N . ALA A 1 28 ? -7.278 4.593 8.352 1.00 0.00 507 ALA A N 10
ATOM 15975 C CA . ALA A 1 28 ? -7.441 3.283 7.734 1.00 0.00 507 ALA A CA 10
ATOM 15976 C C . ALA A 1 28 ? -6.205 2.895 6.931 1.00 0.00 507 ALA A C 10
ATOM 15977 O O . ALA A 1 28 ? -5.526 3.752 6.365 1.00 0.00 507 ALA A O 10
ATOM 15984 N N . ALA A 1 29 ? -5.917 1.599 6.886 1.00 0.00 508 ALA A N 10
ATOM 15985 C CA . ALA A 1 29 ? -4.762 1.096 6.154 1.00 0.00 508 ALA A CA 10
ATOM 15986 C C . ALA A 1 29 ? -4.996 1.153 4.648 1.00 0.00 508 ALA A C 10
ATOM 15987 O O . ALA A 1 29 ? -6.011 0.669 4.148 1.00 0.00 508 ALA A O 10
ATOM 15994 N N . ALA A 1 30 ? -4.048 1.747 3.930 1.00 0.00 509 ALA A N 10
ATOM 15995 C CA . ALA A 1 30 ? -4.148 1.868 2.481 1.00 0.00 509 ALA A CA 10
ATOM 15996 C C . ALA A 1 30 ? -2.879 1.367 1.799 1.00 0.00 509 ALA A C 10
ATOM 15997 O O . ALA A 1 30 ? -1.769 1.652 2.247 1.00 0.00 509 ALA A O 10
ATOM 16004 N N . ALA A 1 31 ? -3.052 0.622 0.713 1.00 0.00 510 ALA A N 10
ATOM 16005 C CA . ALA A 1 31 ? -1.922 0.084 -0.034 1.00 0.00 510 ALA A CA 10
ATOM 16006 C C . ALA A 1 31 ? -1.613 0.950 -1.251 1.00 0.00 510 ALA A C 10
ATOM 16007 O O . ALA A 1 31 ? -2.471 1.151 -2.111 1.00 0.00 510 ALA A O 10
ATOM 16014 N N . GLY A 1 32 ? -0.388 1.470 -1.312 1.00 0.00 511 GLY A N 10
ATOM 16015 C CA . GLY A 1 32 ? 0.016 2.320 -2.418 1.00 0.00 511 GLY A CA 10
ATOM 16016 C C . GLY A 1 32 ? -0.495 1.862 -3.777 1.00 0.00 511 GLY A C 10
ATOM 16017 O O . GLY A 1 32 ? -0.812 2.692 -4.627 1.00 0.00 511 GLY A O 10
ATOM 16021 N N . LYS A 1 33 ? -0.558 0.547 -3.999 1.00 0.00 512 LYS A N 10
ATOM 16022 C CA . LYS A 1 33 ? -1.011 0.022 -5.288 1.00 0.00 512 LYS A CA 10
ATOM 16023 C C . LYS A 1 33 ? -2.125 -1.020 -5.142 1.00 0.00 512 LYS A C 10
ATOM 16024 O O . LYS A 1 33 ? -2.757 -1.135 -4.092 1.00 0.00 512 LYS A O 10
ATOM 16043 N N . GLN A 1 34 ? -2.374 -1.750 -6.236 1.00 0.00 513 GLN A N 10
ATOM 16044 C CA . GLN A 1 34 ? -3.422 -2.760 -6.292 1.00 0.00 513 GLN A CA 10
ATOM 16045 C C . GLN A 1 34 ? -3.382 -3.736 -5.110 1.00 0.00 513 GLN A C 10
ATOM 16046 O O . GLN A 1 34 ? -2.568 -3.598 -4.200 1.00 0.00 513 GLN A O 10
ATOM 16060 N N . ILE A 1 35 ? -4.296 -4.711 -5.137 1.00 0.00 514 ILE A N 10
ATOM 16061 C CA . ILE A 1 35 ? -4.410 -5.713 -4.075 1.00 0.00 514 ILE A CA 10
ATOM 16062 C C . ILE A 1 35 ? -3.372 -6.834 -4.213 1.00 0.00 514 ILE A C 10
ATOM 16063 O O . ILE A 1 35 ? -2.766 -7.010 -5.268 1.00 0.00 514 ILE A O 10
ATOM 16079 N N . GLU A 1 36 ? -3.174 -7.578 -3.120 1.00 0.00 515 GLU A N 10
ATOM 16080 C CA . GLU A 1 36 ? -2.206 -8.679 -3.070 1.00 0.00 515 GLU A CA 10
ATOM 16081 C C . GLU A 1 36 ? -2.317 -9.624 -4.269 1.00 0.00 515 GLU A C 10
ATOM 16082 O O . GLU A 1 36 ? -3.397 -9.829 -4.822 1.00 0.00 515 GLU A O 10
ATOM 16094 N N . GLY A 1 37 ? -1.174 -10.198 -4.649 1.00 0.00 516 GLY A N 10
ATOM 16095 C CA . GLY A 1 37 ? -1.117 -11.126 -5.771 1.00 0.00 516 GLY A CA 10
ATOM 16096 C C . GLY A 1 37 ? -0.102 -12.240 -5.541 1.00 0.00 516 GLY A C 10
ATOM 16097 O O . GLY A 1 37 ? 0.400 -12.400 -4.427 1.00 0.00 516 GLY A O 10
ATOM 16101 N N . PRO A 1 38 ? 0.232 -13.027 -6.583 1.00 0.00 517 PRO A N 10
ATOM 16102 C CA . PRO A 1 38 ? 1.209 -14.125 -6.474 1.00 0.00 517 PRO A CA 10
ATOM 16103 C C . PRO A 1 38 ? 2.620 -13.622 -6.168 1.00 0.00 517 PRO A C 10
ATOM 16104 O O . PRO A 1 38 ? 3.334 -13.156 -7.054 1.00 0.00 517 PRO A O 10
ATOM 16115 N N . GLU A 1 39 ? 3.000 -13.719 -4.899 1.00 0.00 518 GLU A N 10
ATOM 16116 C CA . GLU A 1 39 ? 4.311 -13.276 -4.423 1.00 0.00 518 GLU A CA 10
ATOM 16117 C C . GLU A 1 39 ? 5.469 -13.971 -5.144 1.00 0.00 518 GLU A C 10
ATOM 16118 O O . GLU A 1 39 ? 5.270 -14.927 -5.895 1.00 0.00 518 GLU A O 10
ATOM 16130 N N . GLY A 1 40 ? 6.687 -13.469 -4.903 1.00 0.00 519 GLY A N 10
ATOM 16131 C CA . GLY A 1 40 ? 7.878 -14.034 -5.527 1.00 0.00 519 GLY A CA 10
ATOM 16132 C C . GLY A 1 40 ? 8.752 -12.986 -6.205 1.00 0.00 519 GLY A C 10
ATOM 16133 O O . GLY A 1 40 ? 9.928 -13.207 -6.444 1.00 0.00 519 GLY A O 10
ATOM 16137 N N . CYS A 1 41 ? 8.169 -11.852 -6.518 1.00 0.00 520 CYS A N 10
ATOM 16138 C CA . CYS A 1 41 ? 8.837 -10.747 -7.169 1.00 0.00 520 CYS A CA 10
ATOM 16139 C C . CYS A 1 41 ? 8.914 -9.606 -6.171 1.00 0.00 520 CYS A C 10
ATOM 16140 O O . CYS A 1 41 ? 8.613 -8.456 -6.508 1.00 0.00 520 CYS A O 10
ATOM 16148 N N . ASN A 1 42 ? 9.049 -9.906 -4.877 1.00 0.00 521 ASN A N 10
ATOM 16149 C CA . ASN A 1 42 ? 8.877 -8.839 -3.884 1.00 0.00 521 ASN A CA 10
ATOM 16150 C C . ASN A 1 42 ? 10.178 -8.270 -3.414 1.00 0.00 521 ASN A C 10
ATOM 16151 O O . ASN A 1 42 ? 11.213 -8.910 -3.474 1.00 0.00 521 ASN A O 10
ATOM 16162 N N . LEU A 1 43 ? 10.118 -7.016 -3.010 1.00 0.00 522 LEU A N 10
ATOM 16163 C CA . LEU A 1 43 ? 11.281 -6.294 -2.594 1.00 0.00 522 LEU A CA 10
ATOM 16164 C C . LEU A 1 43 ? 11.066 -5.603 -1.257 1.00 0.00 522 LEU A C 10
ATOM 16165 O O . LEU A 1 43 ? 9.948 -5.227 -0.891 1.00 0.00 522 LEU A O 10
ATOM 16181 N N . PHE A 1 44 ? 12.171 -5.402 -0.571 1.00 0.00 523 PHE A N 10
ATOM 16182 C CA . PHE A 1 44 ? 12.206 -4.721 0.691 1.00 0.00 523 PHE A CA 10
ATOM 16183 C C . PHE A 1 44 ? 13.271 -3.678 0.552 1.00 0.00 523 PHE A C 10
ATOM 16184 O O . PHE A 1 44 ? 14.439 -4.000 0.297 1.00 0.00 523 PHE A O 10
ATOM 16201 N N . ILE A 1 45 ? 12.888 -2.428 0.651 1.00 0.00 524 ILE A N 10
ATOM 16202 C CA . ILE A 1 45 ? 13.852 -1.371 0.469 1.00 0.00 524 ILE A CA 10
ATOM 16203 C C . ILE A 1 45 ? 13.884 -0.503 1.679 1.00 0.00 524 ILE A C 10
ATOM 16204 O O . ILE A 1 45 ? 12.848 -0.324 2.295 1.00 0.00 524 ILE A O 10
ATOM 16220 N N . TYR A 1 46 ? 14.999 0.093 2.029 1.00 0.00 525 TYR A N 10
ATOM 16221 C CA . TYR A 1 46 ? 14.952 0.980 3.177 1.00 0.00 525 TYR A CA 10
ATOM 16222 C C . TYR A 1 46 ? 15.880 2.174 3.051 1.00 0.00 525 TYR A C 10
ATOM 16223 O O . TYR A 1 46 ? 17.072 2.093 3.348 1.00 0.00 525 TYR A O 10
ATOM 16241 N N . HIS A 1 47 ? 15.368 3.314 2.610 1.00 0.00 526 HIS A N 10
ATOM 16242 C CA . HIS A 1 47 ? 16.167 4.513 2.681 1.00 0.00 526 HIS A CA 10
ATOM 16243 C C . HIS A 1 47 ? 15.499 5.728 3.341 1.00 0.00 526 HIS A C 10
ATOM 16244 O O . HIS A 1 47 ? 16.083 6.559 4.037 1.00 0.00 526 HIS A O 10
ATOM 16259 N N . LEU A 1 48 ? 14.216 5.850 3.029 1.00 0.00 527 LEU A N 10
ATOM 16260 C CA . LEU A 1 48 ? 13.467 7.070 3.357 1.00 0.00 527 LEU A CA 10
ATOM 16261 C C . LEU A 1 48 ? 12.845 7.256 4.700 1.00 0.00 527 LEU A C 10
ATOM 16262 O O . LEU A 1 48 ? 12.667 6.345 5.451 1.00 0.00 527 LEU A O 10
ATOM 16278 N N . PRO A 1 49 ? 12.466 8.529 4.954 1.00 0.00 528 PRO A N 10
ATOM 16279 C CA . PRO A 1 49 ? 11.794 8.965 6.162 1.00 0.00 528 PRO A CA 10
ATOM 16280 C C . PRO A 1 49 ? 10.321 8.602 6.130 1.00 0.00 528 PRO A C 10
ATOM 16281 O O . PRO A 1 49 ? 9.800 8.111 5.129 1.00 0.00 528 PRO A O 10
ATOM 16292 N N . GLN A 1 50 ? 9.671 8.856 7.237 1.00 0.00 529 GLN A N 10
ATOM 16293 C CA . GLN A 1 50 ? 8.252 8.573 7.398 1.00 0.00 529 GLN A CA 10
ATOM 16294 C C . GLN A 1 50 ? 7.379 9.104 6.246 1.00 0.00 529 GLN A C 10
ATOM 16295 O O . GLN A 1 50 ? 6.252 8.643 6.066 1.00 0.00 529 GLN A O 10
ATOM 16309 N N . GLU A 1 51 ? 7.864 10.103 5.505 1.00 0.00 530 GLU A N 10
ATOM 16310 C CA . GLU A 1 51 ? 7.071 10.708 4.427 1.00 0.00 530 GLU A CA 10
ATOM 16311 C C . GLU A 1 51 ? 7.111 9.928 3.120 1.00 0.00 530 GLU A C 10
ATOM 16312 O O . GLU A 1 51 ? 6.285 10.159 2.236 1.00 0.00 530 GLU A O 10
ATOM 16324 N N . PHE A 1 52 ? 8.062 9.027 2.979 1.00 0.00 531 PHE A N 10
ATOM 16325 C CA . PHE A 1 52 ? 8.180 8.254 1.759 1.00 0.00 531 PHE A CA 10
ATOM 16326 C C . PHE A 1 52 ? 7.002 7.291 1.577 1.00 0.00 531 PHE A C 10
ATOM 16327 O O . PHE A 1 52 ? 6.632 6.565 2.499 1.00 0.00 531 PHE A O 10
ATOM 16344 N N . THR A 1 53 ? 6.433 7.277 0.370 1.00 0.00 532 THR A N 10
ATOM 16345 C CA . THR A 1 53 ? 5.318 6.383 0.059 1.00 0.00 532 THR A CA 10
ATOM 16346 C C . THR A 1 53 ? 5.770 5.285 -0.882 1.00 0.00 532 THR A C 10
ATOM 16347 O O . THR A 1 53 ? 6.676 5.474 -1.695 1.00 0.00 532 THR A O 10
ATOM 16358 N N . ASP A 1 54 ? 5.132 4.134 -0.762 1.00 0.00 533 ASP A N 10
ATOM 16359 C CA . ASP A 1 54 ? 5.453 2.993 -1.592 1.00 0.00 533 ASP A CA 10
ATOM 16360 C C . ASP A 1 54 ? 5.016 3.197 -3.029 1.00 0.00 533 ASP A C 10
ATOM 16361 O O . ASP A 1 54 ? 5.552 2.580 -3.944 1.00 0.00 533 ASP A O 10
ATOM 16370 N N . THR A 1 55 ? 4.003 4.019 -3.227 1.00 0.00 534 THR A N 10
ATOM 16371 C CA . THR A 1 55 ? 3.480 4.234 -4.566 1.00 0.00 534 THR A CA 10
ATOM 16372 C C . THR A 1 55 ? 4.556 4.694 -5.544 1.00 0.00 534 THR A C 10
ATOM 16373 O O . THR A 1 55 ? 4.468 4.395 -6.734 1.00 0.00 534 THR A O 10
ATOM 16384 N N . ASP A 1 56 ? 5.567 5.405 -5.073 1.00 0.00 535 ASP A N 10
ATOM 16385 C CA . ASP A 1 56 ? 6.635 5.874 -5.959 1.00 0.00 535 ASP A CA 10
ATOM 16386 C C . ASP A 1 56 ? 7.457 4.713 -6.520 1.00 0.00 535 ASP A C 10
ATOM 16387 O O . ASP A 1 56 ? 7.722 4.649 -7.729 1.00 0.00 535 ASP A O 10
ATOM 16396 N N . LEU A 1 57 ? 7.855 3.791 -5.654 1.00 0.00 536 LEU A N 10
ATOM 16397 C CA . LEU A 1 57 ? 8.649 2.648 -6.093 1.00 0.00 536 LEU A CA 10
ATOM 16398 C C . LEU A 1 57 ? 7.842 1.769 -7.056 1.00 0.00 536 LEU A C 10
ATOM 16399 O O . LEU A 1 57 ? 8.322 1.408 -8.135 1.00 0.00 536 LEU A O 10
ATOM 16415 N N . ALA A 1 58 ? 6.607 1.447 -6.669 1.00 0.00 537 ALA A N 10
ATOM 16416 C CA . ALA A 1 58 ? 5.725 0.634 -7.499 1.00 0.00 537 ALA A CA 10
ATOM 16417 C C . ALA A 1 58 ? 5.593 1.203 -8.912 1.00 0.00 537 ALA A C 10
ATOM 16418 O O . ALA A 1 58 ? 5.675 0.473 -9.897 1.00 0.00 537 ALA A O 10
ATOM 16425 N N . SER A 1 59 ? 5.388 2.498 -9.018 1.00 0.00 538 SER A N 10
ATOM 16426 C CA . SER A 1 59 ? 5.231 3.161 -10.307 1.00 0.00 538 SER A CA 10
ATOM 16427 C C . SER A 1 59 ? 6.485 3.053 -11.173 1.00 0.00 538 SER A C 10
ATOM 16428 O O . SER A 1 59 ? 6.395 2.873 -12.386 1.00 0.00 538 SER A O 10
ATOM 16436 N N . THR A 1 60 ? 7.652 3.198 -10.555 1.00 0.00 539 THR A N 10
ATOM 16437 C CA . THR A 1 60 ? 8.915 3.149 -11.290 1.00 0.00 539 THR A CA 10
ATOM 16438 C C . THR A 1 60 ? 9.170 1.764 -11.931 1.00 0.00 539 THR A C 10
ATOM 16439 O O . THR A 1 60 ? 9.342 1.649 -13.144 1.00 0.00 539 THR A O 10
ATOM 16450 N N . PHE A 1 61 ? 9.165 0.731 -11.100 1.00 0.00 540 PHE A N 10
ATOM 16451 C CA . PHE A 1 61 ? 9.360 -0.669 -11.517 1.00 0.00 540 PHE A CA 10
ATOM 16452 C C . PHE A 1 61 ? 8.130 -1.293 -12.187 1.00 0.00 540 PHE A C 10
ATOM 16453 O O . PHE A 1 61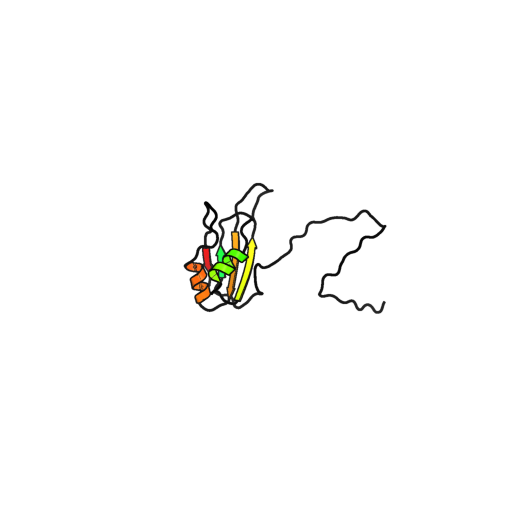 ? 8.118 -2.493 -12.455 1.00 0.00 540 PHE A O 10
ATOM 16470 N N . LEU A 1 62 ? 7.035 -0.541 -12.256 1.00 0.00 541 LEU A N 10
ATOM 16471 C CA . LEU A 1 62 ? 5.721 -1.055 -12.647 1.00 0.00 541 LEU A CA 10
ATOM 16472 C C . LEU A 1 62 ? 5.722 -2.124 -13.740 1.00 0.00 541 LEU A C 10
ATOM 16473 O O . LEU A 1 62 ? 4.868 -3.006 -13.633 1.00 0.00 541 LEU A O 10
ATOM 16489 N N . PRO A 1 63 ? 6.627 -2.199 -14.757 1.00 0.00 542 PRO A N 10
ATOM 16490 C CA . PRO A 1 63 ? 6.564 -3.355 -15.669 1.00 0.00 542 PRO A CA 10
ATOM 16491 C C . PRO A 1 63 ? 6.178 -4.585 -14.813 1.00 0.00 542 PRO A C 10
ATOM 16492 O O . PRO A 1 63 ? 5.433 -5.469 -15.234 1.00 0.00 542 PRO A O 10
ATOM 16503 N N . PHE A 1 64 ? 6.619 -4.488 -13.545 1.00 0.00 543 PHE A N 10
ATOM 16504 C CA . PHE A 1 64 ? 6.312 -5.388 -12.427 1.00 0.00 543 PHE A CA 10
ATOM 16505 C C . PHE A 1 64 ? 4.784 -5.594 -12.255 1.00 0.00 543 PHE A C 10
ATOM 16506 O O . PHE A 1 64 ? 4.211 -5.217 -11.243 1.00 0.00 543 PHE A O 10
ATOM 16523 N N . GLY A 1 65 ? 4.126 -6.096 -13.299 1.00 0.00 544 GLY A N 10
ATOM 16524 C CA . GLY A 1 65 ? 2.680 -6.255 -13.354 1.00 0.00 544 GLY A CA 10
ATOM 16525 C C . GLY A 1 65 ? 1.941 -6.118 -12.040 1.00 0.00 544 GLY A C 10
ATOM 16526 O O . GLY A 1 65 ? 1.989 -5.045 -11.442 1.00 0.00 544 GLY A O 10
ATOM 16530 N N . ASN A 1 66 ? 1.141 -7.098 -11.644 1.00 0.00 545 ASN A N 10
ATOM 16531 C CA . ASN A 1 66 ? 0.298 -6.919 -10.459 1.00 0.00 545 ASN A CA 10
ATOM 16532 C C . ASN A 1 66 ? 1.068 -6.195 -9.362 1.00 0.00 545 ASN A C 10
ATOM 16533 O O . ASN A 1 66 ? 1.981 -6.744 -8.750 1.00 0.00 545 ASN A O 10
ATOM 16544 N N . VAL A 1 67 ? 0.727 -4.918 -9.183 1.00 0.00 546 VAL A N 10
ATOM 16545 C CA . VAL A 1 67 ? 1.421 -4.060 -8.234 1.00 0.00 546 VAL A CA 10
ATOM 16546 C C . VAL A 1 67 ? 0.681 -3.874 -6.913 1.00 0.00 546 VAL A C 10
ATOM 16547 O O . VAL A 1 67 ? -0.359 -3.222 -6.853 1.00 0.00 546 VAL A O 10
ATOM 16560 N N . ILE A 1 68 ? 1.246 -4.434 -5.851 1.00 0.00 547 ILE A N 10
ATOM 16561 C CA . ILE A 1 68 ? 0.665 -4.312 -4.510 1.00 0.00 547 ILE A CA 10
ATOM 16562 C C . ILE A 1 68 ? 1.646 -3.599 -3.588 1.00 0.00 547 ILE A C 10
ATOM 16563 O O . ILE A 1 68 ? 2.646 -4.194 -3.208 1.00 0.00 547 ILE A O 10
ATOM 16579 N N . SER A 1 69 ? 1.425 -2.332 -3.253 1.00 0.00 548 SER A N 10
ATOM 16580 C CA . SER A 1 69 ? 2.397 -1.618 -2.413 1.00 0.00 548 SER A CA 10
ATOM 16581 C C . SER A 1 69 ? 1.926 -1.346 -0.978 1.00 0.00 548 SER A C 10
ATOM 16582 O O . SER A 1 69 ? 0.733 -1.258 -0.693 1.00 0.00 548 SER A O 10
ATOM 16590 N N . ALA A 1 70 ? 2.920 -1.198 -0.093 1.00 0.00 549 ALA A N 10
ATOM 16591 C CA . ALA A 1 70 ? 2.718 -0.910 1.330 1.00 0.00 549 ALA A CA 10
ATOM 16592 C C . ALA A 1 70 ? 3.878 -0.034 1.827 1.00 0.00 549 ALA A C 10
ATOM 16593 O O . ALA A 1 70 ? 4.936 0.002 1.184 1.00 0.00 549 ALA A O 10
ATOM 16600 N N . LYS A 1 71 ? 3.739 0.668 2.955 1.00 0.00 550 LYS A N 10
ATOM 16601 C CA . LYS A 1 71 ? 4.849 1.529 3.426 1.00 0.00 550 LYS A CA 10
ATOM 16602 C C . LYS A 1 71 ? 5.155 1.434 4.931 1.00 0.00 550 LYS A C 10
ATOM 16603 O O . LYS A 1 71 ? 4.268 1.208 5.755 1.00 0.00 550 LYS A O 10
ATOM 16622 N N . VAL A 1 72 ? 6.446 1.628 5.258 1.00 0.00 551 VAL A N 10
ATOM 16623 C CA . VAL A 1 72 ? 6.967 1.593 6.638 1.00 0.00 551 VAL A CA 10
ATOM 16624 C C . VAL A 1 72 ? 7.683 2.907 6.999 1.00 0.00 551 VAL A C 10
ATOM 16625 O O . VAL A 1 72 ? 8.866 3.105 6.676 1.00 0.00 551 VAL A O 10
ATOM 16638 N N . PHE A 1 73 ? 6.941 3.791 7.672 1.00 0.00 552 PHE A N 10
ATOM 16639 C CA . PHE A 1 73 ? 7.440 5.105 8.092 1.00 0.00 552 PHE A CA 10
ATOM 16640 C C . PHE A 1 73 ? 7.854 5.127 9.568 1.00 0.00 552 PHE A C 10
ATOM 16641 O O . PHE A 1 73 ? 7.041 4.842 10.448 1.00 0.00 552 PHE A O 10
ATOM 16658 N N . ILE A 1 74 ? 9.115 5.481 9.839 1.00 0.00 553 ILE A N 10
ATOM 16659 C CA . ILE A 1 74 ? 9.605 5.550 11.218 1.00 0.00 553 ILE A CA 10
ATOM 16660 C C . ILE A 1 74 ? 10.294 6.882 11.542 1.00 0.00 553 ILE A C 10
ATOM 16661 O O . ILE A 1 74 ? 11.216 7.316 10.851 1.00 0.00 553 ILE A O 10
ATOM 16677 N N . ASP A 1 75 ? 9.836 7.491 12.627 1.00 0.00 554 ASP A N 10
ATOM 16678 C CA . ASP A 1 75 ? 10.363 8.755 13.146 1.00 0.00 554 ASP A CA 10
ATOM 16679 C C . ASP A 1 75 ? 10.052 8.803 14.635 1.00 0.00 554 ASP A C 10
ATOM 16680 O O . ASP A 1 75 ? 8.963 8.383 15.033 1.00 0.00 554 ASP A O 10
ATOM 16689 N N . LYS A 1 76 ? 10.975 9.267 15.486 1.00 0.00 555 LYS A N 10
ATOM 16690 C CA . LYS A 1 76 ? 10.667 9.269 16.913 1.00 0.00 555 LYS A CA 10
ATOM 16691 C C . LYS A 1 76 ? 9.377 10.023 17.142 1.00 0.00 555 LYS A C 10
ATOM 16692 O O . LYS A 1 76 ? 8.332 9.403 17.343 1.00 0.00 555 LYS A O 10
ATOM 16711 N N . GLN A 1 77 ? 9.404 11.341 16.996 1.00 0.00 556 GLN A N 10
ATOM 16712 C CA . GLN A 1 77 ? 8.158 12.079 17.074 1.00 0.00 556 GLN A CA 10
ATOM 16713 C C . GLN A 1 77 ? 7.754 12.556 15.685 1.00 0.00 556 GLN A C 10
ATOM 16714 O O . GLN A 1 77 ? 6.875 11.989 15.037 1.00 0.00 556 GLN A O 10
ATOM 16728 N N . THR A 1 78 ? 8.464 13.591 15.225 1.00 0.00 557 THR A N 10
ATOM 16729 C CA . THR A 1 78 ? 8.272 14.161 13.903 1.00 0.00 557 THR A CA 10
ATOM 16730 C C . THR A 1 78 ? 9.600 14.491 13.215 1.00 0.00 557 THR A C 10
ATOM 16731 O O . THR A 1 78 ? 9.631 14.798 12.023 1.00 0.00 557 THR A O 10
ATOM 16742 N N . SER A 1 79 ? 10.668 14.591 14.019 1.00 0.00 558 SER A N 10
ATOM 16743 C CA . SER A 1 79 ? 11.952 15.078 13.525 1.00 0.00 558 SER A CA 10
ATOM 16744 C C . SER A 1 79 ? 12.964 14.041 13.071 1.00 0.00 558 SER A C 10
ATOM 16745 O O . SER A 1 79 ? 14.098 14.408 12.763 1.00 0.00 558 SER A O 10
ATOM 16753 N N . LEU A 1 80 ? 12.612 12.776 13.019 1.00 0.00 559 LEU A N 10
ATOM 16754 C CA . LEU A 1 80 ? 13.586 11.790 12.587 1.00 0.00 559 LEU A CA 10
ATOM 16755 C C . LEU A 1 80 ? 13.228 11.234 11.224 1.00 0.00 559 LEU A C 10
ATOM 16756 O O . LEU A 1 80 ? 12.147 10.675 11.038 1.00 0.00 559 LEU A O 10
ATOM 16772 N N . SER A 1 81 ? 14.134 11.400 10.257 1.00 0.00 560 SER A N 10
ATOM 16773 C CA . SER A 1 81 ? 13.864 10.910 8.916 1.00 0.00 560 SER A CA 10
ATOM 16774 C C . SER A 1 81 ? 14.760 9.735 8.535 1.00 0.00 560 SER A C 10
ATOM 16775 O O . SER A 1 81 ? 15.818 9.904 7.931 1.00 0.00 560 SER A O 10
ATOM 16783 N N . LYS A 1 82 ? 14.272 8.546 8.841 1.00 0.00 561 LYS A N 10
ATOM 16784 C CA . LYS A 1 82 ? 14.933 7.294 8.496 1.00 0.00 561 LYS A CA 10
ATOM 16785 C C . LYS A 1 82 ? 13.852 6.262 8.228 1.00 0.00 561 LYS A C 10
ATOM 16786 O O . LYS A 1 82 ? 13.108 5.950 9.155 1.00 0.00 561 LYS A O 10
ATOM 16805 N N . CYS A 1 83 ? 13.709 5.717 7.021 1.00 0.00 562 CYS A N 10
ATOM 16806 C CA . CYS A 1 83 ? 12.607 4.723 6.872 1.00 0.00 562 CYS A CA 10
ATOM 16807 C C . CYS A 1 83 ? 12.690 3.846 5.631 1.00 0.00 562 CYS A C 10
ATOM 16808 O O . CYS A 1 83 ? 13.528 4.037 4.740 1.00 0.00 562 CYS A O 10
ATOM 16816 N N . PHE A 1 84 ? 11.810 2.850 5.598 1.00 0.00 563 PHE A N 10
ATOM 16817 C CA . PHE A 1 84 ? 11.796 1.920 4.510 1.00 0.00 563 PHE A CA 10
ATOM 16818 C C . PHE A 1 84 ? 10.396 1.651 4.026 1.00 0.00 563 PHE A C 10
ATOM 16819 O O . PHE A 1 84 ? 9.413 1.821 4.747 1.00 0.00 563 PHE A O 10
ATOM 16836 N N . GLY A 1 85 ? 10.327 1.182 2.820 1.00 0.00 564 GLY A N 10
ATOM 16837 C CA . GLY A 1 85 ? 9.073 0.805 2.225 1.00 0.00 564 GLY A CA 10
ATOM 16838 C C . GLY A 1 85 ? 9.043 -0.674 1.882 1.00 0.00 564 GLY A C 10
ATOM 16839 O O . GLY A 1 85 ? 10.088 -1.307 1.675 1.00 0.00 564 GLY A O 10
ATOM 16843 N N . PHE A 1 86 ? 7.835 -1.201 1.762 1.00 0.00 565 PHE A N 10
ATOM 16844 C CA . PHE A 1 86 ? 7.640 -2.586 1.379 1.00 0.00 565 PHE A CA 10
ATOM 16845 C C . PHE A 1 86 ? 6.927 -2.598 0.062 1.00 0.00 565 PHE A C 10
ATOM 16846 O O . PHE A 1 86 ? 5.962 -1.859 -0.132 1.00 0.00 565 PHE A O 10
ATOM 16863 N N . VAL A 1 87 ? 7.352 -3.452 -0.827 1.00 0.00 566 VAL A N 10
ATOM 16864 C CA . VAL A 1 87 ? 6.691 -3.549 -2.095 1.00 0.00 566 VAL A CA 10
ATOM 16865 C C . VAL A 1 87 ? 6.508 -5.002 -2.472 1.00 0.00 566 VAL A C 10
ATOM 16866 O O . VAL A 1 87 ? 7.335 -5.852 -2.125 1.00 0.00 566 VAL A O 10
ATOM 16879 N N . SER A 1 88 ? 5.426 -5.294 -3.145 1.00 0.00 567 SER A N 10
ATOM 16880 C CA . SER A 1 88 ? 5.110 -6.657 -3.529 1.00 0.00 567 SER A CA 10
ATOM 16881 C C . SER A 1 88 ? 4.786 -6.775 -5.017 1.00 0.00 567 SER A C 10
ATOM 16882 O O . SER A 1 88 ? 3.730 -6.326 -5.474 1.00 0.00 567 SER A O 10
ATOM 16890 N N . PHE A 1 89 ? 5.702 -7.390 -5.762 1.00 0.00 568 PHE A N 10
ATOM 16891 C CA . PHE A 1 89 ? 5.529 -7.588 -7.194 1.00 0.00 568 PHE A CA 10
ATOM 16892 C C . PHE A 1 89 ? 5.069 -9.008 -7.513 1.00 0.00 568 PHE A C 10
ATOM 16893 O O . PHE A 1 89 ? 5.697 -10.016 -7.125 1.00 0.00 568 PHE A O 10
ATOM 16910 N N . ASP A 1 90 ? 3.983 -9.044 -8.271 1.00 0.00 569 ASP A N 10
ATOM 16911 C CA . ASP A 1 90 ? 3.398 -10.268 -8.748 1.00 0.00 569 ASP A CA 10
ATOM 16912 C C . ASP A 1 90 ? 3.298 -10.229 -10.284 1.00 0.00 569 ASP A C 10
ATOM 16913 O O . ASP A 1 90 ? 2.270 -9.822 -10.874 1.00 0.00 569 ASP A O 10
ATOM 16922 N N . ASN A 1 91 ? 4.384 -10.653 -10.914 1.00 0.00 570 ASN A N 10
ATOM 16923 C CA . ASN A 1 91 ? 4.481 -10.713 -12.363 1.00 0.00 570 ASN A CA 10
ATOM 16924 C C . ASN A 1 91 ? 5.605 -11.663 -12.765 1.00 0.00 570 ASN A C 10
ATOM 16925 O O . ASN A 1 91 ? 6.280 -12.226 -11.907 1.00 0.00 570 ASN A O 10
ATOM 16936 N N . PRO A 1 92 ? 5.887 -11.787 -14.068 1.00 0.00 571 PRO A N 10
ATOM 16937 C CA . PRO A 1 92 ? 7.006 -12.589 -14.547 1.00 0.00 571 PRO A CA 10
ATOM 16938 C C . PRO A 1 92 ? 8.314 -11.997 -14.022 1.00 0.00 571 PRO A C 10
ATOM 16939 O O . PRO A 1 92 ? 8.304 -10.980 -13.328 1.00 0.00 571 PRO A O 10
ATOM 16950 N N . ASP A 1 93 ? 9.431 -12.624 -14.347 1.00 0.00 572 ASP A N 10
ATOM 16951 C CA . ASP A 1 93 ? 10.742 -12.162 -13.911 1.00 0.00 572 ASP A CA 10
ATOM 16952 C C . ASP A 1 93 ? 10.920 -10.672 -14.201 1.00 0.00 572 ASP A C 10
ATOM 16953 O O . ASP A 1 93 ? 11.756 -10.011 -13.586 1.00 0.00 572 ASP A O 10
ATOM 16962 N N . SER A 1 94 ? 10.142 -10.141 -15.145 1.00 0.00 573 SER A N 10
ATOM 16963 C CA . SER A 1 94 ? 10.243 -8.730 -15.498 1.00 0.00 573 SER A CA 10
ATOM 16964 C C . SER A 1 94 ? 10.193 -7.860 -14.241 1.00 0.00 573 SER A C 10
ATOM 16965 O O . SER A 1 94 ? 10.930 -6.875 -14.137 1.00 0.00 573 SER A O 10
ATOM 16973 N N . ALA A 1 95 ? 9.382 -8.240 -13.258 1.00 0.00 574 ALA A N 10
ATOM 16974 C CA . ALA A 1 95 ? 9.315 -7.513 -12.012 1.00 0.00 574 ALA A CA 10
ATOM 16975 C C . ALA A 1 95 ? 10.644 -7.656 -11.288 1.00 0.00 574 ALA A C 10
ATOM 16976 O O . ALA A 1 95 ? 11.184 -6.687 -10.738 1.00 0.00 574 ALA A O 10
ATOM 16983 N N . GLN A 1 96 ? 11.190 -8.874 -11.312 1.00 0.00 575 GLN A N 10
ATOM 16984 C CA . GLN A 1 96 ? 12.472 -9.132 -10.673 1.00 0.00 575 GLN A CA 10
ATOM 16985 C C . GLN A 1 96 ? 13.535 -8.200 -11.245 1.00 0.00 575 GLN A C 10
ATOM 16986 O O . GLN A 1 96 ? 14.332 -7.610 -10.512 1.00 0.00 575 GLN A O 10
ATOM 17000 N N . VAL A 1 97 ? 13.518 -8.067 -12.568 1.00 0.00 576 VAL A N 10
ATOM 17001 C CA . VAL A 1 97 ? 14.454 -7.201 -13.267 1.00 0.00 576 VAL A CA 10
ATOM 17002 C C . VAL A 1 97 ? 14.320 -5.770 -12.778 1.00 0.00 576 VAL A C 10
ATOM 17003 O O . VAL A 1 97 ? 15.318 -5.056 -12.639 1.00 0.00 576 VAL A O 10
ATOM 17016 N N . ALA A 1 98 ? 13.096 -5.355 -12.503 1.00 0.00 577 ALA A N 10
ATOM 17017 C CA . ALA A 1 98 ? 12.830 -4.018 -12.018 1.00 0.00 577 ALA A CA 10
ATOM 17018 C C . ALA A 1 98 ? 13.497 -3.777 -10.667 1.00 0.00 577 ALA A C 10
ATOM 17019 O O . ALA A 1 98 ? 13.940 -2.667 -10.369 1.00 0.00 577 ALA A O 10
ATOM 17026 N N . ILE A 1 99 ? 13.527 -4.816 -9.839 1.00 0.00 578 ILE A N 10
ATOM 17027 C CA . ILE A 1 99 ? 14.096 -4.717 -8.494 1.00 0.00 578 ILE A CA 10
ATOM 17028 C C . ILE A 1 99 ? 15.623 -4.664 -8.442 1.00 0.00 578 ILE A C 10
ATOM 17029 O O . ILE A 1 99 ? 16.187 -3.782 -7.796 1.00 0.00 578 ILE A O 10
ATOM 17045 N N . LYS A 1 100 ? 16.299 -5.629 -9.058 1.00 0.00 579 LYS A N 10
ATOM 17046 C CA . LYS A 1 100 ? 17.760 -5.665 -8.978 1.00 0.00 579 LYS A CA 10
ATOM 17047 C C . LYS A 1 100 ? 18.386 -4.552 -9.787 1.00 0.00 579 LYS A C 10
ATOM 17048 O O . LYS A 1 100 ? 19.422 -3.999 -9.416 1.00 0.00 579 LYS A O 10
ATOM 17067 N N . ALA A 1 101 ? 17.769 -4.246 -10.904 1.00 0.00 580 ALA A N 10
ATOM 17068 C CA . ALA A 1 101 ? 18.263 -3.228 -11.791 1.00 0.00 580 ALA A CA 10
ATOM 17069 C C . ALA A 1 101 ? 18.007 -1.812 -11.289 1.00 0.00 580 ALA A C 10
ATOM 17070 O O . ALA A 1 101 ? 18.616 -0.869 -11.796 1.00 0.00 580 ALA A O 10
ATOM 17077 N N . MET A 1 102 ? 17.065 -1.629 -10.357 1.00 0.00 581 MET A N 10
ATOM 17078 C CA . MET A 1 102 ? 16.749 -0.269 -9.927 1.00 0.00 581 MET A CA 10
ATOM 17079 C C . MET A 1 102 ? 16.657 -0.014 -8.418 1.00 0.00 581 MET A C 10
ATOM 17080 O O . MET A 1 102 ? 15.793 -0.546 -7.721 1.00 0.00 581 MET A O 10
ATOM 17094 N N . ASN A 1 103 ? 17.472 0.955 -7.989 1.00 0.00 582 ASN A N 10
ATOM 17095 C CA . ASN A 1 103 ? 17.445 1.506 -6.645 1.00 0.00 582 ASN A CA 10
ATOM 17096 C C . ASN A 1 103 ? 16.085 2.177 -6.547 1.00 0.00 582 ASN A C 10
ATOM 17097 O O . ASN A 1 103 ? 15.440 2.337 -7.579 1.00 0.00 582 ASN A O 10
ATOM 17108 N N . GLY A 1 104 ? 15.564 2.497 -5.376 1.00 0.00 583 GLY A N 10
ATOM 17109 C CA . GLY A 1 104 ? 14.213 3.025 -5.399 1.00 0.00 583 GLY A CA 10
ATOM 17110 C C . GLY A 1 104 ? 14.027 4.424 -4.867 1.00 0.00 583 GLY A C 10
ATOM 17111 O O . GLY A 1 104 ? 12.990 5.019 -5.161 1.00 0.00 583 GLY A O 10
ATOM 17115 N N . PHE A 1 105 ? 14.987 5.020 -4.161 1.00 0.00 584 PHE A N 10
ATOM 17116 C CA . PHE A 1 105 ? 14.739 6.415 -3.764 1.00 0.00 584 PHE A CA 10
ATOM 17117 C C . PHE A 1 105 ? 15.881 7.389 -4.043 1.00 0.00 584 PHE A C 10
ATOM 17118 O O . PHE A 1 105 ? 16.943 7.342 -3.422 1.00 0.00 584 PHE A O 10
ATOM 17135 N N . GLN A 1 106 ? 15.596 8.303 -4.973 1.00 0.00 585 GLN A N 10
ATOM 17136 C CA . GLN A 1 106 ? 16.503 9.368 -5.379 1.00 0.00 585 GLN A CA 10
ATOM 17137 C C . GLN A 1 106 ? 16.180 10.720 -4.715 1.00 0.00 585 GLN A C 10
ATOM 17138 O O . GLN A 1 106 ? 15.199 11.375 -5.066 1.00 0.00 585 GLN A O 10
ATOM 17152 N N . VAL A 1 107 ? 17.049 11.153 -3.822 1.00 0.00 586 VAL A N 10
ATOM 17153 C CA . VAL A 1 107 ? 16.939 12.461 -3.153 1.00 0.00 586 VAL A CA 10
ATOM 17154 C C . VAL A 1 107 ? 18.254 13.189 -3.389 1.00 0.00 586 VAL A C 10
ATOM 17155 O O . VAL A 1 107 ? 19.259 12.497 -3.645 1.00 0.00 586 VAL A O 10
ATOM 17168 N N . GLY A 1 108 ? 18.312 14.531 -3.341 1.00 0.00 587 GLY A N 10
ATOM 17169 C CA . GLY A 1 108 ? 19.595 15.166 -3.643 1.00 0.00 587 GLY A CA 10
ATOM 17170 C C . GLY A 1 108 ? 20.767 14.439 -3.009 1.00 0.00 587 GLY A C 10
ATOM 17171 O O . GLY A 1 108 ? 21.781 14.237 -3.679 1.00 0.00 587 GLY A O 10
ATOM 17175 N N . THR A 1 109 ? 20.578 13.850 -1.829 1.00 0.00 588 THR A N 10
ATOM 17176 C CA . THR A 1 109 ? 21.592 12.942 -1.321 1.00 0.00 588 THR A CA 10
ATOM 17177 C C . THR A 1 109 ? 20.893 11.876 -0.503 1.00 0.00 588 THR A C 10
ATOM 17178 O O . THR A 1 109 ? 20.850 11.947 0.726 1.00 0.00 588 THR A O 10
ATOM 17189 N N . LYS A 1 110 ? 20.371 10.880 -1.182 1.00 0.00 589 LYS A N 10
ATOM 17190 C CA . LYS A 1 110 ? 19.699 9.788 -0.522 1.00 0.00 589 LYS A CA 10
ATOM 17191 C C . LYS A 1 110 ? 19.477 8.650 -1.493 1.00 0.00 589 LYS A C 10
ATOM 17192 O O . LYS A 1 110 ? 18.641 8.814 -2.396 1.00 0.00 589 LYS A O 10
ATOM 17211 N N . ARG A 1 111 ? 20.121 7.519 -1.347 1.00 0.00 590 ARG A N 10
ATOM 17212 C CA . ARG A 1 111 ? 19.837 6.435 -2.258 1.00 0.00 590 ARG A CA 10
ATOM 17213 C C . ARG A 1 111 ? 19.247 5.281 -1.480 1.00 0.00 590 ARG A C 10
ATOM 17214 O O . ARG A 1 111 ? 19.761 4.893 -0.435 1.00 0.00 590 ARG A O 10
ATOM 17235 N N . LEU A 1 112 ? 18.125 4.778 -1.965 1.00 0.00 591 LEU A N 10
ATOM 17236 C CA . LEU A 1 112 ? 17.405 3.728 -1.271 1.00 0.00 591 LEU A CA 10
ATOM 17237 C C . LEU A 1 112 ? 18.028 2.379 -1.473 1.00 0.00 591 LEU A C 10
ATOM 17238 O O . LEU A 1 112 ? 18.446 2.039 -2.581 1.00 0.00 591 LEU A O 10
ATOM 17254 N N . LYS A 1 113 ? 18.106 1.597 -0.391 1.00 0.00 592 LYS A N 10
ATOM 17255 C CA . LYS A 1 113 ? 18.716 0.286 -0.536 1.00 0.00 592 LYS A CA 10
ATOM 17256 C C . LYS A 1 113 ? 17.701 -0.730 -1.030 1.00 0.00 592 LYS A C 10
ATOM 17257 O O . LYS A 1 113 ? 16.802 -1.119 -0.271 1.00 0.00 592 LYS A O 10
ATOM 17276 N N . VAL A 1 114 ? 17.819 -1.142 -2.290 1.00 0.00 593 VAL A N 10
ATOM 17277 C CA . VAL A 1 114 ? 16.899 -2.092 -2.856 1.00 0.00 593 VAL A CA 10
ATOM 17278 C C . VAL A 1 114 ? 17.417 -3.524 -2.683 1.00 0.00 593 VAL A C 10
ATOM 17279 O O . VAL A 1 114 ? 18.334 -3.961 -3.377 1.00 0.00 593 VAL A O 10
ATOM 17292 N N . GLN A 1 115 ? 16.801 -4.247 -1.751 1.00 0.00 594 GLN A N 10
ATOM 17293 C CA . GLN A 1 115 ? 17.155 -5.632 -1.459 1.00 0.00 594 GLN A CA 10
ATOM 17294 C C . GLN A 1 115 ? 16.029 -6.531 -1.968 1.00 0.00 594 GLN A C 10
ATOM 17295 O O . GLN A 1 115 ? 14.949 -6.559 -1.382 1.00 0.00 594 GLN A O 10
ATOM 17309 N N . LEU A 1 116 ? 16.244 -7.195 -3.097 1.00 0.00 595 LEU A N 10
ATOM 17310 C CA . LEU A 1 116 ? 15.192 -8.003 -3.727 1.00 0.00 595 LEU A CA 10
ATOM 17311 C C . LEU A 1 116 ? 15.109 -9.468 -3.260 1.00 0.00 595 LEU A C 10
ATOM 17312 O O . LEU A 1 116 ? 16.053 -10.018 -2.692 1.00 0.00 595 LEU A O 10
ATOM 17328 N N . LYS A 1 117 ? 13.936 -10.079 -3.526 1.00 0.00 596 LYS A N 10
ATOM 17329 C CA . LYS A 1 117 ? 13.644 -11.465 -3.172 1.00 0.00 596 LYS A CA 10
ATOM 17330 C C . LYS A 1 117 ? 12.657 -12.094 -4.181 1.00 0.00 596 LYS A C 10
ATOM 17331 O O . LYS A 1 117 ? 11.475 -11.706 -4.291 1.00 0.00 596 LYS A O 10
ATOM 17350 N N . LYS A 1 118 ? 13.195 -13.073 -4.920 1.00 0.00 597 LYS A N 10
ATOM 17351 C CA . LYS A 1 118 ? 12.449 -13.794 -5.941 1.00 0.00 597 LYS A CA 10
ATOM 17352 C C . LYS A 1 118 ? 12.531 -15.306 -5.715 1.00 0.00 597 LYS A C 10
#

Secondary structure (P-SEA, 3-state):
ccccccccbbbbbbbccccccccbbbbbbbbcccccccccbbbbbbbccccccaaaaaaaaccccbbbbbbbbbbccccccccbbbbbbbccaaaaaaaccccccccccbbbbbbbcc

Nearest PDB structures (foldseek):
  2khc-assembly1_A  TM=1.009E+00  e=1.584E-21  Drosophila melanogaster
  2rra-assembly1_A  TM=6.433E-01  e=9.696E-05  Homo sapiens
  2mpu-assembly1_A  TM=6.527E-01  e=1.644E-04  Hordeum vulgare
  5tbx-assembly2_B  TM=6.122E-01  e=2.078E-04  Homo sapiens
  7a5p-assembly1_w  TM=6.662E-01  e=1.440E-03  Homo sapiens

Foldseek 3Di:
DPPDDDPPDDDDDDDDPPPDDDDDDDDDFDWLFDDDDDFFLWKKKWWWAQPDFQVQQCVQLVVLDPWTWHFWHDDPPPPDITTITITTGDDPCSSNCSQVVDFGDDDVDITMGIDTGD

GO terms:
  GO:0005515 protein binding (F, IPI)

CATH classification: 3.30.70.330